Protein AF-0000000077170896 (afdb_homodimer)

Structure (mmCIF, N/CA/C/O backbone):
data_AF-0000000077170896-model_v1
#
loop_
_entity.id
_entity.type
_entity.pdbx_description
1 polymer 'Gll4242 protein'
#
loop_
_atom_site.group_PDB
_atom_site.id
_atom_site.type_symbol
_atom_site.label_atom_id
_atom_site.label_alt_id
_atom_site.label_comp_id
_atom_site.label_asym_id
_atom_site.label_entity_id
_atom_site.label_seq_id
_atom_site.pdbx_PDB_ins_code
_atom_site.Cartn_x
_atom_site.Cartn_y
_atom_site.Cartn_z
_atom_site.occupancy
_atom_site.B_iso_or_equiv
_atom_site.auth_seq_id
_atom_site.auth_comp_id
_atom_site.auth_asym_id
_atom_site.auth_atom_id
_atom_site.pdbx_PDB_model_num
ATOM 1 N N . MET A 1 1 ? 25.125 -30.438 -14.914 1 69.81 1 MET A N 1
ATOM 2 C CA . MET A 1 1 ? 25.844 -29.797 -13.82 1 69.81 1 MET A CA 1
ATOM 3 C C . MET A 1 1 ? 26.094 -28.328 -14.133 1 69.81 1 MET A C 1
ATOM 5 O O . MET A 1 1 ? 26.312 -27.953 -15.289 1 69.81 1 MET A O 1
ATOM 9 N N . GLY A 1 2 ? 25.766 -27.484 -13.203 1 87 2 GLY A N 1
ATOM 10 C CA . GLY A 1 2 ? 26.109 -26.078 -13.359 1 87 2 GLY A CA 1
ATOM 11 C C . GLY A 1 2 ? 27.578 -25.781 -13.094 1 87 2 GLY A C 1
ATOM 12 O O . GLY A 1 2 ? 27.953 -25.469 -11.969 1 87 2 GLY A O 1
ATOM 13 N N . ASP A 1 3 ? 28.547 -25.922 -14.141 1 91.31 3 ASP A N 1
ATOM 14 C CA . ASP A 1 3 ? 29.984 -25.828 -13.969 1 91.31 3 ASP A CA 1
ATOM 15 C C . ASP A 1 3 ? 30.5 -24.422 -14.312 1 91.31 3 ASP A C 1
ATOM 17 O O . ASP A 1 3 ? 31.688 -24.141 -14.164 1 91.31 3 ASP A O 1
ATOM 21 N N . GLY A 1 4 ? 29.703 -23.688 -14.805 1 93.44 4 GLY A N 1
ATOM 22 C CA . GLY A 1 4 ? 30.078 -22.312 -15.141 1 93.44 4 GLY A CA 1
ATOM 23 C C . GLY A 1 4 ? 30.75 -22.219 -16.5 1 93.44 4 GLY A C 1
ATOM 24 O O . GLY A 1 4 ? 31.172 -21.125 -16.906 1 93.44 4 GLY A O 1
ATOM 25 N N . LYS A 1 5 ? 30.797 -23.359 -17.219 1 94.06 5 LYS A N 1
ATOM 26 C CA . LYS A 1 5 ? 31.516 -23.375 -18.5 1 94.06 5 LYS A CA 1
ATOM 27 C C . LYS A 1 5 ? 30.594 -23.75 -19.641 1 94.06 5 LYS A C 1
ATOM 29 O O . LYS A 1 5 ? 30.562 -23.062 -20.672 1 94.06 5 LYS A O 1
ATOM 34 N N . PHE A 1 6 ? 29.844 -24.891 -19.469 1 95.69 6 PHE A N 1
ATOM 35 C CA . PHE A 1 6 ? 28.938 -25.375 -20.516 1 95.69 6 PHE A CA 1
ATOM 36 C C . PHE A 1 6 ? 27.797 -24.391 -20.734 1 95.69 6 PHE A C 1
ATOM 38 O O . PHE A 1 6 ? 27.234 -23.859 -19.781 1 95.69 6 PHE A O 1
ATOM 45 N N . ASP A 1 7 ? 27.516 -24.062 -22.016 1 97.06 7 ASP A N 1
ATOM 46 C CA . ASP A 1 7 ? 26.375 -23.219 -22.344 1 97.06 7 ASP A CA 1
ATOM 47 C C . ASP A 1 7 ? 25.062 -24 -22.203 1 97.06 7 ASP A C 1
ATOM 49 O O . ASP A 1 7 ? 24.75 -24.844 -23.047 1 97.06 7 ASP A O 1
ATOM 53 N N . ASN A 1 8 ? 24.281 -23.656 -21.25 1 97.25 8 ASN A N 1
ATOM 54 C CA . ASN A 1 8 ? 23.062 -24.375 -20.922 1 97.25 8 ASN A CA 1
ATOM 55 C C . ASN A 1 8 ? 21.844 -23.734 -21.578 1 97.25 8 ASN A C 1
ATOM 57 O O . ASN A 1 8 ? 20.703 -24.109 -21.297 1 97.25 8 ASN A O 1
ATOM 61 N N . TRP A 1 9 ? 22.047 -22.75 -22.422 1 97.25 9 TRP A N 1
ATOM 62 C CA . TRP A 1 9 ? 20.938 -22 -23 1 97.25 9 TRP A CA 1
ATOM 63 C C . TRP A 1 9 ? 19.984 -22.938 -23.75 1 97.25 9 TRP A C 1
ATOM 65 O O . TRP A 1 9 ? 18.766 -22.875 -23.562 1 97.25 9 TRP A O 1
ATOM 75 N N . GLN A 1 10 ? 20.5 -23.844 -24.562 1 97 10 GLN A N 1
ATOM 76 C CA . GLN A 1 10 ? 19.656 -24.688 -25.391 1 97 10 GLN A CA 1
ATOM 77 C C . GLN A 1 10 ? 18.75 -25.578 -24.547 1 97 10 GLN A C 1
ATOM 79 O O . GLN A 1 10 ? 17.562 -25.734 -24.859 1 97 10 GLN A O 1
ATOM 84 N N . VAL A 1 11 ? 19.266 -26.109 -23.531 1 95.25 11 VAL A N 1
ATOM 85 C CA . VAL A 1 11 ? 18.484 -27.016 -22.688 1 95.25 11 VAL A CA 1
ATOM 86 C C . VAL A 1 11 ? 17.391 -26.25 -21.953 1 95.25 11 VAL A C 1
ATOM 88 O O . VAL A 1 11 ? 16.234 -26.688 -21.906 1 95.25 11 VAL A O 1
ATOM 91 N N . LEU A 1 12 ? 17.734 -25.125 -21.453 1 95.25 12 LEU A N 1
ATOM 92 C CA . LEU A 1 12 ? 16.781 -24.328 -20.703 1 95.25 12 LEU A CA 1
ATOM 93 C C . LEU A 1 12 ? 15.719 -23.734 -21.625 1 95.25 12 LEU A C 1
ATOM 95 O O . LEU A 1 12 ? 14.523 -23.781 -21.312 1 95.25 12 LEU A O 1
ATOM 99 N N . GLN A 1 13 ? 16.188 -23.234 -22.734 1 96 13 GLN A N 1
ATOM 100 C CA . GLN A 1 13 ? 15.234 -22.625 -23.656 1 96 13 GLN A CA 1
ATOM 101 C C . GLN A 1 13 ? 14.297 -23.672 -24.25 1 96 13 GLN A C 1
ATOM 103 O O . GLN A 1 13 ? 13.109 -23.406 -24.453 1 96 13 GLN A O 1
ATOM 108 N N . LYS A 1 14 ? 14.789 -24.797 -24.547 1 95.44 14 LYS A N 1
ATOM 109 C CA . LYS A 1 14 ? 13.953 -25.875 -25.062 1 95.44 14 LYS A CA 1
ATOM 110 C C . LYS A 1 14 ? 12.883 -26.281 -24.047 1 95.44 14 LYS A C 1
ATOM 112 O O . LYS A 1 14 ? 11.734 -26.531 -24.422 1 95.44 14 LYS A O 1
ATOM 117 N N . ALA A 1 15 ? 13.32 -26.344 -22.812 1 91.69 15 ALA A N 1
ATOM 118 C CA . ALA A 1 15 ? 12.352 -26.688 -21.766 1 91.69 15 ALA A CA 1
ATOM 119 C C . ALA A 1 15 ? 11.203 -25.688 -21.734 1 91.69 15 ALA A C 1
ATOM 121 O O . ALA A 1 15 ? 10.031 -26.078 -21.672 1 91.69 15 ALA A O 1
ATOM 122 N N . LEU A 1 16 ? 11.516 -24.453 -21.828 1 90.19 16 LEU A N 1
ATOM 123 C CA . LEU A 1 16 ? 10.5 -23.406 -21.844 1 90.19 16 LEU A CA 1
ATOM 124 C C . LEU A 1 16 ? 9.641 -23.5 -23.094 1 90.19 16 LEU A C 1
ATOM 126 O O . LEU A 1 16 ? 8.414 -23.422 -23.016 1 90.19 16 LEU A O 1
ATOM 130 N N . ALA A 1 17 ? 10.25 -23.719 -24.172 1 90.06 17 ALA A N 1
ATOM 131 C CA . ALA A 1 17 ? 9.562 -23.797 -25.453 1 90.06 17 ALA A CA 1
ATOM 132 C C . ALA A 1 17 ? 8.641 -25.016 -25.516 1 90.06 17 ALA A C 1
ATOM 134 O O . ALA A 1 17 ? 7.586 -24.969 -26.156 1 90.06 17 ALA A O 1
ATOM 135 N N . ASP A 1 18 ? 9.094 -26.047 -24.797 1 89.12 18 ASP A N 1
ATOM 136 C CA . ASP A 1 18 ? 8.312 -27.297 -24.781 1 89.12 18 ASP A CA 1
ATOM 137 C C . ASP A 1 18 ? 7.133 -27.188 -23.828 1 89.12 18 ASP A C 1
ATOM 139 O O . ASP A 1 18 ? 6.324 -28.109 -23.719 1 89.12 18 ASP A O 1
ATOM 143 N N . GLY A 1 19 ? 7.086 -26.062 -23.094 1 81.56 19 GLY A N 1
ATOM 144 C CA . GLY A 1 19 ? 5.91 -25.797 -22.281 1 81.56 19 GLY A CA 1
ATOM 145 C C . GLY A 1 19 ? 6.059 -26.281 -20.859 1 81.56 19 GLY A C 1
ATOM 146 O O . GLY A 1 19 ? 5.07 -26.391 -20.125 1 81.56 19 GLY A O 1
ATOM 147 N N . TRP A 1 20 ? 7.324 -26.516 -20.484 1 83.56 20 TRP A N 1
ATOM 148 C CA . TRP A 1 20 ? 7.52 -26.859 -19.078 1 83.56 20 TRP A CA 1
ATOM 149 C C . TRP A 1 20 ? 7.191 -25.688 -18.172 1 83.56 20 TRP A C 1
ATOM 151 O O . TRP A 1 20 ? 7.539 -24.547 -18.484 1 83.56 20 TRP A O 1
ATOM 161 N N . THR A 1 21 ? 6.469 -26.047 -17.078 1 81.88 21 THR A N 1
ATOM 162 C CA . THR A 1 21 ? 5.949 -24.953 -16.25 1 81.88 21 THR A CA 1
ATOM 163 C C . THR A 1 21 ? 6.68 -24.906 -14.914 1 81.88 21 THR A C 1
ATOM 165 O O . THR A 1 21 ? 6.5 -23.969 -14.141 1 81.88 21 THR A O 1
ATOM 168 N N . ASN A 1 22 ? 7.445 -25.875 -14.648 1 87.31 22 ASN A N 1
ATOM 169 C CA . ASN A 1 22 ? 8.242 -25.906 -13.422 1 87.31 22 ASN A CA 1
ATOM 170 C C . ASN A 1 22 ? 9.695 -26.266 -13.711 1 87.31 22 ASN A C 1
ATOM 172 O O . ASN A 1 22 ? 10.023 -27.422 -13.953 1 87.31 22 ASN A O 1
ATOM 176 N N . LEU A 1 23 ? 10.492 -25.266 -13.742 1 90.69 23 LEU A N 1
ATOM 177 C CA . LEU A 1 23 ? 11.914 -25.469 -13.969 1 90.69 23 LEU A CA 1
ATOM 178 C C . LEU A 1 23 ? 12.695 -25.359 -12.664 1 90.69 23 LEU A C 1
ATOM 180 O O . LEU A 1 23 ? 12.617 -24.328 -11.977 1 90.69 23 LEU A O 1
ATOM 184 N N . CYS A 1 24 ? 13.344 -26.375 -12.305 1 93 24 CYS A N 1
ATOM 185 C CA . CYS A 1 24 ? 14.211 -26.375 -11.125 1 93 24 CYS A CA 1
ATOM 186 C C . CYS A 1 24 ? 15.672 -26.25 -11.531 1 93 24 CYS A C 1
ATOM 188 O O . CYS A 1 24 ? 16.203 -27.094 -12.25 1 93 24 CYS A O 1
ATOM 190 N N . ILE A 1 25 ? 16.234 -25.203 -11.078 1 95.19 25 ILE A N 1
ATOM 191 C CA . ILE A 1 25 ? 17.656 -24.953 -11.344 1 95.19 25 ILE A CA 1
ATOM 192 C C . ILE A 1 25 ? 18.5 -25.469 -10.172 1 95.19 25 ILE A C 1
ATOM 194 O O . ILE A 1 25 ? 18.547 -24.828 -9.117 1 95.19 25 ILE A O 1
ATOM 198 N N . PRO A 1 26 ? 19.234 -26.531 -10.32 1 94.5 26 PRO A N 1
ATOM 199 C CA . PRO A 1 26 ? 20.047 -27.031 -9.203 1 94.5 26 PRO A CA 1
ATOM 200 C C . PRO A 1 26 ? 21.172 -26.078 -8.805 1 94.5 26 PRO A C 1
ATOM 202 O O . PRO A 1 26 ? 21.453 -25.109 -9.531 1 94.5 26 PRO A O 1
ATOM 205 N N . GLY A 1 27 ? 21.781 -26.375 -7.668 1 94.38 27 GLY A N 1
ATOM 206 C CA . GLY A 1 27 ? 22.938 -25.594 -7.254 1 94.38 27 GLY A CA 1
ATOM 207 C C . GLY A 1 27 ? 24.078 -25.641 -8.25 1 94.38 27 GLY A C 1
ATOM 208 O O . GLY A 1 27 ? 24.344 -26.688 -8.852 1 94.38 27 GLY A O 1
ATOM 209 N N . GLY A 1 28 ? 24.672 -24.531 -8.383 1 95.69 28 GLY A N 1
ATOM 210 C CA . GLY A 1 28 ? 25.781 -24.422 -9.312 1 95.69 28 GLY A CA 1
ATOM 211 C C . GLY A 1 28 ? 25.688 -23.203 -10.203 1 95.69 28 GLY A C 1
ATOM 212 O O . GLY A 1 28 ? 24.875 -22.312 -9.977 1 95.69 28 GLY A O 1
ATOM 213 N N . TYR A 1 29 ? 26.672 -23.156 -11.133 1 96.06 29 TYR A N 1
ATOM 214 C CA . TYR A 1 29 ? 26.734 -22.062 -12.102 1 96.06 29 TYR A CA 1
ATOM 215 C C . TYR A 1 29 ? 26.234 -22.516 -13.469 1 96.06 29 TYR A C 1
ATOM 217 O O . TYR A 1 29 ? 26.922 -23.281 -14.164 1 96.06 29 TYR A O 1
ATOM 225 N N . TRP A 1 30 ? 25.062 -22.125 -13.867 1 97.44 30 TRP A N 1
ATOM 226 C CA . TRP A 1 30 ? 24.422 -22.516 -15.125 1 97.44 30 TRP A CA 1
ATOM 227 C C . TRP A 1 30 ? 24.578 -21.406 -16.172 1 97.44 30 TRP A C 1
ATOM 229 O O . TRP A 1 30 ? 23.75 -20.5 -16.25 1 97.44 30 TRP A O 1
ATOM 239 N N . ARG A 1 31 ? 25.641 -21.578 -16.984 1 97.56 31 ARG A N 1
ATOM 240 C CA . ARG A 1 31 ? 26.031 -20.562 -17.938 1 97.56 31 ARG A CA 1
ATOM 241 C C . ARG A 1 31 ? 25.062 -20.516 -19.125 1 97.56 31 ARG A C 1
ATOM 243 O O . ARG A 1 31 ? 24.672 -21.578 -19.641 1 97.56 31 ARG A O 1
ATOM 250 N N . ILE A 1 32 ? 24.625 -19.297 -19.484 1 98.12 32 ILE A N 1
ATOM 251 C CA . ILE A 1 32 ? 23.875 -19.078 -20.719 1 98.12 32 ILE A CA 1
ATOM 252 C C . ILE A 1 32 ? 24.562 -17.969 -21.531 1 98.12 32 ILE A C 1
ATOM 254 O O . ILE A 1 32 ? 25.172 -17.062 -20.969 1 98.12 32 ILE A O 1
ATOM 258 N N . THR A 1 33 ? 24.406 -18.078 -22.891 1 98.19 33 THR A N 1
ATOM 259 C CA . THR A 1 33 ? 25.109 -17.125 -23.75 1 98.19 33 THR A CA 1
ATOM 260 C C . THR A 1 33 ? 24.109 -16.359 -24.625 1 98.19 33 THR A C 1
ATOM 262 O O . THR A 1 33 ? 24.5 -15.547 -25.453 1 98.19 33 THR A O 1
ATOM 265 N N . ARG A 1 34 ? 22.859 -16.672 -24.5 1 98.31 34 ARG A N 1
ATOM 266 C CA . ARG A 1 34 ? 21.734 -15.992 -25.156 1 98.31 34 ARG A CA 1
ATOM 267 C C . ARG A 1 34 ? 20.594 -15.734 -24.188 1 98.31 34 ARG A C 1
ATOM 269 O O . ARG A 1 34 ? 20.516 -16.391 -23.141 1 98.31 34 ARG A O 1
ATOM 276 N N . PRO A 1 35 ? 19.734 -14.734 -24.516 1 98.44 35 PRO A N 1
ATOM 277 C CA . PRO A 1 35 ? 18.594 -14.492 -23.641 1 98.44 35 PRO A CA 1
ATOM 278 C C . PRO A 1 35 ? 17.688 -15.719 -23.484 1 98.44 35 PRO A C 1
ATOM 280 O O . PRO A 1 35 ? 17.406 -16.391 -24.469 1 98.44 35 PRO A O 1
ATOM 283 N N . LEU A 1 36 ? 17.328 -16.047 -22.281 1 97.44 36 LEU A N 1
ATOM 284 C CA . LEU A 1 36 ? 16.25 -16.969 -22.016 1 97.44 36 LEU A CA 1
ATOM 285 C C . LEU A 1 36 ? 14.891 -16.281 -22.141 1 97.44 36 LEU A C 1
ATOM 287 O O . LEU A 1 36 ? 14.602 -15.328 -21.422 1 97.44 36 LEU A O 1
ATOM 291 N N . VAL A 1 37 ? 14.078 -16.812 -23.047 1 95.69 37 VAL A N 1
ATOM 292 C CA . VAL A 1 37 ? 12.797 -16.172 -23.344 1 95.69 37 VAL A CA 1
ATOM 293 C C . VAL A 1 37 ? 11.656 -17.062 -22.859 1 95.69 37 VAL A C 1
ATOM 295 O O . VAL A 1 37 ? 11.508 -18.188 -23.312 1 95.69 37 VAL A O 1
ATOM 298 N N . VAL A 1 38 ? 10.891 -16.547 -21.859 1 92.25 38 VAL A N 1
ATOM 299 C CA . VAL A 1 38 ? 9.664 -17.219 -21.438 1 92.25 38 VAL A CA 1
ATOM 300 C C . VAL A 1 38 ? 8.562 -16.984 -22.469 1 92.25 38 VAL A C 1
ATOM 302 O O . VAL A 1 38 ? 8.273 -15.844 -22.828 1 92.25 38 VAL A O 1
ATOM 305 N N . PRO A 1 39 ? 7.965 -18.062 -22.938 1 88.44 39 PRO A N 1
ATOM 306 C CA . PRO A 1 39 ? 6.883 -17.875 -23.906 1 88.44 39 PRO A CA 1
ATOM 307 C C . PRO A 1 39 ? 5.691 -17.125 -23.312 1 88.44 39 PRO A C 1
ATOM 309 O O . PRO A 1 39 ? 5.352 -17.328 -22.141 1 88.44 39 PRO A O 1
ATOM 312 N N . ALA A 1 40 ? 5.09 -16.359 -24.109 1 85.38 40 ALA A N 1
ATOM 313 C CA . ALA A 1 40 ? 3.902 -15.625 -23.688 1 85.38 40 ALA A CA 1
ATOM 314 C C . ALA A 1 40 ? 2.799 -16.578 -23.234 1 85.38 40 ALA A C 1
ATOM 316 O O . ALA A 1 40 ? 2.646 -17.672 -23.797 1 85.38 40 ALA A O 1
ATOM 317 N N . SER A 1 41 ? 2.24 -16.125 -22.062 1 72.88 41 SER A N 1
ATOM 318 C CA . SER A 1 41 ? 1.148 -16.953 -21.547 1 72.88 41 SER A CA 1
ATOM 319 C C . SER A 1 41 ? 0.085 -17.188 -22.609 1 72.88 41 SER A C 1
ATOM 321 O O . SER A 1 41 ? -0.234 -16.297 -23.391 1 72.88 41 SER A O 1
ATOM 323 N N . LEU A 1 42 ? -0.039 -18.406 -22.953 1 59.41 42 LEU A N 1
ATOM 324 C CA . LEU A 1 42 ? -1.112 -18.719 -23.891 1 59.41 42 LEU A CA 1
ATOM 325 C C . LEU A 1 42 ? -2.469 -18.328 -23.312 1 59.41 42 LEU A C 1
ATOM 327 O O . LEU A 1 42 ? -2.596 -18.109 -22.109 1 59.41 42 LEU A O 1
ATOM 331 N N . THR A 1 43 ? -3.416 -18.031 -24.25 1 52.03 43 THR A N 1
ATOM 332 C CA . THR A 1 43 ? -4.785 -17.703 -23.859 1 52.03 43 THR A CA 1
ATOM 333 C C . THR A 1 43 ? -5.238 -18.594 -22.703 1 52.03 43 THR A C 1
ATOM 335 O O . THR A 1 43 ? -6.086 -18.188 -21.906 1 52.03 43 THR A O 1
ATOM 338 N N . ARG A 1 44 ? -4.684 -19.812 -22.688 1 52.34 44 ARG A N 1
ATOM 339 C CA . ARG A 1 44 ? -5.215 -20.703 -21.656 1 52.34 44 ARG A CA 1
ATOM 340 C C . ARG A 1 44 ? -4.34 -20.703 -20.406 1 52.34 44 ARG A C 1
ATOM 342 O O . ARG A 1 44 ? -4.426 -21.594 -19.578 1 52.34 44 ARG A O 1
ATOM 349 N N . GLY A 1 45 ? -3.43 -19.844 -20.25 1 56.44 45 GLY A N 1
ATOM 350 C CA . GLY A 1 45 ? -2.914 -19.516 -18.938 1 56.44 45 GLY A CA 1
ATOM 351 C C . GLY A 1 45 ? -1.592 -20.188 -18.625 1 56.44 45 GLY A C 1
ATOM 352 O O . GLY A 1 45 ? -1.318 -20.531 -17.469 1 56.44 45 GLY A O 1
ATOM 353 N N . SER A 1 46 ? -0.578 -20.219 -19.672 1 62.84 46 SER A N 1
ATOM 354 C CA . SER A 1 46 ? 0.67 -20.844 -19.25 1 62.84 46 SER A CA 1
ATOM 355 C C . SER A 1 46 ? 1.591 -19.844 -18.562 1 62.84 46 SER A C 1
ATOM 357 O O . SER A 1 46 ? 1.625 -18.672 -18.922 1 62.84 46 SER A O 1
ATOM 359 N N . THR A 1 47 ? 1.836 -20.188 -17.219 1 76.44 47 THR A N 1
ATOM 360 C CA . THR A 1 47 ? 2.873 -19.469 -16.484 1 76.44 47 THR A CA 1
ATOM 361 C C . THR A 1 47 ? 4.004 -20.406 -16.078 1 76.44 47 THR A C 1
ATOM 363 O O . THR A 1 47 ? 3.887 -21.625 -16.219 1 76.44 47 THR A O 1
ATOM 366 N N . VAL A 1 48 ? 5.168 -19.766 -15.906 1 83.62 48 VAL A N 1
ATOM 367 C CA . VAL A 1 48 ? 6.336 -20.578 -15.602 1 83.62 48 VAL A CA 1
ATOM 368 C C . VAL A 1 48 ? 6.855 -20.234 -14.203 1 83.62 48 VAL A C 1
ATOM 370 O O . VAL A 1 48 ? 6.797 -19.078 -13.781 1 83.62 48 VAL A O 1
ATOM 373 N N . ARG A 1 49 ? 7.156 -21.281 -13.492 1 91.25 49 ARG A N 1
ATOM 374 C CA . ARG A 1 49 ? 7.941 -21.172 -12.266 1 91.25 49 ARG A CA 1
ATOM 375 C C . ARG A 1 49 ? 9.383 -21.609 -12.5 1 91.25 49 ARG A C 1
ATOM 377 O O . ARG A 1 49 ? 9.633 -22.703 -13.023 1 91.25 49 ARG A O 1
ATOM 384 N N . ILE A 1 50 ? 10.312 -20.703 -12.242 1 93.75 50 ILE A N 1
ATOM 385 C CA . ILE A 1 50 ? 11.742 -21.016 -12.25 1 93.75 50 ILE A CA 1
ATOM 386 C C . ILE A 1 50 ? 12.305 -20.875 -10.836 1 93.75 50 ILE A C 1
ATOM 388 O O . ILE A 1 50 ? 12.266 -19.797 -10.25 1 93.75 50 ILE A O 1
ATOM 392 N N . ALA A 1 51 ? 12.789 -22.031 -10.297 1 94.31 51 ALA A N 1
ATOM 393 C CA . ALA A 1 51 ? 13.172 -22 -8.883 1 94.31 51 ALA A CA 1
ATOM 394 C C . ALA A 1 51 ? 14.461 -22.781 -8.648 1 94.31 51 ALA A C 1
ATOM 396 O O . ALA A 1 51 ? 14.766 -23.719 -9.391 1 94.31 51 ALA A O 1
ATOM 397 N N . GLY A 1 52 ? 15.227 -22.328 -7.629 1 94.94 52 GLY A N 1
ATOM 398 C CA . GLY A 1 52 ? 16.375 -23.047 -7.102 1 94.94 52 GLY A CA 1
ATOM 399 C C . GLY A 1 52 ? 16.344 -23.203 -5.594 1 94.94 52 GLY A C 1
ATOM 400 O O . GLY A 1 52 ? 15.344 -22.891 -4.953 1 94.94 52 GLY A O 1
ATOM 401 N N . PRO A 1 53 ? 17.375 -23.781 -5.094 1 92.06 53 PRO A N 1
ATOM 402 C CA . PRO A 1 53 ? 17.406 -23.984 -3.645 1 92.06 53 PRO A CA 1
ATOM 403 C C . PRO A 1 53 ? 17.688 -22.703 -2.871 1 92.06 53 PRO A C 1
ATOM 405 O O . PRO A 1 53 ? 17.219 -22.531 -1.739 1 92.06 53 PRO A O 1
ATOM 408 N N . SER A 1 54 ? 18.484 -21.906 -3.52 1 91.12 54 SER A N 1
ATOM 409 C CA . SER A 1 54 ? 18.875 -20.672 -2.85 1 91.12 54 SER A CA 1
ATOM 410 C C . SER A 1 54 ? 19.422 -19.656 -3.842 1 91.12 54 SER A C 1
ATOM 412 O O . SER A 1 54 ? 19.984 -20.031 -4.875 1 91.12 54 SER A O 1
ATOM 414 N N . ASN A 1 55 ? 19.328 -18.375 -3.426 1 92 55 ASN A N 1
ATOM 415 C CA . ASN A 1 55 ? 19.875 -17.344 -4.309 1 92 55 ASN A CA 1
ATOM 416 C C . ASN A 1 55 ? 21.391 -17.25 -4.18 1 92 55 ASN A C 1
ATOM 418 O O . ASN A 1 55 ? 22.031 -16.547 -4.957 1 92 55 ASN A O 1
ATOM 422 N N . ALA A 1 56 ? 21.984 -18.047 -3.26 1 89.31 56 ALA A N 1
ATOM 423 C CA . ALA A 1 56 ? 23.438 -18.047 -3.07 1 89.31 56 ALA A CA 1
ATOM 424 C C . ALA A 1 56 ? 24.094 -19.141 -3.916 1 89.31 56 ALA A C 1
ATOM 426 O O . ALA A 1 56 ? 25.297 -19.094 -4.164 1 89.31 56 ALA A O 1
ATOM 427 N N . TYR A 1 57 ? 23.297 -20.141 -4.309 1 89.31 57 TYR A N 1
ATOM 428 C CA . TYR A 1 57 ? 24.016 -21.281 -4.887 1 89.31 57 TYR A CA 1
ATOM 429 C C . TYR A 1 57 ? 23.328 -21.766 -6.16 1 89.31 57 TYR A C 1
ATOM 431 O O . TYR A 1 57 ? 23.844 -22.641 -6.855 1 89.31 57 TYR A O 1
ATOM 439 N N . SER A 1 58 ? 22.156 -21.422 -6.551 1 95 58 SER A N 1
ATOM 440 C CA . SER A 1 58 ? 21.516 -21.625 -7.848 1 95 58 SER A CA 1
ATOM 441 C C . SER A 1 58 ? 21.656 -20.406 -8.742 1 95 58 SER A C 1
ATOM 443 O O . SER A 1 58 ? 20.828 -19.484 -8.695 1 95 58 SER A O 1
ATOM 445 N N . ILE A 1 59 ? 22.781 -20.453 -9.57 1 97.19 59 ILE A N 1
ATOM 446 C CA . ILE A 1 59 ? 23.188 -19.234 -10.273 1 97.19 59 ILE A CA 1
ATOM 447 C C . ILE A 1 59 ? 23.047 -19.453 -11.781 1 97.19 59 ILE A C 1
ATOM 449 O O . ILE A 1 59 ? 23.688 -20.344 -12.352 1 97.19 59 ILE A O 1
ATOM 453 N N . ILE A 1 60 ? 22.203 -18.719 -12.422 1 98.12 60 ILE A N 1
ATOM 454 C CA . ILE A 1 60 ? 22.234 -18.562 -13.875 1 98.12 60 ILE A CA 1
ATOM 455 C C . ILE A 1 60 ? 23.297 -17.547 -14.25 1 98.12 60 ILE A C 1
ATOM 457 O O . ILE A 1 60 ? 23.125 -16.344 -14.031 1 98.12 60 ILE A O 1
ATOM 461 N N . LEU A 1 61 ? 24.453 -18.062 -14.719 1 98.12 61 LEU A N 1
ATOM 462 C CA . LEU A 1 61 ? 25.578 -17.219 -15.125 1 98.12 61 LEU A CA 1
ATOM 463 C C . LEU A 1 61 ? 25.359 -16.656 -16.516 1 98.12 61 LEU A C 1
ATOM 465 O O . LEU A 1 61 ? 25.438 -17.391 -17.516 1 98.12 61 LEU A O 1
ATOM 469 N N . CYS A 1 62 ? 25.125 -15.359 -16.641 1 98.62 62 CYS A N 1
ATOM 470 C CA . CYS A 1 62 ? 24.703 -14.711 -17.891 1 98.62 62 CYS A CA 1
ATOM 471 C C . CYS A 1 62 ? 25.906 -14.109 -18.609 1 98.62 62 CYS A C 1
ATOM 473 O O . CYS A 1 62 ? 26.281 -12.969 -18.359 1 98.62 62 CYS A O 1
ATOM 475 N N . ASP A 1 63 ? 26.438 -14.875 -19.484 1 98.44 63 ASP A N 1
ATOM 476 C CA . ASP A 1 63 ? 27.594 -14.5 -20.297 1 98.44 63 ASP A CA 1
ATOM 477 C C . ASP A 1 63 ? 27.172 -14.086 -21.703 1 98.44 63 ASP A C 1
ATOM 479 O O . ASP A 1 63 ? 27.672 -14.617 -22.688 1 98.44 63 ASP A O 1
ATOM 483 N N . LEU A 1 64 ? 26.328 -13.117 -21.766 1 98.56 64 LEU A N 1
ATOM 484 C CA . LEU A 1 64 ? 25.766 -12.688 -23.031 1 98.56 64 LEU A CA 1
ATOM 485 C C . LEU A 1 64 ? 26.672 -11.672 -23.719 1 98.56 64 LEU A C 1
ATOM 487 O O . LEU A 1 64 ? 27.172 -10.75 -23.078 1 98.56 64 LEU A O 1
ATOM 491 N N . PRO A 1 65 ? 26.938 -11.836 -25.031 1 97.81 65 PRO A N 1
ATOM 492 C CA . PRO A 1 65 ? 27.703 -10.828 -25.781 1 97.81 65 PRO A CA 1
ATOM 493 C C . PRO A 1 65 ? 26.984 -9.477 -25.828 1 97.81 65 PRO A C 1
ATOM 495 O O . PRO A 1 65 ? 25.781 -9.406 -25.594 1 97.81 65 PRO A O 1
ATOM 498 N N . ASP A 1 66 ? 27.719 -8.469 -26.203 1 97.31 66 ASP A N 1
ATOM 499 C CA . ASP A 1 66 ? 27.234 -7.094 -26.188 1 97.31 66 ASP A CA 1
ATOM 500 C C . ASP A 1 66 ? 26.141 -6.887 -27.234 1 97.31 66 ASP A C 1
ATOM 502 O O . ASP A 1 66 ? 25.406 -5.895 -27.188 1 97.31 66 ASP A O 1
ATOM 506 N N . THR A 1 67 ? 26.047 -7.766 -28.219 1 97.62 67 THR A N 1
ATOM 507 C CA . THR A 1 67 ? 25 -7.672 -29.219 1 97.62 67 THR A CA 1
ATOM 508 C C . THR A 1 67 ? 23.625 -7.785 -28.578 1 97.62 67 THR A C 1
ATOM 510 O O . THR A 1 67 ? 22.625 -7.414 -29.203 1 97.62 67 THR A O 1
ATOM 513 N N . TYR A 1 68 ? 23.562 -8.219 -27.297 1 98.06 68 TYR A N 1
ATOM 514 C CA . TYR A 1 68 ? 22.312 -8.359 -26.578 1 98.06 68 TYR A CA 1
ATOM 515 C C . TYR A 1 68 ? 22.141 -7.242 -25.547 1 98.06 68 TYR A C 1
ATOM 517 O O . TYR A 1 68 ? 21.375 -7.383 -24.594 1 98.06 68 TYR A O 1
ATOM 525 N N . ALA A 1 69 ? 22.734 -6.152 -25.766 1 97.5 69 ALA A N 1
ATOM 526 C CA . ALA A 1 69 ? 22.812 -5.07 -24.797 1 97.5 69 ALA A CA 1
ATOM 527 C C . ALA A 1 69 ? 21.422 -4.547 -24.422 1 97.5 69 ALA A C 1
ATOM 529 O O . ALA A 1 69 ? 21.203 -4.09 -23.297 1 97.5 69 ALA A O 1
ATOM 530 N N . ASP A 1 70 ? 20.469 -4.555 -25.297 1 96.5 70 ASP A N 1
ATOM 531 C CA . ASP A 1 70 ? 19.156 -3.973 -25.062 1 96.5 70 ASP A CA 1
ATOM 532 C C . ASP A 1 70 ? 18.141 -5.047 -24.672 1 96.5 70 ASP A C 1
ATOM 534 O O . ASP A 1 70 ? 16.953 -4.766 -24.547 1 96.5 70 ASP A O 1
ATOM 538 N N . ARG A 1 71 ? 18.625 -6.23 -24.453 1 98.19 71 ARG A N 1
ATOM 539 C CA . ARG A 1 71 ? 17.766 -7.344 -24.094 1 98.19 71 ARG A CA 1
ATOM 540 C C . ARG A 1 71 ? 17.938 -7.719 -22.625 1 98.19 71 ARG A C 1
ATOM 542 O O . ARG A 1 71 ? 18.891 -7.273 -21.984 1 98.19 71 ARG A O 1
ATOM 549 N N . GLY A 1 72 ? 16.969 -8.484 -22.094 1 98.69 72 GLY A N 1
ATOM 550 C CA . GLY A 1 72 ? 17.125 -9.117 -20.797 1 98.69 72 GLY A CA 1
ATOM 551 C C . GLY A 1 72 ? 17.75 -10.5 -20.875 1 98.69 72 GLY A C 1
ATOM 552 O O . GLY A 1 72 ? 17.484 -11.25 -21.812 1 98.69 72 GLY A O 1
ATOM 553 N N . ALA A 1 73 ? 18.625 -10.828 -19.859 1 98.75 73 ALA A N 1
ATOM 554 C CA . ALA A 1 73 ? 19.078 -12.219 -19.766 1 98.75 73 ALA A CA 1
ATOM 555 C C . ALA A 1 73 ? 17.906 -13.172 -19.625 1 98.75 73 ALA A C 1
ATOM 557 O O . ALA A 1 73 ? 17.891 -14.266 -20.203 1 98.75 73 ALA A O 1
ATOM 558 N N . LEU A 1 74 ? 16.953 -12.789 -18.844 1 98.12 74 LEU A N 1
ATOM 559 C CA . LEU A 1 74 ? 15.633 -13.406 -18.766 1 98.12 74 LEU A CA 1
ATOM 560 C C . LEU A 1 74 ? 14.539 -12.438 -19.219 1 98.12 74 LEU A C 1
ATOM 562 O O . LEU A 1 74 ? 14.414 -11.344 -18.656 1 98.12 74 LEU A O 1
ATOM 566 N N . GLU A 1 75 ? 13.773 -12.914 -20.219 1 96.62 75 GLU A N 1
ATOM 567 C CA . GLU A 1 75 ? 12.727 -12.055 -20.766 1 96.62 75 GLU A CA 1
ATOM 568 C C . GLU A 1 75 ? 11.359 -12.727 -20.672 1 96.62 75 GLU A C 1
ATOM 570 O O . GLU A 1 75 ? 11.234 -13.938 -20.875 1 96.62 75 GLU A O 1
ATOM 575 N N . TYR A 1 76 ? 10.391 -11.906 -20.281 1 94.38 76 TYR A N 1
ATOM 576 C CA . TYR A 1 76 ? 8.992 -12.32 -20.328 1 94.38 76 TYR A CA 1
ATOM 577 C C . TYR A 1 76 ? 8.102 -11.164 -20.781 1 94.38 76 TYR A C 1
ATOM 579 O O . TYR A 1 76 ? 8.016 -10.141 -20.094 1 94.38 76 TYR A O 1
ATOM 587 N N . PHE A 1 77 ? 7.465 -11.328 -21.984 1 91.69 77 PHE A N 1
ATOM 588 C CA . PHE A 1 77 ? 6.691 -10.258 -22.609 1 91.69 77 PHE A CA 1
ATOM 589 C C . PHE A 1 77 ? 5.254 -10.703 -22.844 1 91.69 77 PHE A C 1
ATOM 591 O O . PHE A 1 77 ? 4.953 -11.898 -22.812 1 91.69 77 PHE A O 1
ATOM 598 N N . ALA A 1 78 ? 4.461 -9.734 -23.109 1 85.12 78 ALA A N 1
ATOM 599 C CA . ALA A 1 78 ? 3.035 -9.953 -23.344 1 85.12 78 ALA A CA 1
ATOM 600 C C . ALA A 1 78 ? 2.803 -10.828 -24.562 1 85.12 78 ALA A C 1
ATOM 602 O O . ALA A 1 78 ? 3.66 -10.914 -25.453 1 85.12 78 ALA A O 1
ATOM 603 N N . ASN A 1 79 ? 1.684 -11.32 -24.516 1 77 79 ASN A N 1
ATOM 604 C CA . ASN A 1 79 ? 1.208 -12.039 -25.703 1 77 79 ASN A CA 1
ATOM 605 C C . ASN A 1 79 ? 0.605 -11.086 -26.734 1 77 79 ASN A C 1
ATOM 607 O O . ASN A 1 79 ? 0.796 -9.875 -26.641 1 77 79 ASN A O 1
ATOM 611 N N . ALA A 1 80 ? 0.088 -11.68 -27.703 1 69.69 80 ALA A N 1
ATOM 612 C CA . ALA A 1 80 ? -0.504 -10.922 -28.797 1 69.69 80 ALA A CA 1
ATOM 613 C C . ALA A 1 80 ? -1.632 -10.023 -28.297 1 69.69 80 ALA A C 1
ATOM 615 O O . ALA A 1 80 ? -1.954 -9.008 -28.922 1 69.69 80 ALA A O 1
ATOM 616 N N . GLU A 1 81 ? -2.186 -10.383 -27.156 1 69.12 81 GLU A N 1
ATOM 617 C CA . GLU A 1 81 ? -3.301 -9.625 -26.594 1 69.12 81 GLU A CA 1
ATOM 618 C C . GLU A 1 81 ? -2.807 -8.5 -25.688 1 69.12 81 GLU A C 1
ATOM 620 O O . GLU A 1 81 ? -3.605 -7.715 -25.172 1 69.12 81 GLU A O 1
ATOM 625 N N . GLY A 1 82 ? -1.577 -8.453 -25.594 1 76.38 82 GLY A N 1
ATOM 626 C CA . GLY A 1 82 ? -0.977 -7.312 -24.922 1 76.38 82 GLY A CA 1
ATOM 627 C C . GLY A 1 82 ? -0.753 -7.547 -23.438 1 76.38 82 GLY A C 1
ATOM 628 O O . GLY A 1 82 ? -0.429 -6.617 -22.703 1 76.38 82 GLY A O 1
ATOM 629 N N . PHE A 1 83 ? -1.032 -8.859 -23.062 1 78.75 83 PHE A N 1
ATOM 630 C CA . PHE A 1 83 ? -0.804 -9.094 -21.641 1 78.75 83 PHE A CA 1
ATOM 631 C C . PHE A 1 83 ? -0.485 -10.562 -21.375 1 78.75 83 PHE A C 1
ATOM 633 O O . PHE A 1 83 ? -1.071 -11.453 -22 1 78.75 83 PHE A O 1
ATOM 640 N N . SER A 1 84 ? 0.586 -10.812 -20.547 1 82.94 84 SER A N 1
ATOM 641 C CA . SER A 1 84 ? 0.842 -12.164 -20.062 1 82.94 84 SER A CA 1
ATOM 642 C C . SER A 1 84 ? 0.657 -12.25 -18.547 1 82.94 84 SER A C 1
ATOM 644 O O . SER A 1 84 ? 0.908 -11.273 -17.828 1 82.94 84 SER A O 1
ATOM 646 N N . TRP A 1 85 ? 0.185 -13.43 -18.219 1 81.5 85 TRP A N 1
ATOM 647 C CA . TRP A 1 85 ? -0.172 -13.609 -16.812 1 81.5 85 TRP A CA 1
ATOM 648 C C . TRP A 1 85 ? 0.923 -14.359 -16.062 1 81.5 85 TRP A C 1
ATOM 650 O O . TRP A 1 85 ? 1.291 -15.477 -16.438 1 81.5 85 TRP A O 1
ATOM 660 N N . GLY A 1 86 ? 1.4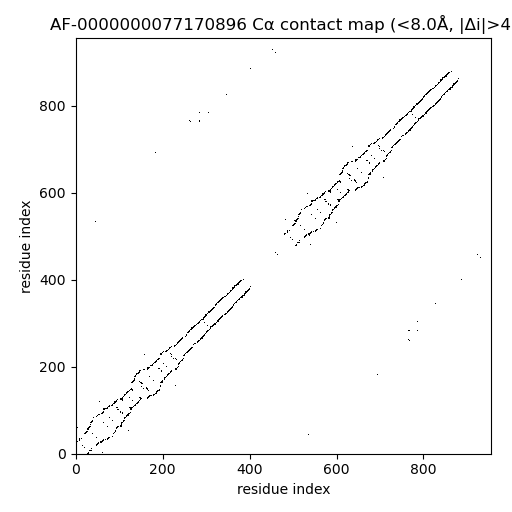7 -13.758 -15.133 1 82 86 GLY A N 1
ATOM 661 C CA . GLY A 1 86 ? 2.16 -14.375 -14.016 1 82 86 GLY A CA 1
ATOM 662 C C . GLY A 1 86 ? 3.535 -14.906 -14.375 1 82 86 GLY A C 1
ATOM 663 O O . GLY A 1 86 ? 3.766 -15.32 -15.516 1 82 86 GLY A O 1
ATOM 664 N N . ILE A 1 87 ? 4.445 -14.93 -13.57 1 89.31 87 ILE A N 1
ATOM 665 C CA . ILE A 1 87 ? 5.73 -15.617 -13.5 1 89.31 87 ILE A CA 1
ATOM 666 C C . ILE A 1 87 ? 6.176 -15.727 -12.039 1 89.31 87 ILE A C 1
ATOM 668 O O . ILE A 1 87 ? 5.945 -14.812 -11.25 1 89.31 87 ILE A O 1
ATOM 672 N N . VAL A 1 88 ? 6.703 -16.969 -11.719 1 92.62 88 VAL A N 1
ATOM 673 C CA . VAL A 1 88 ? 7.254 -17.141 -10.383 1 92.62 88 VAL A CA 1
ATOM 674 C C . VAL A 1 88 ? 8.758 -17.406 -10.469 1 92.62 88 VAL A C 1
ATOM 676 O O . VAL A 1 88 ? 9.188 -18.359 -11.109 1 92.62 88 VAL A O 1
ATOM 679 N N . LEU A 1 89 ? 9.539 -16.531 -9.938 1 96 89 LEU A N 1
ATOM 680 C CA . LEU A 1 89 ? 10.977 -16.703 -9.766 1 96 89 LEU A CA 1
ATOM 681 C C . LEU A 1 89 ? 11.344 -16.828 -8.297 1 96 89 LEU A C 1
ATOM 683 O O . LEU A 1 89 ? 11.047 -15.93 -7.5 1 96 89 LEU A O 1
ATOM 687 N N . GLU A 1 90 ? 12.023 -17.984 -7.934 1 95.94 90 GLU A N 1
ATOM 688 C CA . GLU A 1 90 ? 12.258 -18.172 -6.504 1 95.94 90 GLU A CA 1
ATOM 689 C C . GLU A 1 90 ? 13.641 -18.75 -6.242 1 95.94 90 GLU A C 1
ATOM 691 O O . GLU A 1 90 ? 14.055 -19.703 -6.91 1 95.94 90 GLU A O 1
ATOM 696 N N . HIS A 1 91 ? 14.352 -18.219 -5.324 1 96.81 91 HIS A N 1
ATOM 697 C CA . HIS A 1 91 ? 15.547 -18.781 -4.723 1 96.81 91 HIS A CA 1
ATOM 698 C C . HIS A 1 91 ? 16.625 -19.016 -5.77 1 96.81 91 HIS A C 1
ATOM 700 O O . HIS A 1 91 ? 17.172 -20.125 -5.867 1 96.81 91 HIS A O 1
ATOM 706 N N . LEU A 1 92 ? 16.906 -18 -6.52 1 96.62 92 LEU A N 1
ATOM 707 C CA . LEU A 1 92 ? 17.969 -18.125 -7.516 1 96.62 92 LEU A CA 1
ATOM 708 C C . LEU A 1 92 ? 18.625 -16.781 -7.777 1 96.62 92 LEU A C 1
ATOM 710 O O . LEU A 1 92 ? 18.188 -15.75 -7.258 1 96.62 92 LEU A O 1
ATOM 714 N N . GLN A 1 93 ? 19.734 -16.859 -8.5 1 98.06 93 GLN A N 1
ATOM 715 C CA . GLN A 1 93 ? 20.531 -15.672 -8.805 1 98.06 93 GLN A CA 1
ATOM 716 C C . GLN A 1 93 ? 20.781 -15.562 -10.305 1 98.06 93 GLN A C 1
ATOM 718 O O . GLN A 1 93 ? 21.062 -16.562 -10.969 1 98.06 93 GLN A O 1
ATOM 723 N N . LEU A 1 94 ? 20.578 -14.406 -10.898 1 98.62 94 LEU A N 1
ATOM 724 C CA . LEU A 1 94 ? 21.109 -14.047 -12.203 1 98.62 94 LEU A CA 1
ATOM 725 C C . LEU A 1 94 ? 22.344 -13.172 -12.062 1 98.62 94 LEU A C 1
ATOM 727 O O . LEU A 1 94 ? 22.297 -12.102 -11.469 1 98.62 94 LEU A O 1
ATOM 731 N N . GLN A 1 95 ? 23.422 -13.688 -12.578 1 98.44 95 GLN A N 1
ATOM 732 C CA . GLN A 1 95 ? 24.703 -12.984 -12.477 1 98.44 95 GLN A CA 1
ATOM 733 C C . GLN A 1 95 ? 25.281 -12.672 -13.859 1 98.44 95 GLN A C 1
ATOM 735 O O . GLN A 1 95 ? 25.562 -13.594 -14.625 1 98.44 95 GLN A O 1
ATOM 740 N N . GLY A 1 96 ? 25.453 -11.383 -14.164 1 98.5 96 GLY A N 1
ATOM 741 C CA . GLY A 1 96 ? 26.094 -10.992 -15.414 1 98.5 96 GLY A CA 1
ATOM 742 C C . GLY A 1 96 ? 27.594 -11.164 -15.398 1 98.5 96 GLY A C 1
ATOM 743 O O . GLY A 1 96 ? 28.266 -10.812 -14.422 1 98.5 96 GLY A O 1
ATOM 744 N N . SER A 1 97 ? 28.094 -11.758 -16.406 1 95.06 97 SER A N 1
ATOM 745 C CA . SER A 1 97 ? 29.547 -11.938 -16.531 1 95.06 97 SER A CA 1
ATOM 746 C C . SER A 1 97 ? 29.953 -12.102 -17.984 1 95.06 97 SER A C 1
ATOM 748 O O . SER A 1 97 ? 29.75 -13.164 -18.578 1 95.06 97 SER A O 1
ATOM 750 N N . HIS A 1 98 ? 30.594 -11.117 -18.516 1 91.5 98 HIS A N 1
ATOM 751 C CA . HIS A 1 98 ? 31.078 -11.188 -19.891 1 91.5 98 HIS A CA 1
ATOM 752 C C . HIS A 1 98 ? 32.469 -10.578 -20.016 1 91.5 98 HIS A C 1
ATOM 754 O O . HIS A 1 98 ? 32.688 -9.422 -19.641 1 91.5 98 HIS A O 1
ATOM 760 N N . ARG A 1 99 ? 33.375 -11.398 -20.469 1 91.75 99 ARG A N 1
ATOM 761 C CA . ARG A 1 99 ? 34.75 -11.008 -20.719 1 91.75 99 ARG A CA 1
ATOM 762 C C . ARG A 1 99 ? 35.375 -10.336 -19.484 1 91.75 99 ARG A C 1
ATOM 764 O O . ARG A 1 99 ? 35.969 -9.266 -19.594 1 91.75 99 ARG A O 1
ATOM 771 N N . GLY A 1 100 ? 35.031 -10.852 -18.297 1 90.56 100 GLY A N 1
ATOM 772 C CA . GLY A 1 100 ? 35.656 -10.414 -17.047 1 90.56 100 GLY A CA 1
ATOM 773 C C . GLY A 1 100 ? 34.906 -9.273 -16.391 1 90.56 100 GLY A C 1
ATOM 774 O O . GLY A 1 100 ? 35.219 -8.891 -15.258 1 90.56 100 GLY A O 1
ATOM 775 N N . GLY A 1 101 ? 33.938 -8.797 -17.047 1 96.12 101 GLY A N 1
ATOM 776 C CA . GLY A 1 101 ? 33.094 -7.727 -16.516 1 96.12 101 GLY A CA 1
ATOM 777 C C . GLY A 1 101 ? 31.625 -8.062 -16.5 1 96.12 101 GLY A C 1
ATOM 778 O O . GLY A 1 101 ? 31.234 -9.188 -16.797 1 96.12 101 GLY A O 1
ATOM 779 N N . PRO A 1 102 ? 30.859 -7.09 -16.078 1 97.75 102 PRO A N 1
ATOM 780 C CA . PRO A 1 102 ? 29.406 -7.305 -16.094 1 97.75 102 PRO A CA 1
ATOM 781 C C . PRO A 1 102 ? 28.859 -7.512 -17.5 1 97.75 102 PRO A C 1
ATOM 783 O O . PRO A 1 102 ? 29.469 -7.051 -18.469 1 97.75 102 PRO A O 1
ATOM 786 N N . ALA A 1 103 ? 27.812 -8.289 -17.625 1 98.5 103 ALA A N 1
ATOM 787 C CA . ALA A 1 103 ? 27.125 -8.391 -18.906 1 98.5 103 ALA A CA 1
ATOM 788 C C . ALA A 1 103 ? 26.406 -7.086 -19.234 1 98.5 103 ALA A C 1
ATOM 790 O O . ALA A 1 103 ? 25.828 -6.441 -18.359 1 98.5 103 ALA A O 1
ATOM 791 N N . ARG A 1 104 ? 26.359 -6.727 -20.484 1 98.31 104 ARG A N 1
ATOM 792 C CA . ARG A 1 104 ? 25.797 -5.441 -20.891 1 98.31 104 ARG A CA 1
ATOM 793 C C . ARG A 1 104 ? 24.281 -5.488 -20.906 1 98.31 104 ARG A C 1
ATOM 795 O O . ARG A 1 104 ? 23.625 -4.445 -20.844 1 98.31 104 ARG A O 1
ATOM 802 N N . CYS A 1 105 ? 23.688 -6.598 -21.078 1 98.75 105 CYS A N 1
ATOM 803 C CA . CYS A 1 105 ? 22.234 -6.75 -21.125 1 98.75 105 CYS A CA 1
ATOM 804 C C . CYS A 1 105 ? 21.609 -6.477 -19.766 1 98.75 105 CYS A C 1
ATOM 806 O O . CYS A 1 105 ? 22.312 -6.133 -18.812 1 98.75 105 CYS A O 1
ATOM 808 N N . HIS A 1 106 ? 20.266 -6.402 -19.719 1 98.88 106 HIS A N 1
ATOM 809 C CA . HIS A 1 106 ? 19.547 -6.359 -18.469 1 98.88 106 HIS A CA 1
ATOM 810 C C . HIS A 1 106 ? 19.484 -7.738 -17.812 1 98.88 106 HIS A C 1
ATOM 812 O O . HIS A 1 106 ? 19.656 -8.758 -18.5 1 98.88 106 HIS A O 1
ATOM 818 N N . GLY A 1 107 ? 19.312 -7.809 -16.484 1 98.88 107 GLY A N 1
ATOM 819 C CA . GLY A 1 107 ? 19.109 -9.086 -15.828 1 98.88 107 GLY A CA 1
ATOM 820 C C . GLY A 1 107 ? 17.766 -9.719 -16.141 1 98.88 107 GLY A C 1
ATOM 821 O O . GLY A 1 107 ? 17.703 -10.703 -16.875 1 98.88 107 GLY A O 1
ATOM 822 N N . ILE A 1 108 ? 16.734 -9.117 -15.641 1 98.75 108 ILE A N 1
ATOM 823 C CA . ILE A 1 108 ? 15.367 -9.539 -15.891 1 98.75 108 ILE A CA 1
ATOM 824 C C . ILE A 1 108 ? 14.594 -8.414 -16.562 1 98.75 108 ILE A C 1
ATOM 826 O O . ILE A 1 108 ? 14.656 -7.262 -16.125 1 98.75 108 ILE A O 1
ATOM 830 N N . HIS A 1 109 ? 13.938 -8.727 -17.656 1 98.5 109 HIS A N 1
ATOM 831 C CA . HIS A 1 109 ? 13.086 -7.77 -18.359 1 98.5 109 HIS A CA 1
ATOM 832 C C . HIS A 1 109 ? 11.656 -8.281 -18.469 1 98.5 109 HIS A C 1
ATOM 834 O O . HIS A 1 109 ? 11.391 -9.242 -19.203 1 98.5 109 HIS A O 1
ATOM 840 N N . LEU A 1 110 ? 10.75 -7.668 -17.703 1 96.75 110 LEU A N 1
ATOM 841 C CA . LEU A 1 110 ? 9.32 -7.961 -17.75 1 96.75 110 LEU A CA 1
ATOM 842 C C . LEU A 1 110 ? 8.562 -6.855 -18.484 1 96.75 110 LEU A C 1
ATOM 844 O O . LEU A 1 110 ? 8.664 -5.684 -18.109 1 96.75 110 LEU A O 1
ATOM 848 N N . LYS A 1 111 ? 7.844 -7.203 -19.484 1 95.62 111 LYS A N 1
ATOM 849 C CA . LYS A 1 111 ? 7.117 -6.195 -20.25 1 95.62 111 LYS A CA 1
ATOM 850 C C . LYS A 1 111 ? 5.656 -6.59 -20.438 1 95.62 111 LYS A C 1
ATOM 852 O O . LYS A 1 111 ? 5.352 -7.625 -21.031 1 95.62 111 LYS A O 1
ATOM 857 N N . GLN A 1 112 ? 4.727 -5.773 -19.844 1 94.12 112 GLN A N 1
ATOM 858 C CA . GLN A 1 112 ? 3.283 -5.973 -19.891 1 94.12 112 GLN A CA 1
ATOM 859 C C . GLN A 1 112 ? 2.889 -7.301 -19.25 1 94.12 112 GLN A C 1
ATOM 861 O O . GLN A 1 112 ? 2.172 -8.094 -19.859 1 94.12 112 GLN A O 1
ATOM 866 N N . ILE A 1 113 ? 3.434 -7.504 -18.047 1 92.81 113 ILE A N 1
ATOM 867 C CA . ILE A 1 113 ? 3.166 -8.703 -17.266 1 92.81 113 ILE A CA 1
ATOM 868 C C . ILE A 1 113 ? 2.322 -8.352 -16.047 1 92.81 113 ILE A C 1
ATOM 870 O O . ILE A 1 113 ? 2.557 -7.328 -15.398 1 92.81 113 ILE A O 1
ATOM 874 N N . ALA A 1 114 ? 1.361 -9.219 -15.742 1 90.56 114 ALA A N 1
ATOM 875 C CA . ALA A 1 114 ? 0.602 -9.094 -14.508 1 90.56 114 ALA A CA 1
ATOM 876 C C . ALA A 1 114 ? 0.939 -10.227 -13.539 1 90.56 114 ALA A C 1
ATOM 878 O O . ALA A 1 114 ? 1.19 -11.352 -13.961 1 90.56 114 ALA A O 1
ATOM 879 N N . TYR A 1 115 ? 1.013 -9.953 -12.195 1 90.5 115 TYR A N 1
ATOM 880 C CA . TYR A 1 115 ? 1.058 -10.93 -11.109 1 90.5 115 TYR A CA 1
ATOM 881 C C . TYR A 1 115 ? 2.408 -11.633 -11.062 1 90.5 115 TYR A C 1
ATOM 883 O O . TYR A 1 115 ? 2.482 -12.828 -10.766 1 90.5 115 TYR A O 1
ATOM 891 N N . ALA A 1 116 ? 3.404 -10.898 -11.453 1 93.12 116 ALA A N 1
ATOM 892 C CA . ALA A 1 116 ? 4.738 -11.461 -11.258 1 93.12 116 ALA A CA 1
ATOM 893 C C . ALA A 1 116 ? 5.055 -11.633 -9.781 1 93.12 116 ALA A C 1
ATOM 895 O O . ALA A 1 116 ? 4.738 -10.758 -8.969 1 93.12 116 ALA A O 1
ATOM 896 N N . LEU A 1 117 ? 5.609 -12.797 -9.406 1 94.62 117 LEU A N 1
ATOM 897 C CA . LEU A 1 117 ? 6.066 -13.055 -8.047 1 94.62 117 LEU A CA 1
ATOM 898 C C . LEU A 1 117 ? 7.543 -13.422 -8.031 1 94.62 117 LEU A C 1
ATOM 900 O O . LEU A 1 117 ? 7.945 -14.422 -8.625 1 94.62 117 LEU A O 1
ATOM 904 N N . CYS A 1 118 ? 8.312 -12.617 -7.406 1 96.31 118 CYS A N 1
ATOM 905 C CA . CYS A 1 118 ? 9.734 -12.867 -7.191 1 96.31 118 CYS A CA 1
ATOM 906 C C . CYS A 1 118 ? 10.055 -12.969 -5.707 1 96.31 118 CYS A C 1
ATOM 908 O O . CYS A 1 118 ? 9.805 -12.031 -4.949 1 96.31 118 CYS A O 1
ATOM 910 N N . THR A 1 119 ? 10.586 -14.148 -5.305 1 96.19 119 THR A N 1
ATOM 911 C CA . THR A 1 119 ? 10.938 -14.344 -3.904 1 96.19 119 THR A CA 1
ATOM 912 C C . THR A 1 119 ? 12.375 -14.82 -3.77 1 96.19 119 THR A C 1
ATOM 914 O O . THR A 1 119 ? 12.75 -15.867 -4.301 1 96.19 119 THR A O 1
ATOM 917 N N . ASP A 1 120 ? 13.18 -14.055 -3.035 1 97.38 120 ASP A N 1
ATOM 918 C CA . ASP A 1 120 ? 14.555 -14.469 -2.74 1 97.38 120 ASP A CA 1
ATOM 919 C C . ASP A 1 120 ? 15.359 -14.641 -4.023 1 97.38 120 ASP A C 1
ATOM 921 O O . ASP A 1 120 ? 15.938 -15.711 -4.262 1 97.38 120 ASP A O 1
ATOM 925 N N . VAL A 1 121 ? 15.336 -13.625 -4.82 1 98.38 121 VAL A N 1
ATOM 926 C CA . VAL A 1 121 ? 16.078 -13.586 -6.078 1 98.38 121 VAL A CA 1
ATOM 927 C C . VAL A 1 121 ? 17.172 -12.523 -6 1 98.38 121 VAL A C 1
ATOM 929 O O . VAL A 1 121 ? 16.938 -11.422 -5.488 1 98.38 121 VAL A O 1
ATOM 932 N N . ALA A 1 122 ? 18.359 -12.875 -6.418 1 98.62 122 ALA A N 1
ATOM 933 C CA . ALA A 1 122 ? 19.453 -11.906 -6.531 1 98.62 122 ALA A CA 1
ATOM 934 C C . ALA A 1 122 ? 19.797 -11.633 -7.992 1 98.62 122 ALA A C 1
ATOM 936 O O . ALA A 1 122 ? 19.812 -12.547 -8.82 1 98.62 122 ALA A O 1
ATOM 937 N N . VAL A 1 123 ? 20 -10.398 -8.359 1 98.81 123 VAL A N 1
ATOM 938 C CA . VAL A 1 123 ? 20.422 -9.969 -9.695 1 98.81 123 VAL A CA 1
ATOM 939 C C . VAL A 1 123 ? 21.625 -9.031 -9.578 1 98.81 123 VAL A C 1
ATOM 941 O O . VAL A 1 123 ? 21.547 -7.973 -8.961 1 98.81 123 VAL A O 1
ATOM 944 N N . ASN A 1 124 ? 22.734 -9.461 -10.148 1 98.5 124 ASN A N 1
ATOM 945 C CA . ASN A 1 124 ? 23.922 -8.625 -9.969 1 98.5 124 ASN A CA 1
ATOM 946 C C . ASN A 1 124 ? 24.844 -8.688 -11.18 1 98.5 124 ASN A C 1
ATOM 948 O O . ASN A 1 124 ? 24.719 -9.586 -12.016 1 98.5 124 ASN A O 1
ATOM 952 N N . ARG A 1 125 ? 25.641 -7.668 -11.367 1 98.5 125 ARG A N 1
ATOM 953 C CA . ARG A 1 125 ? 26.734 -7.566 -12.336 1 98.5 125 ARG A CA 1
ATOM 954 C C . ARG A 1 125 ? 26.188 -7.426 -13.758 1 98.5 125 ARG A C 1
ATOM 956 O O . ARG A 1 125 ? 26.625 -8.141 -14.664 1 98.5 125 ARG A O 1
ATOM 963 N N . PHE A 1 126 ? 25.234 -6.488 -13.906 1 98.88 126 PHE A N 1
ATOM 964 C CA . PHE A 1 126 ? 24.734 -6.121 -15.227 1 98.88 126 PHE A CA 1
ATOM 965 C C . PHE A 1 126 ? 24.984 -4.648 -15.516 1 98.88 126 PHE A C 1
ATOM 967 O O . PHE A 1 126 ? 24.719 -3.789 -14.672 1 98.88 126 PHE A O 1
ATOM 974 N N . ASP A 1 127 ? 25.609 -4.422 -16.688 1 98.56 127 ASP A N 1
ATOM 975 C CA . ASP A 1 127 ? 25.641 -3.059 -17.219 1 98.56 127 ASP A CA 1
ATOM 976 C C . ASP A 1 127 ? 24.328 -2.707 -17.906 1 98.56 127 ASP A C 1
ATOM 978 O O . ASP A 1 127 ? 24.328 -2.275 -19.062 1 98.56 127 ASP A O 1
ATOM 982 N N . GLY A 1 128 ? 23.297 -3.002 -17.547 1 98.75 128 GLY A N 1
ATOM 983 C CA . GLY A 1 128 ? 21.875 -2.773 -17.719 1 98.75 128 GLY A CA 1
ATOM 984 C C . GLY A 1 128 ? 21.094 -2.803 -16.422 1 98.75 128 GLY A C 1
ATOM 985 O O . GLY A 1 128 ? 21.688 -2.828 -15.336 1 98.75 128 GLY A O 1
ATOM 986 N N . ALA A 1 129 ? 19.828 -2.627 -16.562 1 98.88 129 ALA A N 1
ATOM 987 C CA . ALA A 1 129 ? 19 -2.775 -15.359 1 98.88 129 ALA A CA 1
ATOM 988 C C . ALA A 1 129 ? 19.125 -4.184 -14.789 1 98.88 129 ALA A C 1
ATOM 990 O O . ALA A 1 129 ? 19.219 -5.16 -15.539 1 98.88 129 ALA A O 1
ATOM 991 N N . GLY A 1 130 ? 19.25 -4.258 -13.43 1 98.88 130 GLY A N 1
ATOM 992 C CA . GLY A 1 130 ? 19.016 -5.566 -12.836 1 98.88 130 GLY A CA 1
ATOM 993 C C . GLY A 1 130 ? 17.625 -6.109 -13.109 1 98.88 130 GLY A C 1
ATOM 994 O O . GLY A 1 130 ? 17.469 -7.223 -13.609 1 98.88 130 GLY A O 1
ATOM 995 N N . LEU A 1 131 ? 16.688 -5.281 -12.789 1 98.88 131 LEU A N 1
ATOM 996 C CA . LEU A 1 131 ? 15.281 -5.555 -13.078 1 98.88 131 LEU A CA 1
ATOM 997 C C . LEU A 1 131 ? 14.648 -4.398 -13.852 1 98.88 131 LEU A C 1
ATOM 999 O O . LEU A 1 131 ? 14.57 -3.279 -13.336 1 98.88 131 LEU A O 1
ATOM 1003 N N . LEU A 1 132 ? 14.312 -4.676 -15.062 1 98.81 132 LEU A N 1
ATOM 1004 C CA . LEU A 1 132 ? 13.586 -3.736 -15.906 1 98.81 132 LEU A CA 1
ATOM 1005 C C . LEU A 1 132 ? 12.109 -4.094 -15.984 1 98.81 132 LEU A C 1
ATOM 1007 O O . LEU A 1 132 ? 11.742 -5.141 -16.531 1 98.81 132 LEU A O 1
ATOM 1011 N N . ILE A 1 133 ? 11.281 -3.252 -15.422 1 98.12 133 ILE A N 1
ATOM 1012 C CA . ILE A 1 133 ? 9.836 -3.436 -15.422 1 98.12 133 ILE A CA 1
ATOM 1013 C C . ILE A 1 133 ? 9.188 -2.451 -16.391 1 98.12 133 ILE A C 1
ATOM 1015 O O . ILE A 1 133 ? 9.25 -1.237 -16.188 1 98.12 133 ILE A O 1
ATOM 1019 N N . ASP A 1 134 ? 8.609 -2.986 -17.391 1 96.94 134 ASP A N 1
ATOM 1020 C CA . ASP A 1 134 ? 8.016 -2.184 -18.453 1 96.94 134 ASP A CA 1
ATOM 1021 C C . ASP A 1 134 ? 6.508 -2.428 -18.547 1 96.94 134 ASP A C 1
ATOM 1023 O O . ASP A 1 134 ? 6.066 -3.352 -19.234 1 96.94 134 ASP A O 1
ATOM 1027 N N . LYS A 1 135 ? 5.707 -1.588 -17.797 1 96.12 135 LYS A N 1
ATOM 1028 C CA . LYS A 1 135 ? 4.25 -1.657 -17.766 1 96.12 135 LYS A CA 1
ATOM 1029 C C . LYS A 1 135 ? 3.775 -2.992 -17.188 1 96.12 135 LYS A C 1
ATOM 1031 O O . LYS A 1 135 ? 3.059 -3.738 -17.859 1 96.12 135 LYS A O 1
ATOM 1036 N N . CYS A 1 136 ? 4.172 -3.262 -15.945 1 95.81 136 CYS A N 1
ATOM 1037 C CA . CYS A 1 136 ? 3.701 -4.449 -15.242 1 95.81 136 CYS A CA 1
ATOM 1038 C C . CYS A 1 136 ? 2.721 -4.078 -14.141 1 95.81 136 CYS A C 1
ATOM 1040 O O . CYS A 1 136 ? 2.656 -2.92 -13.727 1 95.81 136 CYS A O 1
ATOM 1042 N N . GLN A 1 137 ? 1.935 -5.023 -13.773 1 94.12 137 GLN A N 1
ATOM 1043 C CA . GLN A 1 137 ? 0.929 -4.699 -12.773 1 94.12 137 GLN A CA 1
ATOM 1044 C C . GLN A 1 137 ? 0.734 -5.855 -11.797 1 94.12 137 GLN A C 1
ATOM 1046 O O . GLN A 1 137 ? 0.996 -7.012 -12.133 1 94.12 137 GLN A O 1
ATOM 1051 N N . ASP A 1 138 ? 0.349 -5.555 -10.531 1 94.06 138 ASP A N 1
ATOM 1052 C CA . ASP A 1 138 ? -0.137 -6.48 -9.508 1 94.06 138 ASP A CA 1
ATOM 1053 C C . ASP A 1 138 ? 0.928 -7.516 -9.156 1 94.06 138 ASP A C 1
ATOM 1055 O O . ASP A 1 138 ? 0.623 -8.703 -9.008 1 94.06 138 ASP A O 1
ATOM 1059 N N . GLY A 1 139 ? 2.162 -7.105 -9.078 1 95.19 139 GLY A N 1
ATOM 1060 C CA . GLY A 1 139 ? 3.252 -8.008 -8.766 1 95.19 139 GLY A CA 1
ATOM 1061 C C . GLY A 1 139 ? 3.791 -7.824 -7.355 1 95.19 139 GLY A C 1
ATOM 1062 O O . GLY A 1 139 ? 3.488 -6.824 -6.699 1 95.19 139 GLY A O 1
ATOM 1063 N N . GLU A 1 140 ? 4.543 -8.828 -6.883 1 96.56 140 GLU A N 1
ATOM 1064 C CA . GLU A 1 140 ? 5.23 -8.766 -5.598 1 96.56 140 GLU A CA 1
ATOM 1065 C C . GLU A 1 140 ? 6.672 -9.258 -5.715 1 96.56 140 GLU A C 1
ATOM 1067 O O . GLU A 1 140 ? 6.926 -10.32 -6.289 1 96.56 140 GLU A O 1
ATOM 1072 N N . PHE A 1 141 ? 7.574 -8.508 -5.238 1 98.12 141 PHE A N 1
ATOM 1073 C CA . PHE A 1 141 ? 9 -8.797 -5.172 1 98.12 141 PHE A CA 1
ATOM 1074 C C . PHE A 1 141 ? 9.484 -8.812 -3.725 1 98.12 141 PHE A C 1
ATOM 1076 O O . PHE A 1 141 ? 9.625 -7.762 -3.098 1 98.12 141 PHE A O 1
ATOM 1083 N N . ARG A 1 142 ? 9.766 -10.039 -3.232 1 97.31 142 ARG A N 1
ATOM 1084 C CA . ARG A 1 142 ? 10.109 -10.211 -1.825 1 97.31 142 ARG A CA 1
ATOM 1085 C C . ARG A 1 142 ? 11.57 -10.648 -1.668 1 97.31 142 ARG A C 1
ATOM 1087 O O . ARG A 1 142 ? 12.008 -11.602 -2.311 1 97.31 142 ARG A O 1
ATOM 1094 N N . ASN A 1 143 ? 12.25 -9.961 -0.833 1 97.38 143 ASN A N 1
ATOM 1095 C CA . ASN A 1 143 ? 13.648 -10.281 -0.587 1 97.38 143 ASN A CA 1
ATOM 1096 C C . ASN A 1 143 ? 14.461 -10.289 -1.881 1 97.38 143 ASN A C 1
ATOM 1098 O O . ASN A 1 143 ? 15.211 -11.227 -2.143 1 97.38 143 ASN A O 1
ATOM 1102 N N . LEU A 1 144 ? 14.156 -9.344 -2.695 1 98.25 144 LEU A N 1
ATOM 1103 C CA . LEU A 1 144 ? 14.914 -9.102 -3.918 1 98.25 144 LEU A CA 1
ATOM 1104 C C . LEU A 1 144 ? 16.219 -8.367 -3.615 1 98.25 144 LEU A C 1
ATOM 1106 O O . LEU A 1 144 ? 16.234 -7.426 -2.82 1 98.25 144 LEU A O 1
ATOM 1110 N N . ASN A 1 145 ? 17.328 -8.875 -4.141 1 98.56 145 ASN A N 1
ATOM 1111 C CA . ASN A 1 145 ? 18.641 -8.266 -3.984 1 98.56 145 ASN A CA 1
ATOM 1112 C C . ASN A 1 145 ? 19.219 -7.801 -5.324 1 98.56 145 ASN A C 1
ATOM 1114 O O . ASN A 1 145 ? 19.516 -8.625 -6.191 1 98.56 145 ASN A O 1
ATOM 1118 N N . ILE A 1 146 ? 19.375 -6.516 -5.535 1 98.75 146 ILE A N 1
ATOM 1119 C CA . ILE A 1 146 ? 19.922 -5.965 -6.766 1 98.75 146 ILE A CA 1
ATOM 1120 C C . ILE A 1 146 ? 21.219 -5.211 -6.457 1 98.75 146 ILE A C 1
ATOM 1122 O O . ILE A 1 146 ? 21.203 -4.211 -5.738 1 98.75 146 ILE A O 1
ATOM 1126 N N . GLN A 1 147 ? 22.297 -5.668 -7 1 98.31 147 GLN A N 1
ATOM 1127 C CA . GLN A 1 147 ? 23.609 -5.051 -6.777 1 98.31 147 GLN A CA 1
ATOM 1128 C C . GLN A 1 147 ? 24.422 -5.004 -8.07 1 98.31 147 GLN A C 1
ATOM 1130 O O . GLN A 1 147 ? 24.25 -5.852 -8.945 1 98.31 147 GLN A O 1
ATOM 1135 N N . ASP A 1 148 ? 25.234 -3.967 -8.172 1 98.31 148 ASP A N 1
ATOM 1136 C CA . ASP A 1 148 ? 26.188 -3.814 -9.258 1 98.31 148 ASP A CA 1
ATOM 1137 C C . ASP A 1 148 ? 25.484 -3.814 -10.617 1 98.31 148 ASP A C 1
ATOM 1139 O O . ASP A 1 148 ? 25.922 -4.492 -11.547 1 98.31 148 ASP A O 1
ATOM 1143 N N . CYS A 1 149 ? 24.375 -3.09 -10.703 1 98.75 149 CYS A N 1
ATOM 1144 C CA . CYS A 1 149 ? 23.609 -2.975 -11.938 1 98.75 149 CYS A CA 1
ATOM 1145 C C . CYS A 1 149 ? 23.406 -1.515 -12.32 1 98.75 149 CYS A C 1
ATOM 1147 O O . CYS A 1 149 ? 23.609 -0.618 -11.5 1 98.75 149 CYS A O 1
ATOM 1149 N N . GLY A 1 150 ? 23.031 -1.235 -13.539 1 98.75 150 GLY A N 1
ATOM 1150 C CA . GLY A 1 150 ? 22.75 0.091 -14.055 1 98.75 150 GLY A CA 1
ATOM 1151 C C . GLY A 1 150 ? 23.703 0.53 -15.148 1 98.75 150 GLY A C 1
ATOM 1152 O O . GLY A 1 150 ? 24.891 0.173 -15.125 1 98.75 150 GLY A O 1
ATOM 1153 N N . ARG A 1 151 ? 23.156 1.354 -16.016 1 98.69 151 ARG A N 1
ATOM 1154 C CA . ARG A 1 151 ? 23.953 1.831 -17.141 1 98.69 151 ARG A CA 1
ATOM 1155 C C . ARG A 1 151 ? 23.906 3.354 -17.234 1 98.69 151 ARG A C 1
ATOM 1157 O O . ARG A 1 151 ? 22.844 3.959 -17.188 1 98.69 151 ARG A O 1
ATOM 1164 N N . SER A 1 152 ? 25.062 3.885 -17.391 1 98.31 152 SER A N 1
ATOM 1165 C CA . SER A 1 152 ? 25.172 5.324 -17.594 1 98.31 152 SER A CA 1
ATOM 1166 C C . SER A 1 152 ? 25.891 5.633 -18.906 1 98.31 152 SER A C 1
ATOM 1168 O O . SER A 1 152 ? 26.766 4.875 -19.328 1 98.31 152 SER A O 1
ATOM 1170 N N . ALA A 1 153 ? 25.609 6.742 -19.547 1 97.88 153 ALA A N 1
ATOM 1171 C CA . ALA A 1 153 ? 26.297 7.215 -20.75 1 97.88 153 ALA A CA 1
ATOM 1172 C C . ALA A 1 153 ? 27.516 8.055 -20.391 1 97.88 153 ALA A C 1
ATOM 1174 O O . ALA A 1 153 ? 28.312 8.391 -21.266 1 97.88 153 ALA A O 1
ATOM 1175 N N . GLY A 1 154 ? 27.703 8.398 -19.125 1 97.62 154 GLY A N 1
ATOM 1176 C CA . GLY A 1 154 ? 28.781 9.234 -18.656 1 97.62 154 GLY A CA 1
ATOM 1177 C C . GLY A 1 154 ? 29.047 9.078 -17.172 1 97.62 154 GLY A C 1
ATOM 1178 O O . GLY A 1 154 ? 29.266 7.965 -16.688 1 97.62 154 GLY A O 1
ATOM 1179 N N . ASP A 1 155 ? 28.922 10.258 -16.484 1 97.38 155 ASP A N 1
ATOM 1180 C CA . ASP A 1 155 ? 29.141 10.266 -15.047 1 97.38 155 ASP A CA 1
ATOM 1181 C C . ASP A 1 155 ? 28.062 9.461 -14.32 1 97.38 155 ASP A C 1
ATOM 1183 O O . ASP A 1 155 ? 26.875 9.828 -14.352 1 97.38 155 ASP A O 1
ATOM 1187 N N . PRO A 1 156 ? 28.453 8.367 -13.641 1 97.12 156 PRO A N 1
ATOM 1188 C CA . PRO A 1 156 ? 27.469 7.504 -12.984 1 97.12 156 PRO A CA 1
ATOM 1189 C C . PRO A 1 156 ? 26.703 8.234 -11.883 1 97.12 156 PRO A C 1
ATOM 1191 O O . PRO A 1 156 ? 25.641 7.766 -11.461 1 97.12 156 PRO A O 1
ATOM 1194 N N . ALA A 1 157 ? 27.219 9.305 -11.367 1 97.88 157 ALA A N 1
ATOM 1195 C CA . ALA A 1 157 ? 26.578 10.039 -10.281 1 97.88 157 ALA A CA 1
ATOM 1196 C C . ALA A 1 157 ? 25.562 11.047 -10.82 1 97.88 157 ALA A C 1
ATOM 1198 O O . ALA A 1 157 ? 24.797 11.641 -10.055 1 97.88 157 ALA A O 1
ATOM 1199 N N . ASP A 1 158 ? 25.531 11.312 -12.125 1 98.12 158 ASP A N 1
ATOM 1200 C CA . ASP A 1 158 ? 24.625 12.273 -12.758 1 98.12 158 ASP A CA 1
ATOM 1201 C C . ASP A 1 158 ? 23.344 11.602 -13.242 1 98.12 158 ASP A C 1
ATOM 1203 O O . ASP A 1 158 ? 23.344 10.906 -14.258 1 98.12 158 ASP A O 1
ATOM 1207 N N . PRO A 1 159 ? 22.219 11.898 -12.578 1 97.94 159 PRO A N 1
ATOM 1208 C CA . PRO A 1 159 ? 20.969 11.258 -12.984 1 97.94 159 PRO A CA 1
ATOM 1209 C C . PRO A 1 159 ? 20.609 11.539 -14.438 1 97.94 159 PRO A C 1
ATOM 1211 O O . PRO A 1 159 ? 19.969 10.719 -15.086 1 97.94 159 PRO A O 1
ATOM 1214 N N . ALA A 1 160 ? 21.062 12.625 -15 1 97.25 160 ALA A N 1
ATOM 1215 C CA . ALA A 1 160 ? 20.719 13.008 -16.375 1 97.25 160 ALA A CA 1
ATOM 1216 C C . ALA A 1 160 ? 21.422 12.102 -17.375 1 97.25 160 ALA A C 1
ATOM 1218 O O . ALA A 1 160 ? 21.016 12.031 -18.547 1 97.25 160 ALA A O 1
ATOM 1219 N N . GLN A 1 161 ? 22.438 11.438 -16.969 1 98.25 161 GLN A N 1
ATOM 1220 C CA . GLN A 1 161 ? 23.219 10.594 -17.859 1 98.25 161 GLN A CA 1
ATOM 1221 C C . GLN A 1 161 ? 22.891 9.125 -17.672 1 98.25 161 GLN A C 1
ATOM 1223 O O . GLN A 1 161 ? 23.406 8.258 -18.391 1 98.25 161 GLN A O 1
ATOM 1228 N N . THR A 1 162 ? 21.984 8.82 -16.719 1 98.62 162 THR A N 1
ATOM 1229 C CA . THR A 1 162 ? 21.578 7.441 -16.469 1 98.62 162 THR A CA 1
ATOM 1230 C C . THR A 1 162 ? 20.641 6.953 -17.562 1 98.62 162 THR A C 1
ATOM 1232 O O . THR A 1 162 ? 19.594 7.562 -17.797 1 98.62 162 THR A O 1
ATOM 1235 N N . LEU A 1 163 ? 21.047 5.898 -18.234 1 98.5 163 LEU A N 1
ATOM 1236 C CA . LEU A 1 163 ? 20.203 5.281 -19.25 1 98.5 163 LEU A CA 1
ATOM 1237 C C . LEU A 1 163 ? 19.234 4.277 -18.625 1 98.5 163 LEU A C 1
ATOM 1239 O O . LEU A 1 163 ? 18.047 4.266 -18.938 1 98.5 163 LEU A O 1
ATOM 1243 N N . TYR A 1 164 ? 19.703 3.434 -17.797 1 98.69 164 TYR A N 1
ATOM 1244 C CA . TYR A 1 164 ? 18.922 2.465 -17.031 1 98.69 164 TYR A CA 1
ATOM 1245 C C . TYR A 1 164 ? 19.422 2.391 -15.594 1 98.69 164 TYR A C 1
ATOM 1247 O O . TYR A 1 164 ? 20.625 2.264 -15.352 1 98.69 164 TYR A O 1
ATOM 1255 N N . SER A 1 165 ? 18.469 2.512 -14.703 1 98.88 165 SER A N 1
ATOM 1256 C CA . SER A 1 165 ? 18.797 2.297 -13.297 1 98.88 165 SER A CA 1
ATOM 1257 C C . SER A 1 165 ? 18.812 0.812 -12.953 1 98.88 165 SER A C 1
ATOM 1259 O O . SER A 1 165 ? 18.422 -0.024 -13.773 1 98.88 165 SER A O 1
ATOM 1261 N N . ALA A 1 166 ? 19.344 0.461 -11.727 1 98.88 166 ALA A N 1
ATOM 1262 C CA . ALA A 1 166 ? 19.375 -0.931 -11.289 1 98.88 166 ALA A CA 1
ATOM 1263 C C . ALA A 1 166 ? 17.984 -1.533 -11.25 1 98.88 166 ALA A C 1
ATOM 1265 O O . ALA A 1 166 ? 17.75 -2.627 -11.773 1 98.88 166 ALA A O 1
ATOM 1266 N N . LEU A 1 167 ? 17.094 -0.89 -10.602 1 98.88 167 LEU A N 1
ATOM 1267 C CA . LEU A 1 167 ? 15.656 -1.126 -10.719 1 98.88 167 LEU A CA 1
ATOM 1268 C C . LEU A 1 167 ? 14.992 -0.029 -11.547 1 98.88 167 LEU A C 1
ATOM 1270 O O . LEU A 1 167 ? 14.977 1.136 -11.141 1 98.88 167 LEU A O 1
ATOM 1274 N N . HIS A 1 168 ? 14.484 -0.429 -12.672 1 98.81 168 HIS A N 1
ATOM 1275 C CA . HIS A 1 168 ? 14.008 0.55 -13.641 1 98.81 168 HIS A CA 1
ATOM 1276 C C . HIS A 1 168 ? 12.562 0.28 -14.031 1 98.81 168 HIS A C 1
ATOM 1278 O O . HIS A 1 168 ? 12.258 -0.739 -14.656 1 98.81 168 HIS A O 1
ATOM 1284 N N . LEU A 1 169 ? 11.641 1.167 -13.617 1 98.56 169 LEU A N 1
ATOM 1285 C CA . LEU A 1 169 ? 10.242 1.098 -14.008 1 98.56 169 LEU A CA 1
ATOM 1286 C C . LEU A 1 169 ? 9.945 2.074 -15.141 1 98.56 169 LEU A C 1
ATOM 1288 O O . LEU A 1 169 ? 10.367 3.23 -15.094 1 98.56 169 LEU A O 1
ATOM 1292 N N . THR A 1 170 ? 9.211 1.569 -16.125 1 97.62 170 THR A N 1
ATOM 1293 C CA . THR A 1 170 ? 8.836 2.422 -17.25 1 97.62 170 THR A CA 1
ATOM 1294 C C . THR A 1 170 ? 7.609 1.866 -17.953 1 97.62 170 THR A C 1
ATOM 1296 O O . THR A 1 170 ? 7.027 0.87 -17.516 1 97.62 170 THR A O 1
ATOM 1299 N N . ASN A 1 171 ? 7.105 2.592 -18.953 1 96.19 171 ASN A N 1
ATOM 1300 C CA . ASN A 1 171 ? 6.094 2.156 -19.906 1 96.19 171 ASN A CA 1
ATOM 1301 C C . ASN A 1 171 ? 6.457 2.566 -21.328 1 96.19 171 ASN A C 1
ATOM 1303 O O . ASN A 1 171 ? 6.262 3.721 -21.719 1 96.19 171 ASN A O 1
ATOM 1307 N N . SER A 1 172 ? 6.973 1.628 -22.031 1 92.19 172 SER A N 1
ATOM 1308 C CA . SER A 1 172 ? 7.387 1.923 -23.391 1 92.19 172 SER A CA 1
ATOM 1309 C C . SER A 1 172 ? 6.332 1.474 -24.406 1 92.19 172 SER A C 1
ATOM 1311 O O . SER A 1 172 ? 6.434 1.783 -25.594 1 92.19 172 SER A O 1
ATOM 1313 N N . ALA A 1 173 ? 5.324 0.848 -23.922 1 88.62 173 ALA A N 1
ATOM 1314 C CA . ALA A 1 173 ? 4.535 0.043 -24.859 1 88.62 173 ALA A CA 1
ATOM 1315 C C . ALA A 1 173 ? 3.107 0.571 -24.953 1 88.62 173 ALA A C 1
ATOM 1317 O O . ALA A 1 173 ? 2.479 0.471 -26.016 1 88.62 173 ALA A O 1
ATOM 1318 N N . VAL A 1 174 ? 2.477 1.097 -23.859 1 91.75 174 VAL A N 1
ATOM 1319 C CA . VAL A 1 174 ? 1.039 1.351 -23.828 1 91.75 174 VAL A CA 1
ATOM 1320 C C . VAL A 1 174 ? 0.78 2.809 -23.453 1 91.75 174 VAL A C 1
ATOM 1322 O O . VAL A 1 174 ? 0.751 3.156 -22.281 1 91.75 174 VAL A O 1
ATOM 1325 N N . PRO A 1 175 ? 0.448 3.586 -24.438 1 90.94 175 PRO A N 1
ATOM 1326 C CA . PRO A 1 175 ? 0.187 4.996 -24.125 1 90.94 175 PRO A CA 1
ATOM 1327 C C . PRO A 1 175 ? -0.953 5.18 -23.125 1 90.94 175 PRO A C 1
ATOM 1329 O O . PRO A 1 175 ? -1.979 4.5 -23.219 1 90.94 175 PRO A O 1
ATOM 1332 N N . GLY A 1 176 ? -0.764 6.047 -22.203 1 88.5 176 GLY A N 1
ATOM 1333 C CA . GLY A 1 176 ? -1.81 6.402 -21.25 1 88.5 176 GLY A CA 1
ATOM 1334 C C . GLY A 1 176 ? -1.94 5.41 -20.109 1 88.5 176 GLY A C 1
ATOM 1335 O O . GLY A 1 176 ? -2.795 5.57 -19.234 1 88.5 176 GLY A O 1
ATOM 1336 N N . ASP A 1 177 ? -1.164 4.422 -20.109 1 91 177 ASP A N 1
ATOM 1337 C CA . ASP A 1 177 ? -1.184 3.441 -19.031 1 91 177 ASP A CA 1
ATOM 1338 C C . ASP A 1 177 ? 0.117 3.479 -18.219 1 91 177 ASP A C 1
ATOM 1340 O O . ASP A 1 177 ? 0.974 4.332 -18.469 1 91 177 ASP A O 1
ATOM 1344 N N . ALA A 1 178 ? 0.231 2.686 -17.156 1 91.94 178 ALA A N 1
ATOM 1345 C CA . ALA A 1 178 ? 1.419 2.711 -16.297 1 91.94 178 ALA A CA 1
ATOM 1346 C C . ALA A 1 178 ? 1.554 1.412 -15.508 1 91.94 178 ALA A C 1
ATOM 1348 O O . ALA A 1 178 ? 0.644 0.58 -15.508 1 91.94 178 ALA A O 1
ATOM 1349 N N . CYS A 1 179 ? 2.742 1.225 -14.922 1 95.25 179 CYS A N 1
ATOM 1350 C CA . CYS A 1 179 ? 2.855 0.201 -13.891 1 95.25 179 CYS A CA 1
AT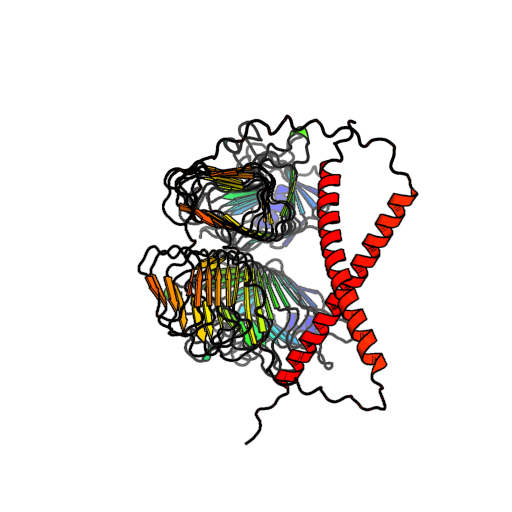OM 1351 C C . CYS A 1 179 ? 1.869 0.458 -12.758 1 95.25 179 CYS A C 1
ATOM 1353 O O . CYS A 1 179 ? 1.535 1.608 -12.469 1 95.25 179 CYS A O 1
ATOM 1355 N N . ASN A 1 180 ? 1.364 -0.533 -12.195 1 94.12 180 ASN A N 1
ATOM 1356 C CA . ASN A 1 180 ? 0.479 -0.305 -11.062 1 94.12 180 ASN A CA 1
ATOM 1357 C C . ASN A 1 180 ? 0.498 -1.482 -10.094 1 94.12 180 ASN A C 1
ATOM 1359 O O . ASN A 1 180 ? 0.715 -2.625 -10.5 1 94.12 180 ASN A O 1
ATOM 1363 N N . MET A 1 181 ? 0.358 -1.19 -8.805 1 96.38 181 MET A N 1
ATOM 1364 C CA . MET A 1 181 ? 0.203 -2.145 -7.707 1 96.38 181 MET A CA 1
ATOM 1365 C C . MET A 1 181 ? 1.396 -3.092 -7.641 1 96.38 181 MET A C 1
ATOM 1367 O O . MET A 1 181 ? 1.225 -4.312 -7.605 1 96.38 181 MET A O 1
ATOM 1371 N N . LEU A 1 182 ? 2.547 -2.547 -7.691 1 98 182 LEU A N 1
ATOM 1372 C CA . LEU A 1 182 ? 3.77 -3.324 -7.516 1 98 182 LEU A CA 1
ATOM 1373 C C . LEU A 1 182 ? 4.277 -3.217 -6.082 1 98 182 LEU A C 1
ATOM 1375 O O . LEU A 1 182 ? 4.293 -2.127 -5.504 1 98 182 LEU A O 1
ATOM 1379 N N . ARG A 1 183 ? 4.641 -4.328 -5.48 1 98.19 183 ARG A N 1
ATOM 1380 C CA . ARG A 1 183 ? 5.066 -4.375 -4.086 1 98.19 183 ARG A CA 1
ATOM 1381 C C . ARG A 1 183 ? 6.504 -4.863 -3.965 1 98.19 183 ARG A C 1
ATOM 1383 O O . ARG A 1 183 ? 6.816 -5.992 -4.352 1 98.19 183 ARG A O 1
ATOM 1390 N N . PHE A 1 184 ? 7.332 -4.047 -3.436 1 98.56 184 PHE A N 1
ATOM 1391 C CA . PHE A 1 184 ? 8.711 -4.418 -3.117 1 98.56 184 PHE A CA 1
ATOM 1392 C C . PHE A 1 184 ? 8.898 -4.566 -1.612 1 98.56 184 PHE A C 1
ATOM 1394 O O . PHE A 1 184 ? 9.008 -3.568 -0.896 1 98.56 184 PHE A O 1
ATOM 1401 N N . ASN A 1 185 ? 8.961 -5.824 -1.109 1 98.06 185 ASN A N 1
ATOM 1402 C CA . ASN A 1 185 ? 9.055 -6.129 0.314 1 98.06 185 ASN A CA 1
ATOM 1403 C C . ASN A 1 185 ? 10.422 -6.723 0.669 1 98.06 185 ASN A C 1
ATOM 1405 O O . ASN A 1 185 ? 10.812 -7.754 0.12 1 98.06 185 ASN A O 1
ATOM 1409 N N . ALA A 1 186 ? 11.156 -6.047 1.562 1 97.56 186 ALA A N 1
ATOM 1410 C CA . ALA A 1 186 ? 12.484 -6.488 1.985 1 97.56 186 ALA A CA 1
ATOM 1411 C C . ALA A 1 186 ? 13.484 -6.398 0.838 1 97.56 186 ALA A C 1
ATOM 1413 O O . ALA A 1 186 ? 14.234 -7.344 0.58 1 97.56 186 ALA A O 1
ATOM 1414 N N . LEU A 1 187 ? 13.422 -5.32 0.082 1 98.25 187 LEU A N 1
ATOM 1415 C CA . LEU A 1 187 ? 14.32 -5.07 -1.04 1 98.25 187 LEU A CA 1
ATOM 1416 C C . LEU A 1 187 ? 15.703 -4.656 -0.547 1 98.25 187 LEU A C 1
ATOM 1418 O O . LEU A 1 187 ? 15.82 -3.811 0.34 1 98.25 187 LEU A O 1
ATOM 1422 N N . GLN A 1 188 ? 16.719 -5.316 -1.013 1 97.94 188 GLN A N 1
ATOM 1423 C CA . GLN A 1 188 ? 18.109 -4.875 -0.903 1 97.94 188 GLN A CA 1
ATOM 1424 C C . GLN A 1 188 ? 18.594 -4.27 -2.215 1 97.94 188 GLN A C 1
ATOM 1426 O O . GLN A 1 188 ? 18.656 -4.953 -3.238 1 97.94 188 GLN A O 1
ATOM 1431 N N . CYS A 1 189 ? 18.859 -3.037 -2.283 1 98.38 189 CYS A N 1
ATOM 1432 C CA . CYS A 1 189 ? 19.359 -2.314 -3.453 1 98.38 189 CYS A CA 1
ATOM 1433 C C . CYS A 1 189 ? 20.594 -1.49 -3.111 1 98.38 189 CYS A C 1
ATOM 1435 O O . CYS A 1 189 ? 20.469 -0.327 -2.719 1 98.38 189 CYS A O 1
ATOM 1437 N N . GLU A 1 190 ? 21.766 -2.084 -3.336 1 96.94 190 GLU A N 1
ATOM 1438 C CA . GLU A 1 190 ? 23 -1.512 -2.807 1 96.94 190 GLU A CA 1
ATOM 1439 C C . GLU A 1 190 ? 24.125 -1.564 -3.842 1 96.94 190 GLU A C 1
ATOM 1441 O O . GLU A 1 190 ? 24.125 -2.436 -4.715 1 96.94 190 GLU A O 1
ATOM 1446 N N . ASN A 1 191 ? 24.969 -0.626 -3.695 1 97.19 191 ASN A N 1
ATOM 1447 C CA . ASN A 1 191 ? 26.219 -0.598 -4.441 1 97.19 191 ASN A CA 1
ATOM 1448 C C . ASN A 1 191 ? 25.984 -0.763 -5.938 1 97.19 191 ASN A C 1
ATOM 1450 O O . ASN A 1 191 ? 26.656 -1.562 -6.594 1 97.19 191 ASN A O 1
ATOM 1454 N N . ASN A 1 192 ? 24.984 -0.095 -6.414 1 98.44 192 ASN A N 1
ATOM 1455 C CA . ASN A 1 192 ? 24.719 -0.125 -7.848 1 98.44 192 ASN A CA 1
ATOM 1456 C C . ASN A 1 192 ? 25.531 0.917 -8.594 1 98.44 192 ASN A C 1
ATOM 1458 O O . ASN A 1 192 ? 26.188 1.759 -7.98 1 98.44 192 ASN A O 1
ATOM 1462 N N . ARG A 1 193 ? 25.484 0.881 -9.906 1 97.19 193 ARG A N 1
ATOM 1463 C CA . ARG A 1 193 ? 26.5 1.514 -10.742 1 97.19 193 ARG A CA 1
ATOM 1464 C C . ARG A 1 193 ? 26.062 2.918 -11.156 1 97.19 193 ARG A C 1
ATOM 1466 O O . ARG A 1 193 ? 26.812 3.623 -11.836 1 97.19 193 ARG A O 1
ATOM 1473 N N . VAL A 1 194 ? 24.875 3.271 -10.766 1 98.5 194 VAL A N 1
ATOM 1474 C CA . VAL A 1 194 ? 24.359 4.512 -11.328 1 98.5 194 VAL A CA 1
ATOM 1475 C C . VAL A 1 194 ? 23.578 5.273 -10.258 1 98.5 194 VAL A C 1
ATOM 1477 O O . VAL A 1 194 ? 23.297 4.734 -9.188 1 98.5 194 VAL A O 1
ATOM 1480 N N . SER A 1 195 ? 23.281 6.539 -10.602 1 98.5 195 SER A N 1
ATOM 1481 C CA . SER A 1 195 ? 22.328 7.406 -9.906 1 98.5 195 SER A CA 1
ATOM 1482 C C . SER A 1 195 ? 21.172 7.785 -10.82 1 98.5 195 SER A C 1
ATOM 1484 O O . SER A 1 195 ? 21.375 8.289 -11.922 1 98.5 195 SER A O 1
ATOM 1486 N N . PRO A 1 196 ? 19.969 7.66 -10.305 1 98.75 196 PRO A N 1
ATOM 1487 C CA . PRO A 1 196 ? 19.5 7 -9.086 1 98.75 196 PRO A CA 1
ATOM 1488 C C . PRO A 1 196 ? 19.609 5.48 -9.164 1 98.75 196 PRO A C 1
ATOM 1490 O O . PRO A 1 196 ? 19.719 4.918 -10.258 1 98.75 196 PRO A O 1
ATOM 1493 N N . TYR A 1 197 ? 19.547 4.793 -8.016 1 98.94 197 TYR A N 1
ATOM 1494 C CA . TYR A 1 197 ? 19.5 3.338 -7.973 1 98.94 197 TYR A CA 1
ATOM 1495 C C . TYR A 1 197 ? 18.172 2.826 -8.531 1 98.94 197 TYR A C 1
ATOM 1497 O O . TYR A 1 197 ? 18.125 1.771 -9.172 1 98.94 197 TYR A O 1
ATOM 1505 N N . ILE A 1 198 ? 17.094 3.568 -8.32 1 98.94 198 ILE A N 1
ATOM 1506 C CA . ILE A 1 198 ? 15.766 3.232 -8.812 1 98.94 198 ILE A CA 1
ATOM 1507 C C . ILE A 1 198 ? 15.211 4.398 -9.633 1 98.94 198 ILE A C 1
ATOM 1509 O O . ILE A 1 198 ? 15.188 5.539 -9.164 1 98.94 198 ILE A O 1
ATOM 1513 N N . SER A 1 199 ? 14.805 4.09 -10.844 1 98.69 199 SER A N 1
ATOM 1514 C CA . SER A 1 199 ? 14.18 5.109 -11.68 1 98.69 199 SER A CA 1
ATOM 1515 C C . SER A 1 199 ? 12.75 4.723 -12.047 1 98.69 199 SER A C 1
ATOM 1517 O O . SER A 1 199 ? 12.469 3.555 -12.32 1 98.69 199 SER A O 1
ATOM 1519 N N . VAL A 1 200 ? 11.938 5.719 -11.969 1 98.44 200 VAL A N 1
ATOM 1520 C CA . VAL A 1 200 ? 10.586 5.621 -12.523 1 98.44 200 VAL A CA 1
ATOM 1521 C C . VAL A 1 200 ? 10.422 6.629 -13.656 1 98.44 200 VAL A C 1
ATOM 1523 O O . VAL A 1 200 ? 10.32 7.836 -13.414 1 98.44 200 VAL A O 1
ATOM 1526 N N . ARG A 1 201 ? 10.414 6.094 -14.867 1 97.75 201 ARG A N 1
ATOM 1527 C CA . ARG A 1 201 ? 10.258 6.898 -16.078 1 97.75 201 ARG A CA 1
ATOM 1528 C C . ARG A 1 201 ? 8.891 6.68 -16.703 1 97.75 201 ARG A C 1
ATOM 1530 O O . ARG A 1 201 ? 8.414 5.543 -16.797 1 97.75 201 ARG A O 1
ATOM 1537 N N . LEU A 1 202 ? 8.305 7.793 -17.141 1 96.38 202 LEU A N 1
ATOM 1538 C CA . LEU A 1 202 ? 6.934 7.68 -17.641 1 96.38 202 LEU A CA 1
ATOM 1539 C C . LEU A 1 202 ? 6.895 6.973 -18.984 1 96.38 202 LEU A C 1
ATOM 1541 O O . LEU A 1 202 ? 5.918 6.297 -19.312 1 96.38 202 LEU A O 1
ATOM 1545 N N . GLY A 1 203 ? 7.988 7.148 -19.844 1 95.56 203 GLY A N 1
ATOM 1546 C CA . GLY A 1 203 ? 7.918 6.672 -21.203 1 95.56 203 GLY A CA 1
ATOM 1547 C C . GLY A 1 203 ? 6.762 7.266 -21.984 1 95.56 203 GLY A C 1
ATOM 1548 O O . GLY A 1 203 ? 6.617 8.492 -22.062 1 95.56 203 GLY A O 1
ATOM 1549 N N . VAL A 1 204 ? 5.895 6.395 -22.516 1 93.19 204 VAL A N 1
ATOM 1550 C CA . VAL A 1 204 ? 4.754 6.871 -23.297 1 93.19 204 VAL A CA 1
ATOM 1551 C C . VAL A 1 204 ? 3.508 6.902 -22.422 1 93.19 204 VAL A C 1
ATOM 1553 O O . VAL A 1 204 ? 2.402 7.152 -22.906 1 93.19 204 VAL A O 1
ATOM 1556 N N . GLY A 1 205 ? 3.756 6.594 -21.203 1 92.19 205 GLY A N 1
ATOM 1557 C CA . GLY A 1 205 ? 2.602 6.434 -20.328 1 92.19 205 GLY A CA 1
ATOM 1558 C C . GLY A 1 205 ? 2.49 7.52 -19.281 1 92.19 205 GLY A C 1
ATOM 1559 O O . GLY A 1 205 ? 2.902 8.656 -19.5 1 92.19 205 GLY A O 1
ATOM 1560 N N . ASN A 1 206 ? 1.746 7.156 -18.156 1 89.62 206 ASN A N 1
ATOM 1561 C CA . ASN A 1 206 ? 1.514 8.016 -17 1 89.62 206 ASN A CA 1
ATOM 1562 C C . ASN A 1 206 ? 2.324 7.562 -15.797 1 89.62 206 ASN A C 1
ATOM 1564 O O . ASN A 1 206 ? 3.057 6.574 -15.867 1 89.62 206 ASN A O 1
ATOM 1568 N N . GLY A 1 207 ? 2.221 8.359 -14.727 1 92.38 207 GLY A N 1
ATOM 1569 C CA . GLY A 1 207 ? 2.832 7.93 -13.477 1 92.38 207 GLY A CA 1
ATOM 1570 C C . GLY A 1 207 ? 2.184 6.691 -12.891 1 92.38 207 GLY A C 1
ATOM 1571 O O . GLY A 1 207 ? 0.962 6.543 -12.938 1 92.38 207 GLY A O 1
ATOM 1572 N N . PRO A 1 208 ? 3.039 5.781 -12.406 1 95 208 PRO A N 1
ATOM 1573 C CA . PRO A 1 208 ? 2.475 4.559 -11.836 1 95 208 PRO A CA 1
ATOM 1574 C C . PRO A 1 208 ? 1.658 4.82 -10.57 1 95 208 PRO A C 1
ATOM 1576 O O . PRO A 1 208 ? 1.756 5.902 -9.984 1 95 208 PRO A O 1
ATOM 1579 N N . ILE A 1 209 ? 0.81 3.875 -10.234 1 93.31 209 ILE A N 1
ATOM 1580 C CA . ILE A 1 209 ? 0.012 4.004 -9.023 1 93.31 209 ILE A CA 1
ATOM 1581 C C . ILE A 1 209 ? 0.211 2.773 -8.141 1 93.31 209 ILE A C 1
ATOM 1583 O O . ILE A 1 209 ? 0.319 1.652 -8.641 1 93.31 209 ILE A O 1
ATOM 1587 N N . GLY A 1 210 ? 0.199 3.037 -6.855 1 94.25 210 GLY A N 1
ATOM 1588 C CA . GLY A 1 210 ? 0.276 1.938 -5.906 1 94.25 210 GLY A CA 1
ATOM 1589 C C . GLY A 1 210 ? 1.59 1.183 -5.973 1 94.25 210 GLY A C 1
ATOM 1590 O O . GLY A 1 210 ? 1.601 -0.042 -6.105 1 94.25 210 GLY A O 1
ATOM 1591 N N . ILE A 1 211 ? 2.652 1.933 -5.953 1 97.81 211 ILE A N 1
ATOM 1592 C CA . ILE A 1 211 ? 3.963 1.299 -5.852 1 97.81 211 ILE A CA 1
ATOM 1593 C C . ILE A 1 211 ? 4.418 1.286 -4.395 1 97.81 211 ILE A C 1
ATOM 1595 O O . ILE A 1 211 ? 4.602 2.342 -3.783 1 97.81 211 ILE A O 1
ATOM 1599 N N . PHE A 1 212 ? 4.60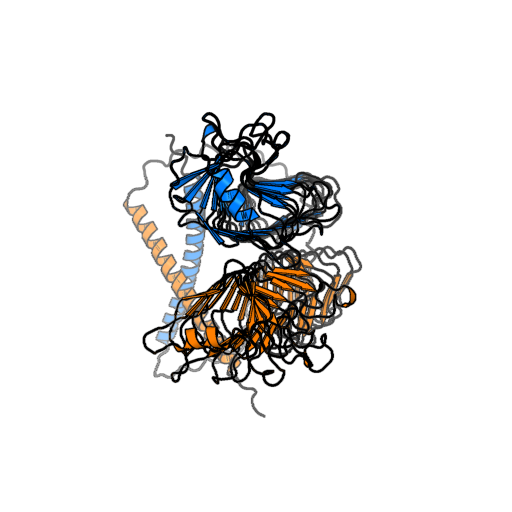9 0.099 -3.824 1 98.25 212 PHE A N 1
ATOM 1600 C CA . PHE A 1 212 ? 4.879 -0.053 -2.4 1 98.25 212 PHE A CA 1
ATOM 1601 C C . PHE A 1 212 ? 6.316 -0.499 -2.166 1 98.25 212 PHE A C 1
ATOM 1603 O O . PHE A 1 212 ? 6.809 -1.408 -2.838 1 98.25 212 PHE A O 1
ATOM 1610 N N . PHE A 1 213 ? 6.969 0.131 -1.227 1 98.5 213 PHE A N 1
ATOM 1611 C CA . PHE A 1 213 ? 8.266 -0.294 -0.705 1 98.5 213 PHE A CA 1
ATOM 1612 C C . PHE A 1 213 ? 8.195 -0.496 0.804 1 98.5 213 PHE A C 1
ATOM 1614 O O . PHE A 1 213 ? 7.836 0.421 1.544 1 98.5 213 PHE A O 1
ATOM 1621 N N . SER A 1 214 ? 8.516 -1.68 1.26 1 97.69 214 SER A N 1
ATOM 1622 C CA . SER A 1 214 ? 8.477 -1.979 2.688 1 97.69 214 SER A CA 1
ATOM 1623 C C . SER A 1 214 ? 9.758 -2.67 3.145 1 97.69 214 SER A C 1
ATOM 1625 O O . SER A 1 214 ? 10.227 -3.609 2.496 1 97.69 214 SER A O 1
ATOM 1627 N N . GLN A 1 215 ? 10.375 -2.176 4.215 1 95.81 215 GLN A N 1
ATOM 1628 C CA . GLN A 1 215 ? 11.578 -2.746 4.812 1 95.81 215 GLN A CA 1
ATOM 1629 C C . GLN A 1 215 ? 12.719 -2.814 3.803 1 95.81 215 GLN A C 1
ATOM 1631 O O . GLN A 1 215 ? 13.242 -3.895 3.523 1 95.81 215 GLN A O 1
ATOM 1636 N N . VAL A 1 216 ? 13.086 -1.672 3.33 1 98.19 216 VAL A N 1
ATOM 1637 C CA . VAL A 1 216 ? 14.078 -1.569 2.264 1 98.19 216 VAL A CA 1
ATOM 1638 C C . VAL A 1 216 ? 15.422 -1.146 2.846 1 98.19 216 VAL A C 1
ATOM 1640 O O . VAL A 1 216 ? 15.484 -0.259 3.699 1 98.19 216 VAL A O 1
ATOM 1643 N N . HIS A 1 217 ? 16.5 -1.805 2.438 1 98.06 217 HIS A N 1
ATOM 1644 C CA . HIS A 1 217 ? 17.859 -1.382 2.705 1 98.06 217 HIS A CA 1
ATOM 1645 C C . HIS A 1 217 ? 18.547 -0.872 1.438 1 98.06 217 HIS A C 1
ATOM 1647 O O . HIS A 1 217 ? 18.703 -1.619 0.471 1 98.06 217 HIS A O 1
ATOM 1653 N N . GLY A 1 218 ? 18.891 0.385 1.341 1 98.19 218 GLY A N 1
ATOM 1654 C CA . GLY A 1 218 ? 19.719 0.997 0.315 1 98.19 218 GLY A CA 1
ATOM 1655 C C . GLY A 1 218 ? 21.031 1.541 0.853 1 98.19 218 GLY A C 1
ATOM 1656 O O . GLY A 1 218 ? 21.062 2.137 1.933 1 98.19 218 GLY A O 1
ATOM 1657 N N . GLU A 1 219 ? 22.109 1.299 0.059 1 97.75 219 GLU A N 1
ATOM 1658 C CA . GLU A 1 219 ? 23.391 1.734 0.584 1 97.75 219 GLU A CA 1
ATOM 1659 C C . GLU A 1 219 ? 24.391 1.998 -0.543 1 97.75 219 GLU A C 1
ATOM 1661 O O . GLU A 1 219 ? 24.484 1.212 -1.487 1 97.75 219 GLU A O 1
ATOM 1666 N N . VAL A 1 220 ? 25.047 3.094 -0.476 1 97.88 220 VAL A N 1
ATOM 1667 C CA . VAL A 1 220 ? 26.281 3.348 -1.214 1 97.88 220 VAL A CA 1
ATOM 1668 C C . VAL A 1 220 ? 27.484 2.916 -0.375 1 97.88 220 VAL A C 1
ATOM 1670 O O . VAL A 1 220 ? 27.828 3.58 0.604 1 97.88 220 VAL A O 1
ATOM 1673 N N . ARG A 1 221 ? 28.109 1.883 -0.721 1 94 221 ARG A N 1
ATOM 1674 C CA . ARG A 1 221 ? 29.109 1.258 0.15 1 94 221 ARG A CA 1
ATOM 1675 C C . ARG A 1 221 ? 30.469 1.93 0.002 1 94 221 ARG A C 1
ATOM 1677 O O . ARG A 1 221 ? 31.172 2.141 0.992 1 94 221 ARG A O 1
ATOM 1684 N N . GLU A 1 222 ? 30.781 2.227 -1.23 1 92.69 222 GLU A N 1
ATOM 1685 C CA . GLU A 1 222 ? 32.094 2.799 -1.474 1 92.69 222 GLU A CA 1
ATOM 1686 C C . GLU A 1 222 ? 32.188 4.219 -0.921 1 92.69 222 GLU A C 1
ATOM 1688 O O . GLU A 1 222 ? 31.453 5.105 -1.335 1 92.69 222 GLU A O 1
ATOM 1693 N N . ALA A 1 223 ? 33.125 4.484 -0.154 1 91.06 223 ALA A N 1
ATOM 1694 C CA . ALA A 1 223 ? 33.281 5.746 0.565 1 91.06 223 ALA A CA 1
ATOM 1695 C C . ALA A 1 223 ? 33.375 6.918 -0.403 1 91.06 223 ALA A C 1
ATOM 1697 O O . ALA A 1 223 ? 32.781 7.973 -0.184 1 91.06 223 ALA A O 1
ATOM 1698 N N . LYS A 1 224 ? 34.156 6.719 -1.432 1 93.06 224 LYS A N 1
ATOM 1699 C CA . LYS A 1 224 ? 34.438 7.793 -2.383 1 93.06 224 LYS A CA 1
ATOM 1700 C C . LYS A 1 224 ? 33.156 8.195 -3.119 1 93.06 224 LYS A C 1
ATOM 1702 O O . LYS A 1 224 ? 33.062 9.266 -3.717 1 93.06 224 LYS A O 1
ATOM 1707 N N . GLN A 1 225 ? 32.125 7.273 -3.084 1 94.44 225 GLN A N 1
ATOM 1708 C CA . GLN A 1 225 ? 30.891 7.527 -3.809 1 94.44 225 GLN A CA 1
ATOM 1709 C C . GLN A 1 225 ? 29.797 8.031 -2.871 1 94.44 225 GLN A C 1
ATOM 1711 O O . GLN A 1 225 ? 28.75 8.5 -3.322 1 94.44 225 GLN A O 1
ATOM 1716 N N . GLN A 1 226 ? 29.984 7.969 -1.62 1 95.12 226 GLN A N 1
ATOM 1717 C CA . GLN A 1 226 ? 28.984 8.406 -0.664 1 95.12 226 GLN A CA 1
ATOM 1718 C C . GLN A 1 226 ? 28.656 9.883 -0.842 1 95.12 226 GLN A C 1
ATOM 1720 O O . GLN A 1 226 ? 29.562 10.703 -1.061 1 95.12 226 GLN A O 1
ATOM 1725 N N . GLY A 1 227 ? 27.375 10.203 -0.74 1 96.75 227 GLY A N 1
ATOM 1726 C CA . GLY A 1 227 ? 26.906 11.57 -0.875 1 96.75 227 GLY A CA 1
ATOM 1727 C C . GLY A 1 227 ? 26.766 12.023 -2.318 1 96.75 227 GLY A C 1
ATOM 1728 O O . GLY A 1 227 ? 26.594 13.211 -2.592 1 96.75 227 GLY A O 1
ATOM 1729 N N . GLN A 1 228 ? 26.859 11.039 -3.268 1 97.56 228 GLN A N 1
ATOM 1730 C CA . GLN A 1 228 ? 26.875 11.453 -4.664 1 97.56 228 GLN A CA 1
ATOM 1731 C C . GLN A 1 228 ? 25.641 10.922 -5.402 1 97.56 228 GLN A C 1
ATOM 1733 O O . GLN A 1 228 ? 25.234 11.484 -6.418 1 97.56 228 GLN A O 1
ATOM 1738 N N . PHE A 1 229 ? 25.062 9.875 -4.973 1 98.5 229 PHE A N 1
ATOM 1739 C CA . PHE A 1 229 ? 24.016 9.172 -5.711 1 98.5 229 PHE A CA 1
ATOM 1740 C C . PHE A 1 229 ? 22.656 9.445 -5.102 1 98.5 229 PHE A C 1
ATOM 1742 O O . PHE A 1 229 ? 22.547 9.711 -3.902 1 98.5 229 PHE A O 1
ATOM 1749 N N . GLU A 1 230 ? 21.672 9.445 -5.902 1 98.69 230 GLU A N 1
ATOM 1750 C CA . GLU A 1 230 ? 20.281 9.398 -5.465 1 98.69 230 GLU A CA 1
ATOM 1751 C C . GLU A 1 230 ? 19.781 7.953 -5.363 1 98.69 230 GLU A C 1
ATOM 1753 O O . GLU A 1 230 ? 20.266 7.078 -6.086 1 98.69 230 GLU A O 1
ATOM 1758 N N . PHE A 1 231 ? 18.891 7.742 -4.445 1 98.88 231 PHE A N 1
ATOM 1759 C CA . PHE A 1 231 ? 18.359 6.391 -4.316 1 98.88 231 PHE A CA 1
ATOM 1760 C C . PHE A 1 231 ? 17.219 6.16 -5.316 1 98.88 231 PHE A C 1
ATOM 1762 O O . PHE A 1 231 ? 17.281 5.219 -6.105 1 98.88 231 PHE A O 1
ATOM 1769 N N . LEU A 1 232 ? 16.203 6.977 -5.301 1 98.94 232 LEU A N 1
ATOM 1770 C CA . LEU A 1 232 ? 15.055 6.863 -6.191 1 98.94 232 LEU A CA 1
ATOM 1771 C C . LEU A 1 232 ? 14.727 8.211 -6.824 1 98.94 232 LEU A C 1
ATOM 1773 O O . LEU A 1 232 ? 14.734 9.242 -6.145 1 98.94 232 LEU A O 1
ATOM 1777 N N . ARG A 1 233 ? 14.531 8.242 -8.086 1 98.81 233 ARG A N 1
ATOM 1778 C CA . ARG A 1 233 ? 14.023 9.391 -8.82 1 98.81 233 ARG A CA 1
ATOM 1779 C C . ARG A 1 233 ? 12.812 9.008 -9.672 1 98.81 233 ARG A C 1
ATOM 1781 O O . ARG A 1 233 ? 12.867 8.039 -10.43 1 98.81 233 ARG A O 1
ATOM 1788 N N . ALA A 1 234 ? 11.742 9.75 -9.516 1 98.5 234 ALA A N 1
ATOM 1789 C CA . ALA A 1 234 ? 10.516 9.438 -10.242 1 98.5 234 ALA A CA 1
ATOM 1790 C C . ALA A 1 234 ? 10.016 10.648 -11.023 1 98.5 234 ALA A C 1
ATOM 1792 O O . ALA A 1 234 ? 9.93 11.758 -10.477 1 98.5 234 ALA A O 1
ATOM 1793 N N . GLU A 1 235 ? 9.602 10.383 -12.234 1 97.31 235 GLU A N 1
ATOM 1794 C CA . GLU A 1 235 ? 9.031 11.422 -13.086 1 97.31 235 GLU A CA 1
ATOM 1795 C C . GLU A 1 235 ? 7.547 11.617 -12.797 1 97.31 235 GLU A C 1
ATOM 1797 O O . GLU A 1 235 ? 6.922 12.531 -13.328 1 97.31 235 GLU A O 1
ATOM 1802 N N . GLY A 1 236 ? 7.016 10.812 -11.984 1 94.94 236 GLY A N 1
ATOM 1803 C CA . GLY A 1 236 ? 5.629 10.836 -11.562 1 94.94 236 GLY A CA 1
ATOM 1804 C C . GLY A 1 236 ? 5.191 9.547 -10.883 1 94.94 236 GLY A C 1
ATOM 1805 O O . GLY A 1 236 ? 5.898 8.539 -10.938 1 94.94 236 GLY A O 1
ATOM 1806 N N . GLY A 1 237 ? 4.02 9.672 -10.211 1 94.94 237 GLY A N 1
ATOM 1807 C CA . GLY A 1 237 ? 3.436 8.469 -9.641 1 94.94 237 GLY A CA 1
ATOM 1808 C C . GLY A 1 237 ? 3.186 8.578 -8.148 1 94.94 237 GLY A C 1
ATOM 1809 O O . GLY A 1 237 ? 3.619 9.539 -7.508 1 94.94 237 GLY A O 1
ATOM 1810 N N . ASP A 1 238 ? 2.428 7.637 -7.625 1 95.06 238 ASP A N 1
ATOM 1811 C CA . ASP A 1 238 ? 2.15 7.523 -6.195 1 95.06 238 ASP A CA 1
ATOM 1812 C C . ASP A 1 238 ? 2.938 6.375 -5.57 1 95.06 238 ASP A C 1
ATOM 1814 O O . ASP A 1 238 ? 2.99 5.277 -6.129 1 95.06 238 ASP A O 1
ATOM 1818 N N . PHE A 1 239 ? 3.496 6.656 -4.395 1 97.56 239 PHE A N 1
ATOM 1819 C CA . PHE A 1 239 ? 4.383 5.695 -3.748 1 97.56 239 PHE A CA 1
ATOM 1820 C C . PHE A 1 239 ? 4.078 5.594 -2.26 1 97.56 239 PHE A C 1
ATOM 1822 O O . PHE A 1 239 ? 3.727 6.59 -1.622 1 97.56 239 PHE A O 1
ATOM 1829 N N . GLN A 1 240 ? 4.184 4.441 -1.74 1 97.75 240 GLN A N 1
ATOM 1830 C CA . GLN A 1 240 ? 4.129 4.215 -0.3 1 97.75 240 GLN A CA 1
ATOM 1831 C C . GLN A 1 240 ? 5.418 3.576 0.206 1 97.75 240 GLN A C 1
ATOM 1833 O O . GLN A 1 240 ? 5.758 2.457 -0.182 1 97.75 240 GLN A O 1
ATOM 1838 N N . PHE A 1 241 ? 6.074 4.328 1.068 1 98.38 241 PHE A N 1
ATOM 1839 C CA . PHE A 1 241 ? 7.324 3.854 1.654 1 98.38 241 PHE A CA 1
ATOM 1840 C C . PHE A 1 241 ? 7.152 3.58 3.145 1 98.38 241 PHE A C 1
ATOM 1842 O O . PHE A 1 241 ? 6.621 4.418 3.877 1 98.38 241 PHE A O 1
ATOM 1849 N N . GLU A 1 242 ? 7.586 2.414 3.578 1 97.19 242 GLU A N 1
ATOM 1850 C CA . GLU A 1 242 ? 7.559 2.068 4.996 1 97.19 242 GLU A CA 1
ATOM 1851 C C . GLU A 1 242 ? 8.805 1.282 5.395 1 97.19 242 GLU A C 1
ATOM 1853 O O . GLU A 1 242 ? 9.172 0.316 4.727 1 97.19 242 GLU A O 1
ATOM 1858 N N . GLY A 1 243 ? 9.398 1.673 6.484 1 95.75 243 GLY A N 1
ATOM 1859 C CA . GLY A 1 243 ? 10.547 0.932 6.977 1 95.75 243 GLY A CA 1
ATOM 1860 C C . GLY A 1 243 ? 11.781 1.101 6.105 1 95.75 243 GLY A C 1
ATOM 1861 O O . GLY A 1 243 ? 12.469 0.126 5.801 1 95.75 243 GLY A O 1
ATOM 1862 N N . MET A 1 244 ? 12.055 2.301 5.695 1 97.19 244 MET A N 1
ATOM 1863 C CA . MET A 1 244 ? 13.211 2.574 4.848 1 97.19 244 MET A CA 1
ATOM 1864 C C . MET A 1 244 ? 14.469 2.744 5.688 1 97.19 244 MET A C 1
ATOM 1866 O O . MET A 1 244 ? 14.438 3.359 6.754 1 97.19 244 MET A O 1
ATOM 1870 N N . ALA A 1 245 ? 15.617 2.197 5.23 1 97.12 245 ALA A N 1
ATOM 1871 C CA . ALA A 1 245 ? 16.938 2.348 5.844 1 97.12 245 ALA A CA 1
ATOM 1872 C C . ALA A 1 245 ? 18 2.639 4.793 1 97.12 245 ALA A C 1
ATOM 1874 O O . ALA A 1 245 ? 18.688 1.725 4.32 1 97.12 245 ALA A O 1
ATOM 1875 N N . LEU A 1 246 ? 18.188 3.943 4.449 1 98.06 246 LEU A N 1
ATOM 1876 C CA . LEU A 1 246 ? 19.141 4.363 3.428 1 98.06 246 LEU A CA 1
ATOM 1877 C C . LEU A 1 246 ? 20.438 4.871 4.066 1 98.06 246 LEU A C 1
ATOM 1879 O O . LEU A 1 246 ? 20.406 5.52 5.113 1 98.06 246 LEU A O 1
ATOM 1883 N N . VAL A 1 247 ? 21.578 4.551 3.398 1 96.12 247 VAL A N 1
ATOM 1884 C CA . VAL A 1 247 ? 22.875 4.984 3.91 1 96.12 247 VAL A CA 1
ATOM 1885 C C . VAL A 1 247 ? 23.734 5.48 2.76 1 96.12 247 VAL A C 1
ATOM 1887 O O . VAL A 1 247 ? 23.891 4.797 1.746 1 96.12 247 VAL A O 1
ATOM 1890 N N . GLY A 1 248 ? 24.234 6.688 2.918 1 96.62 248 GLY A N 1
ATOM 1891 C CA . GLY A 1 248 ? 25.312 7.141 2.049 1 96.62 248 GLY A CA 1
ATOM 1892 C C . GLY A 1 248 ? 24.812 7.867 0.812 1 96.62 248 GLY A C 1
ATOM 1893 O O . GLY A 1 248 ? 25.594 8.227 -0.063 1 96.62 248 GLY A O 1
ATOM 1894 N N . PHE A 1 249 ? 23.547 8.133 0.678 1 98.44 249 PHE A N 1
ATOM 1895 C CA . PHE A 1 249 ? 23.016 8.789 -0.513 1 98.44 249 PHE A CA 1
ATOM 1896 C C . PHE A 1 249 ? 23.078 10.305 -0.366 1 98.44 249 PHE A C 1
ATOM 1898 O O . PHE A 1 249 ? 23 10.828 0.748 1 98.44 249 PHE A O 1
ATOM 1905 N N . LYS A 1 250 ? 23.219 10.977 -1.515 1 98.12 250 LYS A N 1
ATOM 1906 C CA . LYS A 1 250 ? 23.047 12.422 -1.561 1 98.12 250 LYS A CA 1
ATOM 1907 C C . LYS A 1 250 ? 21.609 12.82 -1.238 1 98.12 250 LYS A C 1
ATOM 1909 O O . LYS A 1 250 ? 21.375 13.75 -0.461 1 98.12 250 LYS A O 1
ATOM 1914 N N . THR A 1 251 ? 20.766 12.203 -1.861 1 98.31 251 THR A N 1
ATOM 1915 C CA . THR A 1 251 ? 19.328 12.352 -1.677 1 98.31 251 THR A CA 1
ATOM 1916 C C . THR A 1 251 ? 18.625 11.016 -1.835 1 98.31 251 THR A C 1
ATOM 1918 O O . THR A 1 251 ? 18.953 10.227 -2.723 1 98.31 251 THR A O 1
ATOM 1921 N N . GLY A 1 252 ? 17.734 10.797 -0.92 1 98.75 252 GLY A N 1
ATOM 1922 C CA . GLY A 1 252 ? 17.016 9.539 -0.989 1 98.75 252 GLY A CA 1
ATOM 1923 C C . GLY A 1 252 ? 15.977 9.5 -2.096 1 98.75 252 GLY A C 1
ATOM 1924 O O . GLY A 1 252 ? 15.969 8.586 -2.92 1 98.75 252 GLY A O 1
ATOM 1925 N N . PHE A 1 253 ? 15.133 10.57 -2.143 1 98.81 253 PHE A N 1
ATOM 1926 C CA . PHE A 1 253 ? 13.992 10.562 -3.049 1 98.81 253 PHE A CA 1
ATOM 1927 C C . PHE A 1 253 ? 13.875 11.891 -3.785 1 98.81 253 PHE A C 1
ATOM 1929 O O . PHE A 1 253 ? 13.883 12.961 -3.16 1 98.81 253 PHE A O 1
ATOM 1936 N N . VAL A 1 254 ? 13.766 11.805 -5.082 1 98.62 254 VAL A N 1
ATOM 1937 C CA . VAL A 1 254 ? 13.523 12.969 -5.926 1 98.62 254 VAL A CA 1
ATOM 1938 C C . VAL A 1 254 ? 12.281 12.75 -6.781 1 98.62 254 VAL A C 1
ATOM 1940 O O . VAL A 1 254 ? 12.25 11.836 -7.613 1 98.62 254 VAL A O 1
ATOM 1943 N N . PHE A 1 255 ? 11.281 13.57 -6.535 1 97.81 255 PHE A N 1
ATOM 1944 C CA . PHE A 1 255 ? 10.047 13.508 -7.309 1 97.81 255 PHE A CA 1
ATOM 1945 C C . PHE A 1 255 ? 9.93 14.711 -8.234 1 97.81 255 PHE A C 1
ATOM 1947 O O . PHE A 1 255 ? 9.836 15.852 -7.77 1 97.81 255 PHE A O 1
ATOM 1954 N N . THR A 1 256 ? 9.844 14.461 -9.578 1 96.19 256 THR A N 1
ATOM 1955 C CA . THR A 1 256 ? 9.883 15.57 -10.523 1 96.19 256 THR A CA 1
ATOM 1956 C C . THR A 1 256 ? 8.531 15.75 -11.211 1 96.19 256 THR A C 1
ATOM 1958 O O . THR A 1 256 ? 8.352 16.672 -12.008 1 96.19 256 THR A O 1
ATOM 1961 N N . GLY A 1 257 ? 7.617 14.859 -10.945 1 92.56 257 GLY A N 1
ATOM 1962 C CA . GLY A 1 257 ? 6.316 14.961 -11.586 1 92.56 257 GLY A CA 1
ATOM 1963 C C . GLY A 1 257 ? 5.16 14.789 -10.625 1 92.56 257 GLY A C 1
ATOM 1964 O O . GLY A 1 257 ? 5.348 14.836 -9.406 1 92.56 257 GLY A O 1
ATOM 1965 N N . TYR A 1 258 ? 3.941 14.617 -11.227 1 91.31 258 TYR A N 1
ATOM 1966 C CA . TYR A 1 258 ? 2.686 14.516 -10.492 1 91.31 258 TYR A CA 1
ATOM 1967 C C . TYR A 1 258 ? 2.664 13.258 -9.633 1 91.31 258 TYR A C 1
ATOM 1969 O O . TYR A 1 258 ? 3.102 12.195 -10.062 1 91.31 258 TYR A O 1
ATOM 1977 N N . GLY A 1 259 ? 2.148 13.5 -8.414 1 92.69 259 GLY A N 1
ATOM 1978 C CA . GLY A 1 259 ? 1.937 12.336 -7.562 1 92.69 259 GLY A CA 1
ATOM 1979 C C . GLY A 1 259 ? 2.238 12.609 -6.102 1 92.69 259 GLY A C 1
ATOM 1980 O O . GLY A 1 259 ? 2.826 13.641 -5.766 1 92.69 259 GLY A O 1
ATOM 1981 N N . VAL A 1 260 ? 1.802 11.758 -5.227 1 94.38 260 VAL A N 1
ATOM 1982 C CA . VAL A 1 260 ? 2.023 11.875 -3.791 1 94.38 260 VAL A CA 1
ATOM 1983 C C . VAL A 1 260 ? 2.752 10.641 -3.275 1 94.38 260 VAL A C 1
ATOM 1985 O O . VAL A 1 260 ? 2.43 9.516 -3.666 1 94.38 260 VAL A O 1
ATOM 1988 N N . ALA A 1 261 ? 3.707 10.867 -2.441 1 96.81 261 ALA A N 1
ATOM 1989 C CA . ALA A 1 261 ? 4.414 9.781 -1.775 1 96.81 261 ALA A CA 1
ATOM 1990 C C . ALA A 1 261 ? 4.184 9.812 -0.268 1 96.81 261 ALA A C 1
ATOM 1992 O O . ALA A 1 261 ? 4.121 10.891 0.331 1 96.81 261 ALA A O 1
ATOM 1993 N N . THR A 1 262 ? 4.008 8.688 0.334 1 97.5 262 THR A N 1
ATOM 1994 C CA . THR A 1 262 ? 3.922 8.602 1.787 1 97.5 262 THR A CA 1
ATOM 1995 C C . THR A 1 262 ? 5.145 7.883 2.359 1 97.5 262 THR A C 1
ATOM 1997 O O . THR A 1 262 ? 5.66 6.945 1.751 1 97.5 262 THR A O 1
ATOM 2000 N N . PHE A 1 263 ? 5.586 8.336 3.508 1 97.94 263 PHE A N 1
ATOM 2001 C CA . PHE A 1 263 ? 6.707 7.766 4.242 1 97.94 263 PHE A CA 1
ATOM 2002 C C . PHE A 1 263 ? 6.324 7.504 5.695 1 97.94 263 PHE A C 1
ATOM 2004 O O . PHE A 1 263 ? 5.816 8.398 6.379 1 97.94 263 PHE A O 1
ATOM 2011 N N . ALA A 1 264 ? 6.617 6.273 6.125 1 97.12 264 ALA A N 1
ATOM 2012 C CA . ALA A 1 264 ? 6.246 5.969 7.504 1 97.12 264 ALA A CA 1
ATOM 2013 C C . ALA A 1 264 ? 7.27 5.039 8.156 1 97.12 264 ALA A C 1
ATOM 2015 O O . ALA A 1 264 ? 7.918 4.246 7.469 1 97.12 264 ALA A O 1
ATOM 2016 N N . ASN A 1 265 ? 7.434 5.156 9.469 1 94.5 265 ASN A N 1
ATOM 2017 C CA . ASN A 1 265 ? 8.172 4.203 10.297 1 94.5 265 ASN A CA 1
ATOM 2018 C C . ASN A 1 265 ? 9.539 3.889 9.695 1 94.5 265 ASN A C 1
ATOM 2020 O O . ASN A 1 265 ? 9.891 2.721 9.523 1 94.5 265 ASN A O 1
ATOM 2024 N N . SER A 1 266 ? 10.211 4.934 9.328 1 95.94 266 SER A N 1
ATOM 2025 C CA . SER A 1 266 ? 11.469 4.715 8.617 1 95.94 266 SER A CA 1
ATOM 2026 C C . SER A 1 266 ? 12.664 5.164 9.453 1 95.94 266 SER A C 1
ATOM 2028 O O . SER A 1 266 ? 12.57 6.137 10.203 1 95.94 266 SER A O 1
ATOM 2030 N N . ARG A 1 267 ? 13.781 4.402 9.289 1 91.5 267 ARG A N 1
ATOM 2031 C CA . ARG A 1 267 ? 15.016 4.715 9.992 1 91.5 267 ARG A CA 1
ATOM 2032 C C . ARG A 1 267 ? 15.719 5.914 9.359 1 91.5 267 ARG A C 1
ATOM 2034 O O . ARG A 1 267 ? 16.125 6.84 10.062 1 91.5 267 ARG A O 1
ATOM 2041 N N . SER A 1 268 ? 15.914 5.84 8.102 1 95.94 268 SER A N 1
ATOM 2042 C CA . SER A 1 268 ? 16.641 6.867 7.367 1 95.94 268 SER A CA 1
ATOM 2043 C C . SER A 1 268 ? 16.141 6.977 5.93 1 95.94 268 SER A C 1
ATOM 2045 O O . SER A 1 268 ? 16.031 5.965 5.23 1 95.94 268 SER A O 1
ATOM 2047 N N . LEU A 1 269 ? 15.891 8.289 5.512 1 98.56 269 LEU A N 1
ATOM 2048 C CA . LEU A 1 269 ? 15.352 8.523 4.176 1 98.56 269 LEU A CA 1
ATOM 2049 C C . LEU A 1 269 ? 16.359 9.289 3.314 1 98.56 269 LEU A C 1
ATOM 2051 O O . LEU A 1 269 ? 16.188 9.367 2.094 1 98.56 269 LEU A O 1
ATOM 2055 N N . CYS A 1 270 ? 17.391 9.891 3.83 1 98.25 270 CYS A N 1
ATOM 2056 C CA . CYS A 1 270 ? 18.438 10.664 3.168 1 98.25 270 CYS A CA 1
ATOM 2057 C C . CYS A 1 270 ? 17.844 11.852 2.422 1 98.25 270 CYS A C 1
ATOM 2059 O O . CYS A 1 270 ? 18.391 12.297 1.418 1 98.25 270 CYS A O 1
ATOM 2061 N N . GLY A 1 271 ? 16.656 12.32 2.807 1 98.44 271 GLY A N 1
ATOM 2062 C CA . GLY A 1 271 ? 16.094 13.539 2.262 1 98.44 271 GLY A CA 1
ATOM 2063 C C . GLY A 1 271 ? 15.109 13.297 1.136 1 98.44 271 GLY A C 1
ATOM 2064 O O . GLY A 1 271 ? 15.117 12.227 0.52 1 98.44 271 GLY A O 1
ATOM 2065 N N . ILE A 1 272 ? 14.188 14.211 0.886 1 98.56 272 ILE A N 1
ATOM 2066 C CA . ILE A 1 272 ? 13.141 14.18 -0.13 1 98.56 272 ILE A CA 1
ATOM 2067 C C . ILE A 1 272 ? 13.094 15.523 -0.854 1 98.56 272 ILE A C 1
ATOM 2069 O O . ILE A 1 272 ? 13.07 16.578 -0.217 1 98.56 272 ILE A O 1
ATOM 2073 N N . ARG A 1 273 ? 13.062 15.477 -2.166 1 97.5 273 ARG A N 1
ATOM 2074 C CA . ARG A 1 273 ? 13.055 16.703 -2.955 1 97.5 273 ARG A CA 1
ATOM 2075 C C . ARG A 1 273 ? 11.914 16.703 -3.967 1 97.5 273 ARG A C 1
ATOM 2077 O O . ARG A 1 273 ? 11.688 15.695 -4.648 1 97.5 273 ARG A O 1
ATOM 2084 N N . HIS A 1 274 ? 11.195 17.781 -4.02 1 95.44 274 HIS A N 1
ATOM 2085 C CA . HIS A 1 274 ? 10.273 18.141 -5.094 1 95.44 274 HIS A CA 1
ATOM 2086 C C . HIS A 1 274 ? 10.766 19.375 -5.852 1 95.44 274 HIS A C 1
ATOM 2088 O O . HIS A 1 274 ? 10.281 20.484 -5.625 1 95.44 274 HIS A O 1
ATOM 2094 N N . PRO A 1 275 ? 11.609 19.156 -6.879 1 93.94 275 PRO A N 1
ATOM 2095 C CA . PRO A 1 275 ? 12.312 20.297 -7.461 1 93.94 275 PRO A CA 1
ATOM 2096 C C . PRO A 1 275 ? 11.508 20.984 -8.57 1 93.94 275 PRO A C 1
ATOM 2098 O O . PRO A 1 275 ? 11.844 22.094 -8.977 1 93.94 275 PRO A O 1
ATOM 2101 N N . THR A 1 276 ? 10.531 20.266 -9.148 1 91.62 276 THR A N 1
ATOM 2102 C CA . THR A 1 276 ? 9.766 20.812 -10.266 1 91.62 276 THR A CA 1
ATOM 2103 C C . THR A 1 276 ? 8.617 21.688 -9.75 1 91.62 276 THR A C 1
ATOM 2105 O O . THR A 1 276 ? 7.75 21.203 -9.023 1 91.62 276 THR A O 1
ATOM 2108 N N . PRO A 1 277 ? 8.547 22.969 -10.195 1 85 277 PRO A N 1
ATOM 2109 C CA . PRO A 1 277 ? 7.516 23.859 -9.656 1 85 277 PRO A CA 1
ATOM 2110 C C . PRO A 1 277 ? 6.172 23.703 -10.367 1 85 277 PRO A C 1
ATOM 2112 O O . PRO A 1 277 ? 6.125 23.203 -11.5 1 85 277 PRO A O 1
ATOM 2115 N N . ASN A 1 278 ? 5.098 24.109 -9.664 1 79.19 278 ASN A N 1
ATOM 2116 C CA . ASN A 1 278 ? 3.76 24.297 -10.203 1 79.19 278 ASN A CA 1
ATOM 2117 C C . ASN A 1 278 ? 3.135 22.984 -10.641 1 79.19 278 ASN A C 1
ATOM 2119 O O . ASN A 1 278 ? 2.494 22.906 -11.688 1 79.19 278 ASN A O 1
ATOM 2123 N N . ILE A 1 279 ? 3.494 21.953 -9.914 1 83.69 279 ILE A N 1
ATOM 2124 C CA . ILE A 1 279 ? 2.838 20.672 -10.141 1 83.69 279 ILE A CA 1
ATOM 2125 C C . ILE A 1 279 ? 2.143 20.219 -8.859 1 83.69 279 ILE A C 1
ATOM 2127 O O . ILE A 1 279 ? 2.432 20.719 -7.777 1 83.69 279 ILE A O 1
ATOM 2131 N N . VAL A 1 280 ? 1.19 19.375 -9.086 1 86.62 280 VAL A N 1
ATOM 2132 C CA . VAL A 1 280 ? 0.531 18.75 -7.945 1 86.62 280 VAL A CA 1
ATOM 2133 C C . VAL A 1 280 ? 1.364 17.562 -7.453 1 86.62 280 VAL A C 1
ATOM 2135 O O . VAL A 1 280 ? 1.436 16.531 -8.117 1 86.62 280 VAL A O 1
ATOM 2138 N N . ALA A 1 281 ? 2.09 17.766 -6.406 1 90.56 281 ALA A N 1
ATOM 2139 C CA . ALA A 1 281 ? 2.961 16.75 -5.816 1 90.56 281 ALA A CA 1
ATOM 2140 C C . ALA A 1 281 ? 3.145 16.984 -4.32 1 90.56 281 ALA A C 1
ATOM 2142 O O . ALA A 1 281 ? 2.961 18.109 -3.838 1 90.56 281 ALA A O 1
ATOM 2143 N N . GLY A 1 282 ? 3.369 15.938 -3.609 1 91.69 282 GLY A N 1
ATOM 2144 C CA . GLY A 1 282 ? 3.582 16.094 -2.18 1 91.69 282 GLY A CA 1
ATOM 2145 C C . GLY A 1 282 ? 4.082 14.82 -1.514 1 91.69 282 GLY A C 1
ATOM 2146 O O . GLY A 1 282 ? 4.164 13.766 -2.152 1 91.69 282 GLY A O 1
ATOM 2147 N N . SER A 1 283 ? 4.508 15 -0.289 1 95.62 283 SER A N 1
ATOM 2148 C CA . SER A 1 283 ? 4.977 13.891 0.534 1 95.62 283 SER A CA 1
ATOM 2149 C C . SER A 1 283 ? 4.387 13.953 1.938 1 95.62 283 SER A C 1
ATOM 2151 O O . SER A 1 283 ? 4.469 14.984 2.605 1 95.62 283 SER A O 1
ATOM 2153 N N . LEU A 1 284 ? 3.689 12.922 2.324 1 97.12 284 LEU A N 1
ATOM 2154 C CA . LEU A 1 284 ? 3.244 12.742 3.703 1 97.12 284 LEU A CA 1
ATOM 2155 C C . LEU A 1 284 ? 4.238 11.898 4.492 1 97.12 284 LEU A C 1
ATOM 2157 O O . LEU A 1 284 ? 4.539 10.766 4.102 1 97.12 284 LEU A O 1
ATOM 2161 N N . ILE A 1 285 ? 4.711 12.414 5.641 1 97.06 285 ILE A N 1
ATOM 2162 C CA . ILE A 1 285 ? 5.781 11.766 6.387 1 97.06 285 ILE A CA 1
ATOM 2163 C C . ILE A 1 285 ? 5.371 11.617 7.852 1 97.06 285 ILE A C 1
ATOM 2165 O O . ILE A 1 285 ? 4.949 12.586 8.484 1 97.06 285 ILE A O 1
ATOM 2169 N N . SER A 1 286 ? 5.465 10.414 8.359 1 96.44 286 SER A N 1
ATOM 2170 C CA . SER A 1 286 ? 5.133 10.227 9.766 1 96.44 286 SER A CA 1
ATOM 2171 C C . SER A 1 286 ? 6.039 9.18 10.406 1 96.44 286 SER A C 1
ATOM 2173 O O . SER A 1 286 ? 6.395 8.18 9.773 1 96.44 286 SER A O 1
ATOM 2175 N N . ASN A 1 287 ? 6.43 9.422 11.602 1 93.62 287 ASN A N 1
ATOM 2176 C CA . ASN A 1 287 ? 7.164 8.461 12.422 1 93.62 287 ASN A CA 1
ATOM 2177 C C . ASN A 1 287 ? 8.477 8.055 11.758 1 93.62 287 ASN A C 1
ATOM 2179 O O . ASN A 1 287 ? 8.75 6.863 11.594 1 93.62 287 ASN A O 1
ATOM 2183 N N . CYS A 1 288 ? 9.188 9.047 11.281 1 94.69 288 CYS A N 1
ATOM 2184 C CA . CYS A 1 288 ? 10.477 8.773 10.656 1 94.69 288 CYS A CA 1
ATOM 2185 C C . CYS A 1 288 ? 11.617 9.383 11.477 1 94.69 288 CYS A C 1
ATOM 2187 O O . CYS A 1 288 ? 11.656 10.594 11.68 1 94.69 288 CYS A O 1
ATOM 2189 N N . ALA A 1 289 ? 12.602 8.523 11.906 1 90.69 289 ALA A N 1
ATOM 2190 C CA . ALA A 1 289 ? 13.648 8.93 12.836 1 90.69 289 ALA A CA 1
ATOM 2191 C C . ALA A 1 289 ? 14.75 9.703 12.117 1 90.69 289 ALA A C 1
ATOM 2193 O O . ALA A 1 289 ? 15.516 10.438 12.758 1 90.69 289 ALA A O 1
ATOM 2194 N N . GLY A 1 290 ? 14.883 9.594 10.852 1 94.62 290 GLY A N 1
ATOM 2195 C CA . GLY A 1 290 ? 15.859 10.273 10.023 1 94.62 290 GLY A CA 1
ATOM 2196 C C . GLY A 1 290 ? 15.359 10.562 8.625 1 94.62 290 GLY A C 1
ATOM 2197 O O . GLY A 1 290 ? 15.633 9.805 7.691 1 94.62 290 GLY A O 1
ATOM 2198 N N . VAL A 1 291 ? 14.68 11.703 8.469 1 97.81 291 VAL A N 1
ATOM 2199 C CA . VAL A 1 291 ? 14.086 12.055 7.184 1 97.81 291 VAL A CA 1
ATOM 2200 C C . VAL A 1 291 ? 15.148 12.633 6.258 1 97.81 291 VAL A C 1
ATOM 2202 O O . VAL A 1 291 ? 15.094 12.438 5.039 1 97.81 291 VAL A O 1
ATOM 2205 N N . GLY A 1 292 ? 16.203 13.273 6.781 1 97.19 292 GLY A N 1
ATOM 2206 C CA . GLY A 1 292 ? 17.125 14.078 5.984 1 97.19 292 GLY A CA 1
ATOM 2207 C C . GLY A 1 292 ? 16.531 15.422 5.582 1 97.19 292 GLY A C 1
ATOM 2208 O O . GLY A 1 292 ? 15.586 15.898 6.195 1 97.19 292 GLY A O 1
ATOM 2209 N N . ASN A 1 293 ? 17.203 16.141 4.656 1 98.06 293 ASN A N 1
ATOM 2210 C CA . ASN A 1 293 ? 16.766 17.469 4.238 1 98.06 293 ASN A CA 1
ATOM 2211 C C . ASN A 1 293 ? 15.539 17.391 3.334 1 98.06 293 ASN A C 1
ATOM 2213 O O . ASN A 1 293 ? 15.383 16.453 2.559 1 98.06 293 ASN A O 1
ATOM 2217 N N . LEU A 1 294 ? 14.672 18.375 3.471 1 97.56 294 LEU A N 1
ATOM 2218 C CA . LEU A 1 294 ? 13.484 18.484 2.635 1 97.56 294 LEU A CA 1
ATOM 2219 C C . LEU A 1 294 ? 13.555 19.734 1.752 1 97.56 294 LEU A C 1
ATOM 2221 O O . LEU A 1 294 ? 14 20.781 2.201 1 97.56 294 LEU A O 1
ATOM 2225 N N . TYR A 1 295 ? 13.172 19.531 0.519 1 94.88 295 TYR A N 1
ATOM 2226 C CA . TYR A 1 295 ? 13.125 20.656 -0.405 1 94.88 295 TYR A CA 1
ATOM 2227 C C . TYR A 1 295 ? 11.844 20.625 -1.231 1 94.88 295 TYR A C 1
ATOM 2229 O O . TYR A 1 295 ? 11.484 19.594 -1.796 1 94.88 295 TYR A O 1
ATOM 2237 N N . SER A 1 296 ? 11.188 21.672 -1.242 1 91.69 296 SER A N 1
ATOM 2238 C CA . SER A 1 296 ? 10 21.844 -2.072 1 91.69 296 SER A CA 1
ATOM 2239 C C . SER A 1 296 ? 10.078 23.125 -2.885 1 91.69 296 SER A C 1
ATOM 2241 O O . SER A 1 296 ? 10.367 24.203 -2.34 1 91.69 296 SER A O 1
ATOM 2243 N N . ASN A 1 297 ? 9.812 22.953 -4.188 1 87.94 297 ASN A N 1
ATOM 2244 C CA . ASN A 1 297 ? 9.734 24.094 -5.082 1 87.94 297 ASN A CA 1
ATOM 2245 C C . ASN A 1 297 ? 8.312 24.312 -5.598 1 87.94 297 ASN A C 1
ATOM 2247 O O . ASN A 1 297 ? 7.984 23.906 -6.711 1 87.94 297 ASN A O 1
ATOM 2251 N N . ALA A 1 298 ? 7.457 24.953 -4.871 1 79.38 298 ALA A N 1
ATOM 2252 C CA . ALA A 1 298 ? 6.125 25.406 -5.266 1 79.38 298 ALA A CA 1
ATOM 2253 C C . ALA A 1 298 ? 5.23 24.234 -5.641 1 79.38 298 ALA A C 1
ATOM 2255 O O . ALA A 1 298 ? 4.559 24.266 -6.676 1 79.38 298 ALA A O 1
ATOM 2256 N N . VAL A 1 299 ? 5.336 23.188 -4.855 1 78.62 299 VAL A N 1
ATOM 2257 C CA . VAL A 1 299 ? 4.438 22.062 -5.129 1 78.62 299 VAL A CA 1
ATOM 2258 C C . VAL A 1 299 ? 3.271 22.094 -4.145 1 78.62 299 VAL A C 1
ATOM 2260 O O . VAL A 1 299 ? 3.383 22.656 -3.051 1 78.62 299 VAL A O 1
ATOM 2263 N N . ARG A 1 300 ? 2.102 21.578 -4.59 1 75.31 300 ARG A N 1
ATOM 2264 C CA . ARG A 1 300 ? 0.905 21.391 -3.773 1 75.31 300 ARG A CA 1
ATOM 2265 C C . ARG A 1 300 ? 0.408 19.953 -3.855 1 75.31 300 ARG A C 1
ATOM 2267 O O . ARG A 1 300 ? 0.295 19.391 -4.945 1 75.31 300 ARG A O 1
ATOM 2274 N N . PRO A 1 301 ? 0.181 19.328 -2.762 1 76.81 301 PRO A N 1
ATOM 2275 C CA . PRO A 1 301 ? -0.014 19.781 -1.382 1 76.81 301 PRO A CA 1
ATOM 2276 C C . PRO A 1 301 ? 1.296 19.891 -0.606 1 76.81 301 PRO A C 1
ATOM 2278 O O . PRO A 1 301 ? 1.295 20.281 0.563 1 76.81 301 PRO A O 1
ATOM 2281 N N . GLY A 1 302 ? 2.248 19.562 -1.249 1 87.31 302 GLY A N 1
ATOM 2282 C CA . GLY A 1 302 ? 3.539 19.75 -0.603 1 87.31 302 GLY A CA 1
ATOM 2283 C C . GLY A 1 302 ? 3.771 18.781 0.54 1 87.31 302 GLY A C 1
ATOM 2284 O O . GLY A 1 302 ? 3.377 17.609 0.463 1 87.31 302 GLY A O 1
ATOM 2285 N N . PHE A 1 303 ? 4.523 19.297 1.646 1 92.44 303 PHE A N 1
ATOM 2286 C CA . PHE A 1 303 ? 4.902 18.406 2.738 1 92.44 303 PHE A CA 1
ATOM 2287 C C . PHE A 1 303 ? 3.859 18.453 3.852 1 92.44 303 PHE A C 1
ATOM 2289 O O . PHE A 1 303 ? 3.383 19.516 4.227 1 92.44 303 PHE A O 1
ATOM 2296 N N . LYS A 1 304 ? 3.414 17.359 4.301 1 94.81 304 LYS A N 1
ATOM 2297 C CA . LYS A 1 304 ? 2.801 17.141 5.609 1 94.81 304 LYS A CA 1
ATOM 2298 C C . LYS A 1 304 ? 3.641 16.203 6.457 1 94.81 304 LYS A C 1
ATOM 2300 O O . LYS A 1 304 ? 3.768 15.016 6.129 1 94.81 304 LYS A O 1
ATOM 2305 N N . VAL A 1 305 ? 4.191 16.719 7.543 1 95.62 305 VAL A N 1
ATOM 2306 C CA . VAL A 1 305 ? 5.164 15.961 8.32 1 95.62 305 VAL A CA 1
ATOM 2307 C C . VAL A 1 305 ? 4.766 15.961 9.797 1 95.62 305 VAL A C 1
ATOM 2309 O O . VAL A 1 305 ? 4.504 17.016 10.367 1 95.62 305 VAL A O 1
ATOM 2312 N N . VAL A 1 306 ? 4.707 14.766 10.359 1 95.12 306 VAL A N 1
ATOM 2313 C CA . VAL A 1 306 ? 4.379 14.68 11.781 1 95.12 306 VAL A CA 1
ATOM 2314 C C . VAL A 1 306 ? 5.305 13.68 12.469 1 95.12 306 VAL A C 1
ATOM 2316 O O . VAL A 1 306 ? 5.801 12.75 11.836 1 95.12 306 VAL A O 1
ATOM 2319 N N . ASN A 1 307 ? 5.559 13.859 13.672 1 91.94 307 ASN A N 1
ATOM 2320 C CA . ASN A 1 307 ? 6.242 12.906 14.547 1 91.94 307 ASN A CA 1
ATOM 2321 C C . ASN A 1 307 ? 7.535 12.398 13.922 1 91.94 307 ASN A C 1
ATOM 2323 O O . ASN A 1 307 ? 7.742 11.188 13.805 1 91.94 307 ASN A O 1
ATOM 2327 N N . SER A 1 308 ? 8.344 13.383 13.469 1 94.19 308 SER A N 1
ATOM 2328 C CA . SER A 1 308 ? 9.531 12.977 12.727 1 94.19 308 SER A CA 1
ATOM 2329 C C . SER A 1 308 ? 10.711 13.891 13.023 1 94.19 308 SER A C 1
ATOM 2331 O O . SER A 1 308 ? 10.531 15.008 13.508 1 94.19 308 SER A O 1
ATOM 2333 N N . VAL A 1 309 ? 11.922 13.328 12.844 1 93.88 309 VAL A N 1
ATOM 2334 C CA . VAL A 1 309 ? 13.156 14.109 12.891 1 93.88 309 VAL A CA 1
ATOM 2335 C C . VAL A 1 309 ? 13.617 14.445 11.477 1 93.88 309 VAL A C 1
ATOM 2337 O O . VAL A 1 309 ? 13.898 13.547 10.68 1 93.88 309 VAL A O 1
ATOM 2340 N N . VAL A 1 310 ? 13.672 15.742 11.188 1 97.56 310 VAL A N 1
ATOM 2341 C CA . VAL A 1 310 ? 13.883 16.25 9.836 1 97.56 310 VAL A CA 1
ATOM 2342 C C . VAL A 1 310 ? 15.148 17.094 9.781 1 97.56 310 VAL A C 1
ATOM 2344 O O . VAL A 1 310 ? 15.477 17.797 10.75 1 97.56 310 VAL A O 1
ATOM 2347 N N . GLY A 1 311 ? 15.984 16.984 8.695 1 96.06 311 GLY A N 1
ATOM 2348 C CA . GLY A 1 311 ? 17.094 17.891 8.492 1 96.06 311 GLY A CA 1
ATOM 2349 C C . GLY A 1 311 ? 16.641 19.312 8.172 1 96.06 311 GLY A C 1
ATOM 2350 O O . GLY A 1 311 ? 15.68 19.812 8.75 1 96.06 311 GLY A O 1
ATOM 2351 N N . ASP A 1 312 ? 17.453 20 7.359 1 97 312 ASP A N 1
ATOM 2352 C CA . ASP A 1 312 ? 17.078 21.344 6.918 1 97 312 ASP A CA 1
ATOM 2353 C C . ASP A 1 312 ? 15.883 21.281 5.961 1 97 312 ASP A C 1
ATOM 2355 O O . ASP A 1 312 ? 15.75 20.328 5.191 1 97 312 ASP A O 1
ATOM 2359 N N . VAL A 1 313 ? 15.039 22.25 6.082 1 96.12 313 VAL A N 1
ATOM 2360 C CA . VAL A 1 313 ? 13.867 22.375 5.223 1 96.12 313 VAL A CA 1
ATOM 2361 C C . VAL A 1 313 ? 13.953 23.656 4.398 1 96.12 313 VAL A C 1
ATOM 2363 O O . VAL A 1 313 ? 14.125 24.734 4.953 1 96.12 313 VAL A O 1
ATOM 2366 N N . ARG A 1 314 ? 13.867 23.484 3.156 1 93.12 314 ARG A N 1
ATOM 2367 C CA . ARG A 1 314 ? 13.805 24.641 2.271 1 93.12 314 ARG A CA 1
ATOM 2368 C C . ARG A 1 314 ? 12.523 24.641 1.445 1 93.12 314 ARG A C 1
ATOM 2370 O O . ARG A 1 314 ? 12.273 23.703 0.681 1 93.12 314 ARG A O 1
ATOM 2377 N N . LEU A 1 315 ? 11.781 25.609 1.608 1 90.06 315 LEU A N 1
ATOM 2378 C CA . LEU A 1 315 ? 10.531 25.797 0.874 1 90.06 315 LEU A CA 1
ATOM 2379 C C . LEU A 1 315 ? 10.617 27.016 -0.038 1 90.06 315 LEU A C 1
ATOM 2381 O O . LEU A 1 315 ? 10.641 28.141 0.439 1 90.06 315 LEU A O 1
ATOM 2385 N N . ASP A 1 316 ? 10.727 26.625 -1.366 1 82.38 316 ASP A N 1
ATOM 2386 C CA . ASP A 1 316 ? 10.797 27.719 -2.34 1 82.38 316 ASP A CA 1
ATOM 2387 C C . ASP A 1 316 ? 9.438 27.953 -2.994 1 82.38 316 ASP A C 1
ATOM 2389 O O . ASP A 1 316 ? 8.664 27.016 -3.201 1 82.38 316 ASP A O 1
ATOM 2393 N N . TYR A 1 317 ? 9.016 29.062 -2.945 1 62.72 317 TYR A N 1
ATOM 2394 C CA . TYR A 1 317 ? 7.691 29.5 -3.377 1 62.72 317 TYR A CA 1
ATOM 2395 C C . TYR A 1 317 ? 7.742 30.094 -4.781 1 62.72 317 TYR A C 1
ATOM 2397 O O . TYR A 1 317 ? 8.828 30.344 -5.316 1 62.72 317 TYR A O 1
ATOM 2405 N N . PRO A 1 318 ? 6.875 30.766 -5.656 1 51.44 318 PRO A N 1
ATOM 2406 C CA . PRO A 1 318 ? 5.469 31.125 -5.473 1 51.44 318 PRO A CA 1
ATOM 2407 C C . PRO A 1 318 ? 4.543 29.922 -5.473 1 51.44 318 PRO A C 1
ATOM 2409 O O . PRO A 1 318 ? 4.832 28.906 -6.129 1 51.44 318 PRO A O 1
ATOM 2412 N N . GLY A 1 319 ? 4.227 29.359 -4.438 1 49.88 319 GLY A N 1
ATOM 2413 C CA . GLY A 1 319 ? 3.189 28.344 -4.523 1 49.88 319 GLY A CA 1
ATOM 2414 C C . GLY A 1 319 ? 3.326 27.266 -3.465 1 49.88 319 GLY A C 1
ATOM 2415 O O . GLY A 1 319 ? 2.602 26.266 -3.49 1 49.88 319 GLY A O 1
ATOM 2416 N N . ALA A 1 320 ? 4.414 27.344 -2.908 1 53.41 320 ALA A N 1
ATOM 2417 C CA . ALA A 1 320 ? 4.469 26.297 -1.901 1 53.41 320 ALA A CA 1
ATOM 2418 C C . ALA A 1 320 ? 3.32 26.422 -0.904 1 53.41 320 ALA A C 1
ATOM 2420 O O . ALA A 1 320 ? 3.43 27.156 0.086 1 53.41 320 ALA A O 1
ATOM 2421 N N . ALA A 1 321 ? 2.23 26.109 -1.296 1 64.31 321 ALA A N 1
ATOM 2422 C CA . ALA A 1 321 ? 0.958 26.234 -0.588 1 64.31 321 ALA A CA 1
ATOM 2423 C C . ALA A 1 321 ? 0.592 24.922 0.104 1 64.31 321 ALA A C 1
ATOM 2425 O O . ALA A 1 321 ? 0.91 23.844 -0.394 1 64.31 321 ALA A O 1
ATOM 2426 N N . ASN A 1 322 ? 0.402 25.078 1.354 1 80.69 322 ASN A N 1
ATOM 2427 C CA . ASN A 1 322 ? -0.235 24.031 2.146 1 80.69 322 ASN A CA 1
ATOM 2428 C C . ASN A 1 322 ? 0.796 23.109 2.785 1 80.69 322 ASN A C 1
ATOM 2430 O O . ASN A 1 322 ? 0.62 21.891 2.793 1 80.69 322 ASN A O 1
ATOM 2434 N N . GLN A 1 323 ? 2.033 23.75 3.232 1 87.88 323 GLN A N 1
ATOM 2435 C CA . GLN A 1 323 ? 3.059 23 3.941 1 87.88 323 GLN A CA 1
ATOM 2436 C C . GLN A 1 323 ? 2.734 22.891 5.43 1 87.88 323 GLN A C 1
ATOM 2438 O O . GLN A 1 323 ? 2.422 23.891 6.074 1 87.88 323 GLN A O 1
ATOM 2443 N N . ARG A 1 324 ? 2.859 21.656 5.992 1 91.94 324 ARG A N 1
ATOM 2444 C CA . ARG A 1 324 ? 2.49 21.484 7.395 1 91.94 324 ARG A CA 1
ATOM 2445 C C . ARG A 1 324 ? 3.496 20.609 8.117 1 91.94 324 ARG A C 1
ATOM 2447 O O . ARG A 1 324 ? 3.783 19.484 7.672 1 91.94 324 ARG A O 1
ATOM 2454 N N . PHE A 1 325 ? 4.035 21.094 9.25 1 93.88 325 PHE A N 1
ATOM 2455 C CA . PHE A 1 325 ? 4.941 20.359 10.125 1 93.88 325 PHE A CA 1
ATOM 2456 C C . PHE A 1 325 ? 4.445 20.406 11.57 1 93.88 325 PHE A C 1
ATOM 2458 O O . PHE A 1 325 ? 4.129 21.469 12.094 1 93.88 325 PHE A O 1
ATOM 2465 N N . SER A 1 326 ? 4.34 19.219 12.219 1 93.81 326 SER A N 1
ATOM 2466 C CA . SER A 1 326 ? 3.967 19.172 13.625 1 93.81 326 SER A CA 1
ATOM 2467 C C . SER A 1 326 ? 4.691 18.062 14.359 1 93.81 326 SER A C 1
ATOM 2469 O O . SER A 1 326 ? 4.938 16.984 13.789 1 93.81 326 SER A O 1
ATOM 2471 N N . HIS A 1 327 ? 5.051 18.328 15.602 1 90.56 327 HIS A N 1
ATOM 2472 C CA . HIS A 1 327 ? 5.695 17.344 16.469 1 90.56 327 HIS A CA 1
ATOM 2473 C C . HIS A 1 327 ? 6.996 16.828 15.844 1 90.56 327 HIS A C 1
ATOM 2475 O O . HIS A 1 327 ? 7.234 15.625 15.789 1 90.56 327 HIS A O 1
ATOM 2481 N N . CYS A 1 328 ? 7.734 17.828 15.305 1 92.81 328 CYS A N 1
ATOM 2482 C CA . CYS A 1 328 ? 8.977 17.453 14.633 1 92.81 328 CYS A CA 1
ATOM 2483 C C . CYS A 1 328 ? 10.164 18.172 15.258 1 92.81 328 CYS A C 1
ATOM 2485 O O . CYS A 1 328 ? 10.008 19.219 15.883 1 92.81 328 CYS A O 1
ATOM 2487 N N . ASP A 1 329 ? 11.328 17.547 15.18 1 90.12 329 ASP A N 1
ATOM 2488 C CA . ASP A 1 329 ? 12.602 18.266 15.211 1 90.12 329 ASP A CA 1
ATOM 2489 C C . ASP A 1 329 ? 13.055 18.625 13.797 1 90.12 329 ASP A C 1
ATOM 2491 O O . ASP A 1 329 ? 13.211 17.75 12.938 1 90.12 329 ASP A O 1
ATOM 2495 N N . LEU A 1 330 ? 13.211 19.938 13.578 1 96.12 330 LEU A N 1
ATOM 2496 C CA . LEU A 1 330 ? 13.594 20.438 12.266 1 96.12 330 LEU A CA 1
ATOM 2497 C C . LEU A 1 330 ? 14.961 21.109 12.312 1 96.12 330 LEU A C 1
ATOM 2499 O O . LEU A 1 330 ? 15.305 21.75 13.305 1 96.12 330 LEU A O 1
ATOM 2503 N N . GLY A 1 331 ? 15.789 20.906 11.25 1 94.62 331 GLY A N 1
ATOM 2504 C CA . GLY A 1 331 ? 16.969 21.75 11.094 1 94.62 331 GLY A CA 1
ATOM 2505 C C . GLY A 1 331 ? 16.641 23.203 10.82 1 94.62 331 GLY A C 1
ATOM 2506 O O . GLY A 1 331 ? 15.742 23.766 11.445 1 94.62 331 GLY A O 1
ATOM 2507 N N . ARG A 1 332 ? 17.516 23.812 10.016 1 94.44 332 ARG A N 1
ATOM 2508 C CA . ARG A 1 332 ? 17.203 25.172 9.562 1 94.44 332 ARG A CA 1
ATOM 2509 C C . ARG A 1 332 ? 16.031 25.172 8.586 1 94.44 332 ARG A C 1
ATOM 2511 O O . ARG A 1 332 ? 16.016 24.391 7.637 1 94.44 332 ARG A O 1
ATOM 2518 N N . VAL A 1 333 ? 15.102 26.031 8.883 1 95.19 333 VAL A N 1
ATOM 2519 C CA . VAL A 1 333 ? 13.953 26.156 7.992 1 95.19 333 VAL A CA 1
ATOM 2520 C C . VAL A 1 333 ? 14.008 27.484 7.25 1 95.19 333 VAL A C 1
ATOM 2522 O O . VAL A 1 333 ? 14.156 28.531 7.871 1 95.19 333 VAL A O 1
ATOM 2525 N N . ALA A 1 334 ? 13.977 27.391 5.961 1 92 334 ALA A N 1
ATOM 2526 C CA . ALA A 1 334 ? 13.93 28.594 5.129 1 92 334 ALA A CA 1
ATOM 2527 C C . ALA A 1 334 ? 12.672 28.609 4.262 1 92 334 ALA A C 1
ATOM 2529 O O . ALA A 1 334 ? 12.414 27.672 3.514 1 92 334 ALA A O 1
ATOM 2530 N N . VAL A 1 335 ? 11.906 29.609 4.391 1 88.69 335 VAL A N 1
ATOM 2531 C CA . VAL A 1 335 ? 10.75 29.875 3.543 1 88.69 335 VAL A CA 1
ATOM 2532 C C . VAL A 1 335 ? 11.031 31.078 2.637 1 88.69 335 VAL A C 1
ATOM 2534 O O . VAL A 1 335 ? 11.055 32.219 3.096 1 88.69 335 VAL A O 1
ATOM 2537 N N . ASN A 1 336 ? 11.273 30.75 1.308 1 78.56 336 ASN A N 1
ATOM 2538 C CA . ASN A 1 336 ? 11.719 31.781 0.372 1 78.56 336 ASN A CA 1
ATOM 2539 C C . ASN A 1 336 ? 10.609 32.188 -0.594 1 78.56 336 ASN A C 1
ATOM 2541 O O . ASN A 1 336 ? 10.273 31.422 -1.507 1 78.56 336 ASN A O 1
ATOM 2545 N N . GLN A 1 337 ? 9.367 32.906 -0.204 1 58.41 337 GLN A N 1
ATOM 2546 C CA . GLN A 1 337 ? 8.25 33 -1.134 1 58.41 337 GLN A CA 1
ATOM 2547 C C . GLN A 1 337 ? 7.801 34.438 -1.293 1 58.41 337 GLN A C 1
ATOM 2549 O O . GLN A 1 337 ? 7.695 35.188 -0.308 1 58.41 337 GLN A O 1
ATOM 2554 N N . GLN A 1 338 ? 7.977 35 -2.691 1 51.69 338 GLN A N 1
ATOM 2555 C CA . GLN A 1 338 ? 7.25 36.219 -2.98 1 51.69 338 GLN A CA 1
ATOM 2556 C C . GLN A 1 338 ? 5.879 35.938 -3.58 1 51.69 338 GLN A C 1
ATOM 2558 O O . GLN A 1 338 ? 5.781 35.312 -4.645 1 51.69 338 GLN A O 1
ATOM 2563 N N . GLY A 1 339 ? 4.734 36.062 -2.92 1 46.91 339 GLY A N 1
ATOM 2564 C CA . GLY A 1 339 ? 3.465 36.312 -3.59 1 46.91 339 GLY A CA 1
ATOM 2565 C C . GLY A 1 339 ? 2.58 35.094 -3.652 1 46.91 339 GLY A C 1
ATOM 2566 O O . GLY A 1 339 ? 1.672 35 -4.48 1 46.91 339 GLY A O 1
ATOM 2567 N N . GLY A 1 340 ? 2.715 34.125 -3 1 48.59 340 GLY A N 1
ATOM 2568 C CA . GLY A 1 340 ? 1.868 32.969 -3.281 1 48.59 340 GLY A CA 1
ATOM 2569 C C . GLY A 1 340 ? 0.567 33 -2.502 1 48.59 340 GLY A C 1
ATOM 2570 O O . GLY A 1 340 ? 0.412 33.75 -1.554 1 48.59 340 GLY A O 1
ATOM 2571 N N . THR A 1 341 ? -0.462 32.625 -3.32 1 45.78 341 THR A N 1
ATOM 2572 C CA . THR A 1 341 ? -1.866 32.562 -2.932 1 45.78 341 THR A CA 1
ATOM 2573 C C . THR A 1 341 ? -2.1 31.438 -1.917 1 45.78 341 THR A C 1
ATOM 2575 O O . THR A 1 341 ? -1.505 30.359 -2.021 1 45.78 341 THR A O 1
ATOM 2578 N N . GLY A 1 342 ? -2.52 31.594 -0.646 1 58.38 342 GLY A N 1
ATOM 2579 C CA . GLY A 1 342 ? -3.535 31.484 0.389 1 58.38 342 GLY A CA 1
ATOM 2580 C C . GLY A 1 342 ? -3.324 30.312 1.319 1 58.38 342 GLY A C 1
ATOM 2581 O O . GLY A 1 342 ? -3.771 30.328 2.469 1 58.38 342 GLY A O 1
ATOM 2582 N N . LEU A 1 343 ? -2.635 29.016 0.854 1 74.25 343 LEU A N 1
ATOM 2583 C CA . LEU A 1 343 ? -2.895 27.969 1.836 1 74.25 343 LEU A CA 1
ATOM 2584 C C . LEU A 1 343 ? -1.816 27.953 2.916 1 74.25 343 LEU A C 1
ATOM 2586 O O . LEU A 1 343 ? -2.031 27.422 4.008 1 74.25 343 LEU A O 1
ATOM 2590 N N . GLY A 1 344 ? -0.584 28.562 2.719 1 77.69 344 GLY A N 1
ATOM 2591 C CA . GLY A 1 344 ? 0.386 28.984 3.711 1 77.69 344 GLY A CA 1
ATOM 2592 C C . GLY A 1 344 ? 1.248 27.859 4.238 1 77.69 344 GLY A C 1
ATOM 2593 O O . GLY A 1 344 ? 1.274 26.766 3.658 1 77.69 344 GLY A O 1
ATOM 2594 N N . VAL A 1 345 ? 2.135 28.141 5.195 1 84.81 345 VAL A N 1
ATOM 2595 C CA . VAL A 1 345 ? 3.055 27.234 5.891 1 84.81 345 VAL A CA 1
ATOM 2596 C C . VAL A 1 345 ? 2.699 27.188 7.375 1 84.81 345 VAL A C 1
ATOM 2598 O O . VAL A 1 345 ? 2.541 28.234 8.023 1 84.81 345 VAL A O 1
ATOM 2601 N N . TYR A 1 346 ? 2.488 26.047 7.867 1 88.94 346 TYR A N 1
ATOM 2602 C CA . TYR A 1 346 ? 2.135 25.844 9.266 1 88.94 346 TYR A CA 1
ATOM 2603 C C . TYR A 1 346 ? 3.18 24.984 9.977 1 88.94 346 TYR A C 1
ATOM 2605 O O . TYR A 1 346 ? 3.396 23.828 9.602 1 88.94 346 TYR A O 1
ATOM 2613 N N . ILE A 1 347 ? 3.848 25.547 10.969 1 91.56 347 ILE A N 1
ATOM 2614 C CA . ILE A 1 347 ? 4.797 24.828 11.812 1 91.56 347 ILE A CA 1
ATOM 2615 C C . ILE A 1 347 ? 4.383 24.953 13.281 1 91.56 347 ILE A C 1
ATOM 2617 O O . ILE A 1 347 ? 4.461 26.047 13.867 1 91.56 347 ILE A O 1
ATOM 2621 N N . THR A 1 348 ? 3.887 23.844 13.828 1 90.81 348 THR A N 1
ATOM 2622 C CA . THR A 1 348 ? 3.318 23.891 15.172 1 90.81 348 THR A CA 1
ATOM 2623 C C . THR A 1 348 ? 3.928 22.812 16.047 1 90.81 348 THR A C 1
ATOM 2625 O O . THR A 1 348 ? 4.137 21.672 15.602 1 90.81 348 THR A O 1
ATOM 2628 N N . SER A 1 349 ? 4.309 23.141 17.25 1 88.75 349 SER A N 1
ATOM 2629 C CA . SER A 1 349 ? 4.789 22.188 18.25 1 88.75 349 SER A CA 1
ATOM 2630 C C . SER A 1 349 ? 6.059 21.5 17.781 1 88.75 349 SER A C 1
ATOM 2632 O O . SER A 1 349 ? 6.164 20.266 17.844 1 88.75 349 SER A O 1
ATOM 2634 N N . CYS A 1 350 ? 6.949 22.266 17.188 1 91.31 350 CYS A N 1
ATOM 2635 C CA . CYS A 1 350 ? 8.219 21.75 16.688 1 91.31 350 CYS A CA 1
ATOM 2636 C C . CYS A 1 350 ? 9.391 22.391 17.406 1 91.31 350 CYS A C 1
ATOM 2638 O O . CYS A 1 350 ? 9.227 23.406 18.094 1 91.31 350 CYS A O 1
ATOM 2640 N N . THR A 1 351 ? 10.57 21.75 17.375 1 87.69 351 THR A N 1
ATOM 2641 C CA . THR A 1 351 ? 11.859 22.375 17.625 1 87.69 351 THR A CA 1
ATOM 2642 C C . THR A 1 351 ? 12.594 22.641 16.312 1 87.69 351 THR A C 1
ATOM 2644 O O . THR A 1 351 ? 12.664 21.766 15.453 1 87.69 351 THR A O 1
ATOM 2647 N N . LEU A 1 352 ? 13.047 23.922 16.094 1 93.69 352 LEU A N 1
ATOM 2648 C CA . LEU A 1 352 ? 13.758 24.297 14.883 1 93.69 352 LEU A CA 1
ATOM 2649 C C . LEU A 1 352 ? 15.148 24.828 15.211 1 93.69 352 LEU A C 1
ATOM 2651 O O . LEU A 1 352 ? 15.336 25.531 16.203 1 93.69 352 LEU A O 1
ATOM 2655 N N . ALA A 1 353 ? 16.109 24.531 14.359 1 91.25 353 ALA A N 1
ATOM 2656 C CA . ALA A 1 353 ? 17.422 25.156 14.516 1 91.25 353 ALA A CA 1
ATOM 2657 C C . ALA A 1 353 ? 17.328 26.656 14.227 1 91.25 353 ALA A C 1
ATOM 2659 O O . ALA A 1 353 ? 17.984 27.469 14.898 1 91.25 353 ALA A O 1
ATOM 2660 N N . SER A 1 354 ? 16.625 27.047 13.211 1 93.31 354 SER A N 1
ATOM 2661 C CA . SER A 1 354 ? 16.328 28.438 12.891 1 93.31 354 SER A CA 1
ATOM 2662 C C . SER A 1 354 ? 15.117 28.531 11.961 1 93.31 354 SER A C 1
ATOM 2664 O O . SER A 1 354 ? 14.68 27.531 11.391 1 93.31 354 SER A O 1
ATOM 2666 N N . LEU A 1 355 ? 14.547 29.688 11.875 1 94.19 355 LEU A N 1
ATOM 2667 C CA . LEU A 1 355 ? 13.445 29.984 10.961 1 94.19 355 LEU A CA 1
ATOM 2668 C C . LEU A 1 355 ? 13.688 31.297 10.227 1 94.19 355 LEU A C 1
ATOM 2670 O O . LEU A 1 355 ? 13.812 32.344 10.852 1 94.19 355 LEU A O 1
ATOM 2674 N N . ALA A 1 356 ? 13.828 31.172 8.961 1 92 356 ALA A N 1
ATOM 2675 C CA . ALA A 1 356 ? 14.016 32.344 8.125 1 92 356 ALA A CA 1
ATOM 2676 C C . ALA A 1 356 ? 12.898 32.469 7.086 1 92 356 ALA A C 1
ATOM 2678 O O . ALA A 1 356 ? 12.711 31.562 6.27 1 92 356 ALA A O 1
ATOM 2679 N N . ILE A 1 357 ? 12.156 33.594 7.113 1 88.62 357 ILE A N 1
ATOM 2680 C CA . ILE A 1 357 ? 11.086 33.875 6.164 1 88.62 357 ILE A CA 1
ATOM 2681 C C . ILE A 1 357 ? 11.398 35.156 5.375 1 88.62 357 ILE A C 1
ATOM 2683 O O . ILE A 1 357 ? 11.594 36.219 5.957 1 88.62 357 ILE A O 1
ATOM 2687 N N . ASP A 1 358 ? 11.445 35.094 4.129 1 78.81 358 ASP A N 1
ATOM 2688 C CA . ASP A 1 358 ? 11.898 36.25 3.363 1 78.81 358 ASP A CA 1
ATOM 2689 C C . ASP A 1 358 ? 10.758 36.875 2.553 1 78.81 358 ASP A C 1
ATOM 2691 O O . ASP A 1 358 ? 10.953 37.844 1.838 1 78.81 358 ASP A O 1
ATOM 2695 N N . ALA A 1 359 ? 9.609 36.25 2.65 1 67.25 359 ALA A N 1
ATOM 2696 C CA . ALA A 1 359 ? 8.508 36.781 1.847 1 67.25 359 ALA A CA 1
ATOM 2697 C C . ALA A 1 359 ? 7.211 36.812 2.648 1 67.25 359 ALA A C 1
ATOM 2699 O O . ALA A 1 359 ? 7.137 36.25 3.746 1 67.25 359 ALA A O 1
ATOM 2700 N N . ALA A 1 360 ? 6.234 37.625 2.002 1 63.06 360 ALA A N 1
ATOM 2701 C CA . ALA A 1 360 ? 4.879 37.625 2.543 1 63.06 360 ALA A CA 1
ATOM 2702 C C . ALA A 1 360 ? 4.191 36.281 2.303 1 63.06 360 ALA A C 1
ATOM 2704 O O . ALA A 1 360 ? 4.012 35.875 1.156 1 63.06 360 ALA A O 1
ATOM 2705 N N . THR A 1 361 ? 4.238 35.531 3.43 1 69.5 361 THR A N 1
ATOM 2706 C CA . THR A 1 361 ? 3.584 34.219 3.367 1 69.5 361 THR A CA 1
ATOM 2707 C C . THR A 1 361 ? 2.402 34.156 4.332 1 69.5 361 THR A C 1
ATOM 2709 O O . THR A 1 361 ? 2.287 35 5.23 1 69.5 361 THR A O 1
ATOM 2712 N N . HIS A 1 362 ? 1.308 33.5 3.918 1 71.75 362 HIS A N 1
ATOM 2713 C CA . HIS A 1 362 ? 0.367 33.125 4.969 1 71.75 362 HIS A CA 1
ATOM 2714 C C . HIS A 1 362 ? 0.916 32 5.832 1 71.75 362 HIS A C 1
ATOM 2716 O O . HIS A 1 362 ? 0.906 30.844 5.418 1 71.75 362 HIS A O 1
ATOM 2722 N N . GLY A 1 363 ? 1.637 32.406 6.949 1 78.44 363 GLY A N 1
ATOM 2723 C CA . GLY A 1 363 ? 2.258 31.375 7.777 1 78.44 363 GLY A CA 1
ATOM 2724 C C . GLY A 1 363 ? 1.777 31.406 9.219 1 78.44 363 GLY A C 1
ATOM 2725 O O . GLY A 1 363 ? 1.467 32.469 9.75 1 78.44 363 GLY A O 1
ATOM 2726 N N . HIS A 1 364 ? 1.592 30.266 9.758 1 82.5 364 HIS A N 1
ATOM 2727 C CA . HIS A 1 364 ? 1.317 30.125 11.18 1 82.5 364 HIS A CA 1
ATOM 2728 C C . HIS A 1 364 ? 2.428 29.344 11.875 1 82.5 364 HIS A C 1
ATOM 2730 O O . HIS A 1 364 ? 2.654 28.172 11.578 1 82.5 364 HIS A O 1
ATOM 2736 N N . TYR A 1 365 ? 3.088 29.953 12.742 1 88.12 365 TYR A N 1
ATOM 2737 C CA . TYR A 1 365 ? 4.18 29.406 13.539 1 88.12 365 TYR A CA 1
ATOM 2738 C C . TYR A 1 365 ? 3.867 29.5 15.031 1 88.12 365 TYR A C 1
ATOM 2740 O O . TYR A 1 365 ? 3.938 30.578 15.625 1 88.12 365 TYR A O 1
ATOM 2748 N N . ALA A 1 366 ? 3.488 28.312 15.633 1 85.94 366 ALA A N 1
ATOM 2749 C CA . ALA A 1 366 ? 2.938 28.359 16.984 1 85.94 366 ALA A CA 1
ATOM 2750 C C . ALA A 1 366 ? 3.559 27.281 17.875 1 85.94 366 ALA A C 1
ATOM 2752 O O . ALA A 1 366 ? 3.773 26.156 17.438 1 85.94 366 ALA A O 1
ATOM 2753 N N . PHE A 1 367 ? 3.893 27.703 19.078 1 79.69 367 PHE A N 1
ATOM 2754 C CA . PHE A 1 367 ? 4.305 26.797 20.141 1 79.69 367 PHE A CA 1
ATOM 2755 C C . PHE A 1 367 ? 5.602 26.078 19.766 1 79.69 367 PHE A C 1
ATOM 2757 O O . PHE A 1 367 ? 5.754 24.891 20.031 1 79.69 367 PHE A O 1
ATOM 2764 N N . ASN A 1 368 ? 6.453 26.812 19.078 1 83.75 368 ASN A N 1
ATOM 2765 C CA . ASN A 1 368 ? 7.73 26.219 18.719 1 83.75 368 ASN A CA 1
ATOM 2766 C C . ASN A 1 368 ? 8.859 26.672 19.625 1 83.75 368 ASN A C 1
ATOM 2768 O O . ASN A 1 368 ? 8.734 27.703 20.297 1 83.75 368 ASN A O 1
ATOM 2772 N N . VAL A 1 369 ? 9.859 25.812 19.703 1 81.88 369 VAL A N 1
ATOM 2773 C CA . VAL A 1 369 ? 11.156 26.266 20.203 1 81.88 369 VAL A CA 1
ATOM 2774 C C . VAL A 1 369 ? 12.125 26.422 19.031 1 81.88 369 VAL A C 1
ATOM 2776 O O . VAL A 1 369 ? 12.352 25.469 18.266 1 81.88 369 VAL A O 1
ATOM 2779 N N . ILE A 1 370 ? 12.648 27.625 18.906 1 89.62 370 ILE A N 1
ATOM 2780 C CA . ILE A 1 370 ? 13.656 27.922 17.906 1 89.62 370 ILE A CA 1
ATOM 2781 C C . ILE A 1 370 ? 15.008 28.141 18.578 1 89.62 370 ILE A C 1
ATOM 2783 O O . ILE A 1 370 ? 15.219 29.172 19.234 1 89.62 370 ILE A O 1
ATOM 2787 N N . THR A 1 371 ? 15.875 27.172 18.344 1 86.81 371 THR A N 1
ATOM 2788 C CA . THR A 1 371 ? 17.125 27.188 19.094 1 86.81 371 THR A CA 1
ATOM 2789 C C . THR A 1 371 ? 18.062 28.266 18.562 1 86.81 371 THR A C 1
ATOM 2791 O O . THR A 1 371 ? 18.891 28.797 19.297 1 86.81 371 THR A O 1
ATOM 2794 N N . GLY A 1 372 ? 17.984 28.625 17.312 1 89.75 372 GLY A N 1
ATOM 2795 C CA . GLY A 1 372 ? 18.719 29.734 16.703 1 89.75 372 GLY A CA 1
ATOM 2796 C C . GLY A 1 372 ? 17.875 30.969 16.5 1 89.75 372 GLY A C 1
ATOM 2797 O O . GLY A 1 372 ? 17.156 31.391 17.422 1 89.75 372 GLY A O 1
ATOM 2798 N N . ASP A 1 373 ? 18.078 31.562 15.258 1 88.88 373 ASP A N 1
ATOM 2799 C CA . ASP A 1 373 ? 17.469 32.875 15.008 1 88.88 373 ASP A CA 1
ATOM 2800 C C . ASP A 1 373 ? 16.109 32.719 14.328 1 88.88 373 ASP A C 1
ATOM 2802 O O . ASP A 1 373 ? 15.875 31.734 13.609 1 88.88 373 ASP A O 1
ATOM 2806 N N . LEU A 1 374 ? 15.227 33.562 14.609 1 93.62 374 LEU A N 1
ATOM 2807 C CA . LEU A 1 374 ? 14 33.812 13.859 1 93.62 374 LEU A CA 1
ATOM 2808 C C . LEU A 1 374 ? 14.078 35.094 13.07 1 93.62 374 LEU A C 1
ATOM 2810 O O . LEU A 1 374 ? 14.266 36.188 13.648 1 93.62 374 LEU A O 1
ATOM 2814 N N . SER A 1 375 ? 14.062 34.969 11.797 1 92 375 SER A N 1
ATOM 2815 C CA . SER A 1 375 ? 14.07 36.156 10.945 1 92 375 SER A CA 1
ATOM 2816 C C . SER A 1 375 ? 12.906 36.125 9.969 1 92 375 SER A C 1
ATOM 2818 O O . SER A 1 375 ? 12.742 35.188 9.203 1 92 375 SER A O 1
ATOM 2820 N N . CYS A 1 376 ? 12.055 37.125 10.023 1 90.81 376 CYS A N 1
ATOM 2821 C CA . CYS A 1 376 ? 10.992 37.344 9.047 1 90.81 376 CYS A CA 1
ATOM 2822 C C . CYS A 1 376 ? 11.164 38.688 8.352 1 90.81 376 CYS A C 1
ATOM 2824 O O . CYS A 1 376 ? 10.867 39.719 8.93 1 90.81 376 CYS A O 1
ATOM 2826 N N . ARG A 1 377 ? 11.539 38.594 7.043 1 82.88 377 ARG A N 1
ATOM 2827 C CA . ARG A 1 377 ? 11.828 39.812 6.297 1 82.88 377 ARG A CA 1
ATOM 2828 C C . ARG A 1 377 ? 10.641 40.188 5.414 1 82.88 377 ARG A C 1
ATOM 2830 O O . ARG A 1 377 ? 10.602 41.312 4.891 1 82.88 377 ARG A O 1
ATOM 2837 N N . GLY A 1 378 ? 9.805 39.219 5.215 1 75.5 378 GLY A N 1
ATOM 2838 C CA . GLY A 1 378 ? 8.641 39.531 4.402 1 75.5 378 GLY A CA 1
ATOM 2839 C C . GLY A 1 378 ? 7.77 40.625 5.008 1 75.5 378 GLY A C 1
ATOM 2840 O O . GLY A 1 378 ? 7.188 40.438 6.078 1 75.5 378 GLY A O 1
ATOM 2841 N N . GLN A 1 379 ? 7.582 41.75 4.332 1 66.12 379 GLN A N 1
ATOM 2842 C CA . GLN A 1 379 ? 6.773 42.844 4.82 1 66.12 379 GLN A CA 1
ATOM 2843 C C . GLN A 1 379 ? 5.297 42.625 4.512 1 66.12 379 GLN A C 1
ATOM 2845 O O . GLN A 1 379 ? 4.949 42.062 3.475 1 66.12 379 GLN A O 1
ATOM 2850 N N . ASN A 1 380 ? 4.422 43.062 5.391 1 63.03 380 ASN A N 1
ATOM 2851 C CA . ASN A 1 380 ? 2.977 42.969 5.23 1 63.03 380 ASN A CA 1
ATOM 2852 C C . ASN A 1 380 ? 2.537 41.562 4.891 1 63.03 380 ASN A C 1
ATOM 2854 O O . ASN A 1 380 ? 1.689 41.344 4.016 1 63.03 380 ASN A O 1
ATOM 2858 N N . GLY A 1 381 ? 3.395 40.812 5.578 1 68.19 381 GLY A N 1
ATOM 2859 C CA . GLY A 1 381 ? 3.023 39.438 5.355 1 68.19 381 GLY A CA 1
ATOM 2860 C C . GLY A 1 381 ? 1.935 38.938 6.297 1 68.19 381 GLY A C 1
ATOM 2861 O O . GLY A 1 381 ? 1.605 39.625 7.273 1 68.19 381 GLY A O 1
ATOM 2862 N N . ASP A 1 382 ? 1.191 38.125 6.055 1 76.31 382 ASP A N 1
ATOM 2863 C CA . ASP A 1 382 ? 0.186 37.5 6.902 1 76.31 382 ASP A CA 1
ATOM 2864 C C . ASP A 1 382 ? 0.784 36.344 7.684 1 76.31 382 ASP A C 1
ATOM 2866 O O . ASP A 1 382 ? 0.2 35.25 7.73 1 76.31 382 ASP A O 1
ATOM 2870 N N . ASN A 1 383 ? 2.051 36.594 8.266 1 83.06 383 ASN A N 1
ATOM 2871 C CA . ASN A 1 383 ? 2.658 35.594 9.141 1 83.06 383 ASN A CA 1
ATOM 2872 C C . ASN A 1 383 ? 2.252 35.812 10.594 1 83.06 383 ASN A C 1
ATOM 2874 O O . ASN A 1 383 ? 2.246 36.938 11.086 1 83.06 383 ASN A O 1
ATOM 2878 N N . HIS A 1 384 ? 1.887 34.75 11.172 1 83.38 384 HIS A N 1
ATOM 2879 C CA . HIS A 1 384 ? 1.454 34.75 12.562 1 83.38 384 HIS A CA 1
ATOM 2880 C C . HIS A 1 384 ? 2.396 33.938 13.445 1 83.38 384 HIS A C 1
ATOM 2882 O O . HIS A 1 384 ? 2.617 32.75 13.195 1 83.38 384 HIS A O 1
ATOM 2888 N N . PHE A 1 385 ? 2.959 34.562 14.422 1 87.75 385 PHE A N 1
ATOM 2889 C CA . PHE A 1 385 ? 3.852 33.906 15.383 1 87.75 385 PHE A CA 1
ATOM 2890 C C . PHE A 1 385 ? 3.203 33.844 16.766 1 87.75 385 PHE A C 1
ATOM 2892 O O . PHE A 1 385 ? 2.939 34.875 17.375 1 87.75 385 PHE A O 1
ATOM 2899 N N . LEU A 1 386 ? 2.869 32.688 17.172 1 83.56 386 LEU A N 1
ATOM 2900 C CA . LEU A 1 386 ? 2.156 32.531 18.438 1 83.56 386 LEU A CA 1
ATOM 2901 C C . LEU A 1 386 ? 2.994 31.719 19.422 1 83.56 386 LEU A C 1
ATOM 2903 O O . LEU A 1 386 ? 3.209 30.516 19.234 1 83.56 386 LEU A O 1
ATOM 2907 N N . ASP A 1 387 ? 3.436 32.375 20.469 1 79.69 387 ASP A N 1
ATOM 2908 C CA . ASP A 1 387 ? 4.055 31.75 21.641 1 79.69 387 ASP A CA 1
ATOM 2909 C C . ASP A 1 387 ? 5.246 30.891 21.234 1 79.69 387 ASP A C 1
ATOM 2911 O O . ASP A 1 387 ? 5.34 29.719 21.641 1 79.69 387 ASP A O 1
ATOM 2915 N N . ASN A 1 388 ? 6.043 31.422 20.391 1 86 388 ASN A N 1
ATOM 2916 C CA . ASN A 1 388 ? 7.305 30.766 20.062 1 86 388 ASN A CA 1
ATOM 2917 C C . ASN A 1 388 ? 8.414 31.172 21.031 1 86 388 ASN A C 1
ATOM 2919 O O . ASN A 1 388 ? 8.523 32.344 21.406 1 86 388 ASN A O 1
ATOM 2923 N N . ARG A 1 389 ? 9.125 30.203 21.547 1 79.38 389 ARG A N 1
ATOM 2924 C CA . ARG A 1 389 ? 10.336 30.5 22.297 1 79.38 389 ARG A CA 1
ATOM 2925 C C . ARG A 1 389 ? 11.562 30.531 21.391 1 79.38 389 ARG A C 1
ATOM 2927 O O . ARG A 1 389 ? 11.961 29.516 20.844 1 79.38 389 ARG A O 1
ATOM 2934 N N . VAL A 1 390 ? 12.164 31.75 21.234 1 87 390 VAL A N 1
ATOM 2935 C CA . VAL A 1 390 ? 13.336 31.922 20.391 1 87 390 VAL A CA 1
ATOM 2936 C C . VAL A 1 390 ? 14.57 32.125 21.25 1 87 390 VAL A C 1
ATOM 2938 O O . VAL A 1 390 ? 14.633 33.094 22.031 1 87 390 VAL A O 1
ATOM 2941 N N . LEU A 1 391 ? 15.562 31.234 21.062 1 80.69 391 LEU A N 1
ATOM 2942 C CA . LEU A 1 391 ? 16.75 31.328 21.906 1 80.69 391 LEU A CA 1
ATOM 2943 C C . LEU A 1 391 ? 17.797 32.25 21.281 1 80.69 391 LEU A C 1
ATOM 2945 O O . LEU A 1 391 ? 18.641 32.812 21.984 1 80.69 391 LEU A O 1
ATOM 2949 N N . GLY A 1 392 ? 17.781 32.438 19.953 1 85.06 392 GLY A N 1
ATOM 2950 C CA . GLY A 1 392 ? 18.641 33.375 19.266 1 85.06 392 GLY A CA 1
ATOM 2951 C C . GLY A 1 392 ? 18.031 34.75 19.094 1 85.06 392 GLY A C 1
ATOM 2952 O O . GLY A 1 392 ? 17.328 35.219 19.984 1 85.06 392 GLY A O 1
ATOM 2953 N N . LYS A 1 393 ? 18.406 35.406 17.938 1 87.12 393 LYS A N 1
ATOM 2954 C CA . LYS A 1 393 ? 17.891 36.75 17.641 1 87.12 393 LYS A CA 1
ATOM 2955 C C . LYS A 1 393 ? 16.547 36.656 16.922 1 87.12 393 LYS A C 1
ATOM 2957 O O . LYS A 1 393 ? 16.297 35.719 16.156 1 87.12 393 LYS A O 1
ATOM 2962 N N . THR A 1 394 ? 15.688 37.562 17.281 1 90.44 394 THR A N 1
ATOM 2963 C CA . THR A 1 394 ? 14.406 37.688 16.594 1 90.44 394 THR A CA 1
ATOM 2964 C C . THR A 1 394 ? 14.336 38.969 15.797 1 90.44 394 THR A C 1
ATOM 2966 O O . THR A 1 394 ? 14.641 40.062 16.312 1 90.44 394 THR A O 1
ATOM 2969 N N . SER A 1 395 ? 14.125 38.781 14.539 1 89.19 395 SER A N 1
ATOM 2970 C CA . SER A 1 395 ? 13.844 39.938 13.672 1 89.19 395 SER A CA 1
ATOM 2971 C C . SER A 1 395 ? 12.602 39.688 12.82 1 89.19 395 SER A C 1
ATOM 2973 O O . SER A 1 395 ? 12.609 38.812 11.93 1 89.19 395 SER A O 1
ATOM 2975 N N . ILE A 1 396 ? 11.523 40.438 13.039 1 89.62 396 ILE A N 1
ATOM 2976 C CA . ILE A 1 396 ? 10.273 40.312 12.305 1 89.62 396 ILE A CA 1
ATOM 2977 C C . ILE A 1 396 ? 9.883 41.625 11.688 1 89.62 396 ILE A C 1
ATOM 2979 O O . ILE A 1 396 ? 9.688 42.625 12.398 1 89.62 396 ILE A O 1
ATOM 2983 N N . ALA A 1 397 ? 9.68 41.625 10.398 1 84.75 397 ALA A N 1
ATOM 2984 C CA . ALA A 1 397 ? 9.328 42.844 9.672 1 84.75 397 ALA A CA 1
ATOM 2985 C C . ALA A 1 397 ? 7.926 43.312 10.047 1 84.75 397 ALA A C 1
ATOM 2987 O O . ALA A 1 397 ? 7.062 42.5 10.391 1 84.75 397 ALA A O 1
ATOM 2988 N N . PRO A 1 398 ? 7.637 44.594 9.789 1 78.31 398 PRO A N 1
ATOM 2989 C CA . PRO A 1 398 ? 6.297 45.094 10.078 1 78.31 398 PRO A CA 1
ATOM 2990 C C . PRO A 1 398 ? 5.219 44.469 9.203 1 78.31 398 PRO A C 1
ATOM 2992 O O . PRO A 1 398 ? 5.488 44.062 8.07 1 78.31 398 PRO A O 1
ATOM 2995 N N . GLY A 1 399 ? 4.035 44.375 9.758 1 75.19 399 GLY A N 1
ATOM 2996 C CA . GLY A 1 399 ? 2.904 43.844 9.023 1 75.19 399 GLY A CA 1
ATOM 2997 C C . GLY A 1 399 ? 2.656 42.375 9.32 1 75.19 399 GLY A C 1
ATOM 2998 O O . GLY A 1 399 ? 1.656 41.781 8.883 1 75.19 399 GLY A O 1
ATOM 2999 N N . ASN A 1 400 ? 3.615 41.75 10.062 1 83.94 400 ASN A N 1
ATOM 3000 C CA . ASN A 1 400 ? 3.398 40.406 10.578 1 83.94 400 ASN A CA 1
ATOM 3001 C C . ASN A 1 400 ? 2.861 40.438 12.008 1 83.94 400 ASN A C 1
ATOM 3003 O O . ASN A 1 400 ? 2.949 41.438 12.695 1 83.94 400 ASN A O 1
ATOM 3007 N N . THR A 1 401 ? 2.217 39.312 12.367 1 77.56 401 THR A N 1
ATOM 3008 C CA . THR A 1 401 ? 1.538 39.281 13.656 1 77.56 401 THR A CA 1
ATOM 3009 C C . THR A 1 401 ? 2.303 38.438 14.664 1 77.56 401 THR A C 1
ATOM 3011 O O . THR A 1 401 ? 2.68 37.312 14.359 1 77.56 401 THR A O 1
ATOM 3014 N N . VAL A 1 402 ? 2.6 38.938 15.789 1 81.25 402 VAL A N 1
ATOM 3015 C CA . VAL A 1 402 ? 3.176 38.188 16.906 1 81.25 402 VAL A CA 1
ATOM 3016 C C . VAL A 1 402 ? 2.191 38.156 18.078 1 81.25 402 VAL A C 1
ATOM 3018 O O . VAL A 1 402 ? 1.715 39.219 18.516 1 81.25 402 VAL A O 1
ATOM 3021 N N . TYR A 1 403 ? 1.82 36.938 18.375 1 71.94 403 TYR A N 1
ATOM 3022 C CA . TYR A 1 403 ? 0.872 36.75 19.469 1 71.94 403 TYR A CA 1
ATOM 3023 C C . TYR A 1 403 ? 1.593 36.406 20.766 1 71.94 403 TYR A C 1
ATOM 3025 O O . TYR A 1 403 ? 2.484 35.562 20.781 1 71.94 403 TYR A O 1
ATOM 3033 N N . SER A 1 404 ? 1.483 37.25 21.734 1 55.84 404 SER A N 1
ATOM 3034 C CA . SER A 1 404 ? 1.941 36.875 23.078 1 55.84 404 SER A CA 1
ATOM 3035 C C . SER A 1 404 ? 0.774 36.75 24.047 1 55.84 404 SER A C 1
ATOM 3037 O O . SER A 1 404 ? -0.175 37.562 23.984 1 55.84 404 SER A O 1
ATOM 3039 N N . PRO A 1 405 ? 0.583 35.688 24.688 1 48.59 405 PRO A N 1
ATOM 3040 C CA . PRO A 1 405 ? -0.523 35.5 25.625 1 48.59 405 PRO A CA 1
ATOM 3041 C C . PRO A 1 405 ? -0.688 36.688 26.578 1 48.59 405 PRO A C 1
ATOM 3043 O O . PRO A 1 405 ? 0.3 37.312 26.953 1 48.59 405 PRO A O 1
ATOM 3046 N N . ALA A 1 406 ? -1.862 37.531 26.422 1 45.88 406 ALA A N 1
ATOM 3047 C CA . ALA A 1 406 ? -2.072 38.531 27.453 1 45.88 406 ALA A CA 1
ATOM 3048 C C . ALA A 1 406 ? -1.917 37.969 28.844 1 45.88 406 ALA A C 1
ATOM 3050 O O . ALA A 1 406 ? -2.469 36.906 29.156 1 45.88 406 ALA A O 1
ATOM 3051 N N . VAL A 1 407 ? -0.829 38.312 29.375 1 37.41 407 VAL A N 1
ATOM 3052 C CA . VAL A 1 407 ? -0.67 37.906 30.766 1 37.41 407 VAL A CA 1
ATOM 3053 C C . VAL A 1 407 ? -1.815 38.469 31.594 1 37.41 407 VAL A C 1
ATOM 3055 O O . VAL A 1 407 ? -1.997 39.688 31.656 1 37.41 407 VAL A O 1
ATOM 3058 N N . ARG A 1 408 ? -3.055 38.125 31.516 1 36.38 408 ARG A N 1
ATOM 3059 C CA . ARG A 1 408 ? -3.883 38.625 32.625 1 36.38 408 ARG A CA 1
ATOM 3060 C C . ARG A 1 408 ? -3.273 38.25 33.969 1 36.38 408 ARG A C 1
ATOM 3062 O O . ARG A 1 408 ? -2.959 37.062 34.188 1 36.38 408 ARG A O 1
ATOM 3069 N N . GLN A 1 409 ? -2.643 39.25 34.5 1 29.27 409 GLN A N 1
ATOM 3070 C CA . GLN A 1 409 ? -2.264 38.969 35.875 1 29.27 409 GLN A CA 1
ATOM 3071 C C . GLN A 1 409 ? -3.416 38.344 36.656 1 29.27 409 GLN A C 1
ATOM 3073 O O . GLN A 1 409 ? -4.555 38.812 36.594 1 29.27 409 GLN A O 1
ATOM 3078 N N . ALA A 1 410 ? -3.352 37.156 36.812 1 31.98 410 ALA A N 1
ATOM 3079 C CA . ALA A 1 410 ? -4.355 36.562 37.688 1 31.98 410 ALA A CA 1
ATOM 3080 C C . ALA A 1 410 ? -4.746 37.531 38.781 1 31.98 410 ALA A C 1
ATOM 3082 O O . ALA A 1 410 ? -3.883 38.188 39.406 1 31.98 410 ALA A O 1
ATOM 3083 N N . ALA A 1 411 ? -5.852 38.281 38.656 1 29.23 411 ALA A N 1
ATOM 3084 C CA . ALA A 1 411 ? -6.305 39.062 39.812 1 29.23 411 ALA A CA 1
ATOM 3085 C C . ALA A 1 411 ? -5.812 38.438 41.094 1 29.23 411 ALA A C 1
ATOM 3087 O O . ALA A 1 411 ? -5.613 37.219 41.188 1 29.23 411 ALA A O 1
ATOM 3088 N N . SER A 1 412 ? -5.145 39.25 41.906 1 26.31 412 SER A N 1
ATOM 3089 C CA . SER A 1 412 ? -4.887 38.75 43.25 1 26.31 412 SER A CA 1
ATOM 3090 C C . SER A 1 412 ? -6.09 37.969 43.781 1 26.31 412 SER A C 1
ATOM 3092 O O . SER A 1 412 ? -7.234 38.312 43.469 1 26.31 412 SER A O 1
ATOM 3094 N N . PRO A 1 413 ? -6 36.812 44.219 1 27 413 PRO A N 1
ATOM 3095 C CA . PRO A 1 413 ? -7.18 36.156 44.781 1 27 413 PRO A CA 1
ATOM 3096 C C . PRO A 1 413 ? -8.07 37.094 45.594 1 27 413 PRO A C 1
ATOM 3098 O O . PRO A 1 413 ? -7.578 37.812 46.469 1 27 413 PRO A O 1
ATOM 3101 N N . VAL A 1 414 ? -8.922 37.781 45.062 1 26.78 414 VAL A N 1
ATOM 3102 C CA . VAL A 1 414 ? -9.891 38.438 45.906 1 26.78 414 VAL A CA 1
ATOM 3103 C C . VAL A 1 414 ? -10.102 37.656 47.188 1 26.78 414 VAL A C 1
ATOM 3105 O O . VAL A 1 414 ? -10.133 36.406 47.156 1 26.78 414 VAL A O 1
ATOM 3108 N N . ALA A 1 415 ? -9.836 38.281 48.344 1 24.86 415 ALA A N 1
ATOM 3109 C CA . ALA A 1 415 ? -10.102 37.656 49.625 1 24.86 415 ALA A CA 1
ATOM 3110 C C . ALA A 1 415 ? -11.422 36.875 49.594 1 24.86 415 ALA A C 1
ATOM 3112 O O . ALA A 1 415 ? -12.414 37.344 49.031 1 24.86 415 ALA A O 1
ATOM 3113 N N . LEU A 1 416 ? -11.367 35.656 49.594 1 25.08 416 LEU A N 1
ATOM 3114 C CA . LEU A 1 416 ? -12.547 34.812 49.75 1 25.08 416 LEU A CA 1
ATOM 3115 C C . LEU A 1 416 ? -13.562 35.438 50.688 1 25.08 416 LEU A C 1
ATOM 3117 O O . LEU A 1 416 ? -13.188 36.062 51.688 1 25.08 416 LEU A O 1
ATOM 3121 N N . ASP A 1 417 ? -14.547 35.969 50.25 1 22.86 417 ASP A N 1
ATOM 3122 C CA . ASP A 1 417 ? -15.633 36.469 51.094 1 22.86 417 ASP A CA 1
ATOM 3123 C C . ASP A 1 417 ? -15.758 35.625 52.375 1 22.86 417 ASP A C 1
ATOM 3125 O O . ASP A 1 417 ? -15.766 34.375 52.312 1 22.86 417 ASP A O 1
ATOM 3129 N N . PRO A 1 418 ? -15.523 36.094 53.562 1 25.53 418 PRO A N 1
ATOM 3130 C CA . PRO A 1 418 ? -15.539 35.375 54.844 1 25.53 418 PRO A CA 1
ATOM 3131 C C . PRO A 1 418 ? -16.781 34.531 55.031 1 25.53 418 PRO A C 1
ATOM 3133 O O . PRO A 1 418 ? -16.781 33.594 55.844 1 25.53 418 PRO A O 1
ATOM 3136 N N . ASP A 1 419 ? -17.875 35.031 54.75 1 23.09 419 ASP A N 1
ATOM 3137 C CA . ASP A 1 419 ? -19.141 34.469 55.188 1 23.09 419 ASP A CA 1
ATOM 3138 C C . ASP A 1 419 ? -19.422 33.156 54.5 1 23.09 419 ASP A C 1
ATOM 3140 O O . ASP A 1 419 ? -20.578 32.688 54.469 1 23.09 419 ASP A O 1
ATOM 3144 N N . TRP A 1 420 ? -18.656 32.812 53.562 1 21.91 420 TRP A N 1
ATOM 3145 C CA . TRP A 1 420 ? -18.969 31.438 53.188 1 21.91 420 TRP A CA 1
ATOM 3146 C C . TRP A 1 420 ? -18.969 30.516 54.406 1 21.91 420 TRP A C 1
ATOM 3148 O O . TRP A 1 420 ? -18 30.484 55.188 1 21.91 420 TRP A O 1
ATOM 3158 N N . GLY A 1 421 ? -20.016 30.344 54.875 1 22.66 421 GLY A N 1
ATOM 3159 C CA . GLY A 1 421 ? -20.219 29.594 56.094 1 22.66 421 GLY A CA 1
ATOM 3160 C C . GLY A 1 421 ? -19.266 28.438 56.281 1 22.66 421 GLY A C 1
ATOM 3161 O O . GLY A 1 421 ? -18.578 28.047 55.312 1 22.66 421 GLY A O 1
ATOM 3162 N N . PRO A 1 422 ? -18.844 28.062 57.375 1 22.34 422 PRO A N 1
ATOM 3163 C CA . PRO A 1 422 ? -17.891 26.984 57.656 1 22.34 422 PRO A CA 1
ATOM 3164 C C . PRO A 1 422 ? -18.125 25.75 56.812 1 22.34 422 PRO A C 1
ATOM 3166 O O . PRO A 1 422 ? -19.266 25.453 56.438 1 22.34 422 PRO A O 1
ATOM 3169 N N . LEU A 1 423 ? -17.328 25.578 55.844 1 22.72 423 LEU A N 1
ATOM 3170 C CA . LEU A 1 423 ? -17.562 24.25 55.312 1 22.72 423 LEU A CA 1
ATOM 3171 C C . LEU A 1 423 ? -17.859 23.25 56.438 1 22.72 423 LEU A C 1
ATOM 3173 O O . LEU A 1 423 ? -17.188 23.266 57.469 1 22.72 423 LEU A O 1
ATOM 3177 N N . GLN A 1 424 ? -18.828 23.016 56.531 1 22.22 424 GLN A N 1
ATOM 3178 C CA . GLN A 1 424 ? -19.078 22.094 57.656 1 22.22 424 GLN A CA 1
ATOM 3179 C C . GLN A 1 424 ? -18.094 20.938 57.625 1 22.22 424 GLN A C 1
ATOM 3181 O O . GLN A 1 424 ? -17.719 20.438 56.562 1 22.22 424 GLN A O 1
ATOM 3186 N N . PRO A 1 425 ? -17.125 20.844 58.594 1 21.81 425 PRO A N 1
ATOM 3187 C CA . PRO A 1 425 ? -16.156 19.766 58.75 1 21.81 425 PRO A CA 1
ATOM 3188 C C . PRO A 1 425 ? -16.656 18.422 58.219 1 21.81 425 PRO A C 1
ATOM 3190 O O . PRO A 1 425 ? -17.859 18.141 58.312 1 21.81 425 PRO A O 1
ATOM 3193 N N . VAL A 1 426 ? -16.141 18.016 57.094 1 23.14 426 VAL A N 1
ATOM 3194 C CA . VAL A 1 426 ? -16.547 16.625 57.031 1 23.14 426 VAL A CA 1
ATOM 3195 C C . VAL A 1 426 ? -16.375 15.953 58.375 1 23.14 426 VAL A C 1
ATOM 3197 O O . VAL A 1 426 ? -15.391 16.219 59.094 1 23.14 426 VAL A O 1
ATOM 3200 N N . PHE A 1 427 ? -17.172 15.711 58.906 1 23.58 427 PHE A N 1
ATOM 3201 C CA . PHE A 1 427 ? -17.219 15.078 60.219 1 23.58 427 PHE A CA 1
ATOM 3202 C C . PHE A 1 427 ? -16.078 14.086 60.406 1 23.58 427 PHE A C 1
ATOM 3204 O O . PHE A 1 427 ? -15.602 13.508 59.406 1 23.58 427 PHE A O 1
ATOM 3211 N N . ASP A 1 428 ? -15.07 14.406 61.438 1 22.03 428 ASP A N 1
ATOM 3212 C CA . ASP A 1 428 ? -14.164 13.438 62.062 1 22.03 428 ASP A CA 1
ATOM 3213 C C . ASP A 1 428 ? -14.625 12.008 61.781 1 22.03 428 ASP A C 1
ATOM 3215 O O . ASP A 1 428 ? -15.82 11.719 61.812 1 22.03 428 ASP A O 1
ATOM 3219 N N . PRO A 1 429 ? -13.781 11.203 60.875 1 25.17 429 PRO A N 1
ATOM 3220 C CA . PRO A 1 429 ? -14.211 9.93 61.438 1 25.17 429 PRO A CA 1
ATOM 3221 C C . PRO A 1 429 ? -14.266 9.961 62.969 1 25.17 429 PRO A C 1
ATOM 3223 O O . PRO A 1 429 ? -13.688 10.859 63.594 1 25.17 429 PRO A O 1
ATOM 3226 N N . PRO A 1 430 ? -14.555 9.414 63.75 1 24.92 430 PRO A N 1
ATOM 3227 C CA . PRO A 1 430 ? -14.492 9.578 65.25 1 24.92 430 PRO A CA 1
ATOM 3228 C C . PRO A 1 430 ? -13.109 9.992 65.688 1 24.92 430 PRO A C 1
ATOM 3230 O O . PRO A 1 430 ? -12.117 9.805 65 1 24.92 430 PRO A O 1
ATOM 3233 N N . ALA A 1 431 ? -12.281 10.555 66.688 1 28.03 431 ALA A N 1
ATOM 3234 C CA . ALA A 1 431 ? -12.5 9.758 67.875 1 28.03 431 ALA A CA 1
ATOM 3235 C C . ALA A 1 431 ? -13.805 8.977 67.812 1 28.03 431 ALA A C 1
ATOM 3237 O O . ALA A 1 431 ? -14.867 9.547 67.562 1 28.03 431 ALA A O 1
ATOM 3238 N N . ARG A 1 432 ? -13.078 8.305 67.875 1 29.69 432 ARG A N 1
ATOM 3239 C CA . ARG A 1 432 ? -11.945 8.461 68.75 1 29.69 432 ARG A CA 1
ATOM 3240 C C . ARG A 1 432 ? -10.914 9.43 68.188 1 29.69 432 ARG A C 1
ATOM 3242 O O . ARG A 1 432 ? -9.805 9.555 68.688 1 29.69 432 ARG A O 1
ATOM 3249 N N . TYR A 1 433 ? -10.578 10.039 66.688 1 32.66 433 TYR A N 1
ATOM 3250 C CA . TYR A 1 433 ? -9.234 10.586 66.562 1 32.66 433 TYR A CA 1
ATOM 3251 C C . TYR A 1 433 ? -9.219 12.07 66.938 1 32.66 433 TYR A C 1
ATOM 3253 O O . TYR A 1 433 ? -10.188 12.781 66.688 1 32.66 433 TYR A O 1
ATOM 3261 N N . SER A 1 434 ? -8.141 12.641 67.812 1 39.09 434 SER A N 1
ATOM 3262 C CA . SER A 1 434 ? -8.023 13.898 68.562 1 39.09 434 SER A CA 1
ATOM 3263 C C . SER A 1 434 ? -7.574 15.031 67.625 1 39.09 434 SER A C 1
ATOM 3265 O O . SER A 1 434 ? -7.086 14.781 66.562 1 39.09 434 SER A O 1
ATOM 3267 N N . ALA A 1 435 ? -7.57 16.406 67.812 1 39.78 435 ALA A N 1
ATOM 3268 C CA . ALA A 1 435 ? -7.312 17.75 67.312 1 39.78 435 ALA A CA 1
ATOM 3269 C C . ALA A 1 435 ? -5.863 17.891 66.875 1 39.78 435 ALA A C 1
ATOM 3271 O O . ALA A 1 435 ? -5.586 18.516 65.812 1 39.78 435 ALA A O 1
ATOM 3272 N N . ARG A 1 436 ? -4.891 17.328 67.438 1 41.69 436 ARG A N 1
ATOM 3273 C CA . ARG A 1 436 ? -3.453 17.531 67.25 1 41.69 436 ARG A CA 1
ATOM 3274 C C . ARG A 1 436 ? -2.955 16.906 65.938 1 41.69 436 ARG A C 1
ATOM 3276 O O . ARG A 1 436 ? -2.111 17.484 65.25 1 41.69 436 ARG A O 1
ATOM 3283 N N . GLU A 1 437 ? -3.615 15.789 65.688 1 42.47 437 GLU A N 1
ATOM 3284 C CA . GLU A 1 437 ? -3.121 15.047 64.5 1 42.47 437 GLU A CA 1
ATOM 3285 C C . GLU A 1 437 ? -3.494 15.742 63.188 1 42.47 437 GLU A C 1
ATOM 3287 O O . GLU A 1 437 ? -2.688 15.797 62.281 1 42.47 437 GLU A O 1
ATOM 3292 N N . ALA A 1 438 ? -4.547 16.469 63.25 1 43.69 438 ALA A N 1
ATOM 3293 C CA . ALA A 1 438 ? -4.996 17.125 62.031 1 43.69 438 ALA A CA 1
ATOM 3294 C C . ALA A 1 438 ? -4.105 18.328 61.688 1 43.69 438 ALA A C 1
ATOM 3296 O O . ALA A 1 438 ? -3.752 18.531 60.5 1 43.69 438 ALA A O 1
ATOM 3297 N N . GLN A 1 439 ? -3.621 18.984 62.594 1 46.84 439 GLN A N 1
ATOM 3298 C CA . GLN A 1 439 ? -2.758 20.141 62.406 1 46.84 439 GLN A CA 1
ATOM 3299 C C . GLN A 1 439 ? -1.417 19.734 61.812 1 46.84 439 GLN A C 1
ATOM 3301 O O . GLN A 1 439 ? -0.906 20.391 60.906 1 46.84 439 GLN A O 1
ATOM 3306 N N . LYS A 1 440 ? -0.81 18.672 62.219 1 45.38 440 LYS A N 1
ATOM 3307 C CA . LYS A 1 440 ? 0.479 18.188 61.75 1 45.38 440 LYS A CA 1
ATOM 3308 C C . LYS A 1 440 ? 0.392 17.797 60.25 1 45.38 440 LYS A C 1
ATOM 3310 O O . LYS A 1 440 ? 1.312 18.078 59.5 1 45.38 440 LYS A O 1
ATOM 3315 N N . LEU A 1 441 ? -0.834 17.375 59.938 1 42.09 441 LEU A N 1
ATOM 3316 C CA . LEU A 1 441 ? -0.97 16.922 58.562 1 42.09 441 LEU A CA 1
ATOM 3317 C C . LEU A 1 441 ? -1.032 18.109 57.594 1 42.09 441 LEU A C 1
ATOM 3319 O O . LEU A 1 441 ? -0.407 18.094 56.531 1 42.09 441 LEU A O 1
ATOM 3323 N N . ALA A 1 442 ? -1.617 19.109 58.094 1 47.81 442 ALA A N 1
ATOM 3324 C CA . ALA A 1 442 ? -1.702 20.297 57.219 1 47.81 442 ALA A CA 1
ATOM 3325 C C . ALA A 1 442 ? -0.329 20.922 57.031 1 47.81 442 ALA A C 1
ATOM 3327 O O . ALA A 1 442 ? 0.024 21.328 55.938 1 47.81 442 ALA A O 1
ATOM 3328 N N . GLN A 1 443 ? 0.372 20.953 58.125 1 48.5 443 GLN A N 1
ATOM 3329 C CA . GLN A 1 443 ? 1.72 21.5 58.031 1 48.5 443 GLN A CA 1
ATOM 3330 C C . GLN A 1 443 ? 2.576 20.688 57.062 1 48.5 443 GLN A C 1
ATOM 3332 O O . GLN A 1 443 ? 3.35 21.234 56.281 1 48.5 443 GLN A O 1
ATOM 3337 N N . LEU A 1 444 ? 2.33 19.375 57.094 1 45.19 444 LEU A N 1
ATOM 3338 C CA . LEU A 1 444 ? 3.104 18.516 56.188 1 45.19 444 LEU A CA 1
ATOM 3339 C C . LEU A 1 444 ? 2.729 18.75 54.75 1 45.19 444 LEU A C 1
ATOM 3341 O O . LEU A 1 444 ? 3.604 18.812 53.875 1 45.19 444 LEU A O 1
ATOM 3345 N N . VAL A 1 445 ? 1.401 19.031 54.594 1 45.94 445 VAL A N 1
ATOM 3346 C CA . VAL A 1 445 ? 0.991 19.219 53.219 1 45.94 445 VAL A CA 1
ATOM 3347 C C . VAL A 1 445 ? 1.544 20.531 52.688 1 45.94 445 VAL A C 1
ATOM 3349 O O . VAL A 1 445 ? 2.066 20.594 51.562 1 45.94 445 VAL A O 1
ATOM 3352 N N . ASN A 1 446 ? 1.552 21.516 53.594 1 46.34 446 ASN A N 1
ATOM 3353 C CA . ASN A 1 446 ? 2.117 22.797 53.156 1 46.34 446 ASN A CA 1
ATOM 3354 C C . ASN A 1 446 ? 3.611 22.672 52.875 1 46.34 446 ASN A C 1
ATOM 3356 O O . ASN A 1 446 ? 4.102 23.234 51.906 1 46.34 446 ASN A O 1
ATOM 3360 N N . ARG A 1 447 ? 4.312 21.969 53.75 1 46.94 447 ARG A N 1
ATOM 3361 C CA . ARG A 1 447 ? 5.746 21.797 53.531 1 46.94 447 ARG A CA 1
ATOM 3362 C C . ARG A 1 447 ? 6.008 21 52.25 1 46.94 447 ARG A C 1
ATOM 3364 O O . ARG A 1 447 ? 6.926 21.328 51.5 1 46.94 447 ARG A O 1
ATOM 3371 N N . LEU A 1 448 ? 5 20.156 52 1 44 448 LEU A N 1
ATOM 3372 C CA . LEU A 1 448 ? 5.223 19.359 50.812 1 44 448 LEU A CA 1
ATOM 3373 C C . LEU A 1 448 ? 4.992 20.203 49.562 1 44 448 LEU A C 1
ATOM 3375 O O . LEU A 1 448 ? 5.727 20.062 48.562 1 44 448 LEU A O 1
ATOM 3379 N N . GLN A 1 449 ? 4.117 21.109 49.719 1 44.78 449 GLN A N 1
ATOM 3380 C CA . GLN A 1 449 ? 3.871 21.969 48.562 1 44.78 449 GLN A CA 1
ATOM 3381 C C . GLN A 1 449 ? 5.043 22.922 48.344 1 44.78 449 GLN A C 1
ATOM 3383 O O . GLN A 1 449 ? 5.445 23.156 47.188 1 44.78 449 GLN A O 1
ATOM 3388 N N . VAL A 1 450 ? 5.566 23.422 49.406 1 47.75 450 VAL A N 1
ATOM 3389 C CA . VAL A 1 450 ? 6.73 24.297 49.281 1 47.75 450 VAL A CA 1
ATOM 3390 C C . VAL A 1 450 ? 7.902 23.5 48.719 1 47.75 450 VAL A C 1
ATOM 3392 O O . VAL A 1 450 ? 8.586 23.969 47.781 1 47.75 450 VAL A O 1
ATOM 3395 N N . LEU A 1 451 ? 8.039 22.266 49.219 1 44.25 451 LEU A N 1
ATOM 3396 C CA . LEU A 1 451 ? 9.141 21.453 48.719 1 44.25 451 LEU A CA 1
ATOM 3397 C C . LEU A 1 451 ? 8.906 21.078 47.25 1 44.25 451 LEU A C 1
ATOM 3399 O O . LEU A 1 451 ? 9.852 21.078 46.469 1 44.25 451 LEU A O 1
ATOM 3403 N N . LEU A 1 452 ? 7.574 20.969 46.969 1 40.09 452 LEU A N 1
ATOM 3404 C CA . LEU A 1 452 ? 7.301 20.609 45.594 1 40.09 452 LEU A CA 1
ATOM 3405 C C . LEU A 1 452 ? 7.559 21.812 44.656 1 40.09 452 LEU A C 1
ATOM 3407 O O . LEU A 1 452 ? 8.172 21.656 43.625 1 40.09 452 LEU A O 1
ATOM 3411 N N . ARG A 1 453 ? 7.254 22.953 45.156 1 44.75 453 ARG A N 1
ATOM 3412 C CA . ARG A 1 453 ? 7.539 24.141 44.344 1 44.75 453 ARG A CA 1
ATOM 3413 C C . ARG A 1 453 ? 9.039 24.406 44.281 1 44.75 453 ARG A C 1
ATOM 3415 O O . ARG A 1 453 ? 9.562 24.75 43.219 1 44.75 453 ARG A O 1
ATOM 3422 N N . ALA A 1 454 ? 9.688 24.234 45.406 1 46.62 454 ALA A N 1
ATOM 3423 C CA . ALA A 1 454 ? 11.141 24.422 45.406 1 46.62 454 ALA A CA 1
ATOM 3424 C C . ALA A 1 454 ? 11.828 23.375 44.5 1 46.62 454 ALA A C 1
ATOM 3426 O O . ALA A 1 454 ? 12.781 23.688 43.812 1 46.62 454 ALA A O 1
ATOM 3427 N N . GLU A 1 455 ? 11.258 22.156 44.469 1 42.69 455 GLU A N 1
ATOM 3428 C CA . GLU A 1 455 ? 11.867 21.125 43.625 1 42.69 455 GLU A CA 1
ATOM 3429 C C . GLU A 1 455 ? 11.586 21.359 42.156 1 42.69 455 GLU A C 1
ATOM 3431 O O . GLU A 1 455 ? 12.453 21.172 41.312 1 42.69 455 GLU A O 1
ATOM 3436 N N . ILE A 1 456 ? 10.43 21.938 41.906 1 43.47 456 ILE A N 1
ATOM 3437 C CA . ILE A 1 456 ? 10.125 22.312 40.531 1 43.47 456 ILE A CA 1
ATOM 3438 C C . ILE A 1 456 ? 11.008 23.5 40.125 1 43.47 456 ILE A C 1
ATOM 3440 O O . ILE A 1 456 ? 11.578 23.5 39.031 1 43.47 456 ILE A O 1
ATOM 3444 N N . ALA A 1 457 ? 11.203 24.453 41 1 44.34 457 ALA A N 1
ATOM 3445 C CA . ALA A 1 457 ? 12.094 25.578 40.719 1 44.34 457 ALA A CA 1
ATOM 3446 C C . ALA A 1 457 ? 13.539 25.109 40.594 1 44.34 457 ALA A C 1
ATOM 3448 O O . ALA A 1 457 ? 14.258 25.516 39.688 1 44.34 457 ALA A O 1
ATOM 3449 N N . ARG A 1 458 ? 13.945 24.188 41.469 1 42.56 458 ARG A N 1
ATOM 3450 C CA . ARG A 1 458 ? 15.305 23.656 41.406 1 42.56 458 ARG A CA 1
ATOM 3451 C C . ARG A 1 458 ? 15.508 22.812 40.156 1 42.56 458 ARG A C 1
ATOM 3453 O O . ARG A 1 458 ? 16.547 22.906 39.5 1 42.56 458 ARG A O 1
ATOM 3460 N N . ARG A 1 459 ? 14.43 22.062 39.781 1 37.72 459 ARG A N 1
ATOM 3461 C CA . ARG A 1 459 ? 14.578 21.266 38.594 1 37.72 459 ARG A CA 1
ATOM 3462 C C . ARG A 1 459 ? 14.57 22.141 37.344 1 37.72 459 ARG A C 1
ATOM 3464 O O . ARG A 1 459 ? 15.352 21.922 36.406 1 37.72 459 ARG A O 1
ATOM 3471 N N . ARG A 1 460 ? 13.797 23.188 37.375 1 39.31 460 ARG A N 1
ATOM 3472 C CA . ARG A 1 460 ? 13.883 24.172 36.312 1 39.31 460 ARG A CA 1
ATOM 3473 C C . ARG A 1 460 ? 15.25 24.844 36.281 1 39.31 460 ARG A C 1
ATOM 3475 O O . ARG A 1 460 ? 15.836 25.047 35.219 1 39.31 460 ARG A O 1
ATOM 3482 N N . ASP A 1 461 ? 15.672 25.203 37.469 1 40.62 461 ASP A N 1
ATOM 3483 C CA . ASP A 1 461 ? 17 25.781 37.562 1 40.62 461 ASP A CA 1
ATOM 3484 C C . ASP A 1 461 ? 18.078 24.766 37.188 1 40.62 461 ASP A C 1
ATOM 3486 O O . ASP A 1 461 ? 19.016 25.078 36.438 1 40.62 461 ASP A O 1
ATOM 3490 N N . LEU A 1 462 ? 18 23.5 37.656 1 35.72 462 LEU A N 1
ATOM 3491 C CA . LEU A 1 462 ? 18.984 22.469 37.312 1 35.72 462 LEU A CA 1
ATOM 3492 C C . LEU A 1 462 ? 18.906 22.125 35.844 1 35.72 462 LEU A C 1
ATOM 3494 O O . LEU A 1 462 ? 19.938 21.984 35.156 1 35.72 462 LEU A O 1
ATOM 3498 N N . GLU A 1 463 ? 17.672 22.031 35.344 1 35.41 463 GLU A N 1
ATOM 3499 C CA . GLU A 1 463 ? 17.547 21.781 33.906 1 35.41 463 GLU A CA 1
ATOM 3500 C C . GLU A 1 463 ? 18.016 22.984 33.094 1 35.41 463 GLU A C 1
ATOM 3502 O O . GLU A 1 463 ? 18.719 22.844 32.094 1 35.41 463 GLU A O 1
ATOM 3507 N N . ALA A 1 464 ? 17.734 24.172 33.562 1 37.25 464 ALA A N 1
ATOM 3508 C CA . ALA A 1 464 ? 18.328 25.375 32.938 1 37.25 464 ALA A CA 1
ATOM 3509 C C . ALA A 1 464 ? 19.844 25.375 33.125 1 37.25 464 ALA A C 1
ATOM 3511 O O . ALA A 1 464 ? 20.594 25.688 32.188 1 37.25 464 ALA A O 1
ATOM 3512 N N . ARG A 1 465 ? 20.328 25.016 34.281 1 35.53 465 ARG A N 1
ATOM 3513 C CA . ARG A 1 465 ? 21.781 24.969 34.531 1 35.53 465 ARG A CA 1
ATOM 3514 C C . ARG A 1 465 ? 22.391 23.766 33.812 1 35.53 465 ARG A C 1
ATOM 3516 O O . ARG A 1 465 ? 23.516 23.844 33.312 1 35.53 465 ARG A O 1
ATOM 3523 N N . LEU A 1 466 ? 21.672 22.641 33.688 1 30.69 466 LEU A N 1
ATOM 3524 C CA . LEU A 1 466 ? 22.219 21.516 32.969 1 30.69 466 LEU A CA 1
ATOM 3525 C C . LEU A 1 466 ? 22.266 21.812 31.469 1 30.69 466 LEU A C 1
ATOM 3527 O O . LEU A 1 466 ? 23.234 21.469 30.797 1 30.69 466 LEU A O 1
ATOM 3531 N N . ILE A 1 467 ? 21.297 22.469 30.969 1 32.28 467 ILE A N 1
ATOM 3532 C CA . ILE A 1 467 ? 21.359 22.938 29.594 1 32.28 467 ILE A CA 1
ATOM 3533 C C . ILE A 1 467 ? 22.422 24.031 29.453 1 32.28 467 ILE A C 1
ATOM 3535 O O . ILE A 1 467 ? 23.219 24.016 28.531 1 32.28 467 ILE A O 1
ATOM 3539 N N . ALA A 1 468 ? 22.453 24.906 30.375 1 29.05 468 ALA A N 1
ATOM 3540 C CA . ALA A 1 468 ? 23.547 25.875 30.328 1 29.05 468 ALA A CA 1
ATOM 3541 C C . ALA A 1 468 ? 24.906 25.203 30.5 1 29.05 468 ALA A C 1
ATOM 3543 O O . ALA A 1 468 ? 25.859 25.547 29.812 1 29.05 468 ALA A O 1
ATOM 3544 N N . ALA A 1 469 ? 25.016 24.234 31.344 1 29.67 469 ALA A N 1
ATOM 3545 C CA . ALA A 1 469 ? 26.297 23.547 31.547 1 29.67 469 ALA A CA 1
ATOM 3546 C C . ALA A 1 469 ? 26.641 22.688 30.328 1 29.67 469 ALA A C 1
ATOM 3548 O O . ALA A 1 469 ? 27.812 22.594 29.953 1 29.67 469 ALA A O 1
ATOM 3549 N N . ARG A 1 470 ? 25.703 21.953 29.672 1 30 470 ARG A N 1
ATOM 3550 C CA . ARG A 1 470 ? 26.094 21.156 28.516 1 30 470 ARG A CA 1
ATOM 3551 C C . ARG A 1 470 ? 26.406 22.047 27.312 1 30 470 ARG A C 1
ATOM 3553 O O . ARG A 1 470 ? 27.219 21.688 26.453 1 30 470 ARG A O 1
ATOM 3560 N N . LEU A 1 471 ? 25.766 23.109 27.109 1 28.67 471 LEU A N 1
ATOM 3561 C CA . LEU A 1 471 ? 26.172 24.047 26.062 1 28.67 471 LEU A CA 1
ATOM 3562 C C . LEU A 1 471 ? 27.562 24.609 26.359 1 28.67 471 LEU A C 1
ATOM 3564 O O . LEU A 1 471 ? 28.25 25.062 25.438 1 28.67 471 LEU A O 1
ATOM 3568 N N . LEU A 1 472 ? 27.953 24.766 27.547 1 27.55 472 LEU A N 1
ATOM 3569 C CA . LEU A 1 472 ? 29.266 25.281 27.844 1 27.55 472 LEU A CA 1
ATOM 3570 C C . LEU A 1 472 ? 30.344 24.203 27.688 1 27.55 472 LEU A C 1
ATOM 3572 O O . LEU A 1 472 ? 31.531 24.469 27.875 1 27.55 472 LEU A O 1
ATOM 3576 N N . GLU A 1 473 ? 30.016 22.906 27.844 1 29.97 473 GLU A N 1
ATOM 3577 C CA . GLU A 1 473 ? 31.172 22 27.719 1 29.97 473 GLU A CA 1
ATOM 3578 C C . GLU A 1 473 ? 31.656 21.938 26.266 1 29.97 473 GLU A C 1
ATOM 3580 O O . GLU A 1 473 ? 30.875 21.625 25.359 1 29.97 473 GLU A O 1
ATOM 3585 N N . GLY A 1 474 ? 32.5 22.766 25.812 1 27.59 474 GLY A N 1
ATOM 3586 C CA . GLY A 1 474 ? 33.375 23.016 24.688 1 27.59 474 GLY A CA 1
ATOM 3587 C C . GLY A 1 474 ? 33.906 21.75 24.062 1 27.59 474 GLY A C 1
ATOM 3588 O O . GLY A 1 474 ? 33.875 20.672 24.672 1 27.59 474 GLY A O 1
ATOM 3589 N N . PRO A 1 475 ? 33.656 21.5 22.703 1 29.86 475 PRO A N 1
ATOM 3590 C CA . PRO A 1 475 ? 34.5 20.453 22.109 1 29.86 475 PRO A CA 1
ATOM 3591 C C . PRO A 1 475 ? 35.906 20.406 22.688 1 29.86 475 PRO A C 1
ATOM 3593 O O . PRO A 1 475 ? 36.469 21.453 23.031 1 29.86 475 PRO A O 1
ATOM 3596 N N . THR A 1 476 ? 36.125 19.531 23.672 1 24.86 476 THR A N 1
ATOM 3597 C CA . THR A 1 476 ? 37.594 19.344 23.828 1 24.86 476 THR A CA 1
ATOM 3598 C C . THR A 1 476 ? 38.25 19.234 22.453 1 24.86 476 THR A C 1
ATOM 3600 O O . THR A 1 476 ? 37.688 18.656 21.531 1 24.86 476 THR A O 1
ATOM 3603 N N . ALA A 1 477 ? 39.156 20.047 22.188 1 26.03 477 ALA A N 1
ATOM 3604 C CA . ALA A 1 477 ? 40.281 20.188 21.266 1 26.03 477 ALA A CA 1
ATOM 3605 C C . ALA A 1 477 ? 40.969 18.859 21.031 1 26.03 477 ALA A C 1
ATOM 3607 O O . ALA A 1 477 ? 41.562 18.297 21.953 1 26.03 477 ALA A O 1
ATOM 3608 N N . ASP A 1 478 ? 40.312 17.578 20.766 1 21.83 478 ASP A N 1
ATOM 3609 C CA . ASP A 1 478 ? 41.406 16.906 20.109 1 21.83 478 ASP A CA 1
ATOM 3610 C C . ASP A 1 478 ? 41.688 17.516 18.734 1 21.83 478 ASP A C 1
ATOM 3612 O O . ASP A 1 478 ? 40.75 17.891 18.016 1 21.83 478 ASP A O 1
ATOM 3616 N N . MET B 1 1 ? -3.35 -36 -16.422 1 65.94 1 MET B N 1
ATOM 3617 C CA . MET B 1 1 ? -3.232 -34.719 -17.125 1 65.94 1 MET B CA 1
ATOM 3618 C C . MET B 1 1 ? -4.387 -33.781 -16.766 1 65.94 1 MET B C 1
ATOM 3620 O O . MET B 1 1 ? -5.504 -34.25 -16.516 1 65.94 1 MET B O 1
ATOM 3624 N N . GLY B 1 2 ? -3.996 -32.594 -16.391 1 85 2 GLY B N 1
ATOM 3625 C CA . GLY B 1 2 ? -5.051 -31.609 -16.156 1 85 2 GLY B CA 1
ATOM 3626 C C . GLY B 1 2 ? -5.672 -31.094 -17.453 1 85 2 GLY B C 1
ATOM 3627 O O . GLY B 1 2 ? -5.277 -30.047 -17.953 1 85 2 GLY B O 1
ATOM 3628 N N . ASP B 1 3 ? -6.711 -31.844 -18.094 1 88.31 3 ASP B N 1
ATOM 3629 C CA . ASP B 1 3 ? -7.262 -31.531 -19.406 1 88.31 3 ASP B CA 1
ATOM 3630 C C . ASP B 1 3 ? -8.555 -30.734 -19.281 1 88.31 3 ASP B C 1
ATOM 3632 O O . ASP B 1 3 ? -9.141 -30.328 -20.297 1 88.31 3 ASP B O 1
ATOM 3636 N N . GLY B 1 4 ? -9.008 -30.609 -18.125 1 91.06 4 GLY B N 1
ATOM 3637 C CA . GLY B 1 4 ? -10.227 -29.859 -17.906 1 91.06 4 GLY B CA 1
ATOM 3638 C C . GLY B 1 4 ? -11.492 -30.656 -18.141 1 91.06 4 GLY B C 1
ATOM 3639 O O . GLY B 1 4 ? -12.602 -30.141 -18.031 1 91.06 4 GLY B O 1
ATOM 3640 N N . LYS B 1 5 ? -11.297 -32 -18.422 1 93.56 5 LYS B N 1
ATOM 3641 C CA . LYS B 1 5 ? -12.445 -32.844 -18.766 1 93.56 5 LYS B CA 1
ATOM 3642 C C . LYS B 1 5 ? -12.602 -34 -17.781 1 93.56 5 LYS B C 1
ATOM 3644 O O . LYS B 1 5 ? -13.688 -34.25 -17.266 1 93.56 5 LYS B O 1
ATOM 3649 N N . PHE B 1 6 ? -11.453 -34.719 -17.516 1 95.31 6 PHE B N 1
ATOM 3650 C CA . PHE B 1 6 ? -11.477 -35.844 -16.625 1 95.31 6 PHE B CA 1
ATOM 3651 C C . PHE B 1 6 ? -11.742 -35.406 -15.188 1 95.31 6 PHE B C 1
ATOM 3653 O O . PHE B 1 6 ? -11.195 -34.406 -14.727 1 95.31 6 PHE B O 1
ATOM 3660 N N . ASP B 1 7 ? -12.688 -36.062 -14.523 1 96.88 7 ASP B N 1
ATOM 3661 C CA . ASP B 1 7 ? -12.938 -35.781 -13.109 1 96.88 7 ASP B CA 1
ATOM 3662 C C . ASP B 1 7 ? -11.82 -36.375 -12.242 1 96.88 7 ASP B C 1
ATOM 3664 O O . ASP B 1 7 ? -11.742 -37.594 -12.039 1 96.88 7 ASP B O 1
ATOM 3668 N N . ASN B 1 8 ? -11.055 -35.5 -11.625 1 97.31 8 ASN B N 1
ATOM 3669 C CA . ASN B 1 8 ? -9.883 -35.906 -10.852 1 97.31 8 ASN B CA 1
ATOM 3670 C C . ASN B 1 8 ? -10.195 -36 -9.367 1 97.31 8 ASN B C 1
ATOM 3672 O O . ASN B 1 8 ? -9.289 -36.156 -8.547 1 97.31 8 ASN B O 1
ATOM 3676 N N . TRP B 1 9 ? -11.445 -35.906 -8.984 1 97.25 9 TRP B N 1
ATOM 3677 C CA . TRP B 1 9 ? -11.812 -35.875 -7.57 1 97.25 9 TRP B CA 1
ATOM 3678 C C . TRP B 1 9 ? -11.352 -37.125 -6.855 1 97.25 9 TRP B C 1
ATOM 3680 O O . TRP B 1 9 ? -10.75 -37.062 -5.781 1 97.25 9 TRP B O 1
ATOM 3690 N N . GLN B 1 10 ? -11.602 -38.312 -7.453 1 97.06 10 GLN B N 1
ATOM 3691 C CA . GLN B 1 10 ? -11.297 -39.562 -6.781 1 97.06 10 GLN B CA 1
ATOM 3692 C C . GLN B 1 10 ? -9.805 -39.688 -6.488 1 97.06 10 GLN B C 1
ATOM 3694 O O . GLN B 1 10 ? -9.406 -40.094 -5.398 1 97.06 10 GLN B O 1
ATOM 3699 N N . VAL B 1 11 ? -9 -39.281 -7.398 1 95.5 11 VAL B N 1
ATOM 3700 C CA . VAL B 1 11 ? -7.555 -39.406 -7.238 1 95.5 11 VAL B CA 1
ATOM 3701 C C . VAL B 1 11 ? -7.07 -38.469 -6.156 1 95.5 11 VAL B C 1
ATOM 3703 O O . VAL B 1 11 ? -6.285 -38.844 -5.285 1 95.5 11 VAL B O 1
ATOM 3706 N N . LEU B 1 12 ? -7.543 -37.281 -6.176 1 95.75 12 LEU B N 1
ATOM 3707 C CA . LEU B 1 12 ? -7.109 -36.25 -5.223 1 95.75 12 LEU B CA 1
ATOM 3708 C C . LEU B 1 12 ? -7.637 -36.562 -3.824 1 95.75 12 LEU B C 1
ATOM 3710 O O . LEU B 1 12 ? -6.895 -36.5 -2.844 1 95.75 12 LEU B O 1
ATOM 3714 N N . GLN B 1 13 ? -8.891 -36.969 -3.771 1 96.12 13 GLN B N 1
ATOM 3715 C CA . GLN B 1 13 ? -9.469 -37.25 -2.467 1 96.12 13 GLN B CA 1
ATOM 3716 C C . GLN B 1 13 ? -8.82 -38.5 -1.846 1 96.12 13 GLN B C 1
ATOM 3718 O O . GLN B 1 13 ? -8.609 -38.562 -0.633 1 96.12 13 GLN B O 1
ATOM 3723 N N . LYS B 1 14 ? -8.578 -39.438 -2.629 1 95.69 14 LYS B N 1
ATOM 3724 C CA . LYS B 1 14 ? -7.918 -40.625 -2.125 1 95.69 14 LYS B CA 1
ATOM 3725 C C . LYS B 1 14 ? -6.543 -40.312 -1.561 1 95.69 14 LYS B C 1
ATOM 3727 O O . LYS B 1 14 ? -6.148 -40.844 -0.52 1 95.69 14 LYS B O 1
ATOM 3732 N N . ALA B 1 15 ? -5.836 -39.469 -2.262 1 94.06 15 ALA B N 1
ATOM 3733 C CA . ALA B 1 15 ? -4.523 -39.062 -1.765 1 94.06 15 ALA B CA 1
ATOM 3734 C C . ALA B 1 15 ? -4.633 -38.438 -0.379 1 94.06 15 ALA B C 1
ATOM 3736 O O . ALA B 1 15 ? -3.863 -38.781 0.524 1 94.06 15 ALA B O 1
ATOM 3737 N N . LEU B 1 16 ? -5.562 -37.594 -0.204 1 91.62 16 LEU B N 1
ATOM 3738 C CA . LEU B 1 16 ? -5.773 -36.938 1.083 1 91.62 16 LEU B CA 1
ATOM 3739 C C . LEU B 1 16 ? -6.195 -37.938 2.143 1 91.62 16 LEU B C 1
ATOM 3741 O O . LEU B 1 16 ? -5.668 -37.938 3.256 1 91.62 16 LEU B O 1
ATOM 3745 N N . ALA B 1 17 ? -7.066 -38.812 1.762 1 90.94 17 ALA B N 1
ATOM 3746 C CA . ALA B 1 17 ? -7.59 -39.812 2.688 1 90.94 17 ALA B CA 1
ATOM 3747 C C . ALA B 1 17 ? -6.5 -40.781 3.105 1 90.94 17 ALA B C 1
ATOM 3749 O O . ALA B 1 17 ? -6.504 -41.281 4.238 1 90.94 17 ALA B O 1
ATOM 3750 N N . ASP B 1 18 ? -5.609 -41 2.143 1 91.5 18 ASP B N 1
ATOM 3751 C CA . ASP B 1 18 ? -4.523 -41.938 2.408 1 91.5 18 ASP B CA 1
ATOM 3752 C C . ASP B 1 18 ? -3.439 -41.281 3.271 1 91.5 18 ASP B C 1
ATOM 3754 O O . ASP B 1 18 ? -2.475 -41.938 3.656 1 91.5 18 ASP B O 1
ATOM 3758 N N . GLY B 1 19 ? -3.568 -40 3.525 1 86.88 19 GLY B N 1
ATOM 3759 C CA . GLY B 1 19 ? -2.67 -39.375 4.469 1 86.88 19 GLY B CA 1
ATOM 3760 C C . GLY B 1 19 ? -1.486 -38.688 3.797 1 86.88 19 GLY B C 1
ATOM 3761 O O . GLY B 1 19 ? -0.501 -38.344 4.457 1 86.88 19 GLY B O 1
ATOM 3762 N N . TRP B 1 20 ? -1.605 -38.5 2.5 1 87.44 20 TRP B N 1
ATOM 3763 C CA . TRP B 1 20 ? -0.542 -37.75 1.846 1 87.44 20 TRP B CA 1
ATOM 3764 C C . TRP B 1 20 ? -0.527 -36.312 2.324 1 87.44 20 TRP B C 1
ATOM 3766 O O . TRP B 1 20 ? -1.579 -35.656 2.428 1 87.44 20 TRP B O 1
ATOM 3776 N N . THR B 1 21 ? 0.717 -35.906 2.633 1 88.12 21 THR B N 1
ATOM 3777 C CA . THR B 1 21 ? 0.808 -34.594 3.277 1 88.12 21 THR B CA 1
ATOM 3778 C C . THR B 1 21 ? 1.355 -33.562 2.309 1 88.12 21 THR B C 1
ATOM 3780 O O . THR B 1 21 ? 1.353 -32.375 2.607 1 88.12 21 THR B O 1
ATOM 3783 N N . ASN B 1 22 ? 1.855 -33.969 1.171 1 91.38 22 ASN B N 1
ATOM 3784 C CA . ASN B 1 22 ? 2.365 -33.062 0.144 1 91.38 22 ASN B CA 1
ATOM 3785 C C . ASN B 1 22 ? 1.778 -33.375 -1.227 1 91.38 22 ASN B C 1
ATOM 3787 O O . ASN B 1 22 ? 2.17 -34.375 -1.857 1 91.38 22 ASN B O 1
ATOM 3791 N N . LEU B 1 23 ? 0.782 -32.656 -1.648 1 93.31 23 LEU B N 1
ATOM 3792 C CA . LEU B 1 23 ? 0.161 -32.844 -2.957 1 93.31 23 LEU B CA 1
ATOM 3793 C C . LEU B 1 23 ? 0.647 -31.781 -3.938 1 93.31 23 LEU B C 1
ATOM 3795 O O . LEU B 1 23 ? 0.506 -30.578 -3.686 1 93.31 23 LEU B O 1
ATOM 3799 N N . CYS B 1 24 ? 1.211 -32.188 -5.012 1 92.25 24 CYS B N 1
ATOM 3800 C CA . CYS B 1 24 ? 1.644 -31.297 -6.078 1 92.25 24 CYS B CA 1
ATOM 3801 C C . CYS B 1 24 ? 0.689 -31.359 -7.266 1 92.25 24 CYS B C 1
ATOM 3803 O O . CYS B 1 24 ? 0.515 -32.406 -7.871 1 92.25 24 CYS B O 1
ATOM 3805 N N . ILE B 1 25 ? 0.116 -30.234 -7.516 1 92.75 25 ILE B N 1
ATOM 3806 C CA . ILE B 1 25 ? -0.799 -30.141 -8.648 1 92.75 25 ILE B CA 1
ATOM 3807 C C . ILE B 1 25 ? -0.055 -29.594 -9.867 1 92.75 25 ILE B C 1
ATOM 3809 O O . ILE B 1 25 ? 0.262 -28.406 -9.93 1 92.75 25 ILE B O 1
ATOM 3813 N N . PRO B 1 26 ? 0.135 -30.391 -10.867 1 87.44 26 PRO B N 1
ATOM 3814 C CA . PRO B 1 26 ? 0.858 -29.906 -12.039 1 87.44 26 PRO B CA 1
ATOM 3815 C C . PRO B 1 26 ? 0.076 -28.844 -12.812 1 87.44 26 PRO B C 1
ATOM 3817 O O . PRO B 1 26 ? -1.114 -28.641 -12.562 1 87.44 26 PRO B O 1
ATOM 3820 N N . GLY B 1 27 ? 0.791 -28.172 -13.742 1 85.69 27 GLY B N 1
ATOM 3821 C CA . GLY B 1 27 ? 0.102 -27.219 -14.617 1 85.69 27 GLY B CA 1
ATOM 3822 C C . GLY B 1 27 ? -1.015 -27.859 -15.422 1 85.69 27 GLY B C 1
ATOM 3823 O O . GLY B 1 27 ? -0.89 -29.016 -15.867 1 85.69 27 GLY B O 1
ATOM 3824 N N . GLY B 1 28 ? -2.074 -27.109 -15.516 1 88.12 28 GLY B N 1
ATOM 3825 C CA . GLY B 1 28 ? -3.23 -27.609 -16.234 1 88.12 28 GLY B CA 1
ATOM 3826 C C . GLY B 1 28 ? -4.539 -27.375 -15.5 1 88.12 28 GLY B C 1
ATOM 3827 O O . GLY B 1 28 ? -4.57 -26.688 -14.477 1 88.12 28 GLY B O 1
ATOM 3828 N N . TYR B 1 29 ? -5.578 -27.953 -16.109 1 92.12 29 TYR B N 1
ATOM 3829 C CA . TYR B 1 29 ? -6.914 -27.859 -15.523 1 92.12 29 TYR B CA 1
ATOM 3830 C C . TYR B 1 29 ? -7.34 -29.188 -14.914 1 92.12 29 TYR B C 1
ATOM 3832 O O . TYR B 1 29 ? -7.617 -30.141 -15.633 1 92.12 29 TYR B O 1
ATOM 3840 N N . TRP B 1 30 ? -7.363 -29.25 -13.617 1 95.19 30 TRP B N 1
ATOM 3841 C CA . TRP B 1 30 ? -7.711 -30.453 -12.875 1 95.19 30 TRP B CA 1
ATOM 3842 C C . TRP B 1 30 ? -9.148 -30.391 -12.367 1 95.19 30 TRP B C 1
ATOM 3844 O O . TRP B 1 30 ? -9.398 -29.875 -11.273 1 95.19 30 TRP B O 1
ATOM 3854 N N . ARG B 1 31 ? -10.023 -30.984 -13.18 1 97.19 31 ARG B N 1
ATOM 3855 C CA . ARG B 1 31 ? -11.453 -30.891 -12.914 1 97.19 31 ARG B CA 1
ATOM 3856 C C . ARG B 1 31 ? -11.859 -31.766 -11.742 1 97.19 31 ARG B C 1
ATOM 3858 O O . ARG B 1 31 ? -11.406 -32.906 -11.625 1 97.19 31 ARG B O 1
ATOM 3865 N N . ILE B 1 32 ? -12.641 -31.172 -10.828 1 98 32 ILE B N 1
ATOM 3866 C CA . ILE B 1 32 ? -13.305 -31.938 -9.773 1 98 32 ILE B CA 1
ATOM 3867 C C . ILE B 1 32 ? -14.805 -31.672 -9.805 1 98 32 ILE B C 1
ATOM 3869 O O . ILE B 1 32 ? -15.242 -30.578 -10.172 1 98 32 ILE B O 1
ATOM 3873 N N . THR B 1 33 ? -15.586 -32.688 -9.383 1 98.19 33 THR B N 1
ATOM 3874 C CA . THR B 1 33 ? -17.031 -32.562 -9.453 1 98.19 33 THR B CA 1
ATOM 3875 C C . THR B 1 33 ? -17.656 -32.719 -8.07 1 98.19 33 THR B C 1
ATOM 3877 O O . THR B 1 33 ? -18.891 -32.656 -7.926 1 98.19 33 THR B O 1
ATOM 3880 N N . ARG B 1 34 ? -16.828 -32.938 -7.074 1 98.31 34 ARG B N 1
ATOM 3881 C CA . ARG B 1 34 ? -17.219 -33.031 -5.668 1 98.31 34 ARG B CA 1
ATOM 3882 C C . ARG B 1 34 ? -16.219 -32.25 -4.789 1 98.31 34 ARG B C 1
ATOM 3884 O O . ARG B 1 34 ? -15.094 -32 -5.203 1 98.31 34 ARG B O 1
ATOM 3891 N N . PRO B 1 35 ? -16.688 -31.859 -3.57 1 98.38 35 PRO B N 1
ATOM 3892 C CA . PRO B 1 35 ? -15.766 -31.156 -2.676 1 98.38 35 PRO B CA 1
ATOM 3893 C C . PRO B 1 35 ? -14.539 -32 -2.328 1 98.38 35 PRO B C 1
ATOM 3895 O O . PRO B 1 35 ? -14.672 -33.219 -2.066 1 98.38 35 PRO B O 1
ATOM 3898 N N . LEU B 1 36 ? -13.375 -31.406 -2.4 1 97.56 36 LEU B N 1
ATOM 3899 C CA . LEU B 1 36 ? -12.172 -31.984 -1.821 1 97.56 36 LEU B CA 1
ATOM 3900 C C . LEU B 1 36 ? -12.102 -31.719 -0.322 1 97.56 36 LEU B C 1
ATOM 3902 O O . LEU B 1 36 ? -12.078 -30.562 0.104 1 97.56 36 LEU B O 1
ATOM 3906 N N . VAL B 1 37 ? -12.039 -32.812 0.446 1 95.88 37 VAL B N 1
ATOM 3907 C CA . VAL B 1 37 ? -12.086 -32.656 1.897 1 95.88 37 VAL B CA 1
ATOM 3908 C C . VAL B 1 37 ? -10.734 -33.062 2.498 1 95.88 37 VAL B C 1
ATOM 3910 O O . VAL B 1 37 ? -10.281 -34.188 2.33 1 95.88 37 VAL B O 1
ATOM 3913 N N . VAL B 1 38 ? -10.07 -32.062 3.182 1 93.44 38 VAL B N 1
ATOM 3914 C CA . VAL B 1 38 ? -8.859 -32.344 3.943 1 93.44 38 VAL B CA 1
ATOM 3915 C C . VAL B 1 38 ? -9.227 -32.969 5.281 1 93.44 38 VAL B C 1
ATOM 3917 O O . VAL B 1 38 ? -10.031 -32.438 6.035 1 93.44 38 VAL B O 1
ATOM 3920 N N . PRO B 1 39 ? -8.633 -34.125 5.547 1 89.69 39 PRO B N 1
ATOM 3921 C CA . PRO B 1 39 ? -8.938 -34.75 6.84 1 89.69 39 PRO B CA 1
ATOM 3922 C C . PRO B 1 39 ? -8.484 -33.875 8.023 1 89.69 39 PRO B C 1
ATOM 3924 O O . PRO B 1 39 ? -7.438 -33.25 7.961 1 89.69 39 PRO B O 1
ATOM 3927 N N . ALA B 1 40 ? -9.242 -33.938 9.008 1 87.81 40 ALA B N 1
ATOM 3928 C CA . ALA B 1 40 ? -8.898 -33.188 10.219 1 87.81 40 ALA B CA 1
ATOM 3929 C C . ALA B 1 40 ? -7.539 -33.625 10.758 1 87.81 40 ALA B C 1
ATOM 3931 O O . ALA B 1 40 ? -7.18 -34.812 10.664 1 87.81 40 ALA B O 1
ATOM 3932 N N . SER B 1 41 ? -6.781 -32.531 11.164 1 75.19 41 SER B N 1
ATOM 3933 C CA . SER B 1 41 ? -5.461 -32.844 11.719 1 75.19 41 SER B CA 1
ATOM 3934 C C . SER B 1 41 ? -5.562 -33.812 12.875 1 75.19 41 SER B C 1
ATOM 3936 O O . SER B 1 41 ? -6.508 -33.75 13.672 1 75.19 41 SER B O 1
ATOM 3938 N N . LEU B 1 42 ? -4.812 -34.844 12.664 1 61.25 42 LEU B N 1
ATOM 3939 C CA . LEU B 1 42 ? -4.762 -35.781 13.781 1 61.25 42 LEU B CA 1
ATOM 3940 C C . LEU B 1 42 ? -4.059 -35.156 14.984 1 61.25 42 LEU B C 1
ATOM 3942 O O . LEU B 1 42 ? -3.354 -34.156 14.844 1 61.25 42 LEU B O 1
ATOM 3946 N N . THR B 1 43 ? -4.426 -35.625 16.188 1 53 43 THR B N 1
ATOM 3947 C CA . THR B 1 43 ? -3.762 -35.188 17.422 1 53 43 THR B CA 1
ATOM 3948 C C . THR B 1 43 ? -2.254 -35.094 17.203 1 53 43 THR B C 1
ATOM 3950 O O . THR B 1 43 ? -1.573 -34.344 17.922 1 53 43 THR B O 1
ATOM 3953 N N . ARG B 1 44 ? -1.639 -35.938 16.359 1 52.5 44 ARG B N 1
ATOM 3954 C CA . ARG B 1 44 ? -0.182 -35.906 16.266 1 52.5 44 ARG B CA 1
ATOM 3955 C C . ARG B 1 44 ? 0.276 -34.969 15.148 1 52.5 44 ARG B C 1
ATOM 3957 O O . ARG B 1 44 ? 1.441 -35 14.75 1 52.5 44 ARG B O 1
ATOM 3964 N N . GLY B 1 45 ? -0.494 -34.156 14.602 1 57.31 45 GLY B N 1
ATOM 3965 C CA . GLY B 1 45 ? 0.019 -32.938 13.992 1 57.31 45 GLY B CA 1
ATOM 3966 C C . GLY B 1 45 ? 0.014 -32.969 12.477 1 57.31 45 GLY B C 1
ATOM 3967 O O . GLY B 1 45 ? 0.853 -32.344 11.836 1 57.31 45 GLY B O 1
ATOM 3968 N N . SER B 1 46 ? -0.902 -33.812 11.805 1 62.56 46 SER B N 1
ATOM 3969 C CA . SER B 1 46 ? -0.645 -33.844 10.367 1 62.56 46 SER B CA 1
ATOM 3970 C C . SER B 1 46 ? -1.318 -32.656 9.664 1 62.56 46 SER B C 1
ATOM 3972 O O . SER B 1 46 ? -2.451 -32.312 9.992 1 62.56 46 SER B O 1
ATOM 3974 N N . THR B 1 47 ? -0.469 -31.781 8.938 1 76.75 47 THR B N 1
ATOM 3975 C CA . THR B 1 47 ? -0.867 -30.688 8.047 1 76.75 47 THR B CA 1
ATOM 3976 C C . THR B 1 47 ? -0.648 -31.078 6.586 1 76.75 47 THR B C 1
ATOM 3978 O O . THR B 1 47 ? -0.013 -32.094 6.297 1 76.75 47 THR B O 1
ATOM 3981 N N . VAL B 1 48 ? -1.54 -30.547 5.781 1 89.69 48 VAL B N 1
ATOM 3982 C CA . VAL B 1 48 ? -1.41 -30.859 4.359 1 89.69 48 VAL B CA 1
ATOM 3983 C C . VAL B 1 48 ? -0.921 -29.625 3.605 1 89.69 48 VAL B C 1
ATOM 3985 O O . VAL B 1 48 ? -1.288 -28.5 3.943 1 89.69 48 VAL B O 1
ATOM 3988 N N . ARG B 1 49 ? 0.045 -29.875 2.736 1 93.69 49 ARG B N 1
ATOM 3989 C CA . ARG B 1 49 ? 0.449 -28.891 1.741 1 93.69 49 ARG B CA 1
ATOM 3990 C C . ARG B 1 49 ? -0.087 -29.25 0.36 1 93.69 49 ARG B C 1
ATOM 3992 O O . ARG B 1 49 ? 0.094 -30.375 -0.107 1 93.69 49 ARG B O 1
ATOM 3999 N N . ILE B 1 50 ? -0.866 -28.391 -0.274 1 95.31 50 ILE B N 1
ATOM 4000 C CA . ILE B 1 50 ? -1.289 -28.484 -1.666 1 95.31 50 ILE B CA 1
ATOM 4001 C C . ILE B 1 50 ? -0.67 -27.359 -2.479 1 95.31 50 ILE B C 1
ATOM 4003 O O . ILE B 1 50 ? -0.921 -26.188 -2.205 1 95.31 50 ILE B O 1
ATOM 4007 N N . ALA B 1 51 ? 0.154 -27.719 -3.445 1 93.81 51 ALA B N 1
ATOM 4008 C CA . ALA B 1 51 ? 0.943 -26.703 -4.125 1 93.81 51 ALA B CA 1
ATOM 4009 C C . ALA B 1 51 ? 1.035 -26.984 -5.621 1 93.81 51 ALA B C 1
ATOM 4011 O O . ALA B 1 51 ? 0.985 -28.141 -6.043 1 93.81 51 ALA B O 1
ATOM 4012 N N . GLY B 1 52 ? 1.104 -25.875 -6.426 1 91.5 52 GLY B N 1
ATOM 4013 C CA . GLY B 1 52 ? 1.406 -25.938 -7.848 1 91.5 52 GLY B CA 1
ATOM 4014 C C . GLY B 1 52 ? 2.535 -25.016 -8.258 1 91.5 52 GLY B C 1
ATOM 4015 O O . GLY B 1 52 ? 3.234 -24.453 -7.402 1 91.5 52 GLY B O 1
ATOM 4016 N N . PRO B 1 53 ? 2.719 -24.922 -9.539 1 85.25 53 PRO B N 1
ATOM 4017 C CA . PRO B 1 53 ? 3.795 -24.047 -10.016 1 85.25 53 PRO B CA 1
ATOM 4018 C C . PRO B 1 53 ? 3.428 -22.562 -9.953 1 85.25 53 PRO B C 1
ATOM 4020 O O . PRO B 1 53 ? 4.285 -21.719 -9.672 1 85.25 53 PRO B O 1
ATOM 4023 N N . SER B 1 54 ? 2.227 -22.328 -10.258 1 84.94 54 SER B N 1
ATOM 4024 C CA . SER B 1 54 ? 1.744 -20.953 -10.266 1 84.94 54 SER B CA 1
ATOM 4025 C C . SER B 1 54 ? 0.223 -20.891 -10.188 1 84.94 54 SER B C 1
ATOM 4027 O O . SER B 1 54 ? -0.458 -21.844 -10.578 1 84.94 54 SER B O 1
ATOM 4029 N N . ASN B 1 55 ? -0.195 -19.75 -9.727 1 86.81 55 ASN B N 1
ATOM 4030 C CA . ASN B 1 55 ? -1.646 -19.609 -9.648 1 86.81 55 ASN B CA 1
ATOM 4031 C C . ASN B 1 55 ? -2.256 -19.328 -11.016 1 86.81 55 ASN B C 1
ATOM 4033 O O . ASN B 1 55 ? -3.479 -19.328 -11.172 1 86.81 55 ASN B O 1
ATOM 4037 N N . ALA B 1 56 ? -1.412 -19.203 -12.016 1 81.31 56 ALA B N 1
ATOM 4038 C CA . ALA B 1 56 ? -1.899 -18.922 -13.367 1 81.31 56 ALA B CA 1
ATOM 4039 C C . ALA B 1 56 ? -2.113 -20.219 -14.141 1 81.31 56 ALA B C 1
ATOM 4041 O O . ALA B 1 56 ? -2.84 -20.25 -15.133 1 81.31 56 ALA B O 1
ATOM 4042 N N . TYR B 1 57 ? -1.431 -21.312 -13.672 1 81.44 57 TYR B N 1
ATOM 4043 C CA . TYR B 1 57 ? -1.507 -22.453 -14.562 1 81.44 57 TYR B CA 1
ATOM 4044 C C . TYR B 1 57 ? -1.68 -23.75 -13.773 1 81.44 57 TYR B C 1
ATOM 4046 O O . TYR B 1 57 ? -1.636 -24.844 -14.344 1 81.44 57 TYR B O 1
ATOM 4054 N N . SER B 1 58 ? -1.72 -23.828 -12.547 1 89.44 58 SER B N 1
ATOM 4055 C CA . SER B 1 58 ? -2.162 -24.938 -11.727 1 89.44 58 SER B CA 1
ATOM 4056 C C . SER B 1 58 ? -3.566 -24.703 -11.18 1 89.44 58 SER B C 1
ATOM 4058 O O . SER B 1 58 ? -3.729 -24.109 -10.117 1 89.44 58 SER B O 1
ATOM 4060 N N . ILE B 1 59 ? -4.523 -25.281 -12.023 1 93.38 59 ILE B N 1
ATOM 4061 C CA . ILE B 1 59 ? -5.902 -24.875 -11.773 1 93.38 59 ILE B CA 1
ATOM 4062 C C . ILE B 1 59 ? -6.73 -26.078 -11.352 1 93.38 59 ILE B C 1
ATOM 4064 O O . ILE B 1 59 ? -6.84 -27.062 -12.102 1 93.38 59 ILE B O 1
ATOM 4068 N N . ILE B 1 60 ? -7.223 -26.062 -10.172 1 97 60 ILE B N 1
ATOM 4069 C CA . ILE B 1 60 ? -8.312 -26.953 -9.797 1 97 60 ILE B CA 1
ATOM 4070 C C . ILE B 1 60 ? -9.641 -26.391 -10.305 1 97 60 ILE B C 1
ATOM 4072 O O . ILE B 1 60 ? -10.148 -25.406 -9.766 1 97 60 ILE B O 1
ATOM 4076 N N . LEU B 1 61 ? -10.133 -27 -11.406 1 97.25 61 LEU B N 1
ATOM 4077 C CA . LEU B 1 61 ? -11.383 -26.578 -12.023 1 97.25 61 LEU B CA 1
ATOM 4078 C C . LEU B 1 61 ? -12.578 -27.172 -11.281 1 97.25 61 LEU B C 1
ATOM 4080 O O . LEU B 1 61 ? -12.844 -28.375 -11.383 1 97.25 61 LEU B O 1
ATOM 4084 N N . CYS B 1 62 ? -13.32 -26.344 -10.578 1 98.5 62 CYS B N 1
ATOM 4085 C CA . CYS B 1 62 ? -14.383 -26.797 -9.672 1 98.5 62 CYS B CA 1
ATOM 4086 C C . CYS B 1 62 ? -15.734 -26.766 -10.375 1 98.5 62 CYS B C 1
ATOM 4088 O O . CYS B 1 62 ? -16.422 -25.75 -10.359 1 98.5 62 CYS B O 1
ATOM 4090 N N . ASP B 1 63 ? -16.094 -27.891 -10.891 1 98.38 63 ASP B N 1
ATOM 4091 C CA . ASP B 1 63 ? -17.359 -28.078 -11.594 1 98.38 63 ASP B CA 1
ATOM 4092 C C . ASP B 1 63 ? -18.375 -28.797 -10.719 1 98.38 63 ASP B C 1
ATOM 4094 O O . ASP B 1 63 ? -18.922 -29.828 -11.109 1 98.38 63 ASP B O 1
ATOM 4098 N N . LEU B 1 64 ? -18.641 -28.219 -9.617 1 98.5 64 LEU B N 1
ATOM 4099 C CA . LEU B 1 64 ? -19.516 -28.844 -8.633 1 98.5 64 LEU B CA 1
ATOM 4100 C C . LEU B 1 64 ? -20.984 -28.516 -8.93 1 98.5 64 LEU B C 1
ATOM 4102 O O . LEU B 1 64 ? -21.312 -27.375 -9.211 1 98.5 64 LEU B O 1
ATOM 4106 N N . PRO B 1 65 ? -21.875 -29.547 -8.898 1 97.69 65 PRO B N 1
ATOM 4107 C CA . PRO B 1 65 ? -23.297 -29.281 -9.039 1 97.69 65 PRO B CA 1
ATOM 4108 C C . PRO B 1 65 ? -23.844 -28.422 -7.902 1 97.69 65 PRO B C 1
ATOM 4110 O O . PRO B 1 65 ? -23.219 -28.297 -6.848 1 97.69 65 PRO B O 1
ATOM 4113 N N . ASP B 1 66 ? -25.016 -27.906 -8.117 1 97.19 66 ASP B N 1
ATOM 4114 C CA . ASP B 1 66 ? -25.625 -26.953 -7.195 1 97.19 66 ASP B CA 1
ATOM 4115 C C . ASP B 1 66 ? -25.984 -27.641 -5.875 1 97.19 66 ASP B C 1
ATOM 4117 O O . ASP B 1 66 ? -26.25 -26.953 -4.879 1 97.19 66 ASP B O 1
ATOM 4121 N N . THR B 1 67 ? -26.078 -28.953 -5.867 1 97.62 67 THR B N 1
ATOM 4122 C CA . THR B 1 67 ? -26.375 -29.672 -4.633 1 97.62 67 THR B CA 1
ATOM 4123 C C . THR B 1 67 ? -25.297 -29.422 -3.586 1 97.62 67 THR B C 1
ATOM 4125 O O . THR B 1 67 ? -25.5 -29.656 -2.396 1 97.62 67 THR B O 1
ATOM 4128 N N . TYR B 1 68 ? -24.141 -28.828 -4.004 1 98.06 68 TYR B N 1
ATOM 4129 C CA . TYR B 1 68 ? -23.031 -28.531 -3.096 1 98.06 68 TYR B CA 1
ATOM 4130 C C . TYR B 1 68 ? -22.969 -27.047 -2.805 1 98.06 68 TYR B C 1
ATOM 4132 O O . TYR B 1 68 ? -21.906 -26.531 -2.408 1 98.06 68 TYR B O 1
ATOM 4140 N N . ALA B 1 69 ? -24 -26.328 -2.941 1 97.5 69 ALA B N 1
ATOM 4141 C CA . ALA B 1 69 ? -24.047 -24.875 -2.885 1 97.5 69 ALA B CA 1
ATOM 4142 C C . ALA B 1 69 ? -23.531 -24.359 -1.542 1 97.5 69 ALA B C 1
ATOM 4144 O O . ALA B 1 69 ? -22.969 -23.266 -1.464 1 97.5 69 ALA B O 1
ATOM 4145 N N . ASP B 1 70 ? -23.734 -25.078 -0.485 1 96.44 70 ASP B N 1
ATOM 4146 C CA . ASP B 1 70 ? -23.359 -24.594 0.843 1 96.44 70 ASP B CA 1
ATOM 4147 C C . ASP B 1 70 ? -22.031 -25.188 1.286 1 96.44 70 ASP B C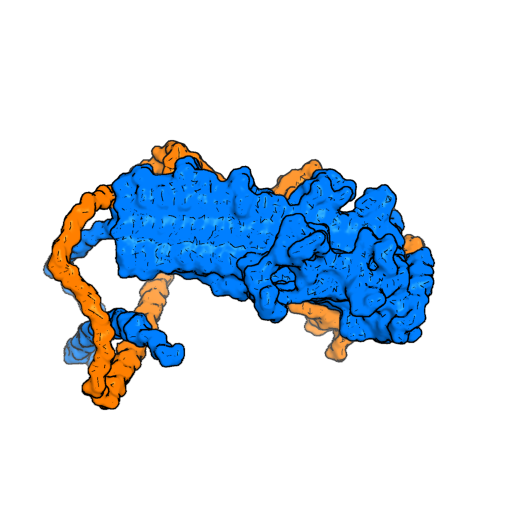 1
ATOM 4149 O O . ASP B 1 70 ? -21.609 -25 2.434 1 96.44 70 ASP B O 1
ATOM 4153 N N . ARG B 1 71 ? -21.328 -25.828 0.425 1 98.19 71 ARG B N 1
ATOM 4154 C CA . ARG B 1 71 ? -20.047 -26.438 0.729 1 98.19 71 ARG B CA 1
ATOM 4155 C C . ARG B 1 71 ? -18.906 -25.672 0.062 1 98.19 71 ARG B C 1
ATOM 4157 O O . ARG B 1 71 ? -19.141 -24.828 -0.811 1 98.19 71 ARG B O 1
ATOM 4164 N N . GLY B 1 72 ? -17.656 -25.922 0.555 1 98.69 72 GLY B N 1
ATOM 4165 C CA . GLY B 1 72 ? -16.469 -25.453 -0.143 1 98.69 72 GLY B CA 1
ATOM 4166 C C . GLY B 1 72 ? -15.953 -26.453 -1.166 1 98.69 72 GLY B C 1
ATOM 4167 O O . GLY B 1 72 ? -16.016 -27.656 -0.951 1 98.69 72 GLY B O 1
ATOM 4168 N N . ALA B 1 73 ? -15.492 -25.938 -2.314 1 98.81 73 ALA B N 1
ATOM 4169 C CA . ALA B 1 73 ? -14.797 -26.828 -3.229 1 98.81 73 ALA B CA 1
ATOM 4170 C C . ALA B 1 73 ? -13.617 -27.516 -2.537 1 98.81 73 ALA B C 1
ATOM 4172 O O . ALA B 1 73 ? -13.352 -28.688 -2.768 1 98.81 73 ALA B O 1
ATOM 4173 N N . LEU B 1 74 ? -12.898 -26.75 -1.742 1 98.25 74 LEU B N 1
ATOM 4174 C CA . LEU B 1 74 ? -11.906 -27.266 -0.796 1 98.25 74 LEU B CA 1
ATOM 4175 C C . LEU B 1 74 ? -12.328 -26.969 0.64 1 98.25 74 LEU B C 1
ATOM 4177 O O . LEU B 1 74 ? -12.555 -25.812 1.005 1 98.25 74 LEU B O 1
ATOM 4181 N N . GLU B 1 75 ? -12.383 -28.094 1.42 1 96.62 75 GLU B N 1
ATOM 4182 C CA . GLU B 1 75 ? -12.82 -27.953 2.803 1 96.62 75 GLU B CA 1
ATOM 4183 C C . GLU B 1 75 ? -11.773 -28.484 3.775 1 96.62 75 GLU B C 1
ATOM 4185 O O . GLU B 1 75 ? -11.125 -29.5 3.506 1 96.62 75 GLU B O 1
ATOM 4190 N N . TYR B 1 76 ? -11.594 -27.672 4.836 1 94.94 76 TYR B N 1
ATOM 4191 C CA . TYR B 1 76 ? -10.781 -28.125 5.961 1 94.94 76 TYR B CA 1
ATOM 4192 C C . TYR B 1 76 ? -11.398 -27.688 7.285 1 94.94 76 TYR B C 1
ATOM 4194 O O . TYR B 1 76 ? -11.508 -26.484 7.562 1 94.94 76 TYR B O 1
ATOM 4202 N N . PHE B 1 77 ? -11.812 -28.719 8.102 1 92 77 PHE B N 1
ATOM 4203 C CA . PHE B 1 77 ? -12.555 -28.453 9.328 1 92 77 PHE B CA 1
ATOM 4204 C C . PHE B 1 77 ? -11.844 -29.062 10.539 1 92 77 PHE B C 1
ATOM 4206 O O . PHE B 1 77 ? -10.961 -29.906 10.383 1 92 77 PHE B O 1
ATOM 4213 N N . ALA B 1 78 ? -12.281 -28.625 11.664 1 85.69 78 ALA B N 1
ATOM 4214 C CA . ALA B 1 78 ? -11.719 -29.062 12.938 1 85.69 78 ALA B CA 1
ATOM 4215 C C . ALA B 1 78 ? -11.922 -30.547 13.148 1 85.69 78 ALA B C 1
ATOM 4217 O O . ALA B 1 78 ? -12.828 -31.156 12.562 1 85.69 78 ALA B O 1
ATOM 4218 N N . ASN B 1 79 ? -11.094 -30.953 14.023 1 78.38 79 ASN B N 1
ATOM 4219 C CA . ASN B 1 79 ? -11.273 -32.312 14.5 1 78.38 79 ASN B CA 1
ATOM 4220 C C . ASN B 1 79 ? -12.297 -32.375 15.633 1 78.38 79 ASN B C 1
ATOM 4222 O O . ASN B 1 79 ? -13.031 -31.438 15.867 1 78.38 79 ASN B O 1
ATOM 4226 N N . ALA B 1 80 ? -12.391 -33.5 16.125 1 71.06 80 ALA B N 1
ATOM 4227 C CA . ALA B 1 80 ? -13.344 -33.781 17.188 1 71.06 80 ALA B CA 1
ATOM 4228 C C . ALA B 1 80 ? -13.078 -32.875 18.391 1 71.06 80 ALA B C 1
ATOM 4230 O O . ALA B 1 80 ? -13.984 -32.594 19.188 1 71.06 80 ALA B O 1
ATOM 4231 N N . GLU B 1 81 ? -11.844 -32.406 18.516 1 71.62 81 GLU B N 1
ATOM 4232 C CA . GLU B 1 81 ? -11.453 -31.578 19.641 1 71.62 81 GLU B CA 1
ATOM 4233 C C . GLU B 1 81 ? -11.742 -30.094 19.359 1 71.62 81 GLU B C 1
ATOM 4235 O O . GLU B 1 81 ? -11.531 -29.25 20.219 1 71.62 81 GLU B O 1
ATOM 4240 N N . GLY B 1 82 ? -12.141 -29.891 18.234 1 76.75 82 GLY B N 1
ATOM 4241 C CA . GLY B 1 82 ? -12.633 -28.562 17.922 1 76.75 82 GLY B CA 1
ATOM 4242 C C . GLY B 1 82 ? -11.594 -27.672 17.266 1 76.75 82 GLY B C 1
ATOM 4243 O O . GLY B 1 82 ? -11.797 -26.469 17.141 1 76.75 82 GLY B O 1
ATOM 4244 N N . PHE B 1 83 ? -10.43 -28.344 16.938 1 78.75 83 PHE B N 1
ATOM 4245 C CA . PHE B 1 83 ? -9.43 -27.5 16.281 1 78.75 83 PHE B CA 1
ATOM 4246 C C . PHE B 1 83 ? -8.523 -28.344 15.391 1 78.75 83 PHE B C 1
ATOM 4248 O O . PHE B 1 83 ? -8.203 -29.484 15.727 1 78.75 83 PHE B O 1
ATOM 4255 N N . SER B 1 84 ? -8.242 -27.891 14.188 1 85 84 SER B N 1
ATOM 4256 C CA . SER B 1 84 ? -7.211 -28.484 13.352 1 85 84 SER B CA 1
ATOM 4257 C C . SER B 1 84 ? -6.074 -27.5 13.094 1 85 84 SER B C 1
ATOM 4259 O O . SER B 1 84 ? -6.289 -26.281 13.07 1 85 84 SER B O 1
ATOM 4261 N N . TRP B 1 85 ? -4.867 -28.156 13 1 83 85 TRP B N 1
ATOM 4262 C CA . TRP B 1 85 ? -3.67 -27.328 12.898 1 83 85 TRP B CA 1
ATOM 4263 C C . TRP B 1 85 ? -3.191 -27.234 11.453 1 83 85 TRP B C 1
ATOM 4265 O O . TRP B 1 85 ? -2.938 -28.266 10.812 1 83 85 TRP B O 1
ATOM 4275 N N . GLY B 1 86 ? -3.131 -26.141 10.992 1 84.56 86 GLY B N 1
ATOM 4276 C CA . GLY B 1 86 ? -2.312 -25.719 9.867 1 84.56 86 GLY B CA 1
ATOM 4277 C C . GLY B 1 86 ? -2.816 -26.234 8.531 1 84.56 86 GLY B C 1
ATOM 4278 O O . GLY B 1 86 ? -3.424 -27.312 8.469 1 84.56 86 GLY B O 1
ATOM 4279 N N . ILE B 1 87 ? -2.703 -25.656 7.457 1 92.25 87 ILE B N 1
ATOM 4280 C CA . ILE B 1 87 ? -2.783 -26 6.043 1 92.25 87 ILE B CA 1
ATOM 4281 C C . ILE B 1 87 ? -1.936 -25.016 5.227 1 92.25 87 ILE B C 1
ATOM 4283 O O . ILE B 1 87 ? -1.823 -23.844 5.574 1 92.25 87 ILE B O 1
ATOM 4287 N N . VAL B 1 88 ? -1.222 -25.641 4.23 1 94.75 88 VAL B N 1
ATOM 4288 C CA . VAL B 1 88 ? -0.458 -24.781 3.324 1 94.75 88 VAL B CA 1
ATOM 4289 C C . VAL B 1 88 ? -1.007 -24.922 1.905 1 94.75 88 VAL B C 1
ATOM 4291 O O . VAL B 1 88 ? -1.055 -26.016 1.352 1 94.75 88 VAL B O 1
ATOM 4294 N N . LEU B 1 89 ? -1.536 -23.906 1.36 1 96.94 89 LEU B N 1
ATOM 4295 C CA . LEU B 1 89 ? -1.925 -23.781 -0.041 1 96.94 89 LEU B CA 1
ATOM 4296 C C . LEU B 1 89 ? -1.015 -22.797 -0.777 1 96.94 89 LEU B C 1
ATOM 4298 O O . LEU B 1 89 ? -0.893 -21.641 -0.38 1 96.94 89 LEU B O 1
ATOM 4302 N N . GLU B 1 90 ? -0.379 -23.312 -1.878 1 94.94 90 GLU B N 1
ATOM 4303 C CA . GLU B 1 90 ? 0.605 -22.438 -2.512 1 94.94 90 GLU B CA 1
ATOM 4304 C C . GLU B 1 90 ? 0.549 -22.562 -4.031 1 94.94 90 GLU B C 1
ATOM 4306 O O . GLU B 1 90 ? 0.481 -23.672 -4.574 1 94.94 90 GLU B O 1
ATOM 4311 N N . HIS B 1 91 ? 0.567 -21.453 -4.723 1 93 91 HIS B N 1
ATOM 4312 C CA . HIS B 1 91 ? 0.808 -21.359 -6.156 1 93 91 HIS B CA 1
ATOM 4313 C C . HIS B 1 91 ? -0.223 -22.172 -6.945 1 93 91 HIS B C 1
ATOM 4315 O O . HIS B 1 91 ? 0.138 -22.984 -7.789 1 93 91 HIS B O 1
ATOM 4321 N N . LEU B 1 92 ? -1.461 -21.922 -6.637 1 93.38 92 LEU B N 1
ATOM 4322 C CA . LEU B 1 92 ? -2.51 -22.609 -7.379 1 93.38 92 LEU B CA 1
ATOM 4323 C C . LEU B 1 92 ? -3.783 -21.766 -7.43 1 93.38 92 LEU B C 1
ATOM 4325 O O . LEU B 1 92 ? -3.863 -20.719 -6.797 1 93.38 92 LEU B O 1
ATOM 4329 N N . GLN B 1 93 ? -4.652 -22.234 -8.266 1 95.25 93 GLN B N 1
ATOM 4330 C CA . GLN B 1 93 ? -5.914 -21.531 -8.484 1 95.25 93 GLN B CA 1
ATOM 4331 C C . GLN B 1 93 ? -7.102 -22.469 -8.305 1 95.25 93 GLN B C 1
ATOM 4333 O O . GLN B 1 93 ? -7.055 -23.625 -8.742 1 95.25 93 GLN B O 1
ATOM 4338 N N . LEU B 1 94 ? -8.094 -22.062 -7.559 1 98 94 LEU B N 1
ATOM 4339 C CA . LEU B 1 94 ? -9.422 -22.672 -7.594 1 98 94 LEU B CA 1
ATOM 4340 C C . LEU B 1 94 ? -10.375 -21.844 -8.445 1 98 94 LEU B C 1
ATOM 4342 O O . LEU B 1 94 ? -10.609 -20.672 -8.164 1 98 94 LEU B O 1
ATOM 4346 N N . GLN B 1 95 ? -10.867 -22.516 -9.484 1 97.56 95 GLN B N 1
ATOM 4347 C CA . GLN B 1 95 ? -11.766 -21.812 -10.406 1 97.56 95 GLN B CA 1
ATOM 4348 C C . GLN B 1 95 ? -13.117 -22.516 -10.477 1 97.56 95 GLN B C 1
ATOM 4350 O O . GLN B 1 95 ? -13.211 -23.672 -10.875 1 97.56 95 GLN B O 1
ATOM 4355 N N . GLY B 1 96 ? -14.18 -21.781 -10.125 1 98.25 96 GLY B N 1
ATOM 4356 C CA . GLY B 1 96 ? -15.523 -22.328 -10.25 1 98.25 96 GLY B CA 1
ATOM 4357 C C . GLY B 1 96 ? -16.047 -22.312 -11.672 1 98.25 96 GLY B C 1
ATOM 4358 O O . GLY B 1 96 ? -15.898 -21.312 -12.375 1 98.25 96 GLY B O 1
ATOM 4359 N N . SER B 1 97 ? -16.562 -23.406 -12.094 1 94.44 97 SER B N 1
ATOM 4360 C CA . SER B 1 97 ? -17.141 -23.484 -13.43 1 94.44 97 SER B CA 1
ATOM 4361 C C . SER B 1 97 ? -18.203 -24.578 -13.492 1 94.44 97 SER B C 1
ATOM 4363 O O . SER B 1 97 ? -17.875 -25.766 -13.516 1 94.44 97 SER B O 1
ATOM 4365 N N . HIS B 1 98 ? -19.438 -24.188 -13.609 1 90.81 98 HIS B N 1
ATOM 4366 C CA . HIS B 1 98 ? -20.531 -25.156 -13.734 1 90.81 98 HIS B CA 1
ATOM 4367 C C . HIS B 1 98 ? -21.562 -24.688 -14.758 1 90.81 98 HIS B C 1
ATOM 4369 O O . HIS B 1 98 ? -22.094 -23.578 -14.641 1 90.81 98 HIS B O 1
ATOM 4375 N N . ARG B 1 99 ? -21.719 -25.5 -15.758 1 90.62 99 ARG B N 1
ATOM 4376 C CA . ARG B 1 99 ? -22.703 -25.281 -16.812 1 90.62 99 ARG B CA 1
ATOM 4377 C C . ARG B 1 99 ? -22.531 -23.891 -17.422 1 90.62 99 ARG B C 1
ATOM 4379 O O . ARG B 1 99 ? -23.5 -23.141 -17.562 1 90.62 99 ARG B O 1
ATOM 4386 N N . GLY B 1 100 ? -21.281 -23.484 -17.609 1 89.81 100 GLY B N 1
ATOM 4387 C CA . GLY B 1 100 ? -20.969 -22.25 -18.312 1 89.81 100 GLY B CA 1
ATOM 4388 C C . GLY B 1 100 ? -20.891 -21.047 -17.406 1 89.81 100 GLY B C 1
ATOM 4389 O O . GLY B 1 100 ? -20.5 -19.953 -17.828 1 89.81 100 GLY B O 1
ATOM 4390 N N . GLY B 1 101 ? -21.25 -21.25 -16.156 1 95.31 101 GLY B N 1
ATOM 4391 C CA . GLY B 1 101 ? -21.203 -20.188 -15.18 1 95.31 101 GLY B CA 1
ATOM 4392 C C . GLY B 1 101 ? -20.359 -20.531 -13.961 1 95.31 101 GLY B C 1
ATOM 4393 O O . GLY B 1 101 ? -19.734 -21.594 -13.914 1 95.31 101 GLY B O 1
ATOM 4394 N N . PRO B 1 102 ? -20.328 -19.609 -13.016 1 97.38 102 PRO B N 1
ATOM 4395 C CA . PRO B 1 102 ? -19.594 -19.891 -11.773 1 97.38 102 PRO B CA 1
ATOM 4396 C C . PRO B 1 102 ? -20.203 -21.062 -11 1 97.38 102 PRO B C 1
ATOM 4398 O O . PRO B 1 102 ? -21.391 -21.359 -11.148 1 97.38 102 PRO B O 1
ATOM 4401 N N . ALA B 1 103 ? -19.375 -21.781 -10.281 1 98.44 103 ALA B N 1
ATOM 4402 C CA . ALA B 1 103 ? -19.875 -22.797 -9.375 1 98.44 103 ALA B CA 1
ATOM 4403 C C . ALA B 1 103 ? -20.594 -22.172 -8.188 1 98.44 103 ALA B C 1
ATOM 4405 O O . ALA B 1 103 ? -20.156 -21.141 -7.656 1 98.44 103 ALA B O 1
ATOM 4406 N N . ARG B 1 104 ? -21.625 -22.766 -7.742 1 98.31 104 ARG B N 1
ATOM 4407 C CA . ARG B 1 104 ? -22.438 -22.172 -6.684 1 98.31 104 ARG B CA 1
ATOM 4408 C C . ARG B 1 104 ? -21.781 -22.344 -5.32 1 98.31 104 ARG B C 1
ATOM 4410 O O . ARG B 1 104 ? -22.078 -21.609 -4.383 1 98.31 104 ARG B O 1
ATOM 4417 N N . CYS B 1 105 ? -20.984 -23.312 -5.133 1 98.69 105 CYS B N 1
ATOM 4418 C CA . CYS B 1 105 ? -20.312 -23.578 -3.865 1 98.6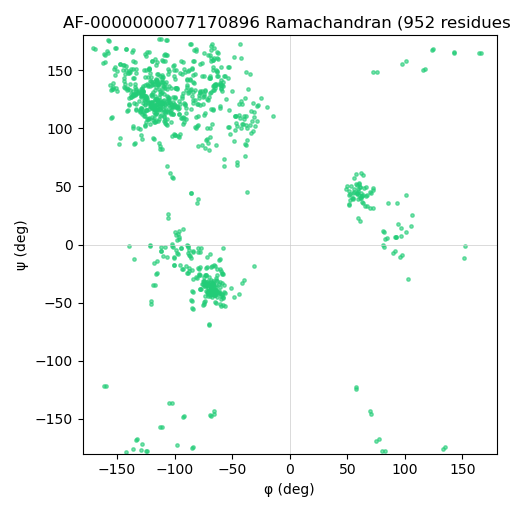9 105 CYS B CA 1
ATOM 4419 C C . CYS B 1 105 ? -19.297 -22.484 -3.541 1 98.69 105 CYS B C 1
ATOM 4421 O O . CYS B 1 105 ? -19.156 -21.516 -4.289 1 98.69 105 CYS B O 1
ATOM 4423 N N . HIS B 1 106 ? -18.734 -22.547 -2.305 1 98.88 106 HIS B N 1
ATOM 4424 C CA . HIS B 1 106 ? -17.594 -21.703 -1.95 1 98.88 106 HIS B CA 1
ATOM 4425 C C . HIS B 1 106 ? -16.297 -22.25 -2.533 1 98.88 106 HIS B C 1
ATOM 4427 O O . HIS B 1 106 ? -16.219 -23.422 -2.881 1 98.88 106 HIS B O 1
ATOM 4433 N N . GLY B 1 107 ? -15.305 -21.391 -2.732 1 98.88 107 GLY B N 1
ATOM 4434 C CA . GLY B 1 107 ? -14 -21.875 -3.164 1 98.88 107 GLY B CA 1
ATOM 4435 C C . GLY B 1 107 ? -13.266 -22.656 -2.09 1 98.88 107 GLY B C 1
ATOM 4436 O O . GLY B 1 107 ? -13.117 -23.875 -2.197 1 98.88 107 GLY B O 1
ATOM 4437 N N . ILE B 1 108 ? -12.867 -21.969 -1.057 1 98.81 108 ILE B N 1
ATOM 4438 C CA . ILE B 1 108 ? -12.188 -22.547 0.096 1 98.81 108 ILE B CA 1
ATOM 4439 C C . ILE B 1 108 ? -13 -22.281 1.36 1 98.81 108 ILE B C 1
ATOM 4441 O O . ILE B 1 108 ? -13.438 -21.141 1.601 1 98.81 108 ILE B O 1
ATOM 4445 N N . HIS B 1 109 ? -13.258 -23.312 2.107 1 98.5 109 HIS B N 1
ATOM 4446 C CA . HIS B 1 109 ? -13.945 -23.188 3.385 1 98.5 109 HIS B CA 1
ATOM 4447 C C . HIS B 1 109 ? -13.109 -23.75 4.523 1 98.5 109 HIS B C 1
ATOM 4449 O O . HIS B 1 109 ? -12.906 -24.969 4.609 1 98.5 109 HIS B O 1
ATOM 4455 N N . LEU B 1 110 ? -12.578 -22.844 5.398 1 96.88 110 LEU B N 1
ATOM 4456 C CA . LEU B 1 110 ? -11.828 -23.219 6.602 1 96.88 110 LEU B CA 1
ATOM 4457 C C . LEU B 1 110 ? -12.68 -23 7.852 1 96.88 110 LEU B C 1
ATOM 4459 O O . LEU B 1 110 ? -13.195 -21.906 8.07 1 96.88 110 LEU B O 1
ATOM 4463 N N . LYS B 1 111 ? -12.82 -24.016 8.609 1 95.69 111 LYS B N 1
ATOM 4464 C CA . LYS B 1 111 ? -13.648 -23.906 9.812 1 95.69 111 LYS B CA 1
ATOM 4465 C C . LYS B 1 111 ? -12.906 -24.438 11.039 1 95.69 111 LYS B C 1
ATOM 4467 O O . LYS B 1 111 ? -12.555 -25.609 11.094 1 95.69 111 LYS B O 1
ATOM 4472 N N . GLN B 1 112 ? -12.617 -23.469 12.016 1 94 112 GLN B N 1
ATOM 4473 C CA . GLN B 1 112 ? -11.93 -23.766 13.266 1 94 112 GLN B CA 1
ATOM 4474 C C . GLN B 1 112 ? -10.531 -24.312 13 1 94 112 GLN B C 1
ATOM 4476 O O . GLN B 1 112 ? -10.156 -25.359 13.523 1 94 112 GLN B O 1
ATOM 4481 N N . ILE B 1 113 ? -9.805 -23.578 12.148 1 93.44 113 ILE B N 1
ATOM 4482 C CA . ILE B 1 113 ? -8.43 -23.922 11.773 1 93.44 113 ILE B CA 1
ATOM 4483 C C . ILE B 1 113 ? -7.473 -22.891 12.359 1 93.44 113 ILE B C 1
ATOM 4485 O O . ILE B 1 113 ? -7.758 -21.688 12.344 1 93.44 113 ILE B O 1
ATOM 4489 N N . ALA B 1 114 ? -6.316 -23.344 12.867 1 91.06 114 ALA B N 1
ATOM 4490 C CA . ALA B 1 114 ? -5.242 -22.453 13.297 1 91.06 114 ALA B CA 1
ATOM 4491 C C . ALA B 1 114 ? -4.043 -22.547 12.359 1 91.06 114 ALA B C 1
ATOM 4493 O O . ALA B 1 114 ? -3.738 -23.625 11.844 1 91.06 114 ALA B O 1
ATOM 4494 N N . TYR B 1 115 ? -3.348 -21.469 12.102 1 92.56 115 TYR B N 1
ATOM 4495 C CA . TYR B 1 115 ? -2.043 -21.391 11.453 1 92.56 115 TYR B CA 1
ATOM 4496 C C . TYR B 1 115 ? -2.148 -21.75 9.977 1 92.56 115 TYR B C 1
ATOM 4498 O O . TYR B 1 115 ? -1.243 -22.375 9.414 1 92.56 115 TYR B O 1
ATOM 4506 N N . ALA B 1 116 ? -3.295 -21.453 9.367 1 94.75 116 ALA B N 1
ATOM 4507 C CA . ALA B 1 116 ? -3.395 -21.625 7.918 1 94.75 116 ALA B CA 1
ATOM 4508 C C . ALA B 1 116 ? -2.436 -20.688 7.191 1 94.75 116 ALA B C 1
ATOM 4510 O O . ALA B 1 116 ? -2.275 -19.531 7.582 1 94.75 116 ALA B O 1
ATOM 4511 N N . LEU B 1 117 ? -1.742 -21.188 6.156 1 96.31 117 LEU B N 1
ATOM 4512 C CA . LEU B 1 117 ? -0.872 -20.391 5.301 1 96.31 117 LEU B CA 1
ATOM 4513 C C . LEU B 1 117 ? -1.277 -20.531 3.836 1 96.31 117 LEU B C 1
ATOM 4515 O O . LEU B 1 117 ? -1.276 -21.625 3.285 1 96.31 117 LEU B O 1
ATOM 4519 N N . CYS B 1 118 ? -1.702 -19.469 3.234 1 96.69 118 CYS B N 1
ATOM 4520 C CA . CYS B 1 118 ? -1.995 -19.391 1.808 1 96.69 118 CYS B CA 1
ATOM 4521 C C . CYS B 1 118 ? -1.061 -18.406 1.116 1 96.69 118 CYS B C 1
ATOM 4523 O O . CYS B 1 118 ? -0.994 -17.234 1.495 1 96.69 118 CYS B O 1
ATOM 4525 N N . THR B 1 119 ? -0.312 -18.906 0.148 1 95.12 119 THR B N 1
ATOM 4526 C CA . THR B 1 119 ? 0.607 -18.047 -0.593 1 95.12 119 THR B CA 1
ATOM 4527 C C . THR B 1 119 ? 0.361 -18.172 -2.096 1 95.12 119 THR B C 1
ATOM 4529 O O . THR B 1 119 ? 0.455 -19.25 -2.664 1 95.12 119 THR B O 1
ATOM 4532 N N . ASP B 1 120 ? 0.095 -17.016 -2.793 1 94.31 120 ASP B N 1
ATOM 4533 C CA . ASP B 1 120 ? -0.05 -16.984 -4.246 1 94.31 120 ASP B CA 1
ATOM 4534 C C . ASP B 1 120 ? -1.158 -17.938 -4.699 1 94.31 120 ASP B C 1
ATOM 4536 O O . ASP B 1 120 ? -0.927 -18.812 -5.531 1 94.31 120 ASP B O 1
ATOM 4540 N N . VAL B 1 121 ? -2.262 -17.75 -4.086 1 96.94 121 VAL B N 1
ATOM 4541 C CA . VAL B 1 121 ? -3.449 -18.531 -4.41 1 96.94 121 VAL B CA 1
ATOM 4542 C C . VAL B 1 121 ? -4.504 -17.625 -5.047 1 96.94 121 VAL B C 1
ATOM 4544 O O . VAL B 1 121 ? -4.723 -16.516 -4.586 1 96.94 121 VAL B O 1
ATOM 4547 N N . ALA B 1 122 ? -5.07 -18.078 -6.148 1 96.56 122 ALA B N 1
ATOM 4548 C CA . ALA B 1 122 ? -6.191 -17.375 -6.762 1 96.56 122 ALA B CA 1
ATOM 4549 C C . ALA B 1 122 ? -7.488 -18.156 -6.602 1 96.56 122 ALA B C 1
ATOM 4551 O O . ALA B 1 122 ? -7.496 -19.391 -6.73 1 96.56 122 ALA B O 1
ATOM 4552 N N . VAL B 1 123 ? -8.555 -17.516 -6.266 1 98.5 123 VAL B N 1
ATOM 4553 C CA . VAL B 1 123 ? -9.891 -18.094 -6.164 1 98.5 123 VAL B CA 1
ATOM 4554 C C . VAL B 1 123 ? -10.883 -17.25 -6.957 1 98.5 123 VAL B C 1
ATOM 4556 O O . VAL B 1 123 ? -11.078 -16.062 -6.66 1 98.5 123 VAL B O 1
ATOM 4559 N N . ASN B 1 124 ? -11.477 -17.859 -7.977 1 98 124 ASN B N 1
ATOM 4560 C CA . ASN B 1 124 ? -12.359 -17.031 -8.797 1 98 124 ASN B CA 1
ATOM 4561 C C . ASN B 1 124 ? -13.531 -17.844 -9.344 1 98 124 ASN B C 1
ATOM 4563 O O . ASN B 1 124 ? -13.508 -19.078 -9.336 1 98 124 ASN B O 1
ATOM 4567 N N . ARG B 1 125 ? -14.641 -17.203 -9.672 1 98.31 125 ARG B N 1
ATOM 4568 C CA . ARG B 1 125 ? -15.82 -17.703 -10.375 1 98.31 125 ARG B CA 1
ATOM 4569 C C . ARG B 1 125 ? -16.641 -18.641 -9.484 1 98.31 125 ARG B C 1
ATOM 4571 O O . ARG B 1 125 ? -17.016 -19.734 -9.898 1 98.31 125 ARG B O 1
ATOM 4578 N N . PHE B 1 126 ? -16.844 -18.156 -8.281 1 98.81 126 PHE B N 1
ATOM 4579 C CA . PHE B 1 126 ? -17.75 -18.844 -7.371 1 98.81 126 PHE B CA 1
ATOM 4580 C C . PHE B 1 126 ? -18.953 -17.969 -7.02 1 98.81 126 PHE B C 1
ATOM 4582 O O . PHE B 1 126 ? -18.781 -16.797 -6.691 1 98.81 126 PHE B O 1
ATOM 4589 N N . ASP B 1 127 ? -20.141 -18.562 -7.215 1 98.5 127 ASP B N 1
ATOM 4590 C CA . ASP B 1 127 ? -21.328 -17.938 -6.648 1 98.5 127 ASP B CA 1
ATOM 4591 C C . ASP B 1 127 ? -21.469 -18.266 -5.168 1 98.5 127 ASP B C 1
ATOM 4593 O O . ASP B 1 127 ? -22.531 -18.75 -4.727 1 98.5 127 ASP B O 1
ATOM 4597 N N . GLY B 1 128 ? -20.625 -18.375 -4.441 1 98.75 128 GLY B N 1
ATOM 4598 C CA . GLY B 1 128 ? -20.297 -18.438 -3.025 1 98.75 128 GLY B CA 1
ATOM 4599 C C . GLY B 1 128 ? -19.078 -17.609 -2.656 1 98.75 128 GLY B C 1
ATOM 4600 O O . GLY B 1 128 ? -18.578 -16.828 -3.467 1 98.75 128 GLY B O 1
ATOM 4601 N N . ALA B 1 129 ? -18.688 -17.703 -1.385 1 98.88 129 ALA B N 1
ATOM 4602 C CA . ALA B 1 129 ? -17.453 -17.031 -1.002 1 98.88 129 ALA B CA 1
ATOM 4603 C C . ALA B 1 129 ? -16.25 -17.641 -1.741 1 98.88 129 ALA B C 1
ATOM 4605 O O . ALA B 1 129 ? -16.203 -18.844 -1.979 1 98.88 129 ALA B O 1
ATOM 4606 N N . GLY B 1 130 ? -15.352 -16.75 -2.203 1 98.88 130 GLY B N 1
ATOM 4607 C CA . GLY B 1 130 ? -14.062 -17.297 -2.6 1 98.88 130 GLY B CA 1
ATOM 4608 C C . GLY B 1 130 ? -13.336 -17.984 -1.463 1 98.88 130 GLY B C 1
ATOM 4609 O O . GLY B 1 130 ? -12.938 -19.156 -1.587 1 98.88 130 GLY B O 1
ATOM 4610 N N . LEU B 1 131 ? -13.242 -17.266 -0.387 1 98.88 131 LEU B N 1
ATOM 4611 C CA . LEU B 1 131 ? -12.68 -17.766 0.856 1 98.88 131 LEU B CA 1
ATOM 4612 C C . LEU B 1 131 ? -13.633 -17.531 2.025 1 98.88 131 LEU B C 1
ATOM 4614 O O . LEU B 1 131 ? -13.93 -16.391 2.365 1 98.88 131 LEU B O 1
ATOM 4618 N N . LEU B 1 132 ? -14.109 -18.578 2.545 1 98.81 132 LEU B N 1
ATOM 4619 C CA . LEU B 1 132 ? -14.953 -18.562 3.736 1 98.81 132 LEU B CA 1
ATOM 4620 C C . LEU B 1 132 ? -14.164 -18.984 4.969 1 98.81 132 LEU B C 1
ATOM 4622 O O . LEU B 1 132 ? -13.734 -20.141 5.062 1 98.81 132 LEU B O 1
ATOM 4626 N N . ILE B 1 133 ? -13.945 -18.078 5.883 1 98.19 133 ILE B N 1
ATOM 4627 C CA . ILE B 1 133 ? -13.219 -18.344 7.117 1 98.19 133 ILE B CA 1
ATOM 4628 C C . ILE B 1 133 ? -14.188 -18.359 8.297 1 98.19 133 ILE B C 1
ATOM 4630 O O . ILE B 1 133 ? -14.805 -17.344 8.617 1 98.19 133 ILE B O 1
ATOM 4634 N N . ASP B 1 134 ? -14.273 -19.484 8.883 1 96.94 134 ASP B N 1
ATOM 4635 C CA . ASP B 1 134 ? -15.227 -19.703 9.969 1 96.94 134 ASP B CA 1
ATOM 4636 C C . ASP B 1 134 ? -14.508 -20.062 11.266 1 96.94 134 ASP B C 1
ATOM 4638 O O . ASP B 1 134 ? -14.188 -21.234 11.492 1 96.94 134 ASP B O 1
ATOM 4642 N N . LYS B 1 135 ? -14.219 -18.984 12.062 1 96.25 135 LYS B N 1
ATOM 4643 C CA . LYS B 1 135 ? -13.555 -19.125 13.359 1 96.25 135 LYS B CA 1
ATOM 4644 C C . LYS B 1 135 ? -12.164 -19.734 13.195 1 96.25 135 LYS B C 1
ATOM 4646 O O . LYS B 1 135 ? -11.867 -20.781 13.773 1 96.25 135 LYS B O 1
ATOM 4651 N N . CYS B 1 136 ? -11.32 -19.016 12.461 1 95.81 136 CYS B N 1
ATOM 4652 C CA . CYS B 1 136 ? -9.922 -19.422 12.305 1 95.81 136 CYS B CA 1
ATOM 4653 C C . CYS B 1 136 ? -9 -18.453 13.039 1 95.81 136 CYS B C 1
ATOM 4655 O O . CYS B 1 136 ? -9.406 -17.344 13.391 1 95.81 136 CYS B O 1
ATOM 4657 N N . GLN B 1 137 ? -7.812 -18.922 13.352 1 94.5 137 GLN B N 1
ATOM 4658 C CA . GLN B 1 137 ? -6.914 -18.062 14.117 1 94.5 137 GLN B CA 1
ATOM 4659 C C . GLN B 1 137 ? -5.469 -18.219 13.648 1 94.5 137 GLN B C 1
ATOM 4661 O O . GLN B 1 137 ? -5.102 -19.25 13.078 1 94.5 137 GLN B O 1
ATOM 4666 N N . ASP B 1 138 ? -4.625 -17.219 13.805 1 95.31 138 ASP B N 1
ATOM 4667 C CA . ASP B 1 138 ? -3.172 -17.219 13.664 1 95.31 138 ASP B CA 1
ATOM 4668 C C . ASP B 1 138 ? -2.748 -17.641 12.266 1 95.31 138 ASP B C 1
ATOM 4670 O O . ASP B 1 138 ? -1.824 -18.438 12.109 1 95.31 138 ASP B O 1
ATOM 4674 N N . GLY B 1 139 ? -3.463 -17.203 11.203 1 96.12 139 GLY B N 1
ATOM 4675 C CA . GLY B 1 139 ? -3.152 -17.547 9.828 1 96.12 139 GLY B CA 1
ATOM 4676 C C . GLY B 1 139 ? -2.584 -16.375 9.039 1 96.12 139 GLY B C 1
ATOM 4677 O O . GLY B 1 139 ? -2.629 -15.234 9.492 1 96.12 139 GLY B O 1
ATOM 4678 N N . GLU B 1 140 ? -1.968 -16.703 7.891 1 97.56 140 GLU B N 1
ATOM 4679 C CA . GLU B 1 140 ? -1.455 -15.703 6.961 1 97.56 140 GLU B CA 1
ATOM 4680 C C . GLU B 1 140 ? -1.848 -16.031 5.523 1 97.56 140 GLU B C 1
ATOM 4682 O O . GLU B 1 140 ? -1.702 -17.172 5.078 1 97.56 140 GLU B O 1
ATOM 4687 N N . PHE B 1 141 ? -2.385 -15.109 4.848 1 98.19 141 PHE B N 1
ATOM 4688 C CA . PHE B 1 141 ? -2.766 -15.156 3.439 1 98.19 141 PHE B CA 1
ATOM 4689 C C . PHE B 1 141 ? -1.991 -14.117 2.635 1 98.19 141 PHE B C 1
ATOM 4691 O O . PHE B 1 141 ? -2.301 -12.93 2.688 1 98.19 141 PHE B O 1
ATOM 4698 N N . ARG B 1 142 ? -0.996 -14.586 1.839 1 96.12 142 ARG B N 1
ATOM 4699 C CA . ARG B 1 142 ? -0.085 -13.719 1.104 1 96.12 142 ARG B CA 1
ATOM 4700 C C . ARG B 1 142 ? -0.358 -13.781 -0.395 1 96.12 142 ARG B C 1
ATOM 4702 O O . ARG B 1 142 ? -0.397 -14.859 -0.981 1 96.12 142 ARG B O 1
ATOM 4709 N N . ASN B 1 143 ? -0.488 -12.586 -0.976 1 95.56 143 ASN B N 1
ATOM 4710 C CA . ASN B 1 143 ? -0.701 -12.531 -2.418 1 95.56 143 ASN B CA 1
ATOM 4711 C C . ASN B 1 143 ? -1.904 -13.367 -2.842 1 95.56 143 ASN B C 1
ATOM 4713 O O . ASN B 1 143 ? -1.81 -14.172 -3.77 1 95.56 143 ASN B O 1
ATOM 4717 N N . LEU B 1 144 ? -2.902 -13.289 -2.027 1 97.31 144 LEU B N 1
ATOM 4718 C CA . LEU B 1 144 ? -4.184 -13.914 -2.336 1 97.31 144 LEU B CA 1
ATOM 4719 C C . LEU B 1 144 ? -4.969 -13.07 -3.338 1 97.31 144 LEU B C 1
ATOM 4721 O O . LEU B 1 144 ? -5.016 -11.844 -3.225 1 97.31 144 LEU B O 1
ATOM 4725 N N . ASN B 1 145 ? -5.496 -13.719 -4.375 1 97.38 145 ASN B N 1
ATOM 4726 C CA . ASN B 1 145 ? -6.305 -13.062 -5.395 1 97.38 145 ASN B CA 1
ATOM 4727 C C . ASN B 1 145 ? -7.727 -13.617 -5.43 1 97.38 145 ASN B C 1
ATOM 4729 O O . ASN B 1 145 ? -7.934 -14.781 -5.766 1 97.38 145 ASN B O 1
ATOM 4733 N N . ILE B 1 146 ? -8.703 -12.836 -5.086 1 98.5 146 ILE B N 1
ATOM 4734 C CA . ILE B 1 146 ? -10.102 -13.25 -5.098 1 98.5 146 ILE B CA 1
ATOM 4735 C C . ILE B 1 146 ? -10.883 -12.391 -6.082 1 98.5 146 ILE B C 1
ATOM 4737 O O . ILE B 1 146 ? -11.008 -11.172 -5.898 1 98.5 146 ILE B O 1
ATOM 4741 N N . GLN B 1 147 ? -11.43 -13.016 -7.082 1 97.88 147 GLN B N 1
ATOM 4742 C CA . GLN B 1 147 ? -12.211 -12.297 -8.094 1 97.88 147 GLN B CA 1
ATOM 4743 C C . GLN B 1 147 ? -13.461 -13.086 -8.484 1 97.88 147 GLN B C 1
ATOM 4745 O O . GLN B 1 147 ? -13.469 -14.312 -8.414 1 97.88 147 GLN B O 1
ATOM 4750 N N . ASP B 1 148 ? -14.5 -12.391 -8.82 1 98.06 148 ASP B N 1
ATOM 4751 C CA . ASP B 1 148 ? -15.742 -12.945 -9.359 1 98.06 148 ASP B CA 1
ATOM 4752 C C . ASP B 1 148 ? -16.359 -13.945 -8.383 1 98.06 148 ASP B C 1
ATOM 4754 O O . ASP B 1 148 ? -16.766 -15.039 -8.781 1 98.06 148 ASP B O 1
ATOM 4758 N N . CYS B 1 149 ? -16.375 -13.578 -7.121 1 98.69 149 CYS B N 1
ATOM 4759 C CA . CYS B 1 149 ? -16.953 -14.422 -6.082 1 98.69 149 CYS B CA 1
ATOM 4760 C C . CYS B 1 149 ? -18.016 -13.664 -5.293 1 98.69 149 CYS B C 1
ATOM 4762 O O . CYS B 1 149 ? -18.094 -12.438 -5.359 1 98.69 149 CYS B O 1
ATOM 4764 N N . GLY B 1 150 ? -18.859 -14.352 -4.582 1 98.75 150 GLY B N 1
ATOM 4765 C CA . GLY B 1 150 ? -19.891 -13.789 -3.723 1 98.75 150 GLY B CA 1
ATOM 4766 C C . GLY B 1 150 ? -21.281 -14.156 -4.16 1 98.75 150 GLY B C 1
ATOM 4767 O O . GLY B 1 150 ? -21.562 -14.297 -5.355 1 98.75 150 GLY B O 1
ATOM 4768 N N . ARG B 1 151 ? -22.156 -14.211 -3.16 1 98.69 151 ARG B N 1
ATOM 4769 C CA . ARG B 1 151 ? -23.547 -14.586 -3.422 1 98.69 151 ARG B CA 1
ATOM 4770 C C . ARG B 1 151 ? -24.516 -13.555 -2.846 1 98.69 151 ARG B C 1
ATOM 4772 O O . ARG B 1 151 ? -24.391 -13.164 -1.682 1 98.69 151 ARG B O 1
ATOM 4779 N N . SER B 1 152 ? -25.391 -13.195 -3.691 1 98.25 152 SER B N 1
ATOM 4780 C CA . SER B 1 152 ? -26.453 -12.305 -3.248 1 98.25 152 SER B CA 1
ATOM 4781 C C . SER B 1 152 ? -27.828 -12.922 -3.473 1 98.25 152 SER B C 1
ATOM 4783 O O . SER B 1 152 ? -28.031 -13.688 -4.422 1 98.25 152 SER B O 1
ATOM 4785 N N . ALA B 1 153 ? -28.812 -12.609 -2.693 1 97.81 153 ALA B N 1
ATOM 4786 C CA . ALA B 1 153 ? -30.188 -13.055 -2.836 1 97.81 153 ALA B CA 1
ATOM 4787 C C . ALA B 1 153 ? -30.984 -12.109 -3.738 1 97.81 153 ALA B C 1
ATOM 4789 O O . ALA B 1 153 ? -32.125 -12.406 -4.121 1 97.81 153 ALA B O 1
ATOM 4790 N N . GLY B 1 154 ? -30.391 -10.961 -4.129 1 97.44 154 GLY B N 1
ATOM 4791 C CA . GLY B 1 154 ? -31.047 -9.938 -4.938 1 97.44 154 GLY B CA 1
ATOM 4792 C C . GLY B 1 154 ? -30.062 -9 -5.609 1 97.44 154 GLY B C 1
ATOM 4793 O O . GLY B 1 154 ? -29.156 -9.445 -6.309 1 97.44 154 GLY B O 1
ATOM 4794 N N . ASP B 1 155 ? -30.266 -7.715 -5.27 1 97.19 155 ASP B N 1
ATOM 4795 C CA . ASP B 1 155 ? -29.391 -6.691 -5.832 1 97.19 155 ASP B CA 1
ATOM 4796 C C . ASP B 1 155 ? -27.953 -6.848 -5.312 1 97.19 155 ASP B C 1
ATOM 4798 O O . ASP B 1 155 ? -27.703 -6.684 -4.113 1 97.19 155 ASP B O 1
ATOM 4802 N N . PRO B 1 156 ? -27 -7.152 -6.191 1 97.06 156 PRO B N 1
ATOM 4803 C CA . PRO B 1 156 ? -25.625 -7.375 -5.766 1 97.06 156 PRO B CA 1
ATOM 4804 C C . PRO B 1 156 ? -25 -6.152 -5.094 1 97.06 156 PRO B C 1
ATOM 4806 O O . PRO B 1 156 ? -24 -6.27 -4.395 1 97.06 156 PRO B O 1
ATOM 4809 N N . ALA B 1 157 ? -25.516 -4.965 -5.32 1 97.75 157 ALA B N 1
ATOM 4810 C CA . ALA B 1 157 ? -24.969 -3.734 -4.762 1 97.75 157 ALA B CA 1
ATOM 4811 C C . ALA B 1 157 ? -25.531 -3.463 -3.369 1 97.75 157 ALA B C 1
ATOM 4813 O O . ALA B 1 157 ? -25.062 -2.559 -2.672 1 97.75 157 ALA B O 1
ATOM 4814 N N . ASP B 1 158 ? -26.547 -4.203 -2.93 1 98 158 ASP B N 1
ATOM 4815 C CA . ASP B 1 158 ? -27.188 -4.016 -1.633 1 98 158 ASP B CA 1
ATOM 4816 C C . ASP B 1 158 ? -26.578 -4.93 -0.578 1 98 158 ASP B C 1
ATOM 4818 O O . ASP B 1 158 ? -26.844 -6.133 -0.562 1 98 158 ASP B O 1
ATOM 4822 N N . PRO B 1 159 ? -25.828 -4.363 0.373 1 97.94 159 PRO B N 1
ATOM 4823 C CA . PRO B 1 159 ? -25.188 -5.195 1.395 1 97.94 159 PRO B CA 1
ATOM 4824 C C . PRO B 1 159 ? -26.188 -6.027 2.191 1 97.94 159 PRO B C 1
ATOM 4826 O O . PRO B 1 159 ? -25.859 -7.113 2.666 1 97.94 159 PRO B O 1
ATOM 4829 N N . ALA B 1 160 ? -27.406 -5.582 2.264 1 97.38 160 ALA B N 1
ATOM 4830 C CA . ALA B 1 160 ? -28.422 -6.281 3.055 1 97.38 160 ALA B CA 1
ATOM 4831 C C . ALA B 1 160 ? -28.844 -7.578 2.371 1 97.38 160 ALA B C 1
ATOM 4833 O O . ALA B 1 160 ? -29.422 -8.461 3.012 1 97.38 160 ALA B O 1
ATOM 4834 N N . GLN B 1 161 ? -28.609 -7.695 1.122 1 98.31 161 GLN B N 1
ATOM 4835 C CA . GLN B 1 161 ? -29.031 -8.867 0.365 1 98.31 161 GLN B CA 1
ATOM 4836 C C . GLN B 1 161 ? -27.859 -9.82 0.117 1 98.31 161 GLN B C 1
ATOM 4838 O O . GLN B 1 161 ? -28.031 -10.883 -0.48 1 98.31 161 GLN B O 1
ATOM 4843 N N . THR B 1 162 ? -26.672 -9.461 0.627 1 98.62 162 THR B N 1
ATOM 4844 C CA . THR B 1 162 ? -25.5 -10.312 0.454 1 98.62 162 THR B CA 1
ATOM 4845 C C . THR B 1 162 ? -25.531 -11.492 1.421 1 98.62 162 THR B C 1
ATOM 4847 O O . THR B 1 162 ? -25.625 -11.297 2.637 1 98.62 162 THR B O 1
ATOM 4850 N N . LEU B 1 163 ? -25.531 -12.641 0.821 1 98.5 163 LEU B N 1
ATOM 4851 C CA . LEU B 1 163 ? -25.484 -13.852 1.633 1 98.5 163 LEU B CA 1
ATOM 4852 C C . LEU B 1 163 ? -24.047 -14.219 1.996 1 98.5 163 LEU B C 1
ATOM 4854 O O . LEU B 1 163 ? -23.766 -14.531 3.15 1 98.5 163 LEU B O 1
ATOM 4858 N N . TYR B 1 164 ? -23.172 -14.242 1.121 1 98.69 164 TYR B N 1
ATOM 4859 C CA . TYR B 1 164 ? -21.734 -14.461 1.292 1 98.69 164 TYR B CA 1
ATOM 4860 C C . TYR B 1 164 ? -20.922 -13.477 0.459 1 98.69 164 TYR B C 1
ATOM 4862 O O . TYR B 1 164 ? -21.188 -13.297 -0.73 1 98.69 164 TYR B O 1
ATOM 4870 N N . SER B 1 165 ? -19.984 -12.844 1.122 1 98.88 165 SER B N 1
ATOM 4871 C CA . SER B 1 165 ? -19.047 -11.992 0.398 1 98.88 165 SER B CA 1
ATOM 4872 C C . SER B 1 165 ? -17.906 -12.812 -0.203 1 98.88 165 SER B C 1
ATOM 4874 O O . SER B 1 165 ? -17.797 -14.016 0.067 1 98.88 165 SER B O 1
ATOM 4876 N N . ALA B 1 166 ? -17.125 -12.203 -1.112 1 98.88 166 A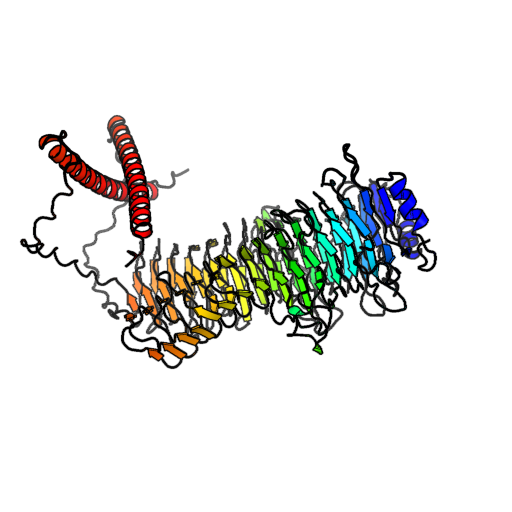LA B N 1
ATOM 4877 C CA . ALA B 1 166 ? -15.992 -12.891 -1.735 1 98.88 166 ALA B CA 1
ATOM 4878 C C . ALA B 1 166 ? -15.016 -13.406 -0.682 1 98.88 166 ALA B C 1
ATOM 4880 O O . ALA B 1 166 ? -14.609 -14.57 -0.722 1 98.88 166 ALA B O 1
ATOM 4881 N N . LEU B 1 167 ? -14.57 -12.555 0.201 1 98.94 167 LEU B N 1
ATOM 4882 C CA . LEU B 1 167 ? -13.906 -12.922 1.443 1 98.94 167 LEU B CA 1
ATOM 4883 C C . LEU B 1 167 ? -14.844 -12.773 2.633 1 98.94 167 LEU B C 1
ATOM 4885 O O . LEU B 1 167 ? -15.273 -11.656 2.951 1 98.94 167 LEU B O 1
ATOM 4889 N N . HIS B 1 168 ? -15.133 -13.875 3.258 1 98.81 168 HIS B N 1
ATOM 4890 C CA . HIS B 1 168 ? -16.188 -13.891 4.266 1 98.81 168 HIS B CA 1
ATOM 4891 C C . HIS B 1 168 ? -15.68 -14.477 5.582 1 98.81 168 HIS B C 1
ATOM 4893 O O . HIS B 1 168 ? -15.352 -15.656 5.656 1 98.81 168 HIS B O 1
ATOM 4899 N N . LEU B 1 169 ? -15.547 -13.641 6.602 1 98.56 169 LEU B N 1
ATOM 4900 C CA . LEU B 1 169 ? -15.188 -14.078 7.945 1 98.56 169 LEU B CA 1
ATOM 4901 C C . LEU B 1 169 ? -16.422 -14.188 8.828 1 98.56 169 LEU B C 1
ATOM 4903 O O . LEU B 1 169 ? -17.281 -13.297 8.828 1 98.56 169 LEU B O 1
ATOM 4907 N N . THR B 1 170 ? -16.484 -15.297 9.555 1 97.69 170 THR B N 1
ATOM 4908 C CA . THR B 1 170 ? -17.609 -15.5 10.461 1 97.69 170 THR B CA 1
ATOM 4909 C C . THR B 1 170 ? -17.234 -16.484 11.562 1 97.69 170 THR B C 1
ATOM 4911 O O . THR B 1 170 ? -16.094 -16.938 11.641 1 97.69 170 THR B O 1
ATOM 4914 N N . ASN B 1 171 ? -18.156 -16.672 12.5 1 96.25 171 ASN B N 1
ATOM 4915 C CA . ASN B 1 171 ? -18.125 -17.734 13.5 1 96.25 171 ASN B CA 1
ATOM 4916 C C . ASN B 1 171 ? -19.484 -18.391 13.664 1 96.25 171 ASN B C 1
ATOM 4918 O O . ASN B 1 171 ? -20.375 -17.859 14.336 1 96.25 171 ASN B O 1
ATOM 4922 N N . SER B 1 172 ? -19.562 -19.531 13.062 1 92.31 172 SER B N 1
ATOM 4923 C CA . SER B 1 172 ? -20.844 -20.234 13.125 1 92.31 172 SER B CA 1
ATOM 4924 C C . SER B 1 172 ? -20.812 -21.359 14.172 1 92.31 172 SER B C 1
ATOM 4926 O O . SER B 1 172 ? -21.844 -21.953 14.477 1 92.31 172 SER B O 1
ATOM 4928 N N . ALA B 1 173 ? -19.734 -21.547 14.773 1 88.38 173 ALA B N 1
ATOM 4929 C CA . ALA B 1 173 ? -19.547 -22.828 15.445 1 88.38 173 ALA B CA 1
ATOM 4930 C C . ALA B 1 173 ? -19.359 -22.641 16.953 1 88.38 173 ALA B C 1
ATOM 4932 O O . ALA B 1 173 ? -19.75 -23.5 17.734 1 88.38 173 ALA B O 1
ATOM 4933 N N . VAL B 1 174 ? -18.688 -21.547 17.375 1 91.88 174 VAL B N 1
ATOM 4934 C CA . VAL B 1 174 ? -18.219 -21.469 18.75 1 91.88 174 VAL B CA 1
ATOM 4935 C C . VAL B 1 174 ? -18.734 -20.188 19.406 1 91.88 174 VAL B C 1
ATOM 4937 O O . VAL B 1 174 ? -18.125 -19.125 19.281 1 91.88 174 VAL B O 1
ATOM 4940 N N . PRO B 1 175 ? -19.75 -20.344 20.203 1 92.06 175 PRO B N 1
ATOM 4941 C CA . PRO B 1 175 ? -20.297 -19.141 20.859 1 92.06 175 PRO B CA 1
ATOM 4942 C C . PRO B 1 175 ? -19.25 -18.406 21.703 1 92.06 175 PRO B C 1
ATOM 4944 O O . PRO B 1 175 ? -18.484 -19.047 22.422 1 92.06 175 PRO B O 1
ATOM 4947 N N . GLY B 1 176 ? -19.203 -17.094 21.609 1 89.88 176 GLY B N 1
ATOM 4948 C CA . GLY B 1 176 ? -18.344 -16.25 22.438 1 89.88 176 GLY B CA 1
ATOM 4949 C C . GLY B 1 176 ? -16.922 -16.156 21.938 1 89.88 176 GLY B C 1
ATOM 4950 O O . GLY B 1 176 ? -16.078 -15.477 22.531 1 89.88 176 GLY B O 1
ATOM 4951 N N . ASP B 1 177 ? -16.641 -16.844 20.906 1 91.62 177 ASP B N 1
ATOM 4952 C CA . ASP B 1 177 ? -15.297 -16.797 20.328 1 91.62 177 ASP B CA 1
ATOM 4953 C C . ASP B 1 177 ? -15.32 -16.109 18.969 1 91.62 177 ASP B C 1
ATOM 4955 O O . ASP B 1 177 ? -16.359 -15.594 18.547 1 91.62 177 ASP B O 1
ATOM 4959 N N . ALA B 1 178 ? -14.141 -15.914 18.312 1 92.81 178 ALA B N 1
ATOM 4960 C CA . ALA B 1 178 ? -14.07 -15.203 17.047 1 92.81 178 ALA B CA 1
ATOM 4961 C C . ALA B 1 178 ? -12.805 -15.57 16.281 1 92.81 178 ALA B C 1
ATOM 4963 O O . ALA B 1 178 ? -11.914 -16.234 16.812 1 92.81 178 ALA B O 1
ATOM 4964 N N . CYS B 1 179 ? -12.781 -15.234 15.016 1 95.5 179 CYS B N 1
ATOM 4965 C CA . CYS B 1 179 ? -11.5 -15.234 14.312 1 95.5 179 CYS B CA 1
ATOM 4966 C C . CYS B 1 179 ? -10.492 -14.336 15.016 1 95.5 179 CYS B C 1
ATOM 4968 O O . CYS B 1 179 ? -10.867 -13.352 15.648 1 95.5 179 CYS B O 1
ATOM 4970 N N . ASN B 1 180 ? -9.266 -14.695 15.016 1 93.62 180 ASN B N 1
ATOM 4971 C CA . ASN B 1 180 ? -8.273 -13.805 15.609 1 93.62 180 ASN B CA 1
ATOM 4972 C C . ASN B 1 180 ? -6.91 -13.953 14.938 1 93.62 180 ASN B C 1
ATOM 4974 O O . ASN B 1 180 ? -6.574 -15.031 14.438 1 93.62 180 ASN B O 1
ATOM 4978 N N . MET B 1 181 ? -6.129 -12.93 14.875 1 95.81 181 MET B N 1
ATOM 4979 C CA . MET B 1 181 ? -4.75 -12.852 14.414 1 95.81 181 MET B CA 1
ATOM 4980 C C . MET B 1 181 ? -4.621 -13.383 12.984 1 95.81 181 MET B C 1
ATOM 4982 O O . MET B 1 181 ? -3.762 -14.219 12.711 1 95.81 181 MET B O 1
ATOM 4986 N N . LEU B 1 182 ? -5.5 -12.945 12.078 1 97.62 182 LEU B N 1
ATOM 4987 C CA . LEU B 1 182 ? -5.41 -13.281 10.656 1 97.62 182 LEU B CA 1
ATOM 4988 C C . LEU B 1 182 ? -4.742 -12.156 9.875 1 97.62 182 LEU B C 1
ATOM 4990 O O . LEU B 1 182 ? -5.016 -10.977 10.125 1 97.62 182 LEU B O 1
ATOM 4994 N N . ARG B 1 183 ? -3.811 -12.516 9.008 1 98 183 ARG B N 1
ATOM 4995 C CA . ARG B 1 183 ? -3.041 -11.539 8.242 1 98 183 ARG B CA 1
ATOM 4996 C C . ARG B 1 183 ? -3.277 -11.711 6.746 1 98 183 ARG B C 1
ATOM 4998 O O . ARG B 1 183 ? -3.021 -12.781 6.188 1 98 183 ARG B O 1
ATOM 5005 N N . PHE B 1 184 ? -3.795 -10.68 6.125 1 98.56 184 PHE B N 1
ATOM 5006 C CA . PHE B 1 184 ? -3.926 -10.617 4.676 1 98.56 184 PHE B CA 1
ATOM 5007 C C . PHE B 1 184 ? -2.908 -9.648 4.082 1 98.56 184 PHE B C 1
ATOM 5009 O O . PHE B 1 184 ? -3.096 -8.43 4.133 1 98.56 184 PHE B O 1
ATOM 5016 N N . ASN B 1 185 ? -1.812 -10.172 3.486 1 97.31 185 ASN B N 1
ATOM 5017 C CA . ASN B 1 185 ? -0.716 -9.391 2.926 1 97.31 185 ASN B CA 1
ATOM 5018 C C . ASN B 1 185 ? -0.691 -9.469 1.401 1 97.31 185 ASN B C 1
ATOM 5020 O O . ASN B 1 185 ? -0.619 -10.562 0.835 1 97.31 185 ASN B O 1
ATOM 5024 N N . ALA B 1 186 ? -0.785 -8.266 0.7 1 96.94 186 ALA B N 1
ATOM 5025 C CA . ALA B 1 186 ? -0.785 -8.188 -0.759 1 96.94 186 ALA B CA 1
ATOM 5026 C C . ALA B 1 186 ? -2.033 -8.836 -1.346 1 96.94 186 ALA B C 1
ATOM 5028 O O . ALA B 1 186 ? -1.943 -9.625 -2.289 1 96.94 186 ALA B O 1
ATOM 5029 N N . LEU B 1 187 ? -3.154 -8.578 -0.698 1 97.81 187 LEU B N 1
ATOM 5030 C CA . LEU B 1 187 ? -4.438 -9.109 -1.145 1 97.81 187 LEU B CA 1
ATOM 5031 C C . LEU B 1 187 ? -4.938 -8.359 -2.375 1 97.81 187 LEU B C 1
ATOM 5033 O O . LEU B 1 187 ? -4.883 -7.129 -2.42 1 97.81 187 LEU B O 1
ATOM 5037 N N . GLN B 1 188 ? -5.297 -9.102 -3.389 1 97.25 188 GLN B N 1
ATOM 5038 C CA . GLN B 1 188 ? -6.078 -8.594 -4.512 1 97.25 188 GLN B CA 1
ATOM 5039 C C . GLN B 1 188 ? -7.535 -9.031 -4.41 1 97.25 188 GLN B C 1
ATOM 5041 O O . GLN B 1 188 ? -7.832 -10.227 -4.441 1 97.25 188 GLN B O 1
ATOM 5046 N N . CYS B 1 189 ? -8.414 -8.164 -4.207 1 98.25 189 CYS B N 1
ATOM 5047 C CA . CYS B 1 189 ? -9.844 -8.422 -4.113 1 98.25 189 CYS B CA 1
ATOM 5048 C C . CYS B 1 189 ? -10.633 -7.5 -5.035 1 98.25 189 CYS B C 1
ATOM 5050 O O . CYS B 1 189 ? -11.039 -6.41 -4.629 1 98.25 189 CYS B O 1
ATOM 5052 N N . GLU B 1 190 ? -10.852 -7.977 -6.25 1 96.56 190 GLU B N 1
ATOM 5053 C CA . GLU B 1 190 ? -11.352 -7.094 -7.301 1 96.56 190 GLU B CA 1
ATOM 5054 C C . GLU B 1 190 ? -12.508 -7.738 -8.062 1 96.56 190 GLU B C 1
ATOM 5056 O O . GLU B 1 190 ? -12.594 -8.969 -8.141 1 96.56 190 GLU B O 1
ATOM 5061 N N . ASN B 1 191 ? -13.336 -6.938 -8.539 1 97 191 ASN B N 1
ATOM 5062 C CA . ASN B 1 191 ? -14.391 -7.316 -9.477 1 97 191 ASN B CA 1
ATOM 5063 C C . ASN B 1 191 ? -15.219 -8.484 -8.945 1 97 191 ASN B C 1
ATOM 5065 O O . ASN B 1 191 ? -15.477 -9.445 -9.672 1 97 191 ASN B O 1
ATOM 5069 N N . ASN B 1 192 ? -15.531 -8.422 -7.734 1 98.38 192 ASN B N 1
ATOM 5070 C CA . ASN B 1 192 ? -16.359 -9.469 -7.145 1 98.38 192 ASN B CA 1
ATOM 5071 C C . ASN B 1 192 ? -17.844 -9.18 -7.34 1 98.38 192 ASN B C 1
ATOM 5073 O O . ASN B 1 192 ? -18.219 -8.094 -7.797 1 98.38 192 ASN B O 1
ATOM 5077 N N . ARG B 1 193 ? -18.688 -10.117 -6.984 1 97.25 193 ARG B N 1
ATOM 5078 C CA . ARG B 1 193 ? -20.062 -10.164 -7.469 1 97.25 193 ARG B CA 1
ATOM 5079 C C . ARG B 1 193 ? -21 -9.484 -6.492 1 97.25 193 ARG B C 1
ATOM 5081 O O . ARG B 1 193 ? -22.203 -9.398 -6.746 1 97.25 193 ARG B O 1
ATOM 5088 N N . VAL B 1 194 ? -20.469 -9.055 -5.414 1 98.5 194 VAL B N 1
ATOM 5089 C CA . VAL B 1 194 ? -21.375 -8.609 -4.371 1 98.5 194 VAL B CA 1
ATOM 5090 C C . VAL B 1 194 ? -20.797 -7.383 -3.666 1 98.5 194 VAL B C 1
ATOM 5092 O O . VAL B 1 194 ? -19.641 -7.035 -3.867 1 98.5 194 VAL B O 1
ATOM 5095 N N . SER B 1 195 ? -21.672 -6.754 -2.859 1 98.5 195 SER B N 1
ATOM 5096 C CA . SER B 1 195 ? -21.328 -5.723 -1.883 1 98.5 195 SER B CA 1
ATOM 5097 C C . SER B 1 195 ? -21.688 -6.168 -0.468 1 98.5 195 SER B C 1
ATOM 5099 O O . SER B 1 195 ? -22.828 -6.566 -0.202 1 98.5 195 SER B O 1
ATOM 5101 N N . PRO B 1 196 ? -20.766 -6.02 0.45 1 98.75 196 PRO B N 1
ATOM 5102 C CA . PRO B 1 196 ? -19.344 -5.676 0.33 1 98.75 196 PRO B CA 1
ATOM 5103 C C . PRO B 1 196 ? -18.516 -6.812 -0.264 1 98.75 196 PRO B C 1
ATOM 5105 O O . PRO B 1 196 ? -18.953 -7.961 -0.29 1 98.75 196 PRO B O 1
ATOM 5108 N N . TYR B 1 197 ? -17.312 -6.523 -0.746 1 98.94 197 TYR B N 1
ATOM 5109 C CA . TYR B 1 197 ? -16.375 -7.551 -1.204 1 98.94 197 TYR B CA 1
ATOM 5110 C C . TYR B 1 197 ? -15.898 -8.406 -0.042 1 98.94 197 TYR B C 1
ATOM 5112 O O . TYR B 1 197 ? -15.664 -9.609 -0.203 1 98.94 197 TYR B O 1
ATOM 5120 N N . ILE B 1 198 ? -15.75 -7.805 1.146 1 98.94 198 ILE B N 1
ATOM 5121 C CA . ILE B 1 198 ? -15.32 -8.5 2.357 1 98.94 198 ILE B CA 1
ATOM 5122 C C . ILE B 1 198 ? -16.359 -8.281 3.463 1 98.94 198 ILE B C 1
ATOM 5124 O O . ILE B 1 198 ? -16.719 -7.145 3.762 1 98.94 198 ILE B O 1
ATOM 5128 N N . SER B 1 199 ? -16.812 -9.359 4.043 1 98.75 199 SER B N 1
ATOM 5129 C CA . SER B 1 199 ? -17.734 -9.266 5.168 1 98.75 199 SER B CA 1
ATOM 5130 C C . SER B 1 199 ? -17.156 -9.914 6.418 1 98.75 199 SER B C 1
ATOM 5132 O O . SER B 1 199 ? -16.516 -10.961 6.34 1 98.75 199 SER B O 1
ATOM 5134 N N . VAL B 1 200 ? -17.359 -9.234 7.477 1 98.5 200 VAL B N 1
ATOM 5135 C CA . VAL B 1 200 ? -17.109 -9.797 8.797 1 98.5 200 VAL B CA 1
ATOM 5136 C C . VAL B 1 200 ? -18.406 -9.875 9.586 1 98.5 200 VAL B C 1
ATOM 5138 O O . VAL B 1 200 ? -18.922 -8.859 10.047 1 98.5 200 VAL B O 1
ATOM 5141 N N . ARG B 1 201 ? -18.891 -11.078 9.695 1 97.75 201 ARG B N 1
ATOM 5142 C CA . ARG B 1 201 ? -20.141 -11.359 10.414 1 97.75 201 ARG B CA 1
ATOM 5143 C C . ARG B 1 201 ? -19.844 -12.062 11.742 1 97.75 201 ARG B C 1
ATOM 5145 O O . ARG B 1 201 ? -19 -12.961 11.805 1 97.75 201 ARG B O 1
ATOM 5152 N N . LEU B 1 202 ? -20.594 -11.641 12.742 1 96.75 202 LEU B N 1
ATOM 5153 C CA . LEU B 1 202 ? -20.281 -12.172 14.062 1 96.75 202 LEU B CA 1
ATOM 5154 C C . LEU B 1 202 ? -20.75 -13.617 14.188 1 96.75 202 LEU B C 1
ATOM 5156 O O . LEU B 1 202 ? -20.141 -14.406 14.922 1 96.75 202 LEU B O 1
ATOM 5160 N N . GLY B 1 203 ? -21.875 -13.977 13.469 1 95.94 203 GLY B N 1
ATOM 5161 C CA . GLY B 1 203 ? -22.484 -15.273 13.711 1 95.94 203 GLY B CA 1
ATOM 5162 C C . GLY B 1 203 ? -22.891 -15.477 15.156 1 95.94 203 GLY B C 1
ATOM 5163 O O . GLY B 1 203 ? -23.625 -14.656 15.719 1 95.94 203 GLY B O 1
ATOM 5164 N N . VAL B 1 204 ? -22.375 -16.562 15.758 1 94.19 204 VAL B N 1
ATOM 5165 C CA . VAL B 1 204 ? -22.719 -16.844 17.141 1 94.19 204 VAL B CA 1
ATOM 5166 C C . VAL B 1 204 ? -21.625 -16.297 18.078 1 94.19 204 VAL B C 1
ATOM 5168 O O . VAL B 1 204 ? -21.656 -16.547 19.281 1 94.19 204 VAL B O 1
ATOM 5171 N N . GLY B 1 205 ? -20.703 -15.641 17.469 1 92.81 205 GLY B N 1
ATOM 5172 C CA . GLY B 1 205 ? -19.531 -15.234 18.25 1 92.81 205 GLY B CA 1
ATOM 5173 C C . GLY B 1 205 ? -19.438 -13.734 18.438 1 92.81 205 GLY B C 1
ATOM 5174 O O . GLY B 1 205 ? -20.469 -13.047 18.516 1 92.81 205 GLY B O 1
ATOM 5175 N N . ASN B 1 206 ? -18.172 -13.273 18.703 1 90.19 206 ASN B N 1
ATOM 5176 C CA . ASN B 1 206 ? -17.828 -11.875 18.922 1 90.19 206 ASN B CA 1
ATOM 5177 C C . ASN B 1 206 ? -17.062 -11.297 17.734 1 90.19 206 ASN B C 1
ATOM 5179 O O . ASN B 1 206 ? -16.797 -12 16.766 1 90.19 206 ASN B O 1
ATOM 5183 N N . GLY B 1 207 ? -16.797 -10.008 17.828 1 92.94 207 GLY B N 1
ATOM 5184 C CA . GLY B 1 207 ? -15.945 -9.391 16.828 1 92.94 207 GLY B CA 1
ATOM 5185 C C . GLY B 1 207 ? -14.516 -9.898 16.859 1 92.94 207 GLY B C 1
ATOM 5186 O O . GLY B 1 207 ? -13.953 -10.125 17.922 1 92.94 207 GLY B O 1
ATOM 5187 N N . PRO B 1 208 ? -13.984 -10.148 15.688 1 95.31 208 PRO B N 1
ATOM 5188 C CA . PRO B 1 208 ? -12.609 -10.664 15.656 1 95.31 208 PRO B CA 1
ATOM 5189 C C . PRO B 1 208 ? -11.586 -9.648 16.156 1 95.31 208 PRO B C 1
ATOM 5191 O O . PRO B 1 208 ? -11.898 -8.461 16.281 1 95.31 208 PRO B O 1
ATOM 5194 N N . ILE B 1 209 ? -10.398 -10.172 16.578 1 92.44 209 ILE B N 1
ATOM 5195 C CA . ILE B 1 209 ? -9.32 -9.305 17.031 1 92.44 209 ILE B CA 1
ATOM 5196 C C . ILE B 1 209 ? -8.062 -9.555 16.203 1 92.44 209 ILE B C 1
ATOM 5198 O O . ILE B 1 209 ? -7.77 -10.703 15.859 1 92.44 209 ILE B O 1
ATOM 5202 N N . GLY B 1 210 ? -7.359 -8.547 15.961 1 93.31 210 GLY B N 1
ATOM 5203 C CA . GLY B 1 210 ? -6.078 -8.672 15.289 1 93.31 210 GLY B CA 1
ATOM 5204 C C . GLY B 1 210 ? -6.207 -9.148 13.852 1 93.31 210 GLY B C 1
ATOM 5205 O O . GLY B 1 210 ? -5.547 -10.109 13.453 1 93.31 210 GLY B O 1
ATOM 5206 N N . ILE B 1 211 ? -7.105 -8.492 13.086 1 97.69 211 ILE B N 1
ATOM 5207 C CA . ILE B 1 211 ? -7.203 -8.773 11.656 1 97.69 211 ILE B CA 1
ATOM 5208 C C . ILE B 1 211 ? -6.414 -7.738 10.867 1 97.69 211 ILE B C 1
ATOM 5210 O O . ILE B 1 211 ? -6.715 -6.543 10.922 1 97.69 211 ILE B O 1
ATOM 5214 N N . PHE B 1 212 ? -5.406 -8.188 10.148 1 98 212 PHE B N 1
ATOM 5215 C CA . PHE B 1 212 ? -4.457 -7.301 9.5 1 98 212 PHE B CA 1
ATOM 5216 C C . PHE B 1 212 ? -4.625 -7.344 7.984 1 98 212 PHE B C 1
ATOM 5218 O O . PHE B 1 212 ? -4.727 -8.422 7.395 1 98 212 PHE B O 1
ATOM 5225 N N . PHE B 1 213 ? -4.695 -6.188 7.359 1 98.38 213 PHE B N 1
ATOM 5226 C CA . PHE B 1 213 ? -4.629 -6.031 5.91 1 98.38 213 PHE B CA 1
ATOM 5227 C C . PHE B 1 213 ? -3.467 -5.125 5.52 1 98.38 213 PHE B C 1
ATOM 5229 O O . PHE B 1 213 ? -3.375 -3.988 5.98 1 98.38 213 PHE B O 1
ATOM 5236 N N . SER B 1 214 ? -2.545 -5.602 4.688 1 97.19 214 SER B N 1
ATOM 5237 C CA . SER B 1 214 ? -1.384 -4.828 4.258 1 97.19 214 SER B CA 1
ATOM 5238 C C . SER B 1 214 ? -1.199 -4.898 2.748 1 97.19 214 SER B C 1
ATOM 5240 O O . SER B 1 214 ? -1.272 -5.977 2.156 1 97.19 214 SER B O 1
ATOM 5242 N N . GLN B 1 215 ? -0.994 -3.68 2.055 1 97.19 215 GLN B N 1
ATOM 5243 C CA . GLN B 1 215 ? -0.73 -3.564 0.624 1 97.19 215 GLN B CA 1
ATOM 5244 C C . GLN B 1 215 ? -1.83 -4.234 -0.193 1 97.19 215 GLN B C 1
ATOM 5246 O O . GLN B 1 215 ? -1.551 -5.09 -1.037 1 97.19 215 GLN B O 1
ATOM 5251 N N . VAL B 1 216 ? -3.033 -3.779 0.039 1 98.06 216 VAL B N 1
ATOM 5252 C CA . VAL B 1 216 ? -4.23 -4.375 -0.552 1 98.06 216 VAL B CA 1
ATOM 5253 C C . VAL B 1 216 ? -4.656 -3.566 -1.775 1 98.06 216 VAL B C 1
ATOM 5255 O O . VAL B 1 216 ? -4.641 -2.334 -1.751 1 98.06 216 VAL B O 1
ATOM 5258 N N . HIS B 1 217 ? -4.969 -4.25 -2.855 1 98.25 217 HIS B N 1
ATOM 5259 C CA . HIS B 1 217 ? -5.613 -3.65 -4.02 1 98.25 217 HIS B CA 1
ATOM 5260 C C . HIS B 1 217 ? -7.066 -4.098 -4.141 1 98.25 217 HIS B C 1
ATOM 5262 O O . HIS B 1 217 ? -7.34 -5.289 -4.297 1 98.25 217 HIS B O 1
ATOM 5268 N N . GLY B 1 218 ? -8.031 -3.244 -3.982 1 98.12 218 GLY B N 1
ATOM 5269 C CA . GLY B 1 218 ? -9.438 -3.445 -4.258 1 98.12 218 GLY B CA 1
ATOM 5270 C C . GLY B 1 218 ? -9.953 -2.586 -5.398 1 98.12 218 GLY B C 1
ATOM 5271 O O . GLY B 1 218 ? -9.625 -1.402 -5.488 1 98.12 218 GLY B O 1
ATOM 5272 N N . GLU B 1 219 ? -10.773 -3.209 -6.246 1 97.69 219 GLU B N 1
ATOM 5273 C CA . GLU B 1 219 ? -11.219 -2.43 -7.402 1 97.69 219 GLU B CA 1
ATOM 5274 C C . GLU B 1 219 ? -12.555 -2.932 -7.926 1 97.69 219 GLU B C 1
ATOM 5276 O O . GLU B 1 219 ? -12.773 -4.141 -8.047 1 97.69 219 GLU B O 1
ATOM 5281 N N . VAL B 1 220 ? -13.445 -2.043 -8.188 1 97.56 220 VAL B N 1
ATOM 5282 C CA . VAL B 1 220 ? -14.609 -2.27 -9.039 1 97.56 220 VAL B CA 1
ATOM 5283 C C . VAL B 1 220 ? -14.273 -1.887 -10.477 1 97.56 220 VAL B C 1
ATOM 5285 O O . VAL B 1 220 ? -14.172 -0.702 -10.805 1 97.56 220 VAL B O 1
ATOM 5288 N N . ARG B 1 221 ? -14.148 -2.838 -11.344 1 93.25 221 ARG B N 1
ATOM 5289 C CA . ARG B 1 221 ? -13.586 -2.584 -12.664 1 93.25 221 ARG B CA 1
ATOM 5290 C C . ARG B 1 221 ? -14.656 -2.084 -13.633 1 93.25 221 ARG B C 1
ATOM 5292 O O . ARG B 1 221 ? -14.414 -1.165 -14.414 1 93.25 221 ARG B O 1
ATOM 5299 N N . GLU B 1 222 ? -15.836 -2.686 -13.516 1 92.19 222 GLU B N 1
ATOM 5300 C CA . GLU B 1 222 ? -16.891 -2.336 -14.461 1 92.19 222 GLU B CA 1
ATOM 5301 C C . GLU B 1 222 ? -17.422 -0.931 -14.195 1 92.19 222 GLU B C 1
ATOM 5303 O O . GLU B 1 222 ? -17.938 -0.648 -13.109 1 92.19 222 GLU B O 1
ATOM 5308 N N . ALA B 1 223 ? -17.391 -0.159 -15.141 1 90.62 223 ALA B N 1
ATOM 5309 C CA . ALA B 1 223 ? -17.734 1.256 -15.016 1 90.62 223 ALA B CA 1
ATOM 5310 C C . ALA B 1 223 ? -19.156 1.434 -14.492 1 90.62 223 ALA B C 1
ATOM 5312 O O . ALA B 1 223 ? -19.406 2.293 -13.641 1 90.62 223 ALA B O 1
ATOM 5313 N N . LYS B 1 224 ? -20.031 0.619 -15.023 1 92.38 224 LYS B N 1
ATOM 5314 C CA . LYS B 1 224 ? -21.438 0.754 -14.648 1 92.38 224 LYS B CA 1
ATOM 5315 C C . LYS B 1 224 ? -21.656 0.423 -13.18 1 92.38 224 LYS B C 1
ATOM 5317 O O . LYS B 1 224 ? -22.688 0.778 -12.602 1 92.38 224 LYS B O 1
ATOM 5322 N N . GLN B 1 225 ? -20.641 -0.286 -12.594 1 94.25 225 GLN B N 1
ATOM 5323 C CA . GLN B 1 225 ? -20.781 -0.713 -11.203 1 94.25 225 GLN B CA 1
ATOM 5324 C C . GLN B 1 225 ? -20 0.208 -10.266 1 94.25 225 GLN B C 1
ATOM 5326 O O . GLN B 1 225 ? -20.156 0.131 -9.047 1 94.25 225 GLN B O 1
ATOM 5331 N N . GLN B 1 226 ? -19.172 1.061 -10.773 1 95.38 226 GLN B N 1
ATOM 5332 C CA . GLN B 1 226 ? -18.375 1.951 -9.938 1 95.38 226 GLN B CA 1
ATOM 5333 C C . GLN B 1 226 ? -19.266 2.861 -9.102 1 95.38 226 GLN B C 1
ATOM 5335 O O . GLN B 1 226 ? -20.281 3.369 -9.586 1 95.38 226 GLN B O 1
ATOM 5340 N N . GLY B 1 227 ? -18.859 3.027 -7.844 1 96.25 227 GLY B N 1
ATOM 5341 C CA . GLY B 1 227 ? -19.594 3.875 -6.918 1 96.25 227 GLY B CA 1
ATOM 5342 C C . GLY B 1 227 ? -20.797 3.184 -6.293 1 96.25 227 GLY B C 1
ATOM 5343 O O . GLY B 1 227 ? -21.625 3.828 -5.648 1 96.25 227 GLY B O 1
ATOM 5344 N N . GLN B 1 228 ? -20.906 1.834 -6.477 1 97.31 228 GLN B N 1
ATOM 5345 C CA . GLN B 1 228 ? -22.109 1.167 -5.992 1 97.31 228 GLN B CA 1
ATOM 5346 C C . GLN B 1 228 ? -21.781 0.181 -4.875 1 97.31 228 GLN B C 1
ATOM 5348 O O . GLN B 1 228 ? -22.641 -0.139 -4.051 1 97.31 228 GLN B O 1
ATOM 5353 N N . PHE B 1 229 ? -20.594 -0.31 -4.809 1 98.5 229 PHE B N 1
ATOM 5354 C CA . PHE B 1 229 ? -20.25 -1.405 -3.912 1 98.5 229 PHE B CA 1
ATOM 5355 C C . PHE B 1 229 ? -19.438 -0.895 -2.729 1 98.5 229 PHE B C 1
ATOM 5357 O O . PHE B 1 229 ? -18.734 0.113 -2.838 1 98.5 229 PHE B O 1
ATOM 5364 N N . GLU B 1 230 ? -19.562 -1.567 -1.625 1 98.69 230 GLU B N 1
ATOM 5365 C CA . GLU B 1 230 ? -18.656 -1.405 -0.488 1 98.69 230 GLU B CA 1
ATOM 5366 C C . GLU B 1 230 ? -17.5 -2.4 -0.552 1 98.69 230 GLU B C 1
ATOM 5368 O O . GLU B 1 230 ? -17.656 -3.494 -1.101 1 98.69 230 GLU B O 1
ATOM 5373 N N . PHE B 1 231 ? -16.375 -1.977 0.009 1 98.81 231 PHE B N 1
ATOM 5374 C CA . PHE B 1 231 ? -15.25 -2.896 -0.001 1 98.81 231 PHE B CA 1
ATOM 5375 C C . PHE B 1 231 ? -15.32 -3.85 1.186 1 98.81 231 PHE B C 1
ATOM 5377 O O . PHE B 1 231 ? -15.312 -5.07 1.01 1 98.81 231 PHE B O 1
ATOM 5384 N N . LEU B 1 232 ? -15.414 -3.342 2.365 1 98.94 232 LEU B N 1
ATOM 5385 C CA . LEU B 1 232 ? -15.477 -4.141 3.584 1 98.94 232 LEU B CA 1
ATOM 5386 C C . LEU B 1 232 ? -16.594 -3.645 4.504 1 98.94 232 LEU B C 1
ATOM 5388 O O . LEU B 1 232 ? -16.75 -2.438 4.691 1 98.94 232 LEU B O 1
ATOM 5392 N N . ARG B 1 233 ? -17.359 -4.496 5.012 1 98.81 233 ARG B N 1
ATOM 5393 C CA . ARG B 1 233 ? -18.344 -4.227 6.055 1 98.81 233 ARG B CA 1
ATOM 5394 C C . ARG B 1 233 ? -18.188 -5.188 7.23 1 98.81 233 ARG B C 1
ATOM 5396 O O . ARG B 1 233 ? -18.125 -6.402 7.043 1 98.81 233 ARG B O 1
ATOM 5403 N N . ALA B 1 234 ? -18.109 -4.645 8.414 1 98.56 234 ALA B N 1
ATOM 5404 C CA . ALA B 1 234 ? -17.891 -5.477 9.602 1 98.56 234 ALA B CA 1
ATOM 5405 C C . ALA B 1 234 ? -18.953 -5.191 10.664 1 98.56 234 ALA B C 1
ATOM 5407 O O . ALA B 1 234 ? -19.219 -4.031 10.992 1 98.56 234 ALA B O 1
ATOM 5408 N N . GLU B 1 235 ? -19.438 -6.223 11.227 1 97.62 235 GLU B N 1
ATOM 5409 C CA . GLU B 1 235 ? -20.406 -6.113 12.312 1 97.62 235 GLU B CA 1
ATOM 5410 C C . GLU B 1 235 ? -19.719 -5.898 13.656 1 97.62 235 GLU B C 1
ATOM 5412 O O . GLU B 1 235 ? -20.375 -5.66 14.672 1 97.62 235 GLU B O 1
ATOM 5417 N N . GLY B 1 236 ? -18.484 -5.965 13.688 1 95.56 236 GLY B N 1
ATOM 5418 C CA . GLY B 1 236 ? -17.625 -5.758 14.844 1 95.56 236 GLY B CA 1
ATOM 5419 C C . GLY B 1 236 ? -16.203 -6.242 14.633 1 95.56 236 GLY B C 1
ATOM 5420 O O . GLY B 1 236 ? -15.93 -6.961 13.672 1 95.56 236 GLY B O 1
ATOM 5421 N N . GLY B 1 237 ? -15.305 -5.789 15.547 1 95.62 237 GLY B N 1
ATOM 5422 C CA . GLY B 1 237 ? -13.945 -6.293 15.516 1 95.62 237 GLY B CA 1
ATOM 5423 C C . GLY B 1 237 ? -12.898 -5.195 15.398 1 95.62 237 GLY B C 1
ATOM 5424 O O . GLY B 1 237 ? -13.242 -4.031 15.188 1 95.62 237 GLY B O 1
ATOM 5425 N N . ASP B 1 238 ? -11.633 -5.617 15.625 1 94.62 238 ASP B N 1
ATOM 5426 C CA . ASP B 1 238 ? -10.477 -4.73 15.508 1 94.62 238 ASP B CA 1
ATOM 5427 C C . ASP B 1 238 ? -9.672 -5.043 14.25 1 94.62 238 ASP B C 1
ATOM 5429 O O . ASP B 1 238 ? -9.398 -6.207 13.953 1 94.62 238 ASP B O 1
ATOM 5433 N N . PHE B 1 239 ? -9.336 -3.988 13.562 1 97.38 239 PHE B N 1
ATOM 5434 C CA . PHE B 1 239 ? -8.688 -4.16 12.266 1 97.38 239 PHE B CA 1
ATOM 5435 C C . PHE B 1 239 ? -7.496 -3.217 12.125 1 97.38 239 PHE B C 1
ATOM 5437 O O . PHE B 1 239 ? -7.52 -2.098 12.641 1 97.38 239 PHE B O 1
ATOM 5444 N N . GLN B 1 240 ? -6.5 -3.684 11.5 1 96.88 240 GLN B N 1
ATOM 5445 C CA . GLN B 1 240 ? -5.371 -2.852 11.102 1 96.88 240 GLN B CA 1
ATOM 5446 C C . GLN B 1 240 ? -5.195 -2.861 9.586 1 96.88 240 GLN B C 1
ATOM 5448 O O . GLN B 1 240 ? -4.977 -3.916 8.984 1 96.88 240 GLN B O 1
ATOM 5453 N N . PHE B 1 241 ? -5.332 -1.67 9 1 98.19 241 PHE B N 1
ATOM 5454 C CA . PHE B 1 241 ? -5.176 -1.501 7.562 1 98.19 241 PHE B CA 1
ATOM 5455 C C . PHE B 1 241 ? -3.949 -0.657 7.242 1 98.19 241 PHE B C 1
ATOM 5457 O O . PHE B 1 241 ? -3.783 0.437 7.785 1 98.19 241 PHE B O 1
ATOM 5464 N N . GLU B 1 242 ? -3.049 -1.151 6.387 1 96.81 242 GLU B N 1
ATOM 5465 C CA . GLU B 1 242 ? -1.866 -0.416 5.945 1 96.81 242 GLU B CA 1
ATOM 5466 C C . GLU B 1 242 ? -1.619 -0.61 4.453 1 96.81 242 GLU B C 1
ATOM 5468 O O . GLU B 1 242 ? -1.61 -1.741 3.961 1 96.81 242 GLU B O 1
ATOM 5473 N N . GLY B 1 243 ? -1.366 0.527 3.736 1 96.75 243 GLY B N 1
ATOM 5474 C CA . GLY B 1 243 ? -1.069 0.422 2.316 1 96.75 243 GLY B CA 1
ATOM 5475 C C . GLY B 1 243 ? -2.266 0.001 1.485 1 96.75 243 GLY B C 1
ATOM 5476 O O . GLY B 1 243 ? -2.16 -0.895 0.645 1 96.75 243 GLY B O 1
ATOM 5477 N N . MET B 1 244 ? -3.402 0.611 1.757 1 97.81 244 MET B N 1
ATOM 5478 C CA . MET B 1 244 ? -4.617 0.3 1.01 1 97.81 244 MET B CA 1
ATOM 5479 C C . MET B 1 244 ? -4.672 1.089 -0.295 1 97.81 244 MET B C 1
ATOM 5481 O O . MET B 1 244 ? -4.32 2.27 -0.326 1 97.81 244 MET B O 1
ATOM 5485 N N . ALA B 1 245 ? -5.09 0.471 -1.376 1 97.75 245 ALA B N 1
ATOM 5486 C CA . ALA B 1 245 ? -5.305 1.104 -2.674 1 97.75 245 ALA B CA 1
ATOM 5487 C C . ALA B 1 245 ? -6.637 0.673 -3.279 1 97.75 245 ALA B C 1
ATOM 5489 O O . ALA B 1 245 ? -6.691 -0.267 -4.074 1 97.75 245 ALA B O 1
ATOM 5490 N N . LEU B 1 246 ? -7.715 1.383 -2.943 1 98 246 LEU B N 1
ATOM 5491 C CA . LEU B 1 246 ? -9.055 1.069 -3.418 1 98 246 LEU B CA 1
ATOM 5492 C C . LEU B 1 246 ? -9.445 1.976 -4.578 1 98 246 LEU B C 1
ATOM 5494 O O . LEU B 1 246 ? -9.109 3.162 -4.59 1 98 246 LEU B O 1
ATOM 5498 N N . VAL B 1 247 ? -10.195 1.36 -5.496 1 96.25 247 VAL B N 1
ATOM 5499 C CA . VAL B 1 247 ? -10.641 2.129 -6.656 1 96.25 247 VAL B CA 1
ATOM 5500 C C . VAL B 1 247 ? -12.086 1.772 -6.988 1 96.25 247 VAL B C 1
ATOM 5502 O O . VAL B 1 247 ? -12.43 0.593 -7.102 1 96.25 247 VAL B O 1
ATOM 5505 N N . GLY B 1 248 ? -12.93 2.756 -7.078 1 96.81 248 GLY B N 1
ATOM 5506 C CA . GLY B 1 248 ? -14.242 2.576 -7.68 1 96.81 248 GLY B CA 1
ATOM 5507 C C . GLY B 1 248 ? -15.312 2.211 -6.676 1 96.81 248 GLY B C 1
ATOM 5508 O O . GLY B 1 248 ? -16.453 1.927 -7.055 1 96.81 248 GLY B O 1
ATOM 5509 N N . PHE B 1 249 ? -15.039 2.219 -5.422 1 98.38 249 PHE B N 1
ATOM 5510 C CA . PHE B 1 249 ? -16.031 1.819 -4.43 1 98.38 249 PHE B CA 1
ATOM 5511 C C . PHE B 1 249 ? -16.891 3.01 -4.004 1 98.38 249 PHE B C 1
ATOM 5513 O O . PHE B 1 249 ? -16.422 4.152 -4.039 1 98.38 249 PHE B O 1
ATOM 5520 N N . LYS B 1 250 ? -18.141 2.699 -3.65 1 97.94 250 LYS B N 1
ATOM 5521 C CA . LYS B 1 250 ? -18.984 3.693 -2.998 1 97.94 250 LYS B CA 1
ATOM 5522 C C . LYS B 1 250 ? -18.406 4.094 -1.64 1 97.94 250 LYS B C 1
ATOM 5524 O O . LYS B 1 250 ? -18.344 5.281 -1.316 1 97.94 250 LYS B O 1
ATOM 5529 N N . THR B 1 251 ? -18.125 3.123 -0.919 1 98.25 251 THR B N 1
ATOM 5530 C CA . THR B 1 251 ? -17.5 3.256 0.391 1 98.25 251 THR B CA 1
ATOM 5531 C C . THR B 1 251 ? -16.5 2.123 0.631 1 98.25 251 THR B C 1
ATOM 5533 O O . THR B 1 251 ? -16.781 0.965 0.315 1 98.25 251 THR B O 1
ATOM 5536 N N . GLY B 1 252 ? -15.352 2.529 1.14 1 98.75 252 GLY B N 1
ATOM 5537 C CA . GLY B 1 252 ? -14.336 1.515 1.388 1 98.75 252 GLY B CA 1
ATOM 5538 C C . GLY B 1 252 ? -14.648 0.645 2.592 1 98.75 252 GLY B C 1
ATOM 5539 O O . GLY B 1 252 ? -14.656 -0.584 2.49 1 98.75 252 GLY B O 1
ATOM 5540 N N . PHE B 1 253 ? -15.008 1.33 3.729 1 98.81 253 PHE B N 1
ATOM 5541 C CA . PHE B 1 253 ? -15.148 0.606 4.988 1 98.81 253 PHE B CA 1
ATOM 5542 C C . PHE B 1 253 ? -16.406 1.041 5.727 1 98.81 253 PHE B C 1
ATOM 5544 O O . PHE B 1 253 ? -16.641 2.236 5.926 1 98.81 253 PHE B O 1
ATOM 5551 N N . VAL B 1 254 ? -17.188 0.11 6.113 1 98.62 254 VAL B N 1
ATOM 5552 C CA . VAL B 1 254 ? -18.375 0.347 6.934 1 98.62 254 VAL B CA 1
ATOM 5553 C C . VAL B 1 254 ? -18.297 -0.506 8.195 1 98.62 254 VAL B C 1
ATOM 5555 O O . VAL B 1 254 ? -18.312 -1.736 8.125 1 98.62 254 VAL B O 1
ATOM 5558 N N . PHE B 1 255 ? -18.219 0.155 9.32 1 97.81 255 PHE B N 1
ATOM 5559 C CA . PHE B 1 255 ? -18.203 -0.522 10.609 1 97.81 255 PHE B CA 1
ATOM 5560 C C . PHE B 1 255 ? -19.516 -0.305 11.359 1 97.81 255 PHE B C 1
ATOM 5562 O O . PHE B 1 255 ? -19.859 0.829 11.703 1 97.81 255 PHE B O 1
ATOM 5569 N N . THR B 1 256 ? -20.219 -1.384 11.68 1 96.75 256 THR B N 1
ATOM 5570 C CA . THR B 1 256 ? -21.547 -1.236 12.258 1 96.75 256 THR B CA 1
ATOM 5571 C C . THR B 1 256 ? -21.562 -1.69 13.719 1 96.75 256 THR B C 1
ATOM 5573 O O . THR B 1 256 ? -22.578 -1.589 14.391 1 96.75 256 THR B O 1
ATOM 5576 N N . GLY B 1 257 ? -20.469 -2.232 14.195 1 93.75 257 GLY B N 1
ATOM 5577 C CA . GLY B 1 257 ? -20.438 -2.705 15.57 1 93.75 257 GLY B CA 1
ATOM 5578 C C . GLY B 1 257 ? -19.203 -2.254 16.328 1 93.75 257 GLY B C 1
ATOM 5579 O O . GLY B 1 257 ? -18.484 -1.354 15.883 1 93.75 257 GLY B O 1
ATOM 5580 N N . TYR B 1 258 ? -19.016 -2.902 17.531 1 91.19 258 TYR B N 1
ATOM 5581 C CA . TYR B 1 258 ? -17.938 -2.566 18.453 1 91.19 258 TYR B CA 1
ATOM 5582 C C . TYR B 1 258 ? -16.578 -2.869 17.828 1 91.19 258 TYR B C 1
ATOM 5584 O O . TYR B 1 258 ? -16.406 -3.902 17.188 1 91.19 258 TYR B O 1
ATOM 5592 N N . GLY B 1 259 ? -15.672 -1.918 18.047 1 92.31 259 GLY B N 1
ATOM 5593 C CA . GLY B 1 259 ? -14.305 -2.16 17.625 1 92.31 259 GLY B CA 1
ATOM 5594 C C . GLY B 1 259 ? -13.625 -0.925 17.078 1 92.31 259 GLY B C 1
ATOM 5595 O O . GLY B 1 259 ? -14.273 0.098 16.844 1 92.31 259 GLY B O 1
ATOM 5596 N N . VAL B 1 260 ? -12.336 -1.005 16.953 1 92.88 260 VAL B N 1
ATOM 5597 C CA . VAL B 1 260 ? -11.539 0.105 16.438 1 92.88 260 VAL B CA 1
ATOM 5598 C C . VAL B 1 260 ? -10.719 -0.358 15.242 1 92.88 260 VAL B C 1
ATOM 5600 O O . VAL B 1 260 ? -10.148 -1.451 15.258 1 92.88 260 VAL B O 1
ATOM 5603 N N . ALA B 1 261 ? -10.68 0.481 14.258 1 96.69 261 ALA B N 1
ATOM 5604 C CA . ALA B 1 261 ? -9.859 0.213 13.078 1 96.69 261 ALA B CA 1
ATOM 5605 C C . ALA B 1 261 ? -8.766 1.271 12.922 1 96.69 261 ALA B C 1
ATOM 5607 O O . ALA B 1 261 ? -8.984 2.447 13.227 1 96.69 261 ALA B O 1
ATOM 5608 N N . THR B 1 262 ? -7.59 0.831 12.531 1 96.38 262 THR B N 1
ATOM 5609 C CA . THR B 1 262 ? -6.508 1.758 12.219 1 96.38 262 THR B CA 1
ATOM 5610 C C . THR B 1 262 ? -6.188 1.733 10.727 1 96.38 262 THR B C 1
ATOM 5612 O O . THR B 1 262 ? -6.23 0.676 10.094 1 96.38 262 THR B O 1
ATOM 5615 N N . PHE B 1 263 ? -5.941 2.893 10.203 1 97.88 263 PHE B N 1
ATOM 5616 C CA . PHE B 1 263 ? -5.555 3.068 8.805 1 97.88 263 PHE B CA 1
ATOM 5617 C C . PHE B 1 263 ? -4.258 3.859 8.695 1 97.88 263 PHE B C 1
ATOM 5619 O O . PHE B 1 263 ? -4.117 4.922 9.312 1 97.88 263 PHE B O 1
ATOM 5626 N N . ALA B 1 264 ? -3.285 3.334 7.961 1 96.06 264 ALA B N 1
ATOM 5627 C CA . ALA B 1 264 ? -2.012 4.043 7.859 1 96.06 264 ALA B CA 1
ATOM 5628 C C . ALA B 1 264 ? -1.422 3.908 6.457 1 96.06 264 ALA B C 1
ATOM 5630 O O . ALA B 1 264 ? -1.614 2.887 5.789 1 96.06 264 ALA B O 1
ATOM 5631 N N . ASN B 1 265 ? -0.709 4.984 5.992 1 96.25 265 ASN B N 1
ATOM 5632 C CA . ASN B 1 265 ? 0.167 4.949 4.824 1 96.25 265 ASN B CA 1
ATOM 5633 C C . ASN B 1 265 ? -0.545 4.375 3.604 1 96.25 265 ASN B C 1
ATOM 5635 O O . ASN B 1 265 ? -0.021 3.479 2.939 1 96.25 265 ASN B O 1
ATOM 5639 N N . SER B 1 266 ? -1.747 4.867 3.406 1 96.81 266 SER B N 1
ATOM 5640 C CA . SER B 1 266 ? -2.588 4.301 2.355 1 96.81 266 SER B CA 1
ATOM 5641 C C . SER B 1 266 ? -2.771 5.285 1.205 1 96.81 266 SER B C 1
ATOM 5643 O O . SER B 1 266 ? -2.807 6.5 1.42 1 96.81 266 SER B O 1
ATOM 5645 N N . ARG B 1 267 ? -2.865 4.719 0.01 1 94.94 267 ARG B N 1
ATOM 5646 C CA . ARG B 1 267 ? -3.102 5.527 -1.182 1 94.94 267 ARG B CA 1
ATOM 5647 C C . ARG B 1 267 ? -4.551 6 -1.245 1 94.94 267 ARG B C 1
ATOM 5649 O O . ARG B 1 267 ? -4.812 7.176 -1.497 1 94.94 267 ARG B O 1
ATOM 5656 N N . SER B 1 268 ? -5.43 5.051 -1.106 1 96.75 268 SER B N 1
ATOM 5657 C CA . SER B 1 268 ? -6.852 5.34 -1.24 1 96.75 268 SER B CA 1
ATOM 5658 C C . SER B 1 268 ? -7.691 4.391 -0.394 1 96.75 268 SER B C 1
ATOM 5660 O O . SER B 1 268 ? -7.512 3.174 -0.452 1 96.75 268 SER B O 1
ATOM 5662 N N . LEU B 1 269 ? -8.688 5.023 0.324 1 98.44 269 LEU B N 1
ATOM 5663 C CA . LEU B 1 269 ? -9.516 4.223 1.218 1 98.44 269 LEU B CA 1
ATOM 5664 C C . LEU B 1 269 ? -10.977 4.262 0.778 1 98.44 269 LEU B C 1
ATOM 5666 O O . LEU B 1 269 ? -11.789 3.453 1.235 1 98.44 269 LEU B O 1
ATOM 5670 N N . CYS B 1 270 ? -11.406 5.152 -0.057 1 98.38 270 CYS B N 1
ATOM 5671 C CA . CYS B 1 270 ? -12.758 5.336 -0.58 1 98.38 270 CYS B CA 1
ATOM 5672 C C . CYS B 1 270 ? -13.742 5.637 0.544 1 98.38 270 CYS B C 1
ATOM 5674 O O . CYS B 1 270 ? -14.93 5.328 0.434 1 98.38 270 CYS B O 1
ATOM 5676 N N . GLY B 1 271 ? -13.289 6.086 1.71 1 98.5 271 GLY B N 1
ATOM 5677 C CA . GLY B 1 271 ? -14.172 6.555 2.768 1 98.5 271 GLY B CA 1
ATOM 5678 C C . GLY B 1 271 ? -14.391 5.531 3.863 1 98.5 271 GLY B C 1
ATOM 5679 O O . GLY B 1 271 ? -14.156 4.336 3.658 1 98.5 271 GLY B O 1
ATOM 5680 N N . ILE B 1 272 ? -14.766 5.961 5.027 1 98.56 272 ILE B N 1
ATOM 5681 C CA . ILE B 1 272 ? -15.008 5.16 6.219 1 98.56 272 ILE B CA 1
ATOM 5682 C C . ILE B 1 272 ? -16.297 5.625 6.898 1 98.56 272 ILE B C 1
ATOM 5684 O O . ILE B 1 272 ? -16.5 6.824 7.113 1 98.56 272 ILE B O 1
ATOM 5688 N N . ARG B 1 273 ? -17.156 4.699 7.246 1 97.56 273 ARG B N 1
ATOM 5689 C CA . ARG B 1 273 ? -18.438 5.039 7.867 1 97.56 273 ARG B CA 1
ATOM 5690 C C . ARG B 1 273 ? -18.641 4.254 9.156 1 97.56 273 ARG B C 1
ATOM 5692 O O . ARG B 1 273 ? -18.406 3.045 9.203 1 97.56 273 ARG B O 1
ATOM 5699 N N . HIS B 1 274 ? -19.016 4.926 10.18 1 95 274 HIS B N 1
ATOM 5700 C CA . HIS B 1 274 ? -19.578 4.375 11.414 1 95 274 HIS B CA 1
ATOM 5701 C C . HIS B 1 274 ? -21.047 4.77 11.578 1 95 274 HIS B C 1
ATOM 5703 O O . HIS B 1 274 ? -21.359 5.672 12.359 1 95 274 HIS B O 1
ATOM 5709 N N . PRO B 1 275 ? -21.969 3.998 10.961 1 94.19 275 PRO B N 1
ATOM 5710 C CA . PRO B 1 275 ? -23.344 4.473 10.859 1 94.19 275 PRO B CA 1
ATOM 5711 C C . PRO B 1 275 ? -24.172 4.145 12.102 1 94.19 275 PRO B C 1
ATOM 5713 O O . PRO B 1 275 ? -25.266 4.695 12.281 1 94.19 275 PRO B O 1
ATOM 5716 N N . THR B 1 276 ? -23.75 3.146 12.875 1 92.62 276 THR B N 1
ATOM 5717 C CA . THR B 1 276 ? -24.516 2.725 14.039 1 92.62 276 THR B CA 1
ATOM 5718 C C . THR B 1 276 ? -24.219 3.621 15.242 1 92.62 276 THR B C 1
ATOM 5720 O O . THR B 1 276 ? -23.062 3.705 15.688 1 92.62 276 THR B O 1
ATOM 5723 N N . PRO B 1 277 ? -25.266 4.223 15.836 1 86.25 277 PRO B N 1
ATOM 5724 C CA . PRO B 1 277 ? -25.016 5.164 16.922 1 86.25 277 PRO B CA 1
ATOM 5725 C C . PRO B 1 277 ? -24.828 4.469 18.281 1 86.25 277 PRO B C 1
ATOM 5727 O O . PRO B 1 277 ? -25.281 3.336 18.453 1 86.25 277 PRO B O 1
ATOM 5730 N N . ASN B 1 278 ? -24.172 5.172 19.172 1 80.5 278 ASN B N 1
ATOM 5731 C CA . ASN B 1 278 ? -24.094 4.844 20.594 1 80.5 278 ASN B CA 1
ATOM 5732 C C . ASN B 1 278 ? -23.344 3.539 20.828 1 80.5 278 ASN B C 1
ATOM 5734 O O . ASN B 1 278 ? -23.75 2.727 21.672 1 80.5 278 ASN B O 1
ATOM 5738 N N . ILE B 1 279 ? -22.406 3.318 20 1 84.31 279 ILE B N 1
ATOM 5739 C CA . ILE B 1 279 ? -21.5 2.189 20.234 1 84.31 279 ILE B CA 1
ATOM 5740 C C . ILE B 1 279 ? -20.078 2.688 20.375 1 84.31 279 ILE B C 1
ATOM 5742 O O . ILE B 1 279 ? -19.766 3.824 20.016 1 84.31 279 ILE B O 1
ATOM 5746 N N . VAL B 1 280 ? -19.328 1.804 21.047 1 85.06 280 VAL B N 1
ATOM 5747 C CA . VAL B 1 280 ? -17.891 2.09 21.141 1 85.06 280 VAL B CA 1
ATOM 5748 C C . VAL B 1 280 ? -17.188 1.649 19.859 1 85.06 280 VAL B C 1
ATOM 5750 O O . VAL B 1 280 ? -17.031 0.452 19.609 1 85.06 280 VAL B O 1
ATOM 5753 N N . ALA B 1 281 ? -16.922 2.596 18.984 1 90.19 281 ALA B N 1
ATOM 5754 C CA . ALA B 1 281 ? -16.266 2.352 17.703 1 90.19 281 ALA B CA 1
ATOM 5755 C C . ALA B 1 281 ? -15.484 3.574 17.234 1 90.19 281 ALA B C 1
ATOM 5757 O O . ALA B 1 281 ? -15.758 4.695 17.672 1 90.19 281 ALA B O 1
ATOM 5758 N N . GLY B 1 282 ? -14.469 3.326 16.469 1 91.19 282 GLY B N 1
ATOM 5759 C CA . GLY B 1 282 ? -13.68 4.445 15.977 1 91.19 282 GLY B CA 1
ATOM 5760 C C . GLY B 1 282 ? -12.664 4.039 14.93 1 91.19 282 GLY B C 1
ATOM 5761 O O . GLY B 1 282 ? -12.477 2.85 14.664 1 91.19 282 GLY B O 1
ATOM 5762 N N . SER B 1 283 ? -12.102 5.02 14.32 1 95.31 283 SER B N 1
ATOM 5763 C CA . SER B 1 283 ? -11.062 4.836 13.312 1 95.31 283 SER B CA 1
ATOM 5764 C C . SER B 1 283 ? -9.914 5.816 13.523 1 95.31 283 SER B C 1
ATOM 5766 O O . SER B 1 283 ? -10.133 7.023 13.633 1 95.31 283 SER B O 1
ATOM 5768 N N . LEU B 1 284 ? -8.727 5.266 13.711 1 94.88 284 LEU B N 1
ATOM 5769 C CA . LEU B 1 284 ? -7.492 6.043 13.734 1 94.88 284 LEU B CA 1
ATOM 5770 C C . LEU B 1 284 ? -6.824 6.043 12.367 1 94.88 284 LEU B C 1
ATOM 5772 O O . LEU B 1 284 ? -6.516 4.98 11.82 1 94.88 284 LEU B O 1
ATOM 5776 N N . ILE B 1 285 ? -6.625 7.273 11.781 1 96.62 285 ILE B N 1
ATOM 5777 C CA . ILE B 1 285 ? -6.164 7.395 10.406 1 96.62 285 ILE B CA 1
ATOM 5778 C C . ILE B 1 285 ? -4.914 8.273 10.359 1 96.62 285 ILE B C 1
ATOM 5780 O O . ILE B 1 285 ? -4.902 9.375 10.906 1 96.62 285 ILE B O 1
ATOM 5784 N N . SER B 1 286 ? -3.877 7.762 9.781 1 94.62 286 SER B N 1
ATOM 5785 C CA . SER B 1 286 ? -2.658 8.562 9.68 1 94.62 286 SER B CA 1
ATOM 5786 C C . SER B 1 286 ? -1.95 8.32 8.344 1 94.62 286 SER B C 1
ATOM 5788 O O . SER B 1 286 ? -1.895 7.191 7.863 1 94.62 286 SER B O 1
ATOM 5790 N N . ASN B 1 287 ? -1.46 9.414 7.758 1 95.44 287 ASN B N 1
ATOM 5791 C CA . ASN B 1 287 ? -0.578 9.336 6.602 1 95.44 287 ASN B CA 1
ATOM 5792 C C . ASN B 1 287 ? -1.271 8.672 5.414 1 95.44 287 ASN B C 1
ATOM 5794 O O . ASN B 1 287 ? -0.712 7.77 4.789 1 95.44 287 ASN B O 1
ATOM 5798 N N . CYS B 1 288 ? -2.482 9.07 5.184 1 96.25 288 CYS B N 1
ATOM 5799 C CA . CYS B 1 288 ? -3.256 8.539 4.066 1 96.25 288 CYS B CA 1
ATOM 5800 C C . CYS B 1 288 ? -3.521 9.617 3.023 1 96.25 288 CYS B C 1
ATOM 5802 O O . CYS B 1 288 ? -4.117 10.648 3.332 1 96.25 288 CYS B O 1
ATOM 5804 N N . ALA B 1 289 ? -3.111 9.367 1.768 1 93.75 289 ALA B N 1
ATOM 5805 C CA . ALA B 1 289 ? -3.146 10.367 0.703 1 93.75 289 ALA B CA 1
ATOM 5806 C C . ALA B 1 289 ? -4.555 10.516 0.132 1 93.75 289 ALA B C 1
ATOM 5808 O O . ALA B 1 289 ? -4.859 11.5 -0.542 1 93.75 289 ALA B O 1
ATOM 5809 N N . GLY B 1 290 ? -5.371 9.523 0.314 1 95.31 290 GLY B N 1
ATOM 5810 C CA . GLY B 1 290 ? -6.758 9.539 -0.125 1 95.31 290 GLY B CA 1
ATOM 5811 C C . GLY B 1 290 ? -7.68 8.742 0.781 1 95.31 290 GLY B C 1
ATOM 5812 O O . GLY B 1 290 ? -7.922 7.559 0.545 1 95.31 290 GLY B O 1
ATOM 5813 N N . VAL B 1 291 ? -8.25 9.406 1.747 1 97.69 291 VAL B N 1
ATOM 5814 C CA . VAL B 1 291 ? -9.094 8.727 2.729 1 97.69 291 VAL B CA 1
ATOM 5815 C C . VAL B 1 291 ? -10.508 8.586 2.182 1 97.69 291 VAL B C 1
ATOM 5817 O O . VAL B 1 291 ? -11.188 7.598 2.455 1 97.69 291 VAL B O 1
ATOM 5820 N N . GLY B 1 292 ? -10.938 9.5 1.346 1 97.44 292 GLY B N 1
ATOM 5821 C CA . GLY B 1 292 ? -12.344 9.594 0.979 1 97.44 292 GLY B CA 1
ATOM 5822 C C . GLY B 1 292 ? -13.195 10.25 2.051 1 97.44 292 GLY B C 1
ATOM 5823 O O . GLY B 1 292 ? -12.672 10.922 2.939 1 97.44 292 GLY B O 1
ATOM 5824 N N . ASN B 1 293 ? -14.555 10.156 1.936 1 97.94 293 ASN B N 1
ATOM 5825 C CA . ASN B 1 293 ? -15.469 10.805 2.867 1 97.94 293 ASN B CA 1
ATOM 5826 C C . ASN B 1 293 ? -15.547 10.047 4.191 1 97.94 293 ASN B C 1
ATOM 5828 O O . ASN B 1 293 ? -15.438 8.82 4.215 1 97.94 293 ASN B O 1
ATOM 5832 N N . LEU B 1 294 ? -15.703 10.797 5.25 1 97.62 294 LEU B N 1
ATOM 5833 C CA . LEU B 1 294 ? -15.852 10.211 6.578 1 97.62 294 LEU B CA 1
ATOM 5834 C C . LEU B 1 294 ? -17.234 10.516 7.152 1 97.62 294 LEU B C 1
ATOM 5836 O O . LEU B 1 294 ? -17.75 11.625 6.996 1 97.62 294 LEU B O 1
ATOM 5840 N N . TYR B 1 295 ? -17.828 9.516 7.773 1 95.06 295 TYR B N 1
ATOM 5841 C CA . TYR B 1 295 ? -19.125 9.695 8.43 1 95.06 295 TYR B CA 1
ATOM 5842 C C . TYR B 1 295 ? -19.141 9.016 9.797 1 95.06 295 TYR B C 1
ATOM 5844 O O . TYR B 1 295 ? -18.75 7.855 9.922 1 95.06 295 TYR B O 1
ATOM 5852 N N . SER B 1 296 ? -19.484 9.672 10.742 1 91.19 296 SER B N 1
ATOM 5853 C CA . SER B 1 296 ? -19.656 9.141 12.086 1 91.19 296 SER B CA 1
ATOM 5854 C C . SER B 1 296 ? -21.031 9.516 12.656 1 91.19 296 SER B C 1
ATOM 5856 O O . SER B 1 296 ? -21.422 10.68 12.609 1 91.19 296 SER B O 1
ATOM 5858 N N . ASN B 1 297 ? -21.688 8.492 13.133 1 88.44 297 ASN B N 1
ATOM 5859 C CA . ASN B 1 297 ? -22.953 8.695 13.82 1 88.44 297 ASN B CA 1
ATOM 5860 C C . ASN B 1 297 ? -22.844 8.391 15.312 1 88.44 297 ASN B C 1
ATOM 5862 O O . ASN B 1 297 ? -23.219 7.305 15.758 1 88.44 297 ASN B O 1
ATOM 5866 N N . ALA B 1 298 ? -22.375 9.289 16.141 1 80.19 298 ALA B N 1
ATOM 5867 C CA . ALA B 1 298 ? -22.359 9.266 17.594 1 80.19 298 ALA B CA 1
ATOM 5868 C C . ALA B 1 298 ? -21.562 8.086 18.125 1 80.19 298 ALA B C 1
ATOM 5870 O O . ALA B 1 298 ? -22 7.359 19.016 1 80.19 298 ALA B O 1
ATOM 5871 N N . VAL B 1 299 ? -20.484 7.848 17.453 1 80.12 299 VAL B N 1
ATOM 5872 C CA . VAL B 1 299 ? -19.609 6.793 17.984 1 80.12 299 VAL B CA 1
ATOM 5873 C C . VAL B 1 299 ? -18.469 7.406 18.781 1 80.12 299 VAL B C 1
ATOM 5875 O O . VAL B 1 299 ? -18.125 8.57 18.578 1 80.12 299 VAL B O 1
ATOM 5878 N N . ARG B 1 300 ? -17.984 6.637 19.812 1 75.25 300 ARG B N 1
ATOM 5879 C CA . ARG B 1 300 ? -16.812 6.98 20.609 1 75.25 300 ARG B CA 1
ATOM 5880 C C . ARG B 1 300 ? -15.789 5.855 20.594 1 75.25 300 ARG B C 1
ATOM 5882 O O . ARG B 1 300 ? -16.141 4.684 20.75 1 75.25 300 ARG B O 1
ATOM 5889 N N . PRO B 1 301 ? -14.547 6.051 20.281 1 76.62 301 PRO B N 1
ATOM 5890 C CA . PRO B 1 301 ? -13.812 7.32 20.25 1 76.62 301 PRO B CA 1
ATOM 5891 C C . PRO B 1 301 ? -13.922 8.031 18.891 1 76.62 301 PRO B C 1
ATOM 5893 O O . PRO B 1 301 ? -13.438 9.156 18.75 1 76.62 301 PRO B O 1
ATOM 5896 N N . GLY B 1 302 ? -14.531 7.473 18.031 1 87.75 302 GLY B N 1
ATOM 5897 C CA . GLY B 1 302 ? -14.75 8.141 16.75 1 87.75 302 GLY B CA 1
ATOM 5898 C C . GLY B 1 302 ? -13.484 8.289 15.93 1 87.75 302 GLY B C 1
ATOM 5899 O O . GLY B 1 302 ? -12.641 7.391 15.914 1 87.75 302 GLY B O 1
ATOM 5900 N N . PHE B 1 303 ? -13.414 9.445 15.234 1 92.56 303 PHE B N 1
ATOM 5901 C CA . PHE B 1 303 ? -12.289 9.617 14.312 1 92.56 303 PHE B CA 1
ATOM 5902 C C . PHE B 1 303 ? -11.141 10.344 15 1 92.56 303 PHE B C 1
ATOM 5904 O O . PHE B 1 303 ? -11.352 11.336 15.703 1 92.56 303 PHE B O 1
ATOM 5911 N N . LYS B 1 304 ? -9.945 9.82 14.977 1 92.94 304 LYS B N 1
ATOM 5912 C CA . LYS B 1 304 ? -8.664 10.508 15.148 1 92.94 304 LYS B CA 1
ATOM 5913 C C . LYS B 1 304 ? -7.852 10.477 13.859 1 92.94 304 LYS B C 1
ATOM 5915 O O . LYS B 1 304 ? -7.395 9.414 13.43 1 92.94 304 LYS B O 1
ATOM 5920 N N . VAL B 1 305 ? -7.746 11.672 13.18 1 95.56 305 VAL B N 1
ATOM 5921 C CA . VAL B 1 305 ? -7.164 11.727 11.844 1 95.56 305 VAL B CA 1
ATOM 5922 C C . VAL B 1 305 ? -6.004 12.719 11.828 1 95.56 305 VAL B C 1
ATOM 5924 O O . VAL B 1 305 ? -6.148 13.867 12.273 1 95.56 305 VAL B O 1
ATOM 5927 N N . VAL B 1 306 ? -4.887 12.242 11.391 1 93.75 306 VAL B N 1
ATOM 5928 C CA . VAL B 1 306 ? -3.729 13.125 11.32 1 93.75 306 VAL B CA 1
ATOM 5929 C C . VAL B 1 306 ? -3.029 12.961 9.977 1 93.75 306 VAL B C 1
ATOM 5931 O O . VAL B 1 306 ? -3.053 11.875 9.391 1 93.75 306 VAL B O 1
ATOM 5934 N N . ASN B 1 307 ? -2.436 14.008 9.445 1 94.81 307 ASN B N 1
ATOM 5935 C CA . ASN B 1 307 ? -1.515 13.969 8.312 1 94.81 307 ASN B CA 1
ATOM 5936 C C . ASN B 1 307 ? -2.121 13.234 7.121 1 94.81 307 ASN B C 1
ATOM 5938 O O . ASN B 1 307 ? -1.503 12.32 6.57 1 94.81 307 ASN B O 1
ATOM 5942 N N . SER B 1 308 ? -3.309 13.648 6.789 1 95.56 308 SER B N 1
ATOM 5943 C CA . SER B 1 308 ? -4.043 12.914 5.766 1 95.56 308 SER B CA 1
ATOM 5944 C C . SER B 1 308 ? -4.887 13.852 4.906 1 95.56 308 SER B C 1
ATOM 5946 O O . SER B 1 308 ? -5.16 14.984 5.305 1 95.56 308 SER B O 1
ATOM 5948 N N . VAL B 1 309 ? -5.156 13.414 3.682 1 94.06 309 VAL B N 1
ATOM 5949 C CA . VAL B 1 309 ? -6.102 14.086 2.799 1 94.06 309 VAL B CA 1
ATOM 5950 C C . VAL B 1 309 ? -7.457 13.391 2.859 1 94.06 309 VAL B C 1
ATOM 5952 O O . VAL B 1 309 ? -7.566 12.211 2.518 1 94.06 309 VAL B O 1
ATOM 5955 N N . VAL B 1 310 ? -8.406 14.109 3.273 1 96.81 310 VAL B N 1
ATOM 5956 C CA . VAL B 1 310 ? -9.719 13.562 3.584 1 96.81 310 VAL B CA 1
ATOM 5957 C C . VAL B 1 310 ? -10.781 14.234 2.715 1 96.81 310 VAL B C 1
ATOM 5959 O O . VAL B 1 310 ? -10.68 15.422 2.406 1 96.81 310 VAL B O 1
ATOM 5962 N N . GLY B 1 311 ? -11.781 13.453 2.23 1 95.94 311 GLY B N 1
ATOM 5963 C CA . GLY B 1 311 ? -12.93 14.062 1.574 1 95.94 311 GLY B CA 1
ATOM 5964 C C . GLY B 1 311 ? -13.82 14.836 2.525 1 95.94 311 GLY B C 1
ATOM 5965 O O . GLY B 1 311 ? -13.328 15.508 3.434 1 95.94 311 GLY B O 1
ATOM 5966 N N . ASP B 1 312 ? -15.148 14.828 2.246 1 96.38 312 ASP B N 1
ATOM 5967 C CA . ASP B 1 312 ? -16.109 15.477 3.141 1 96.38 312 ASP B CA 1
ATOM 5968 C C . ASP B 1 312 ? -16.25 14.703 4.449 1 96.38 312 ASP B C 1
ATOM 5970 O O . ASP B 1 312 ? -16.141 13.477 4.465 1 96.38 312 ASP B O 1
ATOM 5974 N N . VAL B 1 313 ? -16.406 15.422 5.5 1 95.88 313 VAL B N 1
ATOM 5975 C CA . VAL B 1 313 ? -16.594 14.844 6.824 1 95.88 313 VAL B CA 1
ATOM 5976 C C . VAL B 1 313 ? -17.953 15.219 7.379 1 95.88 313 VAL B C 1
ATOM 5978 O O . VAL B 1 313 ? -18.312 16.391 7.434 1 95.88 313 VAL B O 1
ATOM 5981 N N . ARG B 1 314 ? -18.688 14.227 7.742 1 92.94 314 ARG B N 1
ATOM 5982 C CA . ARG B 1 314 ? -19.969 14.461 8.406 1 92.94 314 ARG B CA 1
ATOM 5983 C C . ARG B 1 314 ? -20 13.805 9.781 1 92.94 314 ARG B C 1
ATOM 5985 O O . ARG B 1 314 ? -19.844 12.594 9.898 1 92.94 314 ARG B O 1
ATOM 5992 N N . LEU B 1 315 ? -20.156 14.539 10.742 1 89.25 315 LEU B N 1
ATOM 5993 C CA . LEU B 1 315 ? -20.281 14.102 12.125 1 89.25 315 LEU B CA 1
ATOM 5994 C C . LEU B 1 315 ? -21.672 14.375 12.672 1 89.25 315 LEU B C 1
ATOM 5996 O O . LEU B 1 315 ? -22.031 15.523 12.906 1 89.25 315 LEU B O 1
ATOM 6000 N N . ASP B 1 316 ? -22.281 13.188 12.844 1 81.69 316 ASP B N 1
ATOM 6001 C CA . ASP B 1 316 ? -23.641 13.312 13.352 1 81.69 316 ASP B CA 1
ATOM 6002 C C . ASP B 1 316 ? -23.719 12.906 14.82 1 81.69 316 ASP B C 1
ATOM 6004 O O . ASP B 1 316 ? -23.031 11.984 15.25 1 81.69 316 ASP B O 1
ATOM 6008 N N . TYR B 1 317 ? -24.344 13.812 15.914 1 62.25 317 TYR B N 1
ATOM 6009 C CA . TYR B 1 317 ? -24.422 13.664 17.359 1 62.25 317 TYR B CA 1
ATOM 6010 C C . TYR B 1 317 ? -25.859 13.406 17.812 1 62.25 317 TYR B C 1
ATOM 6012 O O . TYR B 1 317 ? -26.812 13.82 17.141 1 62.25 317 TYR B O 1
ATOM 6020 N N . PRO B 1 318 ? -26.375 12.938 18.766 1 52.12 318 PRO B N 1
ATOM 6021 C CA . PRO B 1 318 ? -25.953 13.336 20.109 1 52.12 318 PRO B CA 1
ATOM 6022 C C . PRO B 1 318 ? -24.672 12.641 20.562 1 52.12 318 PRO B C 1
ATOM 6024 O O . PRO B 1 318 ? -24.406 11.492 20.172 1 52.12 318 PRO B O 1
ATOM 6027 N N . GLY B 1 319 ? -23.391 13.055 20.266 1 49.62 319 GLY B N 1
ATOM 6028 C CA . GLY B 1 319 ? -22.234 12.383 20.844 1 49.62 319 GLY B CA 1
ATOM 6029 C C . GLY B 1 319 ? -21 12.461 19.984 1 49.62 319 GLY B C 1
ATOM 6030 O O . GLY B 1 319 ? -20.078 11.656 20.141 1 49.62 319 GLY B O 1
ATOM 6031 N N . ALA B 1 320 ? -21.172 13.047 18.953 1 52.97 320 ALA B N 1
ATOM 6032 C CA . ALA B 1 320 ? -19.875 13.086 18.281 1 52.97 320 ALA B CA 1
ATOM 6033 C C . ALA B 1 320 ? -18.766 13.492 19.234 1 52.97 320 ALA B C 1
ATOM 6035 O O . ALA B 1 320 ? -18.5 14.68 19.438 1 52.97 320 ALA B O 1
ATOM 6036 N N . ALA B 1 321 ? -18.531 12.625 20.094 1 60.66 321 ALA B N 1
ATOM 6037 C CA . ALA B 1 321 ? -17.594 12.828 21.188 1 60.66 321 ALA B CA 1
ATOM 6038 C C . ALA B 1 321 ? -16.188 12.344 20.812 1 60.66 321 ALA B C 1
ATOM 6040 O O . ALA B 1 321 ? -16.047 11.281 20.203 1 60.66 321 ALA B O 1
ATOM 6041 N N . ASN B 1 322 ? -15.305 13.195 20.875 1 73.12 322 ASN B N 1
ATOM 6042 C CA . ASN B 1 322 ? -13.875 12.922 20.891 1 73.12 322 ASN B CA 1
ATOM 6043 C C . ASN B 1 322 ? -13.32 12.781 19.469 1 73.12 322 ASN B C 1
ATOM 6045 O O . ASN B 1 322 ? -12.539 11.875 19.188 1 73.12 322 ASN B O 1
ATOM 6049 N N . GLN B 1 323 ? -13.938 13.664 18.5 1 87.06 323 GLN B N 1
ATOM 6050 C CA . GLN B 1 323 ? -13.445 13.688 17.125 1 87.06 323 GLN B CA 1
ATOM 6051 C C . GLN B 1 323 ? -12.25 14.625 16.984 1 87.06 323 GLN B C 1
ATOM 6053 O O . GLN B 1 323 ? -12.297 15.781 17.406 1 87.06 323 GLN B O 1
ATOM 6058 N N . ARG B 1 324 ? -11.172 14.062 16.406 1 89.56 324 ARG B N 1
ATOM 6059 C CA . ARG B 1 324 ? -9.945 14.852 16.297 1 89.56 324 ARG B CA 1
ATOM 6060 C C . ARG B 1 324 ? -9.383 14.797 14.891 1 89.56 324 ARG B C 1
ATOM 6062 O O . ARG B 1 324 ? -9.18 13.711 14.336 1 89.56 324 ARG B O 1
ATOM 6069 N N . PHE B 1 325 ? -9.203 16.031 14.281 1 93.44 325 PHE B N 1
ATOM 6070 C CA . PHE B 1 325 ? -8.539 16.156 12.992 1 93.44 325 PHE B CA 1
ATOM 6071 C C . PHE B 1 325 ? -7.383 17.156 13.078 1 93.44 325 PHE B C 1
ATOM 6073 O O . PHE B 1 325 ? -7.559 18.281 13.547 1 93.44 325 PHE B O 1
ATOM 6080 N N . SER B 1 326 ? -6.199 16.734 12.711 1 91.75 326 SER B N 1
ATOM 6081 C CA . SER B 1 326 ? -5.059 17.641 12.695 1 91.75 326 SER B CA 1
ATOM 6082 C C . SER B 1 326 ? -4.184 17.422 11.469 1 91.75 326 SER B C 1
ATOM 6084 O O . SER B 1 326 ? -3.967 16.266 11.062 1 91.75 326 SER B O 1
ATOM 6086 N N . HIS B 1 327 ? -3.713 18.516 10.828 1 90.75 327 HIS B N 1
ATOM 6087 C CA . HIS B 1 327 ? -2.77 18.453 9.719 1 90.75 327 HIS B CA 1
ATOM 6088 C C . HIS B 1 327 ? -3.377 17.734 8.516 1 90.75 327 HIS B C 1
ATOM 6090 O O . HIS B 1 327 ? -2.732 16.875 7.914 1 90.75 327 HIS B O 1
ATOM 6096 N N . CYS B 1 328 ? -4.578 18.078 8.289 1 93.06 328 CYS B N 1
ATOM 6097 C CA . CYS B 1 328 ? -5.301 17.406 7.211 1 93.06 328 CYS B CA 1
ATOM 6098 C C . CYS B 1 328 ? -5.797 18.406 6.18 1 93.06 328 CYS B C 1
ATOM 6100 O O . CYS B 1 328 ? -5.926 19.594 6.477 1 93.06 328 CYS B O 1
ATOM 6102 N N . ASP B 1 329 ? -5.922 17.969 4.973 1 91.88 329 ASP B N 1
ATOM 6103 C CA . ASP B 1 329 ? -6.836 18.594 4.023 1 91.88 329 ASP B CA 1
ATOM 6104 C C . ASP B 1 329 ? -8.219 17.938 4.078 1 91.88 329 ASP B C 1
ATOM 6106 O O . ASP B 1 329 ? -8.344 16.734 3.877 1 91.88 329 ASP B O 1
ATOM 6110 N N . LEU B 1 330 ? -9.141 18.75 4.395 1 95.12 330 LEU B N 1
ATOM 6111 C CA . LEU B 1 330 ? -10.508 18.25 4.531 1 95.12 330 LEU B CA 1
ATOM 6112 C C . LEU B 1 330 ? -11.422 18.859 3.48 1 95.12 330 LEU B C 1
ATOM 6114 O O . LEU B 1 330 ? -11.266 20.031 3.121 1 95.12 330 LEU B O 1
ATOM 6118 N N . GLY B 1 331 ? -12.352 18 2.941 1 94.06 331 GLY B N 1
ATOM 6119 C CA . GLY B 1 331 ? -13.438 18.594 2.17 1 94.06 331 GLY B CA 1
ATOM 6120 C C . GLY B 1 331 ? -14.359 19.453 3.008 1 94.06 331 GLY B C 1
ATOM 6121 O O . GLY B 1 331 ? -13.906 20.219 3.857 1 94.06 331 GLY B O 1
ATOM 6122 N N . ARG B 1 332 ? -15.742 19.453 2.736 1 95.31 332 ARG B N 1
ATOM 6123 C CA . ARG B 1 332 ? -16.75 20.125 3.566 1 95.31 332 ARG B CA 1
ATOM 6124 C C . ARG B 1 332 ? -16.938 19.375 4.887 1 95.31 332 ARG B C 1
ATOM 6126 O O . ARG B 1 332 ? -17.141 18.172 4.895 1 95.31 332 ARG B O 1
ATOM 6133 N N . VAL B 1 333 ? -16.781 20.078 5.891 1 94.5 333 VAL B N 1
ATOM 6134 C CA . VAL B 1 333 ? -17 19.469 7.207 1 94.5 333 VAL B CA 1
ATOM 6135 C C . VAL B 1 333 ? -18.328 19.938 7.785 1 94.5 333 VAL B C 1
ATOM 6137 O O . VAL B 1 333 ? -18.594 21.141 7.84 1 94.5 333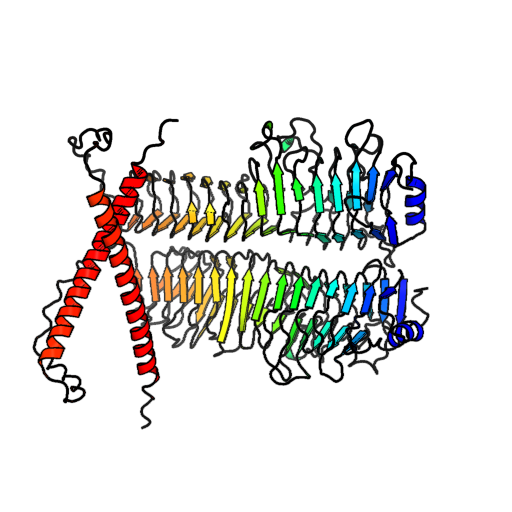 VAL B O 1
ATOM 6140 N N . ALA B 1 334 ? -19.172 19.016 8.156 1 91.19 334 ALA B N 1
ATOM 6141 C CA . ALA B 1 334 ? -20.438 19.312 8.805 1 91.19 334 ALA B CA 1
ATOM 6142 C C . ALA B 1 334 ? -20.531 18.656 10.18 1 91.19 334 ALA B C 1
ATOM 6144 O O . ALA B 1 334 ? -20.359 17.438 10.305 1 91.19 334 ALA B O 1
ATOM 6145 N N . VAL B 1 335 ? -20.719 19.422 11.148 1 87.69 335 VAL B N 1
ATOM 6146 C CA . VAL B 1 335 ? -20.969 18.953 12.508 1 87.69 335 VAL B CA 1
ATOM 6147 C C . VAL B 1 335 ? -22.438 19.219 12.875 1 87.69 335 VAL B C 1
ATOM 6149 O O . VAL B 1 335 ? -22.828 20.359 13.125 1 87.69 335 VAL B O 1
ATOM 6152 N N . ASN B 1 336 ? -23.219 18.141 12.859 1 79.75 336 ASN B N 1
ATOM 6153 C CA . ASN B 1 336 ? -24.656 18.25 13.102 1 79.75 336 ASN B CA 1
ATOM 6154 C C . ASN B 1 336 ? -25.031 17.781 14.5 1 79.75 336 ASN B C 1
ATOM 6156 O O . ASN B 1 336 ? -25.188 16.578 14.734 1 79.75 336 ASN B O 1
ATOM 6160 N N . GLN B 1 337 ? -24.469 18.484 15.625 1 60.97 337 GLN B N 1
ATOM 6161 C CA . GLN B 1 337 ? -24.547 18.016 17 1 60.97 337 GLN B CA 1
ATOM 6162 C C . GLN B 1 337 ? -25.734 18.672 17.719 1 60.97 337 GLN B C 1
ATOM 6164 O O . GLN B 1 337 ? -25.922 19.875 17.656 1 60.97 337 GLN B O 1
ATOM 6169 N N . GLN B 1 338 ? -26.812 17.844 18.094 1 54.88 338 GLN B N 1
ATOM 6170 C CA . GLN B 1 338 ? -27.734 18.359 19.094 1 54.88 338 GLN B CA 1
ATOM 6171 C C . GLN B 1 338 ? -27.422 17.797 20.484 1 54.88 338 GLN B C 1
ATOM 6173 O O . GLN B 1 338 ? -27.625 16.609 20.734 1 54.88 338 GLN B O 1
ATOM 6178 N N . GLY B 1 339 ? -26.656 18.391 21.391 1 51.09 339 GLY B N 1
ATOM 6179 C CA . GLY B 1 339 ? -26.609 18.031 22.797 1 51.09 339 GLY B CA 1
ATOM 6180 C C . GLY B 1 339 ? -25.406 17.188 23.172 1 51.09 339 GLY B C 1
ATOM 6181 O O . GLY B 1 339 ? -25.406 16.484 24.188 1 51.09 339 GLY B O 1
ATOM 6182 N N . GLY B 1 340 ? -24.438 17.016 22.344 1 50 340 GLY B N 1
ATOM 6183 C CA . GLY B 1 340 ? -23.469 15.945 22.5 1 50 340 GLY B CA 1
ATOM 6184 C C . GLY B 1 340 ? -22.562 16.141 23.703 1 50 340 GLY B C 1
ATOM 6185 O O . GLY B 1 340 ? -22.578 17.188 24.344 1 50 340 GLY B O 1
ATOM 6186 N N . THR B 1 341 ? -22 15.039 24.156 1 51.81 341 THR B N 1
ATOM 6187 C CA . THR B 1 341 ? -21.078 14.945 25.281 1 51.81 341 THR B CA 1
ATOM 6188 C C . THR B 1 341 ? -19.922 15.93 25.109 1 51.81 341 THR B C 1
ATOM 6190 O O . THR B 1 341 ? -19.703 16.469 24.031 1 51.81 341 THR B O 1
ATOM 6193 N N . GLY B 1 342 ? -19.312 16.375 26.375 1 57.81 342 GLY B N 1
ATOM 6194 C CA . GLY B 1 342 ? -18.297 17.344 26.734 1 57.81 342 GLY B CA 1
ATOM 6195 C C . GLY B 1 342 ? -16.969 17.094 26.062 1 57.81 342 GLY B C 1
ATOM 6196 O O . GLY B 1 342 ? -16.062 17.922 26.094 1 57.81 342 GLY B O 1
ATOM 6197 N N . LEU B 1 343 ? -16.906 15.836 25.188 1 67.5 343 LEU B N 1
ATOM 6198 C CA . LEU B 1 343 ? -15.523 15.664 24.766 1 67.5 343 LEU B CA 1
ATOM 6199 C C . LEU B 1 343 ? -15.258 16.438 23.469 1 67.5 343 LEU B C 1
ATOM 6201 O O . LEU B 1 343 ? -14.102 16.75 23.156 1 67.5 343 LEU B O 1
ATOM 6205 N N . GLY B 1 344 ? -16.219 16.75 22.594 1 75.56 344 GLY B N 1
ATOM 6206 C CA . GLY B 1 344 ? -16.219 17.781 21.578 1 75.56 344 GLY B CA 1
ATOM 6207 C C . GLY B 1 344 ? -15.516 17.375 20.297 1 75.56 344 GLY B C 1
ATOM 6208 O O . GLY B 1 344 ? -15.211 16.188 20.109 1 75.56 344 GLY B O 1
ATOM 6209 N N . VAL B 1 345 ? -15.406 18.266 19.281 1 84.56 345 VAL B N 1
ATOM 6210 C CA . VAL B 1 345 ? -14.781 18.172 17.969 1 84.56 345 VAL B CA 1
ATOM 6211 C C . VAL B 1 345 ? -13.609 19.141 17.875 1 84.56 345 VAL B C 1
ATOM 6213 O O . VAL B 1 345 ? -13.766 20.344 18.156 1 84.56 345 VAL B O 1
ATOM 6216 N N . TYR B 1 346 ? -12.438 18.594 17.609 1 86.88 346 TYR B N 1
ATOM 6217 C CA . TYR B 1 346 ? -11.234 19.406 17.484 1 86.88 346 TYR B CA 1
ATOM 6218 C C . TYR B 1 346 ? -10.656 19.312 16.078 1 86.88 346 TYR B C 1
ATOM 6220 O O . TYR B 1 346 ? -10.336 18.219 15.602 1 86.88 346 TYR B O 1
ATOM 6228 N N . ILE B 1 347 ? -10.57 20.453 15.344 1 91.81 347 ILE B N 1
ATOM 6229 C CA . ILE B 1 347 ? -9.953 20.562 14.023 1 91.81 347 ILE B CA 1
ATOM 6230 C C . ILE B 1 347 ? -8.867 21.641 14.047 1 91.81 347 ILE B C 1
ATOM 6232 O O . ILE B 1 347 ? -9.164 22.828 14.156 1 91.81 347 ILE B O 1
ATOM 6236 N N . THR B 1 348 ? -7.637 21.188 13.992 1 90.31 348 THR B N 1
ATOM 6237 C CA . THR B 1 348 ? -6.527 22.109 14.195 1 90.31 348 THR B CA 1
ATOM 6238 C C . THR B 1 348 ? -5.504 21.969 13.07 1 90.31 348 THR B C 1
ATOM 6240 O O . THR B 1 348 ? -5.168 20.859 12.656 1 90.31 348 THR B O 1
ATOM 6243 N N . SER B 1 349 ? -5.031 23.109 12.492 1 88.44 349 SER B N 1
ATOM 6244 C CA . SER B 1 349 ? -3.982 23.172 11.477 1 88.44 349 SER B CA 1
ATOM 6245 C C . SER B 1 349 ? -4.383 22.391 10.227 1 88.44 349 SER B C 1
ATOM 6247 O O . SER B 1 349 ? -3.596 21.609 9.695 1 88.44 349 SER B O 1
ATOM 6249 N N . CYS B 1 350 ? -5.598 22.547 9.844 1 91.44 350 CYS B N 1
ATOM 6250 C CA . CYS B 1 350 ? -6.133 21.875 8.648 1 91.44 350 CYS B CA 1
ATOM 6251 C C . CYS B 1 350 ? -6.52 22.906 7.59 1 91.44 350 CYS B C 1
ATOM 6253 O O . CYS B 1 350 ? -6.602 24.094 7.875 1 91.44 350 CYS B O 1
ATOM 6255 N N . THR B 1 351 ? -6.566 22.469 6.352 1 87.25 351 THR B N 1
ATOM 6256 C CA . THR B 1 351 ? -7.273 23.172 5.293 1 87.25 351 THR B CA 1
ATOM 6257 C C . THR B 1 351 ? -8.633 22.547 5.027 1 87.25 351 THR B C 1
ATOM 6259 O O . THR B 1 351 ? -8.734 21.328 4.863 1 87.25 351 THR B O 1
ATOM 6262 N N . LEU B 1 352 ? -9.656 23.391 5.074 1 92.06 352 LEU B N 1
ATOM 6263 C CA . LEU B 1 352 ? -11.008 22.891 4.859 1 92.06 352 LEU B CA 1
ATOM 6264 C C . LEU B 1 352 ? -11.664 23.594 3.67 1 92.06 352 LEU B C 1
ATOM 6266 O O . LEU B 1 352 ? -11.477 24.797 3.471 1 92.06 352 LEU B O 1
ATOM 6270 N N . ALA B 1 353 ? -12.508 22.828 2.994 1 90.69 353 ALA B N 1
ATOM 6271 C CA . ALA B 1 353 ? -13.32 23.469 1.97 1 90.69 353 ALA B CA 1
ATOM 6272 C C . ALA B 1 353 ? -14.391 24.359 2.6 1 90.69 353 ALA B C 1
ATOM 6274 O O . ALA B 1 353 ? -14.688 25.453 2.086 1 90.69 353 ALA B O 1
ATOM 6275 N N . SER B 1 354 ? -15.023 23.891 3.66 1 91.94 354 SER B N 1
ATOM 6276 C CA . SER B 1 354 ? -15.953 24.672 4.473 1 91.94 354 SER B CA 1
ATOM 6277 C C . SER B 1 354 ? -16.156 24.047 5.844 1 91.94 354 SER B C 1
ATOM 6279 O O . SER B 1 354 ? -15.781 22.891 6.062 1 91.94 354 SER B O 1
ATOM 6281 N N . LEU B 1 355 ? -16.688 24.781 6.77 1 93.25 355 LEU B N 1
ATOM 6282 C CA . LEU B 1 355 ? -17.047 24.297 8.102 1 93.25 355 LEU B CA 1
ATOM 6283 C C . LEU B 1 355 ? -18.438 24.766 8.492 1 93.25 355 LEU B C 1
ATOM 6285 O O . LEU B 1 355 ? -18.703 25.969 8.57 1 93.25 355 LEU B O 1
ATOM 6289 N N . ALA B 1 356 ? -19.312 23.844 8.664 1 91.06 356 ALA B N 1
ATOM 6290 C CA . ALA B 1 356 ? -20.672 24.141 9.094 1 91.06 356 ALA B CA 1
ATOM 6291 C C . ALA B 1 356 ? -21 23.438 10.414 1 91.06 356 ALA B C 1
ATOM 6293 O O . ALA B 1 356 ? -20.922 22.219 10.508 1 91.06 356 ALA B O 1
ATOM 6294 N N . ILE B 1 357 ? -21.359 24.219 11.406 1 87.56 357 ILE B N 1
ATOM 6295 C CA . ILE B 1 357 ? -21.734 23.703 12.719 1 87.56 357 ILE B CA 1
ATOM 6296 C C . ILE B 1 357 ? -23.172 24.109 13.039 1 87.56 357 ILE B C 1
ATOM 6298 O O . ILE B 1 357 ? -23.484 25.297 13.078 1 87.56 357 ILE B O 1
ATOM 6302 N N . ASP B 1 358 ? -24.047 23.266 13.234 1 79.5 358 ASP B N 1
ATOM 6303 C CA . ASP B 1 358 ? -25.453 23.625 13.375 1 79.5 358 ASP B CA 1
ATOM 6304 C C . ASP B 1 358 ? -25.922 23.453 14.82 1 79.5 358 ASP B C 1
ATOM 6306 O O . ASP B 1 358 ? -27.078 23.719 15.133 1 79.5 358 ASP B O 1
ATOM 6310 N N . ALA B 1 359 ? -25.047 22.984 15.68 1 68.06 359 ALA B N 1
ATOM 6311 C CA . ALA B 1 359 ? -25.469 22.781 17.062 1 68.06 359 ALA B CA 1
ATOM 6312 C C . ALA B 1 359 ? -24.422 23.281 18.047 1 68.06 359 ALA B C 1
ATOM 6314 O O . ALA B 1 359 ? -23.297 23.594 17.656 1 68.06 359 ALA B O 1
ATOM 6315 N N . ALA B 1 360 ? -25 23.328 19.344 1 63.84 360 ALA B N 1
ATOM 6316 C CA . ALA B 1 360 ? -24.078 23.641 20.438 1 63.84 360 ALA B CA 1
ATOM 6317 C C . ALA B 1 360 ? -23.156 22.469 20.719 1 63.84 360 ALA B C 1
ATOM 6319 O O . ALA B 1 360 ? -23.609 21.375 21.062 1 63.84 360 ALA B O 1
ATOM 6320 N N . THR B 1 361 ? -21.875 22.656 20.125 1 69 361 THR B N 1
ATOM 6321 C CA . THR B 1 361 ? -20.859 21.625 20.359 1 69 361 THR B CA 1
ATOM 6322 C C . THR B 1 361 ? -19.672 22.203 21.141 1 69 361 THR B C 1
ATOM 6324 O O . THR B 1 361 ? -19.5 23.422 21.188 1 69 361 THR B O 1
ATOM 6327 N N . HIS B 1 362 ? -19.125 21.312 22.078 1 70.31 362 HIS B N 1
ATOM 6328 C CA . HIS B 1 362 ? -17.812 21.734 22.531 1 70.31 362 HIS B CA 1
ATOM 6329 C C . HIS B 1 362 ? -16.766 21.531 21.438 1 70.31 362 HIS B C 1
ATOM 6331 O O . HIS B 1 362 ? -16.297 20.422 21.203 1 70.31 362 HIS B O 1
ATOM 6337 N N . GLY B 1 363 ? -16.578 22.625 20.562 1 78.5 363 GLY B N 1
ATOM 6338 C CA . GLY B 1 363 ? -15.656 22.5 19.438 1 78.5 363 GLY B CA 1
ATOM 6339 C C . GLY B 1 363 ? -14.492 23.469 19.516 1 78.5 363 GLY B C 1
ATOM 6340 O O . GLY B 1 363 ? -14.633 24.578 20.031 1 78.5 363 GLY B O 1
ATOM 6341 N N . HIS B 1 364 ? -13.344 22.953 19.188 1 81.44 364 HIS B N 1
ATOM 6342 C CA . HIS B 1 364 ? -12.164 23.797 19.047 1 81.44 364 HIS B CA 1
ATOM 6343 C C . HIS B 1 364 ? -11.617 23.75 17.625 1 81.44 364 HIS B C 1
ATOM 6345 O O . HIS B 1 364 ? -11.266 22.688 17.125 1 81.44 364 HIS B O 1
ATOM 6351 N N . TYR B 1 365 ? -11.633 24.891 16.984 1 87.94 365 TYR B N 1
ATOM 6352 C CA . TYR B 1 365 ? -11.203 25.062 15.609 1 87.94 365 TYR B CA 1
ATOM 6353 C C . TYR B 1 365 ? -10.125 26.141 15.516 1 87.94 365 TYR B C 1
ATOM 6355 O O . TYR B 1 365 ? -10.406 27.328 15.672 1 87.94 365 TYR B O 1
ATOM 6363 N N . ALA B 1 366 ? -8.867 25.641 15.32 1 85.75 366 ALA B N 1
ATOM 6364 C CA . ALA B 1 366 ? -7.762 26.594 15.453 1 85.75 366 ALA B CA 1
ATOM 6365 C C . ALA B 1 366 ? -6.766 26.438 14.305 1 85.75 366 ALA B C 1
ATOM 6367 O O . ALA B 1 366 ? -6.461 25.312 13.883 1 85.75 366 ALA B O 1
ATOM 6368 N N . PHE B 1 367 ? -6.293 27.609 13.789 1 82.19 367 PHE B N 1
ATOM 6369 C CA . PHE B 1 367 ? -5.195 27.672 12.828 1 82.19 367 PHE B CA 1
ATOM 6370 C C . PHE B 1 367 ? -5.562 26.953 11.531 1 82.19 367 PHE B C 1
ATOM 6372 O O . PHE B 1 367 ? -4.75 26.219 10.977 1 82.19 367 PHE B O 1
ATOM 6379 N N . ASN B 1 368 ? -6.762 27.078 11.18 1 85 368 ASN B N 1
ATOM 6380 C CA . ASN B 1 368 ? -7.195 26.469 9.93 1 85 368 ASN B CA 1
ATOM 6381 C C . ASN B 1 368 ? -7.293 27.5 8.805 1 85 368 ASN B C 1
ATOM 6383 O O . ASN B 1 368 ? -7.426 28.688 9.062 1 85 368 ASN B O 1
ATOM 6387 N N . VAL B 1 369 ? -7.125 26.969 7.645 1 82.19 369 VAL B N 1
ATOM 6388 C CA . VAL B 1 369 ? -7.539 27.719 6.465 1 82.19 369 VAL B CA 1
ATOM 6389 C C . VAL B 1 369 ? -8.844 27.141 5.914 1 82.19 369 VAL B C 1
ATOM 6391 O O . VAL B 1 369 ? -8.914 25.953 5.594 1 82.19 369 VAL B O 1
ATOM 6394 N N . ILE B 1 370 ? -9.789 27.938 5.887 1 88.31 370 ILE B N 1
ATOM 6395 C CA . ILE B 1 370 ? -11.078 27.562 5.324 1 88.31 370 ILE B CA 1
ATOM 6396 C C . ILE B 1 370 ? -11.289 28.281 3.994 1 88.31 370 ILE B C 1
ATOM 6398 O O . ILE B 1 370 ? -11.539 29.5 3.967 1 88.31 370 ILE B O 1
ATOM 6402 N N . THR B 1 371 ? -11.188 27.5 2.926 1 84.88 371 THR B N 1
ATOM 6403 C CA . THR B 1 371 ? -11.188 28.109 1.604 1 84.88 371 THR B CA 1
ATOM 6404 C C . THR B 1 371 ? -12.586 28.594 1.229 1 84.88 371 THR B C 1
ATOM 6406 O O . THR B 1 371 ? -12.734 29.516 0.439 1 84.88 371 THR B O 1
ATOM 6409 N N . GLY B 1 372 ? -13.602 27.984 1.801 1 86.75 372 GLY B N 1
ATOM 6410 C CA . GLY B 1 372 ? -14.977 28.422 1.638 1 86.75 372 GLY B CA 1
ATOM 6411 C C . GLY B 1 372 ? -15.523 29.125 2.859 1 86.75 372 GLY B C 1
ATOM 6412 O O . GLY B 1 372 ? -14.867 30 3.422 1 86.75 372 GLY B O 1
ATOM 6413 N N . ASP B 1 373 ? -16.844 28.719 3.207 1 88.12 373 ASP B N 1
ATOM 6414 C CA . ASP B 1 373 ? -17.562 29.469 4.242 1 88.12 373 ASP B CA 1
ATOM 6415 C C . ASP B 1 373 ? -17.391 28.797 5.605 1 88.12 373 ASP B C 1
ATOM 6417 O O . ASP B 1 373 ? -17.219 27.578 5.691 1 88.12 373 ASP B O 1
ATOM 6421 N N . LEU B 1 374 ? -17.375 29.562 6.594 1 92.75 374 LEU B N 1
ATOM 6422 C CA . LEU B 1 374 ? -17.531 29.141 7.98 1 92.75 374 LEU B CA 1
ATOM 6423 C C . LEU B 1 374 ? -18.891 29.562 8.531 1 92.75 374 LEU B C 1
ATOM 6425 O O . LEU B 1 374 ? -19.219 30.75 8.562 1 92.75 374 LEU B O 1
ATOM 6429 N N . SER B 1 375 ? -19.719 28.578 8.844 1 90.81 375 SER B N 1
ATOM 6430 C CA . SER B 1 375 ? -21.031 28.875 9.43 1 90.81 375 SER B CA 1
ATOM 6431 C C . SER B 1 375 ? -21.219 28.125 10.742 1 90.81 375 SER B C 1
ATOM 6433 O O . SER B 1 375 ? -21.109 26.891 10.781 1 90.81 375 SER B O 1
ATOM 6435 N N . CYS B 1 376 ? -21.422 28.812 11.82 1 90.12 376 CYS B N 1
ATOM 6436 C CA . CYS B 1 376 ? -21.797 28.234 13.109 1 90.12 376 CYS B CA 1
ATOM 6437 C C . CYS B 1 376 ? -23.156 28.75 13.562 1 90.12 376 CYS B C 1
ATOM 6439 O O . CYS B 1 376 ? -23.281 29.875 14.031 1 90.12 376 CYS B O 1
ATOM 6441 N N . ARG B 1 377 ? -24.172 27.828 13.523 1 82.56 377 ARG B N 1
ATOM 6442 C CA . ARG B 1 377 ? -25.531 28.219 13.836 1 82.56 377 ARG B CA 1
ATOM 6443 C C . ARG B 1 377 ? -25.906 27.828 15.266 1 82.56 377 ARG B C 1
ATOM 6445 O O . ARG B 1 377 ? -26.922 28.281 15.789 1 82.56 377 ARG B O 1
ATOM 6452 N N . GLY B 1 378 ? -25.094 26.922 15.75 1 75.31 378 GLY B N 1
ATOM 6453 C CA . GLY B 1 378 ? -25.375 26.531 17.125 1 75.31 378 GLY B CA 1
ATOM 6454 C C . GLY B 1 378 ? -25.281 27.688 18.109 1 75.31 378 GLY B C 1
ATOM 6455 O O . GLY B 1 378 ? -24.203 28.234 18.312 1 75.31 378 GLY B O 1
ATOM 6456 N N . GLN B 1 379 ? -26.344 28.047 18.766 1 69.44 379 GLN B N 1
ATOM 6457 C CA . GLN B 1 379 ? -26.359 29.156 19.719 1 69.44 379 GLN B CA 1
ATOM 6458 C C . GLN B 1 379 ? -25.844 28.703 21.078 1 69.44 379 GLN B C 1
ATOM 6460 O O . GLN B 1 379 ? -26.078 27.562 21.484 1 69.44 379 GLN B O 1
ATOM 6465 N N . ASN B 1 380 ? -25.203 29.547 21.766 1 63.69 380 ASN B N 1
ATOM 6466 C CA . ASN B 1 380 ? -24.672 29.297 23.109 1 63.69 380 ASN B CA 1
ATOM 6467 C C . ASN B 1 380 ? -23.844 28.016 23.156 1 63.69 380 ASN B C 1
ATOM 6469 O O . ASN B 1 380 ? -23.969 27.219 24.094 1 63.69 380 ASN B O 1
ATOM 6473 N N . GLY B 1 381 ? -23.25 27.953 21.969 1 69.12 381 GLY B N 1
ATOM 6474 C CA . GLY B 1 381 ? -22.391 26.781 21.953 1 69.12 381 GLY B CA 1
ATOM 6475 C C . GLY B 1 381 ? -21.016 27.031 22.547 1 69.12 381 GLY B C 1
ATOM 6476 O O . GLY B 1 381 ? -20.641 28.172 22.812 1 69.12 381 GLY B O 1
ATOM 6477 N N . ASP B 1 382 ? -20.375 26.219 23.062 1 75.69 382 ASP B N 1
ATOM 6478 C CA . ASP B 1 382 ? -19 26.297 23.547 1 75.69 382 ASP B CA 1
ATOM 6479 C C . ASP B 1 382 ? -18 26 22.422 1 75.69 382 ASP B C 1
ATOM 6481 O O . ASP B 1 382 ? -17.062 25.234 22.609 1 75.69 382 ASP B O 1
ATOM 6485 N N . ASN B 1 383 ? -18.297 26.641 21.172 1 82.25 383 ASN B N 1
ATOM 6486 C CA . ASN B 1 383 ? -17.344 26.562 20.062 1 82.25 383 ASN B CA 1
ATOM 6487 C C . ASN B 1 383 ? -16.328 27.688 20.125 1 82.25 383 ASN B C 1
ATOM 6489 O O . ASN B 1 383 ? -16.672 28.844 20.359 1 82.25 383 ASN B O 1
ATOM 6493 N N . HIS B 1 384 ? -15.125 27.25 20.016 1 83 384 HIS B N 1
ATOM 6494 C CA . HIS B 1 384 ? -14 28.188 20.062 1 83 384 HIS B CA 1
ATOM 6495 C C . HIS B 1 384 ? -13.289 28.25 18.703 1 83 384 HIS B C 1
ATOM 6497 O O . HIS B 1 384 ? -12.828 27.219 18.203 1 83 384 HIS B O 1
ATOM 6503 N N . PHE B 1 385 ? -13.266 29.406 18.125 1 87.69 385 PHE B N 1
ATOM 6504 C CA . PHE B 1 385 ? -12.594 29.656 16.844 1 87.69 385 PHE B CA 1
ATOM 6505 C C . PHE B 1 385 ? -11.344 30.5 17.047 1 87.69 385 PHE B C 1
ATOM 6507 O O . PHE B 1 385 ? -11.438 31.672 17.422 1 87.69 385 PHE B O 1
ATOM 6514 N N . LEU B 1 386 ? -10.211 29.891 16.859 1 82.75 386 LEU B N 1
ATOM 6515 C CA . LEU B 1 386 ? -8.953 30.594 17.094 1 82.75 386 LEU B CA 1
ATOM 6516 C C . LEU B 1 386 ? -8.156 30.719 15.797 1 82.75 386 LEU B C 1
ATOM 6518 O O . LEU B 1 386 ? -7.652 29.719 15.273 1 82.75 386 LEU B O 1
ATOM 6522 N N . ASP B 1 387 ? -7.996 32 15.25 1 80.88 387 ASP B N 1
ATOM 6523 C CA . ASP B 1 387 ? -7.086 32.375 14.18 1 80.88 387 ASP B CA 1
ATOM 6524 C C . ASP B 1 387 ? -7.312 31.516 12.938 1 80.88 387 ASP B C 1
ATOM 6526 O O . ASP B 1 387 ? -6.367 30.953 12.383 1 80.88 387 ASP B O 1
ATOM 6530 N N . ASN B 1 388 ? -8.484 31.312 12.594 1 85.62 388 ASN B N 1
ATOM 6531 C CA . ASN B 1 388 ? -8.828 30.688 11.328 1 85.62 388 ASN B CA 1
ATOM 6532 C C . ASN B 1 388 ? -8.852 31.703 10.188 1 85.62 388 ASN B C 1
ATOM 6534 O O . ASN B 1 388 ? -9.367 32.812 10.344 1 85.62 388 ASN B O 1
ATOM 6538 N N . ARG B 1 389 ? -8.219 31.359 9.164 1 80.56 389 ARG B N 1
ATOM 6539 C CA . ARG B 1 389 ? -8.352 32.188 7.957 1 80.56 389 ARG B CA 1
ATOM 6540 C C . ARG B 1 389 ? -9.516 31.672 7.102 1 80.56 389 ARG B C 1
ATOM 6542 O O . ARG B 1 389 ? -9.484 30.562 6.59 1 80.56 389 ARG B O 1
ATOM 6549 N N . VAL B 1 390 ? -10.5 32.531 6.953 1 85.06 390 VAL B N 1
ATOM 6550 C CA . VAL B 1 390 ? -11.672 32.188 6.156 1 85.06 390 VAL B CA 1
ATOM 6551 C C . VAL B 1 390 ? -11.695 33 4.875 1 85.06 390 VAL B C 1
ATOM 6553 O O . VAL B 1 390 ? -11.734 34.25 4.926 1 85.06 390 VAL B O 1
ATOM 6556 N N . LEU B 1 391 ? -11.656 32.281 3.764 1 81.06 391 LEU B N 1
ATOM 6557 C CA . LEU B 1 391 ? -11.617 33 2.494 1 81.06 391 LEU B CA 1
ATOM 6558 C C . LEU B 1 391 ? -13.023 33.312 1.994 1 81.06 391 LEU B C 1
ATOM 6560 O O . LEU B 1 391 ? -13.227 34.25 1.217 1 81.06 391 LEU B O 1
ATOM 6564 N N . GLY B 1 392 ? -14.008 32.531 2.453 1 81.81 392 GLY B N 1
ATOM 6565 C CA . GLY B 1 392 ? -15.406 32.781 2.145 1 81.81 392 GLY B CA 1
ATOM 6566 C C . GLY B 1 392 ? -16.094 33.625 3.184 1 81.81 392 GLY B C 1
ATOM 6567 O O . GLY B 1 392 ? -15.484 34.531 3.76 1 81.81 392 GLY B O 1
ATOM 6568 N N . LYS B 1 393 ? -17.453 33.375 3.375 1 85.44 393 LYS B N 1
ATOM 6569 C CA . LYS B 1 393 ? -18.25 34.125 4.344 1 85.44 393 LYS B CA 1
ATOM 6570 C C . LYS B 1 393 ? -18.156 33.5 5.727 1 85.44 393 LYS B C 1
ATOM 6572 O O . LYS B 1 393 ? -18.016 32.281 5.852 1 85.44 393 LYS B O 1
ATOM 6577 N N . THR B 1 394 ? -18.125 34.344 6.691 1 90.44 394 THR B N 1
ATOM 6578 C CA . THR B 1 394 ? -18.156 33.875 8.07 1 90.44 394 THR B CA 1
ATOM 6579 C C . THR B 1 394 ? -19.453 34.281 8.75 1 90.44 394 THR B C 1
ATOM 6581 O O . THR B 1 394 ? -19.859 35.438 8.672 1 90.44 394 THR B O 1
ATOM 6584 N N . SER B 1 395 ? -20.172 33.281 9.234 1 89.12 395 SER B N 1
ATOM 6585 C CA . SER B 1 395 ? -21.328 33.5 10.078 1 89.12 395 SER B CA 1
ATOM 6586 C C . SER B 1 395 ? -21.266 32.688 11.352 1 89.12 395 SER B C 1
ATOM 6588 O O . SER B 1 395 ? -21.375 31.438 11.305 1 89.12 395 SER B O 1
ATOM 6590 N N . ILE B 1 396 ? -21.109 33.312 12.5 1 89.38 396 ILE B N 1
ATOM 6591 C CA . ILE B 1 396 ? -21.031 32.656 13.789 1 89.38 396 ILE B CA 1
ATOM 6592 C C . ILE B 1 396 ? -22.094 33.188 14.727 1 89.38 396 ILE B C 1
ATOM 6594 O O . ILE B 1 396 ? -22.125 34.375 15.031 1 89.38 396 ILE B O 1
ATOM 6598 N N . ALA B 1 397 ? -22.938 32.312 15.219 1 84.75 397 ALA B N 1
ATOM 6599 C CA . ALA B 1 397 ? -24.031 32.688 16.109 1 84.75 397 ALA B CA 1
ATOM 6600 C C . ALA B 1 397 ? -23.5 33.188 17.453 1 84.75 397 ALA B C 1
ATOM 6602 O O . ALA B 1 397 ? -22.422 32.75 17.891 1 84.75 397 ALA B O 1
ATOM 6603 N N . PRO B 1 398 ? -24.312 33.938 18.156 1 80.62 398 PRO B N 1
ATOM 6604 C CA . PRO B 1 398 ? -23.891 34.438 19.469 1 80.62 398 PRO B CA 1
ATOM 6605 C C . PRO B 1 398 ? -23.672 33.312 20.484 1 80.62 398 PRO B C 1
ATOM 6607 O O . PRO B 1 398 ? -24.328 32.25 20.391 1 80.62 398 PRO B O 1
ATOM 6610 N N . GLY B 1 399 ? -22.797 33.531 21.391 1 76.06 399 GLY B N 1
ATOM 6611 C CA . GLY B 1 399 ? -22.5 32.562 22.438 1 76.06 399 GLY B CA 1
ATOM 6612 C C . GLY B 1 399 ? -21.312 31.688 22.125 1 76.06 399 GLY B C 1
ATOM 6613 O O . GLY B 1 399 ? -20.844 30.938 22.984 1 76.06 399 GLY B O 1
ATOM 6614 N N . ASN B 1 400 ? -20.844 31.781 20.844 1 84.44 400 ASN B N 1
ATOM 6615 C CA . ASN B 1 400 ? -19.578 31.141 20.484 1 84.44 400 ASN B CA 1
ATOM 6616 C C . ASN B 1 400 ? -18.406 32.125 20.625 1 84.44 400 ASN B C 1
ATOM 6618 O O . ASN B 1 400 ? -18.609 33.344 20.703 1 84.44 400 ASN B O 1
ATOM 6622 N N . THR B 1 401 ? -17.234 31.531 20.797 1 80.44 401 THR B N 1
ATOM 6623 C CA . THR B 1 401 ? -16.078 32.375 21.062 1 80.44 401 THR B CA 1
ATOM 6624 C C . THR B 1 401 ? -15.172 32.438 19.844 1 80.44 401 THR B C 1
ATOM 6626 O O . THR B 1 401 ? -14.812 31.422 19.25 1 80.44 401 THR B O 1
ATOM 6629 N N . VAL B 1 402 ? -14.883 33.594 19.344 1 84.25 402 VAL B N 1
ATOM 6630 C CA . VAL B 1 402 ? -13.898 33.844 18.297 1 84.25 402 VAL B CA 1
ATOM 6631 C C . VAL B 1 402 ? -12.695 34.594 18.891 1 84.25 402 VAL B C 1
ATOM 6633 O O . VAL B 1 402 ? -12.836 35.656 19.5 1 84.25 402 VAL B O 1
ATOM 6636 N N . TYR B 1 403 ? -11.539 33.875 18.828 1 68.25 403 TYR B N 1
ATOM 6637 C CA . TYR B 1 403 ? -10.312 34.469 19.312 1 68.25 403 TYR B CA 1
ATOM 6638 C C . TYR B 1 403 ? -9.555 35.156 18.188 1 68.25 403 TYR B C 1
ATOM 6640 O O . TYR B 1 403 ? -9.375 34.594 17.109 1 68.25 403 TYR B O 1
ATOM 6648 N N . SER B 1 404 ? -9.547 36.469 18.047 1 54.75 404 SER B N 1
ATOM 6649 C CA . SER B 1 404 ? -8.656 37.125 17.109 1 54.75 404 SER B CA 1
ATOM 6650 C C . SER B 1 404 ? -7.414 37.656 17.828 1 54.75 404 SER B C 1
ATOM 6652 O O . SER B 1 404 ? -7.516 38.281 18.891 1 54.75 404 SER B O 1
ATOM 6654 N N . PRO B 1 405 ? -6.191 37.188 17.453 1 47.34 405 PRO B N 1
ATOM 6655 C CA . PRO B 1 405 ? -4.957 37.688 18.078 1 47.34 405 PRO B CA 1
ATOM 6656 C C . PRO B 1 405 ? -4.887 39.188 18.172 1 47.34 405 PRO B C 1
ATOM 6658 O O . PRO B 1 405 ? -5.352 39.906 17.266 1 47.34 405 PRO B O 1
ATOM 6661 N N . ALA B 1 406 ? -4.961 39.812 19.391 1 44.34 406 ALA B N 1
ATOM 6662 C CA . ALA B 1 406 ? -4.672 41.25 19.453 1 44.34 406 ALA B CA 1
ATOM 6663 C C . ALA B 1 406 ? -3.383 41.594 18.703 1 44.34 406 ALA B C 1
ATOM 6665 O O . ALA B 1 406 ? -2.344 40.969 18.953 1 44.34 406 ALA B O 1
ATOM 6666 N N . VAL B 1 407 ? -3.463 42.031 17.562 1 41.12 407 VAL B N 1
ATOM 6667 C CA . VAL B 1 407 ? -2.367 42.5 16.703 1 41.12 407 VAL B CA 1
ATOM 6668 C C . VAL B 1 407 ? -1.444 43.406 17.5 1 41.12 407 VAL B C 1
ATOM 6670 O O . VAL B 1 407 ? -1.871 44.469 17.969 1 41.12 407 VAL B O 1
ATOM 6673 N N . ARG B 1 408 ? -0.577 43.062 18.484 1 36.94 408 ARG B N 1
ATOM 6674 C CA . ARG B 1 408 ? 0.422 44.094 18.797 1 36.94 408 ARG B CA 1
ATOM 6675 C C . ARG B 1 408 ? 1.392 44.281 17.641 1 36.94 408 ARG B C 1
ATOM 6677 O O . ARG B 1 408 ? 1.978 43.312 17.141 1 36.94 408 ARG B O 1
ATOM 6684 N N . GLN B 1 409 ? 1.243 45.344 16.875 1 32.16 409 GLN B N 1
ATOM 6685 C CA . GLN B 1 409 ? 2.225 45.719 15.867 1 32.16 409 GLN B CA 1
ATOM 6686 C C . GLN B 1 409 ? 3.646 45.594 16.406 1 32.16 409 GLN B C 1
ATOM 6688 O O . GLN B 1 409 ? 3.926 46 17.547 1 32.16 409 GLN B O 1
ATOM 6693 N N . ALA B 1 410 ? 4.383 44.688 15.922 1 33 410 ALA B N 1
ATOM 6694 C CA . ALA B 1 410 ? 5.781 44.656 16.328 1 33 410 ALA B CA 1
ATOM 6695 C C . ALA B 1 410 ? 6.34 46.094 16.484 1 33 410 ALA B C 1
ATOM 6697 O O . ALA B 1 410 ? 6.16 46.938 15.594 1 33 410 ALA B O 1
ATOM 6698 N N . ALA B 1 411 ? 6.457 46.688 17.766 1 27.8 411 ALA B N 1
ATOM 6699 C CA . ALA B 1 411 ? 7.145 47.938 18.031 1 27.8 411 ALA B CA 1
ATOM 6700 C C . ALA B 1 411 ? 8.391 48.094 17.156 1 27.8 411 ALA B C 1
ATOM 6702 O O . ALA B 1 411 ? 8.977 47.094 16.75 1 27.8 411 ALA B O 1
ATOM 6703 N N . SER B 1 412 ? 8.609 49.281 16.531 1 25.09 412 SER B N 1
ATOM 6704 C CA . SER B 1 412 ? 9.891 49.625 15.938 1 25.09 412 SER B CA 1
ATOM 6705 C C . SER B 1 412 ? 11.055 49.125 16.781 1 25.09 412 SER B C 1
ATOM 6707 O O . SER B 1 412 ? 10.938 49.031 18.016 1 25.09 412 SER B O 1
ATOM 6709 N N . PRO B 1 413 ? 12.133 48.781 16.234 1 25.42 413 PRO B N 1
ATOM 6710 C CA . PRO B 1 413 ? 13.32 48.438 17.016 1 25.42 413 PRO B CA 1
ATOM 6711 C C . PRO B 1 413 ? 13.641 49.469 18.094 1 25.42 413 PRO B C 1
ATOM 6713 O O . PRO B 1 413 ? 13.727 50.656 17.812 1 25.42 413 PRO B O 1
ATOM 6716 N N . VAL B 1 414 ? 13.195 49.438 19.234 1 24.41 414 VAL B N 1
ATOM 6717 C CA . VAL B 1 414 ? 13.945 50.25 20.203 1 24.41 414 VAL B CA 1
ATOM 6718 C C . VAL B 1 414 ? 15.445 50.031 19.984 1 24.41 414 VAL B C 1
ATOM 6720 O O . VAL B 1 414 ? 15.898 48.938 19.719 1 24.41 414 VAL B O 1
ATOM 6723 N N . ALA B 1 415 ? 16.25 51.125 19.672 1 22.59 415 ALA B N 1
ATOM 6724 C CA . ALA B 1 415 ? 17.719 51.125 19.641 1 22.59 415 ALA B CA 1
ATOM 6725 C C . ALA B 1 415 ? 18.297 50.312 20.781 1 22.59 415 ALA B C 1
ATOM 6727 O O . ALA B 1 415 ? 17.844 50.406 21.922 1 22.59 415 ALA B O 1
ATOM 6728 N N . LEU B 1 416 ? 18.859 49.25 20.453 1 23.7 416 LEU B N 1
ATOM 6729 C CA . LEU B 1 416 ? 19.672 48.531 21.438 1 23.7 416 LEU B CA 1
ATOM 6730 C C . LEU B 1 416 ? 20.438 49.531 22.312 1 23.7 416 LEU B C 1
ATOM 6732 O O . LEU B 1 416 ? 20.938 50.531 21.828 1 23.7 416 LEU B O 1
ATOM 6736 N N . ASP B 1 417 ? 20.109 49.656 23.516 1 21.84 417 ASP B N 1
ATOM 6737 C CA . ASP B 1 417 ? 21 50.312 24.484 1 21.84 417 ASP B CA 1
ATOM 6738 C C . ASP B 1 417 ? 22.453 49.875 24.25 1 21.84 417 ASP B C 1
ATOM 6740 O O . ASP B 1 417 ? 22.734 48.719 24.016 1 21.84 417 ASP B O 1
ATOM 6744 N N . PRO B 1 418 ? 23.484 50.781 23.953 1 22.81 418 PRO B N 1
ATOM 6745 C CA . PRO B 1 418 ? 24.922 50.625 23.75 1 22.81 418 PRO B CA 1
ATOM 6746 C C . PRO B 1 418 ? 25.594 49.719 24.75 1 22.81 418 PRO B C 1
ATOM 6748 O O . PRO B 1 418 ? 26.734 49.281 24.547 1 22.81 418 PRO B O 1
ATOM 6751 N N . ASP B 1 419 ? 25.297 49.781 26.016 1 22.25 419 ASP B N 1
ATOM 6752 C CA . ASP B 1 419 ? 26.125 49.281 27.094 1 22.25 419 ASP B CA 1
ATOM 6753 C C . ASP B 1 419 ? 26.125 47.75 27.109 1 22.25 419 ASP B C 1
ATOM 6755 O O . ASP B 1 419 ? 26.531 47.125 28.094 1 22.25 419 ASP B O 1
ATOM 6759 N N . TRP B 1 420 ? 25.281 47.094 26.359 1 22 420 TRP B N 1
ATOM 6760 C CA . TRP B 1 420 ? 25.484 45.656 26.469 1 22 420 TRP B CA 1
ATOM 6761 C C . TRP B 1 420 ? 26.859 45.281 25.938 1 22 420 TRP B C 1
ATOM 6763 O O . TRP B 1 420 ? 27.156 45.5 24.766 1 22 420 TRP B O 1
ATOM 6773 N N . GLY B 1 421 ? 27.859 45.375 26.781 1 21.64 421 GLY B N 1
ATOM 6774 C CA . GLY B 1 421 ? 29.266 45.031 26.656 1 21.64 421 GLY B CA 1
ATOM 6775 C C . GLY B 1 421 ? 29.5 43.688 25.953 1 21.64 421 GLY B C 1
ATOM 6776 O O . GLY B 1 421 ? 28.562 42.938 25.734 1 21.64 421 GLY B O 1
ATOM 6777 N N . PRO B 1 422 ? 30.656 43.469 25.453 1 21.89 422 PRO B N 1
ATOM 6778 C CA . PRO B 1 422 ? 31.156 42.312 24.719 1 21.89 422 PRO B CA 1
ATOM 6779 C C . PRO B 1 422 ? 30.938 41 25.469 1 21.89 422 PRO B C 1
ATOM 6781 O O . PRO B 1 422 ? 31.031 40.969 26.703 1 21.89 422 PRO B O 1
ATOM 6784 N N . LEU B 1 423 ? 29.984 40.25 25.141 1 23.02 423 LEU B N 1
ATOM 6785 C CA . LEU B 1 423 ? 29.906 38.938 25.781 1 23.02 423 LEU B CA 1
ATOM 6786 C C . LEU B 1 423 ? 31.297 38.312 25.953 1 23.02 423 LEU B C 1
ATOM 6788 O O . LEU B 1 423 ? 32.062 38.188 24.984 1 23.02 423 LEU B O 1
ATOM 6792 N N . GLN B 1 424 ? 31.922 38.625 27 1 22.03 424 GLN B N 1
ATOM 6793 C CA . GLN B 1 424 ? 33.25 38.094 27.328 1 22.03 424 GLN B CA 1
ATOM 6794 C C . GLN B 1 424 ? 33.281 36.562 27.203 1 22.03 424 GLN B C 1
ATOM 6796 O O . GLN B 1 424 ? 32.281 35.906 27.375 1 22.03 424 GLN B O 1
ATOM 6801 N N . PRO B 1 425 ? 34.25 35.938 26.547 1 21 425 PRO B N 1
ATOM 6802 C CA . PRO B 1 425 ? 34.562 34.531 26.391 1 21 425 PRO B CA 1
ATOM 6803 C C . PRO B 1 425 ? 34.375 33.719 27.672 1 21 425 PRO B C 1
ATOM 6805 O O . PRO B 1 425 ? 34.656 34.219 28.766 1 21 425 PRO B O 1
ATOM 6808 N N . VAL B 1 426 ? 33.281 32.938 27.781 1 23.14 426 VAL B N 1
ATOM 6809 C CA . VAL B 1 426 ? 33.125 32.062 28.922 1 23.14 426 VAL B CA 1
ATOM 6810 C C . VAL B 1 426 ? 34.5 31.484 29.312 1 23.14 426 VAL B C 1
ATOM 6812 O O . VAL B 1 426 ? 35.156 30.844 28.516 1 23.14 426 VAL B O 1
ATOM 6815 N N . PHE B 1 427 ? 35.125 32.156 30.125 1 23.39 427 PHE B N 1
ATOM 6816 C CA . PHE B 1 427 ? 36.406 31.734 30.703 1 23.39 427 PHE B CA 1
ATOM 6817 C C . PHE B 1 427 ?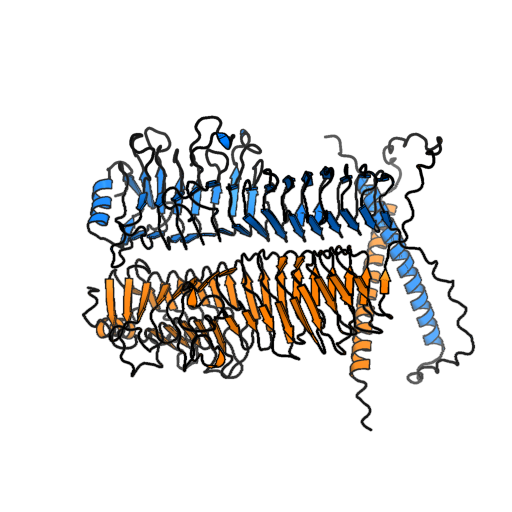 36.281 30.344 31.312 1 23.39 427 PHE B C 1
ATOM 6819 O O . PHE B 1 427 ? 35.188 29.922 31.703 1 23.39 427 PHE B O 1
ATOM 6826 N N . ASP B 1 428 ? 37.281 29.453 31.25 1 23.03 428 ASP B N 1
ATOM 6827 C CA . ASP B 1 428 ? 37.688 28.188 31.828 1 23.03 428 ASP B CA 1
ATOM 6828 C C . ASP B 1 428 ? 37.219 28.047 33.281 1 23.03 428 ASP B C 1
ATOM 6830 O O . ASP B 1 428 ? 37.312 29 34.031 1 23.03 428 ASP B O 1
ATOM 6834 N N . PRO B 1 429 ? 36.062 27.094 33.531 1 26.14 429 PRO B N 1
ATOM 6835 C CA . PRO B 1 429 ? 35.75 26.844 34.938 1 26.14 429 PRO B CA 1
ATOM 6836 C C . PRO B 1 429 ? 36.969 26.922 35.844 1 26.14 429 PRO B C 1
ATOM 6838 O O . PRO B 1 429 ? 38.062 26.453 35.438 1 26.14 429 PRO B O 1
ATOM 6841 N N . PRO B 1 430 ? 37.031 27.859 36.594 1 25.69 430 PRO B N 1
ATOM 6842 C CA . PRO B 1 430 ? 38.188 27.766 37.5 1 25.69 430 PRO B CA 1
ATOM 6843 C C . PRO B 1 430 ? 38.219 26.422 38.25 1 25.69 430 PRO B C 1
ATOM 6845 O O . PRO B 1 430 ? 37.219 25.734 38.344 1 25.69 430 PRO B O 1
ATOM 6848 N N . ALA B 1 431 ? 39.281 25.734 38.75 1 27.69 431 ALA B N 1
ATOM 6849 C CA . ALA B 1 431 ? 39.844 24.703 39.625 1 27.69 431 ALA B CA 1
ATOM 6850 C C . ALA B 1 431 ? 39 24.547 40.875 1 27.69 431 ALA B C 1
ATOM 6852 O O . ALA B 1 431 ? 39.25 23.672 41.719 1 27.69 431 ALA B O 1
ATOM 6853 N N . ARG B 1 432 ? 38.031 25.484 41.406 1 30.11 432 ARG B N 1
ATOM 6854 C CA . ARG B 1 432 ? 37.938 25.453 42.875 1 30.11 432 ARG B CA 1
ATOM 6855 C C . ARG B 1 432 ? 36.812 24.547 43.312 1 30.11 432 ARG B C 1
ATOM 6857 O O . ARG B 1 432 ? 36.438 24.562 44.5 1 30.11 432 ARG B O 1
ATOM 6864 N N . TYR B 1 433 ? 35.688 24.062 42.5 1 33.59 433 TYR B N 1
ATOM 6865 C CA . TYR B 1 433 ? 34.719 23.438 43.406 1 33.59 433 TYR B CA 1
ATOM 6866 C C . TYR B 1 433 ? 35.188 22.047 43.781 1 33.59 433 TYR B C 1
ATOM 6868 O O . TYR B 1 433 ? 35.781 21.312 43 1 33.59 433 TYR B O 1
ATOM 6876 N N . SER B 1 434 ? 35.25 21.672 45.125 1 35.94 434 SER B N 1
ATOM 6877 C CA . SER B 1 434 ? 35.75 20.391 45.625 1 35.94 434 SER B CA 1
ATOM 6878 C C . SER B 1 434 ? 34.781 19.266 45.375 1 35.94 434 SER B C 1
ATOM 6880 O O . SER B 1 434 ? 33.594 19.516 45.031 1 35.94 434 SER B O 1
ATOM 6882 N N . ALA B 1 435 ? 35.031 17.938 45.438 1 38.25 435 ALA B N 1
ATOM 6883 C CA . ALA B 1 435 ? 34.406 16.609 45.312 1 38.25 435 ALA B CA 1
ATOM 6884 C C . ALA B 1 435 ? 33.156 16.5 46.156 1 38.25 435 ALA B C 1
ATOM 6886 O O . ALA B 1 435 ? 32.156 15.945 45.719 1 38.25 435 ALA B O 1
ATOM 6887 N N . ARG B 1 436 ? 33.125 17.031 47.25 1 43.34 436 ARG B N 1
ATOM 6888 C CA . ARG B 1 436 ? 32.062 16.781 48.25 1 43.34 436 ARG B CA 1
ATOM 6889 C C . ARG B 1 436 ? 30.797 17.547 47.906 1 43.34 436 ARG B C 1
ATOM 6891 O O . ARG B 1 436 ? 29.703 17.016 48.031 1 43.34 436 ARG B O 1
ATOM 6898 N N . GLU B 1 437 ? 31.031 18.781 47.406 1 41.62 437 GLU B N 1
ATOM 6899 C CA . GLU B 1 437 ? 29.844 19.594 47.125 1 41.62 437 GLU B CA 1
ATOM 6900 C C . GLU B 1 437 ? 29.109 19.094 45.906 1 41.62 437 GLU B C 1
ATOM 6902 O O . GLU B 1 437 ? 27.875 19.094 45.875 1 41.62 437 GLU B O 1
ATOM 6907 N N . ALA B 1 438 ? 29.859 18.422 45 1 40.06 438 ALA B N 1
ATOM 6908 C CA . ALA B 1 438 ? 29.219 17.812 43.844 1 40.06 438 ALA B CA 1
ATOM 6909 C C . ALA B 1 438 ? 28.344 16.641 44.25 1 40.06 438 ALA B C 1
ATOM 6911 O O . ALA B 1 438 ? 27.25 16.453 43.719 1 40.06 438 ALA B O 1
ATOM 6912 N N . GLN B 1 439 ? 28.781 15.883 45.125 1 45.84 439 GLN B N 1
ATOM 6913 C CA . GLN B 1 439 ? 28.047 14.695 45.562 1 45.84 439 GLN B CA 1
ATOM 6914 C C . GLN B 1 439 ? 26.734 15.086 46.25 1 45.84 439 GLN B C 1
ATOM 6916 O O . GLN B 1 439 ? 25.688 14.469 46.031 1 45.84 439 GLN B O 1
ATOM 6921 N N . LYS B 1 440 ? 26.656 16.109 47.094 1 43.97 440 LYS B N 1
ATOM 6922 C CA . LYS B 1 440 ? 25.438 16.531 47.812 1 43.97 440 LYS B CA 1
ATOM 6923 C C . LYS B 1 440 ? 24.391 17.062 46.844 1 43.97 440 LYS B C 1
ATOM 6925 O O . LYS B 1 440 ? 23.203 16.781 47 1 43.97 440 LYS B O 1
ATOM 6930 N N . LEU B 1 441 ? 24.859 17.719 45.719 1 39.56 441 LEU B N 1
ATOM 6931 C CA . LEU B 1 441 ? 23.922 18.219 44.75 1 39.56 441 LEU B CA 1
ATOM 6932 C C . LEU B 1 441 ? 23.266 17.078 43.969 1 39.56 441 LEU B C 1
ATOM 6934 O O . LEU B 1 441 ? 22.047 17.094 43.75 1 39.56 441 LEU B O 1
ATOM 6938 N N . ALA B 1 442 ? 24.062 16.062 43.781 1 45.03 442 ALA B N 1
ATOM 6939 C CA . ALA B 1 442 ? 23.484 14.891 43.125 1 45.03 442 ALA B CA 1
ATOM 6940 C C . ALA B 1 442 ? 22.406 14.25 44 1 45.03 442 ALA B C 1
ATOM 6942 O O . ALA B 1 442 ? 21.344 13.859 43.5 1 45.03 442 ALA B O 1
ATOM 6943 N N . GLN B 1 443 ? 22.672 14.133 45.219 1 47.34 443 GLN B N 1
ATOM 6944 C CA . GLN B 1 443 ? 21.719 13.469 46.125 1 47.34 443 GLN B CA 1
ATOM 6945 C C . GLN B 1 443 ? 20.438 14.281 46.25 1 47.34 443 GLN B C 1
ATOM 6947 O O . GLN B 1 443 ? 19.328 13.711 46.25 1 47.34 443 GLN B O 1
ATOM 6952 N N . LEU B 1 444 ? 20.406 15.602 46.25 1 43.22 444 LEU B N 1
ATOM 6953 C CA . LEU B 1 444 ? 19.219 16.438 46.375 1 43.22 444 LEU B CA 1
ATOM 6954 C C . LEU B 1 444 ? 18.391 16.359 45.094 1 43.22 444 LEU B C 1
ATOM 6956 O O . LEU B 1 444 ? 17.156 16.281 45.156 1 43.22 444 LEU B O 1
ATOM 6960 N N . VAL B 1 445 ? 19.125 16.219 43.969 1 42.19 445 VAL B N 1
ATOM 6961 C CA . VAL B 1 445 ? 18.391 16.094 42.719 1 42.19 445 VAL B CA 1
ATOM 6962 C C . VAL B 1 445 ? 17.625 14.773 42.688 1 42.19 445 VAL B C 1
ATOM 6964 O O . VAL B 1 445 ? 16.438 14.734 42.312 1 42.19 445 VAL B O 1
ATOM 6967 N N . ASN B 1 446 ? 18.25 13.758 43.219 1 44.81 446 ASN B N 1
ATOM 6968 C CA . ASN B 1 446 ? 17.594 12.453 43.281 1 44.81 446 ASN B CA 1
ATOM 6969 C C . ASN B 1 446 ? 16.359 12.484 44.188 1 44.81 446 ASN B C 1
ATOM 6971 O O . ASN B 1 446 ? 15.312 11.93 43.812 1 44.81 446 ASN B O 1
ATOM 6975 N N . ARG B 1 447 ? 16.344 13.07 45.344 1 44.69 447 ARG B N 1
ATOM 6976 C CA . ARG B 1 447 ? 15.227 13.086 46.281 1 44.69 447 ARG B CA 1
ATOM 6977 C C . ARG B 1 447 ? 14.07 13.922 45.719 1 44.69 447 ARG B C 1
ATOM 6979 O O . ARG B 1 447 ? 12.906 13.539 45.844 1 44.69 447 ARG B O 1
ATOM 6986 N N . LEU B 1 448 ? 14.375 14.977 45 1 41.09 448 LEU B N 1
ATOM 6987 C CA . LEU B 1 448 ? 13.305 15.789 44.438 1 41.09 448 LEU B CA 1
ATOM 6988 C C . LEU B 1 448 ? 12.586 15.023 43.312 1 41.09 448 LEU B C 1
ATOM 6990 O O . LEU B 1 448 ? 11.359 15.109 43.219 1 41.09 448 LEU B O 1
ATOM 6994 N N . GLN B 1 449 ? 13.336 14.148 42.688 1 41.59 449 GLN B N 1
ATOM 6995 C CA . GLN B 1 449 ? 12.711 13.32 41.656 1 41.59 449 GLN B CA 1
ATOM 6996 C C . GLN B 1 449 ? 11.742 12.312 42.281 1 41.59 449 GLN B C 1
ATOM 6998 O O . GLN B 1 449 ? 10.656 12.094 41.75 1 41.59 449 GLN B O 1
ATOM 7003 N N . VAL B 1 450 ? 12.078 11.742 43.375 1 45.59 450 VAL B N 1
ATOM 7004 C CA . VAL B 1 450 ? 11.234 10.734 44 1 45.59 450 VAL B CA 1
ATOM 7005 C C . VAL B 1 450 ? 9.961 11.391 44.531 1 45.59 450 VAL B C 1
ATOM 7007 O O . VAL B 1 450 ? 8.859 10.867 44.344 1 45.59 450 VAL B O 1
ATOM 7010 N N . LEU B 1 451 ? 10.016 12.555 45.156 1 43.22 451 LEU B N 1
ATOM 7011 C CA . LEU B 1 451 ? 8.828 13.203 45.688 1 43.22 451 LEU B CA 1
ATOM 7012 C C . LEU B 1 451 ? 7.898 13.672 44.562 1 43.22 451 LEU B C 1
ATOM 7014 O O . LEU B 1 451 ? 6.68 13.555 44.688 1 43.22 451 LEU B O 1
ATOM 7018 N N . LEU B 1 452 ? 8.523 14.047 43.438 1 36.53 452 LEU B N 1
ATOM 7019 C CA . LEU B 1 452 ? 7.695 14.438 42.281 1 36.53 452 LEU B CA 1
ATOM 7020 C C . LEU B 1 452 ? 6.93 13.242 41.719 1 36.53 452 LEU B C 1
ATOM 7022 O O . LEU B 1 452 ? 5.734 13.344 41.438 1 36.53 452 LEU B O 1
ATOM 7026 N N . ARG B 1 453 ? 7.551 12.141 41.75 1 42.16 453 ARG B N 1
ATOM 7027 C CA . ARG B 1 453 ? 6.879 10.938 41.25 1 42.16 453 ARG B CA 1
ATOM 7028 C C . ARG B 1 453 ? 5.75 10.531 42.219 1 42.16 453 ARG B C 1
ATOM 7030 O O . ARG B 1 453 ? 4.668 10.148 41.75 1 42.16 453 ARG B O 1
ATOM 7037 N N . ALA B 1 454 ? 5.934 10.578 43.438 1 45.28 454 ALA B N 1
ATOM 7038 C CA . ALA B 1 454 ? 4.922 10.156 44.406 1 45.28 454 ALA B CA 1
ATOM 7039 C C . ALA B 1 454 ? 3.713 11.086 44.375 1 45.28 454 ALA B C 1
ATOM 7041 O O . ALA B 1 454 ? 2.568 10.633 44.469 1 45.28 454 ALA B O 1
ATOM 7042 N N . GLU B 1 455 ? 3.891 12.391 44.219 1 42.41 455 GLU B N 1
ATOM 7043 C CA . GLU B 1 455 ? 2.758 13.312 44.188 1 42.41 455 GLU B CA 1
ATOM 7044 C C . GLU B 1 455 ? 1.953 13.156 42.906 1 42.41 455 GLU B C 1
ATOM 7046 O O . GLU B 1 455 ? 0.722 13.219 42.906 1 42.41 455 GLU B O 1
ATOM 7051 N N . ILE B 1 456 ? 2.668 12.781 41.812 1 40.75 456 ILE B N 1
ATOM 7052 C CA . ILE B 1 456 ? 1.98 12.5 40.562 1 40.75 456 ILE B CA 1
ATOM 7053 C C . ILE B 1 456 ? 1.129 11.242 40.719 1 40.75 456 ILE B C 1
ATOM 7055 O O . ILE B 1 456 ? -0.028 11.211 40.312 1 40.75 456 ILE B O 1
ATOM 7059 N N . ALA B 1 457 ? 1.584 10.312 41.438 1 42.09 457 ALA B N 1
ATOM 7060 C CA . ALA B 1 457 ? 0.827 9.086 41.656 1 42.09 457 ALA B CA 1
ATOM 7061 C C . ALA B 1 457 ? -0.401 9.359 42.531 1 42.09 457 ALA B C 1
ATOM 7063 O O . ALA B 1 457 ? -1.49 8.852 42.25 1 42.09 457 ALA B O 1
ATOM 7064 N N . ARG B 1 458 ? -0.276 10.141 43.531 1 42.03 458 ARG B N 1
ATOM 7065 C CA . ARG B 1 458 ? -1.398 10.414 44.438 1 42.03 458 ARG B CA 1
ATOM 7066 C C . ARG B 1 458 ? -2.479 11.219 43.719 1 42.03 458 ARG B C 1
ATOM 7068 O O . ARG B 1 458 ? -3.67 10.953 43.875 1 42.03 458 ARG B O 1
ATOM 7075 N N . ARG B 1 459 ? -2.105 12.18 42.844 1 36.53 459 ARG B N 1
ATOM 7076 C CA . ARG B 1 459 ? -3.107 12.961 42.125 1 36.53 459 ARG B CA 1
ATOM 7077 C C . ARG B 1 459 ? -3.863 12.086 41.125 1 36.53 459 ARG B C 1
ATOM 7079 O O . ARG B 1 459 ? -5.082 12.203 40.969 1 36.53 459 ARG B O 1
ATOM 7086 N N . ARG B 1 460 ? -3.141 11.172 40.562 1 36.75 460 ARG B N 1
ATOM 7087 C CA . ARG B 1 460 ? -3.803 10.219 39.656 1 36.75 460 ARG B CA 1
ATOM 7088 C C . ARG B 1 460 ? -4.828 9.383 40.438 1 36.75 460 ARG B C 1
ATOM 7090 O O . ARG B 1 460 ? -5.922 9.125 39.906 1 36.75 460 ARG B O 1
ATOM 7097 N N . ASP B 1 461 ? -4.465 9.039 41.562 1 40.56 461 ASP B N 1
ATOM 7098 C CA . ASP B 1 461 ? -5.387 8.25 42.375 1 40.56 461 ASP B CA 1
ATOM 7099 C C . ASP B 1 461 ? -6.605 9.07 42.781 1 40.56 461 ASP B C 1
ATOM 7101 O O . ASP B 1 461 ? -7.738 8.602 42.688 1 40.56 461 ASP B O 1
ATOM 7105 N N . LEU B 1 462 ? -6.441 10.336 43.25 1 35.22 462 LEU B N 1
ATOM 7106 C CA . LEU B 1 462 ? -7.578 11.141 43.688 1 35.22 462 LEU B CA 1
ATOM 7107 C C . LEU B 1 462 ? -8.492 11.469 42.5 1 35.22 462 LEU B C 1
ATOM 7109 O O . LEU B 1 462 ? -9.719 11.398 42.625 1 35.22 462 LEU B O 1
ATOM 7113 N N . GLU B 1 463 ? -7.891 11.812 41.375 1 33.38 463 GLU B N 1
ATOM 7114 C CA . GLU B 1 463 ? -8.727 12.047 40.188 1 33.38 463 GLU B CA 1
ATOM 7115 C C . GLU B 1 463 ? -9.492 10.789 39.781 1 33.38 463 GLU B C 1
ATOM 7117 O O . GLU B 1 463 ? -10.68 10.852 39.469 1 33.38 463 GLU B O 1
ATOM 7122 N N . ALA B 1 464 ? -8.852 9.703 40 1 34.53 464 ALA B N 1
ATOM 7123 C CA . ALA B 1 464 ? -9.547 8.445 39.781 1 34.53 464 ALA B CA 1
ATOM 7124 C C . ALA B 1 464 ? -10.703 8.281 40.781 1 34.53 464 ALA B C 1
ATOM 7126 O O . ALA B 1 464 ? -11.797 7.852 40.406 1 34.53 464 ALA B O 1
ATOM 7127 N N . ARG B 1 465 ? -10.492 8.688 41.969 1 37.75 465 ARG B N 1
ATOM 7128 C CA . ARG B 1 465 ? -11.531 8.469 42.969 1 37.75 465 ARG B CA 1
ATOM 7129 C C . ARG B 1 465 ? -12.648 9.492 42.812 1 37.75 465 ARG B C 1
ATOM 7131 O O . ARG B 1 465 ? -13.828 9.164 43 1 37.75 465 ARG B O 1
ATOM 7138 N N . LEU B 1 466 ? -12.383 10.703 42.5 1 32.47 466 LEU B N 1
ATOM 7139 C CA . LEU B 1 466 ? -13.461 11.672 42.312 1 32.47 466 LEU B CA 1
ATOM 7140 C C . LEU B 1 466 ? -14.328 11.32 41.125 1 32.47 466 LEU B C 1
ATOM 7142 O O . LEU B 1 466 ? -15.555 11.406 41.188 1 32.47 466 LEU B O 1
ATOM 7146 N N . ILE B 1 467 ? -13.727 10.859 40.062 1 32.03 467 ILE B N 1
ATOM 7147 C CA . ILE B 1 467 ? -14.484 10.383 38.906 1 32.03 467 ILE B CA 1
ATOM 7148 C C . ILE B 1 467 ? -15.289 9.148 39.312 1 32.03 467 ILE B C 1
ATOM 7150 O O . ILE B 1 467 ? -16.469 9.031 38.969 1 32.03 467 ILE B O 1
ATOM 7154 N N . ALA B 1 468 ? -14.75 8.367 40.062 1 29.36 468 ALA B N 1
ATOM 7155 C CA . ALA B 1 468 ? -15.523 7.227 40.562 1 29.36 468 ALA B CA 1
ATOM 7156 C C . ALA B 1 468 ? -16.688 7.688 41.438 1 29.36 468 ALA B C 1
ATOM 7158 O O . ALA B 1 468 ? -17.797 7.137 41.344 1 29.36 468 ALA B O 1
ATOM 7159 N N . ALA B 1 469 ? -16.531 8.68 42.188 1 30.94 469 ALA B N 1
ATOM 7160 C CA . ALA B 1 469 ? -17.609 9.086 43.094 1 30.94 469 ALA B CA 1
ATOM 7161 C C . ALA B 1 469 ? -18.75 9.75 42.344 1 30.94 469 ALA B C 1
ATOM 7163 O O . ALA B 1 469 ? -19.922 9.523 42.656 1 30.94 469 ALA B O 1
ATOM 7164 N N . ARG B 1 470 ? -18.531 10.648 41.406 1 32.16 470 ARG B N 1
ATOM 7165 C CA . ARG B 1 470 ? -19.656 11.273 40.719 1 32.16 470 ARG B CA 1
ATOM 7166 C C . ARG B 1 470 ? -20.422 10.258 39.875 1 32.16 470 ARG B C 1
ATOM 7168 O O . ARG B 1 470 ? -21.625 10.391 39.688 1 32.16 470 ARG B O 1
ATOM 7175 N N . LEU B 1 471 ? -19.766 9.266 39.281 1 28.23 471 LEU B N 1
ATOM 7176 C CA . LEU B 1 471 ? -20.469 8.195 38.562 1 28.23 471 LEU B CA 1
ATOM 7177 C C . LEU B 1 471 ? -21.344 7.398 39.531 1 28.23 471 LEU B C 1
ATOM 7179 O O . LEU B 1 471 ? -22.25 6.688 39.125 1 28.23 471 LEU B O 1
ATOM 7183 N N . LEU B 1 472 ? -20.969 7.391 40.719 1 28.7 472 LEU B N 1
ATOM 7184 C CA . LEU B 1 472 ? -21.781 6.598 41.625 1 28.7 472 LEU B CA 1
ATOM 7185 C C . LEU B 1 472 ? -23.016 7.383 42.062 1 28.7 472 LEU B C 1
ATOM 7187 O O . LEU B 1 472 ? -23.891 6.844 42.781 1 28.7 472 LEU B O 1
ATOM 7191 N N . GLU B 1 473 ? -22.938 8.773 42.094 1 32.34 473 GLU B N 1
ATOM 7192 C CA . GLU B 1 473 ? -24.188 9.328 42.594 1 32.34 473 GLU B CA 1
ATOM 7193 C C . GLU B 1 473 ? -25.328 9.148 41.594 1 32.34 473 GLU B C 1
ATOM 7195 O O . GLU B 1 473 ? -25.219 9.547 40.438 1 32.34 473 GLU B O 1
ATOM 7200 N N . GLY B 1 474 ? -25.969 7.992 41.531 1 30.33 474 GLY B N 1
ATOM 7201 C CA . GLY B 1 474 ? -27.203 7.492 40.969 1 30.33 474 GLY B CA 1
ATOM 7202 C C . GLY B 1 474 ? -28.297 8.547 40.875 1 30.33 474 GLY B C 1
ATOM 7203 O O . GLY B 1 474 ? -28.219 9.578 41.562 1 30.33 474 GLY B O 1
ATOM 7204 N N . PRO B 1 475 ? -28.812 8.875 39.656 1 34.03 475 PRO B N 1
ATOM 7205 C CA . PRO B 1 475 ? -30.078 9.602 39.688 1 34.03 475 PRO B CA 1
ATOM 7206 C C . PRO B 1 475 ? -30.922 9.234 40.906 1 34.03 475 PRO B C 1
ATOM 7208 O O . PRO B 1 475 ? -30.875 8.102 41.406 1 34.03 475 PRO B O 1
ATOM 7211 N N . THR B 1 476 ? -30.938 10.094 41.938 1 27.92 476 THR B N 1
ATOM 7212 C CA . THR B 1 476 ? -32 9.852 42.906 1 27.92 476 THR B CA 1
ATOM 7213 C C . THR B 1 476 ? -33.312 9.516 42.188 1 27.92 476 THR B C 1
ATOM 7215 O O . THR B 1 476 ? -33.688 10.203 41.25 1 27.92 476 THR B O 1
ATOM 7218 N N . ALA B 1 477 ? -33.625 8.281 42.125 1 26.69 477 ALA B N 1
ATOM 7219 C CA . ALA B 1 477 ? -35 7.793 42 1 26.69 477 ALA B CA 1
ATOM 7220 C C . ALA B 1 477 ? -35.938 8.625 42.844 1 26.69 477 ALA B C 1
ATOM 7222 O O . ALA B 1 477 ? -35.812 8.695 44.094 1 26.69 477 ALA B O 1
ATOM 7223 N N . ASP B 1 478 ? -36.312 9.945 42.344 1 21.73 478 ASP B N 1
ATOM 7224 C CA . ASP B 1 478 ? -37.719 10.031 42.75 1 21.73 478 ASP B CA 1
ATOM 7225 C C . ASP B 1 478 ? -38.562 8.961 42.031 1 21.73 478 ASP B C 1
ATOM 7227 O O . ASP B 1 478 ? -38.281 8.633 40.875 1 21.73 478 ASP B O 1
#

Sequence (956 aa):
MGDGKFDNWQVLQKALADGWTNLCIPGGYWRITRPLVVPASLTRGSTVRIAGPSNAYSIILCDLPDTYADRGALEYFANAEGFSWGIVLEHLQLQGSHRGGPARCHGIHLKQIAYALCTDVAVNRFDGAGLLIDKCQDGEFRNLNIQDCGRSAGDPADPAQTLYSALHLTNSAVPGDACNMLRFNALQCENNRVSPYISVRLGVGNGPIGIFFSQVHGEVREAKQQGQFEFLRAEGGDFQFEGMALVGFKTGFVFTGYGVATFANSRSLCGIRHPTPNIVAGSLISNCAGVGNLYSNAVRPGFKVVNSVVGDVRLDYPGAANQRFSHCDLGRVAVNQQGGTGLGVYITSCTLASLAIDAATHGHYAFNVITGDLSCRGQNGDNHFLDNRVLGKTSIAPGNTVYSPAVRQAASPVALDPDWGPLQPVFDPPARYSAREAQKLAQLVNRLQVLLRAEIARRRDLEARLIAARLLEGPTADMGDGKFDNWQVLQKALADGWTNLCIPGGYWRITRPLVVPASLTRGSTVRIAGPSNAYSIILCDLPDTYADRGALEYFANAEGFSWGIVLEHLQLQGSHRGGPARCHGIHLKQIAYALCTDVAVNRFDGAGLLIDKCQDGEFRNLNIQDCGRSAGDPADPAQTLYSALHLTNSAVPGDACNMLRFNALQCENNRVSPYISVRLGVGNGPIGIFFSQVHGEVREAKQQGQFEFLRAEGGDFQFEGMALVGFKTGFVFTGYGVATFANSRSLCGIRHPTPNIVAGSLISNCAGVGNLYSNAVRPGFKVVNSVVGDVRLDYPGAANQRFSHCDLGRVAVNQQGGTGLGVYITSCTLASLAIDAATHGHYAFNVITGDLSCRGQNGDNHFLDNRVLGKTSIAPGNTVYSPAVRQAASPVALDPDWGPLQPVFDPPARYSAREAQKLAQLVNRLQVLLRAEIARRRDLEARLIAARLLEGPTAD

Organism: Gloeobacter violaceus (strain ATCC 29082 / PCC 7421) (NCBI:txid251221)

InterPro domains:
  IPR011050 Pectin lyase fold/virulence factor [SSF51126] (2-351)
  IPR012334 Pectin lyase fold [G3DSA:2.160.20.10] (1-215)

Radius of gyration: 32.91 Å; Cα contacts (8 Å, |Δi|>4): 2994; chains: 2; bounding box: 79×93×98 Å

Solvent-accessible surface area (backbone atoms only — not comparable to full-atom values): 42863 Å² total; per-residue (Å²): 130,36,77,56,69,60,69,44,36,65,63,54,39,47,42,37,73,72,62,55,33,69,43,75,42,65,66,31,28,38,16,23,55,57,63,38,61,48,67,44,23,44,98,86,29,47,31,42,19,43,33,31,86,27,41,88,42,9,29,40,32,33,38,32,56,66,91,42,36,91,38,25,44,36,30,39,42,36,26,98,85,58,49,15,51,37,37,33,39,31,16,22,18,42,35,28,40,28,97,92,36,46,8,32,19,19,36,34,30,38,30,26,32,33,45,35,36,36,38,36,33,31,24,33,27,14,42,12,16,20,39,30,38,28,30,31,31,55,24,41,34,32,43,32,35,39,30,38,8,13,24,49,82,58,57,34,53,38,55,90,34,42,76,32,18,21,40,24,39,30,10,82,80,47,71,76,37,44,30,30,41,36,36,35,37,42,31,37,48,32,50,45,54,27,8,26,34,27,33,34,44,34,71,53,25,39,50,30,40,54,36,36,39,33,45,31,41,32,35,44,71,53,72,94,52,39,54,47,25,33,40,32,35,28,51,31,24,30,38,34,39,32,33,32,40,47,41,43,41,50,30,23,37,38,41,57,32,47,31,45,34,29,38,32,57,19,58,21,39,36,11,42,36,30,74,43,61,80,39,55,20,31,38,28,36,34,46,22,69,27,35,32,39,37,38,36,24,10,18,36,53,22,44,31,37,33,50,28,32,36,33,37,34,39,39,33,39,55,34,46,20,42,31,37,40,31,50,26,44,37,27,45,33,38,39,51,24,72,70,40,75,80,63,16,41,37,43,33,48,27,39,26,42,22,41,39,31,59,22,33,37,44,27,43,37,31,52,25,40,24,64,26,38,38,37,32,61,15,57,66,8,59,30,36,36,33,58,56,50,64,69,42,57,77,44,70,33,59,60,29,36,48,39,65,81,78,74,68,70,70,69,71,78,66,75,72,69,78,75,63,62,74,71,70,69,74,70,72,67,55,55,87,66,71,79,68,62,58,56,57,50,50,52,48,50,51,51,46,48,50,49,48,49,48,36,50,51,46,47,50,47,47,51,49,45,48,51,51,49,57,71,61,60,60,82,75,82,122,130,37,76,57,69,62,70,41,37,66,64,54,38,46,40,36,72,70,61,56,40,73,45,75,43,63,66,32,28,38,16,22,54,57,65,39,60,47,69,43,24,48,97,87,63,52,45,42,35,44,34,31,50,27,41,50,22,10,28,39,32,32,37,33,55,66,92,41,36,91,37,26,44,35,29,38,41,37,26,96,84,58,47,15,52,40,36,36,40,31,17,21,18,42,35,28,41,29,97,92,37,48,8,31,20,19,38,34,29,39,31,26,33,33,45,36,36,36,37,37,32,30,25,32,27,12,43,12,16,20,38,32,39,30,30,31,31,56,25,41,33,32,43,30,35,38,31,39,8,12,22,49,83,58,59,34,54,39,53,89,35,42,75,32,18,20,41,25,38,30,11,80,80,47,71,76,37,44,30,29,42,36,36,35,37,41,30,35,50,32,50,45,53,27,9,25,34,27,33,34,44,33,70,52,25,39,48,29,42,54,36,37,38,31,47,28,42,32,35,43,72,54,71,92,52,37,55,48,25,33,40,32,36,28,52,30,25,29,36,40,40,32,32,32,38,46,41,42,42,49,31,25,36,39,41,57,34,47,34,44,35,37,40,33,47,18,58,20,39,36,11,43,35,31,73,44,61,78,38,56,20,32,40,39,38,35,33,19,70,25,35,32,39,38,37,36,24,15,19,38,54,22,44,40,38,32,39,27,32,36,33,38,35,39,36,34,31,58,21,44,20,45,30,36,40,34,45,26,41,36,29,47,34,38,38,49,24,62,73,33,48,88,64,8,41,36,43,34,49,25,38,26,43,23,40,39,29,61,23,36,34,41,26,43,38,31,50,24,37,25,66,24,40,39,37,32,61,14,56,67,8,61,30,38,36,34,57,57,46,63,70,42,56,78,45,72,35,66,58,43,46,74,48,68,74,70,71,48,68,68,72,72,81,70,76,74,72,82,77,74,64,78,82,69,74,85,69,75,80,73,90,73,81,62,74,64,64,57,52,56,53,52,53,53,54,52,53,43,52,52,53,51,52,52,54,53,51,50,51,52,50,51,56,51,46,54,55,53,50,61,72,59,62,58,79,73,81,123

Nearest PDB structures (foldseek):
  7chu-assembly1_B  TM=6.929E-01  e=3.371E-07  Geobacillus virus E2
  5lw3-assembly1_A  TM=3.136E-01  e=3.752E-06  Azotobacter vinelandii
  6w4q-assembly2_D  TM=3.532E-01  e=2.247E-03  Kuttervirus CBA120
  4xnf-assembly1_A  TM=3.748E-01  e=2.279E-02  Enterobacteria phage HK620
  7b8b-assembly2_B  TM=2.518E-01  e=8.613E-03  Arabidopsis thaliana

pLDDT: mean 82.12, std 22.94, range [21.0, 98.94]

Foldseek 3Di:
DQAQPDACQVVQLVCQVVQPAEAEQEFHHHEHADAREHDAQDPVAREHEYEYDAQVTREDEYAYDCVQLADESYEYFHDPVRAGEEYEYYHHEYFADYPRAGANHEHYEYARYEAYEYYRYEFAGYLAAPYEAAQYEHYEHELYEFAAYFHFPDDQLDPVRTPHANAEFEHQDDAAGGYEQYEYHQYEQEHYRHAANYEAYHHRYAAYENYEYEQYEYEYDDPVCFLRHEHYEYAEYEYEYEAYHYYRYVFDYEYAAAYEYEYENYAARNEYEHPHADHAYEYEYENYAHHEEYYYAQYPPYYDYECYEYEEYEYHDPHPANAEYANYEYEHYEAHYEDHDDRFHEHEHYEYCEYAAQAQTLYEAEDYEHAEEYAHNHELHNYEAYPYHYNYYYHHHYNYHYDDPPCPPPPDPDPDDPPPPPPPPPDPPDVVPDPVVVVVVVVVVVVVVVVVVVVVVVVVVVVVVVVVVVVPPDPPDD/DQAQPDACQVVQQVCQVVQPAEAEQEFHHHEHAAAREHDAADPVAREHEYEYDAQVTREDEYAYDCVQLADESYEYAHDPVQEGEEYEYYHHEYFADYPRAGANHEHYEYARYEAYEYYRYEFAGYLAAPYEAAQYEHYEHELYEFAAYFHFPDDQLDPVRTPHANAEFEHADDAAGGYEQYEYHNYEQEHYRHAANYEAYHHRYAAYENYEYEQYEYEYDDPVCFLRHEHYEYAEYEYEYEAYHYYRYVFDYEYAAAYEYEYEQYAERQEYEHPHADHAYEYEYENYAYHEEYEYAQYPPYYDYECYEYEEYEYHDLAPANAHYENYEYEEYEYHHANHDPRFHEYECYEYCEYEYQAQTLYEAENYEHAEEYAHNHELHNYEAYPYHYNYYYHHHYNYHYDDPPPPPPPDPPPDDPPPDDPPDPDDPDPDDDPPVVVVVVVVVVVVVVVVVVVVVVVVVVVVVVVVVVVPPPPPDD

Secondary structure (DSSP, 8-state):
-EEEEEE-HHHHHHHHHTT--EEE--SEEEEESS-EEEPP--TT----EEE-S-TTTEEEEE---GGGTTSEEEEEE--TTS-EEEEEEEEEEEEE-BTTB-BSSEEEEEESEEEEEEEEEEEEEESS-SEEEES-BS-EEES-EEEEE-EESS-TT-GGGEEE-SEEEE-SS-TT---EEEEEES-EEES-SSSSSEEE--TTS---EEEEEEEEEEE--SGGGTTT-EEEEESS--EEEEEEEEES-SEEEEE-SSEEEEEEEESB---EEE-SSSSEEEEEEEEES----EEEES-EEEEEEEEEE---EEEE-SS--SEEEEEEEEEEEEEE-SS--S--EEEES-EEEEEEE-S--EEEEES-EESS-EEE--TT-EEEEES-EESS-EEE-TT-EEE--------------TTS----------TT--HHHHHHHHHHHHHHHHHHHHHHHHHHHHHHHHHHHHHHS-----/-EEEEEE-HHHHHHHHHTT--EEE--SEEEEESS-EEEPPPPTT----EEE-S-TTTEEEEE---GGGTTSEEEEEE--TTS-EEEEEEEEEEEEE-BTTB-BSSEEEEEESEEEEEEEEEEEEEESS-SEEEES-BS-EEES-EEEEE-EESS-TT-GGGEEE-SEEEE-SS-TT---EEEEEES-EEES-SSSSSEEE--TTS---EEEEEEEEEEE---GGGTTT-EEEEESS--EEEEEEEEES-SEEEEE-SSEEEEEES-SB---EEE-SSSSEEEEEEES-S----EEEES-EEEEEEES-B---EEEESS---SEEEES-EEEEEEEE-SS--TT-EEEES-EEEEEEE-S--EEEEES-EESS-EEE--TT-EEEEES-EESS-EEE-TT-EEE----EE--------TT-----------S---HHHHHHHHHHHHHHHHHHHHHHHHHHHHHHHHHHHHHHS-----